Protein AF-A0A3N4LZ22-F1 (afdb_monomer)

Nearest PDB structures (foldseek):
  7nsc-assembly1_E  TM=7.640E-01  e=2.384E-20  Homo sapiens
  8u36-assembly1_A  TM=6.890E-01  e=1.986E-08  Mus musculus
  7rht-assembly1_A  TM=7.296E-01  e=2.235E-07  Homo sapiens
  4zdu-assembly1_A  TM=6.813E-01  e=1.701E-07  Mus musculus
  8g4j-assembly2_B  TM=6.110E-01  e=8.100E-08  Cavia porcellus

Secondary structure (DSSP, 8-state):
--HHHHHHHHHHHHHHHHHHTTT-HHHHHHHHHHHHHHHSS-HHHHHHHHHTTHHHHHHHHHH-TTS-HHHHHHHHHHHHHHHTT-HHHHHHHHHTTTHHHHHHTT-TTTS-HHHHHHHHHHHHHHHHT--TTSS-GGGSHHHHHHHHHHH-HHHHHHHHHHHH-----HHHHHHHHHHHHHHHHHHH-S-SSHHHHHHHHHHHHHHHHTTHHHHHHHHHHHHHHHHHHHTTPPP-----TTS-HHHHTTSSPPPPPTT--HHHHHHHHHHHH---TTT-SS--HHHHHHHT-HHHHTTSPPPS----------------PPPPGGGSSGGGS--TT-----S--------------------------------------------PPPGGG-HHHHHHHHHHHHS-HHHHHHHHHHHHHHHTT--SHHHHHHHHHTHHHHHHTTSSHHHHTHHHH-TTS-PPTTS--HHHHHHHHHHHHHHHHHHHHHTT-HHHHHHHHHTTHHHHHHHHHHHTTSPPPS-----------------PPPTTHHHHHHHHHHHHHT-HHHHHHHHHHHHHHHHHHHHTSS-HHHHHHHHHTT-HHHHHHTT-B-EEE-----PPS---------------PPPPP--EEESB-HHHHHHHHHHHHHHTT-HHHHTTHHHHTTTHHHHHHHTT-S-HHHHHHHHHHHHHHTSTT-TTHHHHHHTTHHHHHHHHHT-S-HHHHHHHHHHHHHHTTT--HHHHHHHHHHH-HHHHHHHHH--GGGTTTSS-SS--TTSTTS--S----PPP-----------------------------------------S--HHHHHHHHHHHHHHHHHHHHHHHHHHHHHHHHHHHT-STTHHHHHHHHHHHH-HHHHHHHHHHHTSPEEPP---------------------------EEPPPHHHHHHHHHHHHHHHHS-HHHHHHHHT-HHHHHHHSGGGG-SSHHHHHHHHHHHHHHT---SSTTHHHHHHHHHHHHHHTHHHHHHHHTT-SSHHHHHHHHHHHHHHHHHHT---

InterPro domains:
  IPR000225 Armadillo [SM00185] (42-84)
  IPR000225 Armadillo [SM00185] (583-661)
  IPR000225 Armadillo [SM00185] (662-703)
  IPR000225 Armadillo [SM00185] (705-745)
  IPR000225 Armadillo [SM00185] (964-1006)
  IPR011989 Armadillo-like helical [G3DSA:1.25.10.10] (14-228)
  IPR011989 Armadillo-like helical [G3DSA:1.25.10.10] (390-750)
  IPR011989 Armadillo-like helical [G3DSA:1.25.10.10] (831-1055)
  IPR016024 Armadillo-type fold [SSF48371] (25-771)
  IPR016024 Armadillo-type fold [SSF48371] (867-1055)
  IPR038739 Armadillo-type fold containing protein ARMC8/Vid28 [PTHR15651] (19-1054)

pLDDT: mean 71.5, std 26.86, range [22.42, 98.19]

Mean predicted aligned error: 16.73 Å

Organism: NCBI:txid1051890

Foldseek 3Di:
DPPVVLLVVLLVLVVQLVVCQPPPLVSNLVSLVVLLVQLFPDLVSLVSNVVVVVLLSLQVQLVPQPRDLSSVLSSLSSLLSQLLSADVSLVSNVVSVNLVSLLVLLAPVRHDLSSNLSSLSSLLSSLLSWDCFDDALCPTSLNSNLCVCLVDLVSLLSLLVLLQDPDLDLSSLSSNLSSLLSLLSSLQRADDFDVRVVVSLVSLVSCVVSCVLVSLLLQLLLCLLQLVVLPPDDRPPDFDPDDDPVVRVVQERHHHHPSHDNLSSLSSNLSSLFDDCQQDVDRDPSLVCSLPPSSNPSSDDDPPDPPDDDPDDDDDDPDDDDDDPPCPDPVVADALLFAPDSPDDDDDDDDDDDDDDDDDDDDDDDDDDDDDDDDDDDDDDDDDDPPDPDVVPRPLLVVLLVQLRRHHLSSVLSSLSSNLSSCPPDDDPSLVSCLVRNLLSLLVLLDPVSLVSLVVPPPPDDDDRHPDDPSVVSSLCSLLRSLQSLLSNLAPPPSSLVSCVVSVSLLSLLVLLVVLPDDDPPDDDDDDDDDDDDDDDDDDDDPCVVVVVLVVLLCVLSDSVNSSSQSSLLSSLSSLLSSLAPDLVSLVVNVVSVCLLSLLQLLWAWDFPPPDDPDDDDDDDDDDDDDDDDDDDDDDPSGNGDHHGLSSNLSSLSSLLSSLVDLVCLAPVCVVSVNLVSLLVQLPDPDPSSVLSSLSSLLSCLAPSGPNNVVSVVVVCLLSLLVQLPDQFLSSVLSSLSSLLSNLFVDDLVSLLVSCVSNDLVVLLVLLQDDPVVPPPPFPPDDDPPPPPPPPDDDPDDDAGADDDDDDDDDDDDDDDDDDDDDDDDDDDDDDDDDDDPDDDPPPPPVVVVVVSVSSNVVRHVVSSLSSSLSSLSSLLSQLDDPCNVVSVVSSCVRCNPVSVLVSLLVQLAWAFDDDPPPPPDDDDDDDDDDDDDDDDDDDGDTHGHDPSNLLSSLSSLLSQLQDDLVSLVSSLVSLSSVLSLLVQCPPPDPSSVLSNLSSLLSSLDDPDPVCLVVSLVSLVSCVVSPVLVSLVVQCPPPDPSSNVSSVSSNVSSCVSPVNDD

Structure (mmCIF, N/CA/C/O backbone):
data_AF-A0A3N4LZ22-F1
#
_entry.id   AF-A0A3N4LZ22-F1
#
loop_
_atom_site.group_PDB
_atom_site.id
_atom_site.type_symbol
_atom_site.label_atom_id
_atom_site.label_alt_id
_atom_site.label_comp_id
_atom_site.label_asym_id
_atom_site.label_entity_id
_atom_site.label_seq_id
_atom_site.pdbx_PDB_ins_code
_atom_site.Cartn_x
_atom_site.Cartn_y
_atom_site.Cartn_z
_atom_site.occupancy
_atom_site.B_iso_or_equiv
_atom_site.auth_seq_id
_atom_site.auth_comp_id
_atom_site.auth_asym_id
_atom_site.auth_atom_id
_atom_site.pdbx_PDB_model_num
ATOM 1 N N . MET A 1 1 ? -37.099 -26.601 33.628 1.00 50.62 1 MET A N 1
ATOM 2 C CA . MET A 1 1 ? -38.178 -26.463 32.636 1.00 50.62 1 MET A CA 1
ATOM 3 C C . MET A 1 1 ? -37.787 -27.296 31.433 1.00 50.62 1 MET A C 1
ATOM 5 O O . MET A 1 1 ? -36.596 -27.453 31.185 1.00 50.62 1 MET A O 1
ATOM 9 N N . THR A 1 2 ? -38.745 -27.914 30.753 1.00 59.19 2 THR A N 1
ATOM 10 C CA . THR A 1 2 ? -38.475 -28.545 29.450 1.00 59.19 2 THR A CA 1
ATOM 11 C C . THR A 1 2 ? -38.237 -27.451 28.395 1.00 59.19 2 THR A C 1
ATOM 13 O O . THR A 1 2 ? -38.727 -26.337 28.559 1.00 59.19 2 THR A O 1
ATOM 16 N N . HIS A 1 3 ? -37.506 -27.734 27.309 1.00 58.03 3 HIS A N 1
ATOM 17 C CA . HIS A 1 3 ? -37.230 -26.747 26.240 1.00 58.03 3 HIS A CA 1
ATOM 18 C C . HIS A 1 3 ? -38.525 -26.116 25.675 1.00 58.03 3 HIS A C 1
ATOM 20 O O . HIS A 1 3 ? -38.568 -24.933 25.352 1.00 58.03 3 HIS A O 1
ATOM 26 N N . SER A 1 4 ? -39.617 -26.890 25.656 1.00 65.31 4 SER A N 1
ATOM 27 C CA . SER A 1 4 ? -40.956 -26.442 25.251 1.00 65.31 4 SER A CA 1
ATOM 28 C C . SER A 1 4 ? -41.600 -25.449 26.235 1.00 65.31 4 SER A C 1
ATOM 30 O O . SER A 1 4 ? -42.291 -24.522 25.814 1.00 65.31 4 SER A O 1
ATOM 32 N N . GLU A 1 5 ? -41.359 -25.594 27.541 1.00 68.25 5 GLU A N 1
ATOM 33 C CA . GLU A 1 5 ? -41.853 -24.653 28.557 1.00 68.25 5 GLU A CA 1
ATOM 34 C C . GLU A 1 5 ? -41.108 -23.312 28.501 1.00 68.25 5 GLU A C 1
ATOM 36 O O . GLU A 1 5 ? -41.714 -22.261 28.715 1.00 68.25 5 GLU A O 1
ATOM 41 N N . GLU A 1 6 ? -39.805 -23.331 28.198 1.00 70.62 6 GLU A N 1
ATOM 42 C CA . GLU A 1 6 ? -38.998 -22.113 28.032 1.00 70.62 6 GLU A CA 1
ATOM 43 C C . GLU A 1 6 ? -39.381 -21.340 26.763 1.00 70.62 6 GLU A C 1
ATOM 45 O O . GLU A 1 6 ? -39.519 -20.116 26.809 1.00 70.62 6 GLU A O 1
ATOM 50 N N . GLU A 1 7 ? -39.651 -22.043 25.659 1.00 74.19 7 GLU A N 1
ATOM 51 C CA . GLU A 1 7 ? -40.209 -21.465 24.431 1.00 74.19 7 GLU A CA 1
ATOM 52 C C . GLU A 1 7 ? -41.573 -20.804 24.664 1.00 74.19 7 GLU A C 1
ATOM 54 O O . GLU A 1 7 ? -41.779 -19.647 24.285 1.00 74.19 7 GLU A O 1
ATOM 59 N N . ALA A 1 8 ? -42.497 -21.500 25.337 1.00 75.88 8 ALA A N 1
ATOM 60 C CA . ALA A 1 8 ? -43.824 -20.967 25.639 1.00 75.88 8 ALA A CA 1
ATOM 61 C C . ALA A 1 8 ? -43.758 -19.726 26.548 1.00 75.88 8 ALA A C 1
ATOM 63 O O . ALA A 1 8 ? -44.481 -18.750 26.326 1.00 75.88 8 ALA A O 1
ATOM 64 N N . ALA A 1 9 ? -42.859 -19.728 27.539 1.00 79.56 9 ALA A N 1
ATOM 65 C CA . ALA A 1 9 ? -42.634 -18.585 28.420 1.00 79.56 9 ALA A CA 1
ATOM 66 C C . ALA A 1 9 ? -42.033 -17.382 27.670 1.00 79.56 9 ALA A C 1
ATOM 68 O O . ALA A 1 9 ? -42.521 -16.258 27.818 1.00 79.56 9 ALA A O 1
ATOM 69 N N . ALA A 1 10 ? -41.022 -17.606 26.822 1.00 78.00 10 ALA A N 1
ATOM 70 C CA . ALA A 1 10 ? -40.406 -16.562 26.001 1.00 78.00 10 ALA A CA 1
ATOM 71 C C . ALA A 1 10 ? -41.416 -15.929 25.025 1.00 78.00 10 ALA A C 1
ATOM 73 O O . ALA A 1 10 ? -41.481 -14.702 24.897 1.00 78.00 10 ALA A O 1
ATOM 74 N N . PHE A 1 11 ? -42.248 -16.754 24.383 1.00 81.56 11 PHE A N 1
ATOM 75 C CA . PHE A 1 11 ? -43.312 -16.296 23.490 1.00 81.56 11 PHE A CA 1
ATOM 76 C C . PHE A 1 11 ? -44.392 -15.499 24.236 1.00 81.56 11 PHE A C 1
ATOM 78 O O . PHE A 1 11 ? -44.825 -14.444 23.760 1.00 81.56 11 PHE A O 1
ATOM 85 N N . GLY A 1 12 ? -44.780 -15.953 25.434 1.00 83.44 12 GLY A N 1
ATOM 86 C CA . GLY A 1 12 ? -45.703 -15.241 26.320 1.00 83.44 12 GLY A CA 1
ATOM 87 C C . GLY A 1 12 ? -45.208 -13.835 26.663 1.00 83.44 12 GLY A C 1
ATOM 88 O O . GLY A 1 12 ? -45.930 -12.862 26.450 1.00 83.44 12 GLY A O 1
ATOM 89 N N . LEU A 1 13 ? -43.946 -13.708 27.093 1.00 85.38 13 LEU A N 1
ATOM 90 C CA . LEU A 1 13 ? -43.331 -12.413 27.413 1.00 85.38 13 LEU A CA 1
ATOM 91 C C . LEU A 1 13 ? -43.291 -11.465 26.205 1.00 85.38 13 LEU A C 1
ATOM 93 O O . LEU A 1 13 ? -43.593 -10.278 26.337 1.00 85.38 13 LEU A O 1
ATOM 97 N N . LEU A 1 14 ? -42.950 -11.973 25.016 1.00 84.44 14 LEU A N 1
ATOM 98 C CA . LEU A 1 14 ? -42.905 -11.165 23.792 1.00 84.44 14 LEU A CA 1
ATOM 99 C C . LEU A 1 14 ? -44.289 -10.669 23.361 1.00 84.44 14 LEU A C 1
ATOM 101 O O . LEU A 1 14 ? -44.415 -9.520 22.931 1.00 84.44 14 LEU A O 1
ATOM 105 N N . ASN A 1 15 ? -45.327 -11.497 23.485 1.00 83.94 15 ASN A N 1
ATOM 106 C CA . ASN A 1 15 ? -46.692 -11.086 23.158 1.00 83.94 15 ASN A CA 1
ATOM 107 C C . ASN A 1 15 ? -47.239 -10.053 24.142 1.00 83.94 15 ASN A C 1
ATOM 109 O O . ASN A 1 15 ? -47.867 -9.089 23.702 1.00 83.94 15 ASN A O 1
ATOM 113 N N . THR A 1 16 ? -46.939 -10.186 25.436 1.00 85.31 16 THR A N 1
ATOM 114 C CA . THR A 1 16 ? -47.283 -9.155 26.425 1.00 85.31 16 THR A CA 1
ATOM 115 C C . THR A 1 16 ? -46.623 -7.824 26.075 1.00 85.31 16 THR A C 1
ATOM 117 O O . THR A 1 16 ? -47.298 -6.801 26.042 1.00 85.31 16 THR A O 1
ATOM 120 N N . ILE A 1 17 ? -45.340 -7.816 25.688 1.00 85.62 17 ILE A N 1
ATOM 121 C CA . ILE A 1 17 ? -44.680 -6.581 25.227 1.00 85.62 17 ILE A CA 1
ATOM 122 C C . ILE A 1 17 ? -45.389 -6.011 23.991 1.00 85.62 17 ILE A C 1
ATOM 124 O O . ILE A 1 17 ? -45.702 -4.823 23.972 1.00 85.62 17 ILE A O 1
ATOM 128 N N . ARG A 1 18 ? -45.682 -6.831 22.970 1.00 84.25 18 ARG A N 1
ATOM 129 C CA . ARG A 1 18 ? -46.351 -6.365 21.737 1.00 84.25 18 ARG A CA 1
ATOM 130 C C . ARG A 1 18 ? -47.709 -5.714 22.008 1.00 84.25 18 ARG A C 1
ATOM 132 O O . ARG A 1 18 ? -48.003 -4.685 21.404 1.00 84.25 18 ARG A O 1
ATOM 139 N N . ASN A 1 19 ? -48.495 -6.289 22.915 1.00 83.56 19 ASN A N 1
ATOM 140 C CA . ASN A 1 19 ? -49.848 -5.827 23.227 1.00 83.56 19 ASN A CA 1
ATOM 141 C C . ASN A 1 19 ? -49.863 -4.630 24.192 1.00 83.56 19 ASN A C 1
ATOM 143 O O . ASN A 1 19 ? -50.720 -3.756 24.061 1.00 83.56 19 ASN A O 1
ATOM 147 N N . SER A 1 20 ? -48.902 -4.556 25.118 1.00 83.06 20 SER A N 1
ATOM 148 C CA . SER A 1 20 ? -48.861 -3.537 26.178 1.00 83.06 20 SER A CA 1
ATOM 149 C C . SER A 1 20 ? -48.022 -2.295 25.826 1.00 83.06 20 SER A C 1
ATOM 151 O O . SER A 1 20 ? -48.006 -1.329 26.585 1.00 83.06 20 SER A O 1
ATOM 153 N N . LEU A 1 21 ? -47.360 -2.260 24.659 1.00 78.69 21 LEU A N 1
ATOM 154 C CA . LEU A 1 21 ? -46.474 -1.163 24.216 1.00 78.69 21 LEU A CA 1
ATOM 155 C C . LEU A 1 21 ? -47.104 0.239 24.226 1.00 78.69 21 LEU A C 1
ATOM 157 O O . LEU A 1 21 ? -46.400 1.215 24.478 1.00 78.69 21 LEU A O 1
ATOM 161 N N . GLN A 1 22 ? -48.401 0.345 23.927 1.00 72.88 22 GLN A N 1
ATOM 162 C CA . GLN A 1 22 ? -49.133 1.621 23.890 1.00 72.88 22 GLN A CA 1
ATOM 163 C C . GLN A 1 22 ? -50.132 1.770 25.045 1.00 72.88 22 GLN A C 1
ATOM 165 O O . GLN A 1 22 ? -50.420 2.890 25.456 1.00 72.88 22 GLN A O 1
ATOM 170 N N . SER A 1 23 ? -50.658 0.659 25.565 1.00 78.94 23 SER A N 1
ATOM 171 C CA . SER A 1 23 ? -51.735 0.626 26.561 1.00 78.94 23 SER A CA 1
ATOM 172 C C . SER A 1 23 ? -51.239 0.529 28.009 1.00 78.94 23 SER A C 1
ATOM 174 O O . SER A 1 23 ? -51.869 1.102 28.894 1.00 78.94 23 SER A O 1
ATOM 176 N N . ALA A 1 24 ? -50.118 -0.161 28.264 1.00 81.88 24 ALA A N 1
ATOM 177 C CA . ALA A 1 24 ? -49.578 -0.418 29.603 1.00 81.88 24 ALA A CA 1
ATOM 178 C C . ALA A 1 24 ? -48.030 -0.514 29.585 1.00 81.88 24 ALA A C 1
ATOM 180 O O . ALA A 1 24 ? -47.449 -1.597 29.712 1.00 81.88 24 ALA A O 1
ATOM 181 N N . PRO A 1 25 ? -47.316 0.618 29.441 1.00 80.19 25 PRO A N 1
ATOM 182 C CA . PRO A 1 25 ? -45.867 0.614 29.230 1.00 80.19 25 PRO A CA 1
ATOM 183 C C . PRO A 1 25 ? -45.051 0.099 30.431 1.00 80.19 25 PRO A C 1
ATOM 185 O O . PRO A 1 25 ? -43.925 -0.365 30.248 1.00 80.19 25 PRO A O 1
ATOM 188 N N . GLU A 1 26 ? -45.597 0.147 31.650 1.00 84.50 26 GLU A N 1
ATOM 189 C CA . GLU A 1 26 ? -44.952 -0.416 32.847 1.00 84.50 26 GLU A CA 1
ATOM 190 C C . GLU A 1 26 ? -44.906 -1.951 32.820 1.00 84.50 26 GLU A C 1
ATOM 192 O O . GLU A 1 26 ? -43.908 -2.555 33.217 1.00 84.50 26 GLU A O 1
ATOM 197 N N . GLU A 1 27 ? -45.947 -2.588 32.280 1.00 86.50 27 GLU A N 1
ATOM 198 C CA . GLU A 1 27 ? -46.013 -4.040 32.106 1.00 86.50 27 GLU A CA 1
ATOM 199 C C . GLU A 1 27 ? -45.028 -4.506 31.024 1.00 86.50 27 GLU A C 1
ATOM 201 O O . GLU A 1 27 ? -44.270 -5.462 31.222 1.00 86.50 27 GLU A O 1
ATOM 206 N N . ALA A 1 28 ? -44.949 -3.758 29.916 1.00 86.06 28 ALA A N 1
ATOM 207 C CA . ALA A 1 28 ? -43.946 -3.978 28.876 1.00 86.06 28 ALA A CA 1
ATOM 208 C C . ALA A 1 28 ? -42.512 -3.820 29.422 1.00 86.06 28 ALA A C 1
ATOM 210 O O . ALA A 1 28 ? -41.630 -4.616 29.093 1.00 86.06 28 ALA A O 1
ATOM 211 N N . LEU A 1 29 ? -42.275 -2.837 30.301 1.00 88.19 29 LEU A N 1
ATOM 212 C CA . LEU A 1 29 ? -40.983 -2.634 30.961 1.00 88.19 29 LEU A CA 1
ATOM 213 C C . LEU A 1 29 ? -40.615 -3.798 31.891 1.00 88.19 29 LEU A C 1
ATOM 215 O O . LEU A 1 29 ? -39.458 -4.226 31.903 1.00 88.19 29 LEU A O 1
ATOM 219 N N . ALA A 1 30 ? -41.573 -4.316 32.666 1.00 88.50 30 ALA A N 1
ATOM 220 C CA . ALA A 1 30 ? -41.353 -5.459 33.549 1.00 88.50 30 ALA A CA 1
ATOM 221 C C . ALA A 1 30 ? -40.965 -6.717 32.755 1.00 88.50 30 ALA A C 1
ATOM 223 O O . ALA A 1 30 ? -39.966 -7.364 33.081 1.00 88.50 30 ALA A O 1
ATOM 224 N N . CYS A 1 31 ? -41.686 -7.005 31.667 1.00 88.81 31 CYS A N 1
ATOM 225 C CA . CYS A 1 31 ? -41.380 -8.123 30.774 1.00 88.81 31 CYS A CA 1
ATOM 226 C C . CYS A 1 31 ? -40.000 -7.962 30.120 1.00 88.81 31 CYS A C 1
ATOM 228 O O . CYS A 1 31 ? -39.197 -8.894 30.115 1.00 88.81 31 CYS A O 1
ATOM 230 N N . LEU A 1 32 ? -39.668 -6.762 29.633 1.00 89.12 32 LEU A N 1
ATOM 231 C CA . LEU A 1 32 ? -38.381 -6.506 28.985 1.00 89.12 32 LEU A CA 1
ATOM 232 C C . LEU A 1 32 ? -37.192 -6.659 29.948 1.00 89.12 32 LEU A C 1
ATOM 234 O O . LEU A 1 32 ? -36.137 -7.158 29.556 1.00 89.12 32 LEU A O 1
ATOM 238 N N . LYS A 1 33 ? -37.360 -6.294 31.226 1.00 89.25 33 LYS A N 1
ATOM 239 C CA . LYS A 1 33 ? -36.348 -6.541 32.267 1.00 89.25 33 LYS A CA 1
ATOM 240 C C . LYS A 1 33 ? -36.117 -8.033 32.512 1.00 89.25 33 LYS A C 1
ATOM 242 O O . LYS A 1 33 ? -34.967 -8.423 32.704 1.00 89.25 33 LYS A O 1
ATOM 247 N N . GLN A 1 34 ? -37.170 -8.853 32.481 1.00 88.06 34 GLN A N 1
ATOM 248 C CA . GLN A 1 34 ? -37.036 -10.310 32.596 1.00 88.06 34 GLN A CA 1
ATOM 249 C C . GLN A 1 34 ? -36.265 -10.882 31.404 1.00 88.06 34 GLN A C 1
ATOM 251 O O . GLN A 1 34 ? -35.267 -11.572 31.602 1.00 88.06 34 GLN A O 1
ATOM 256 N N . ILE A 1 35 ? -36.645 -10.495 30.183 1.00 87.50 35 ILE A N 1
ATOM 257 C CA . ILE A 1 35 ? -35.949 -10.914 28.961 1.00 87.50 35 ILE A CA 1
ATOM 258 C C . ILE A 1 35 ? -34.472 -10.504 29.000 1.00 87.50 35 ILE A C 1
ATOM 260 O O . ILE A 1 35 ? -33.598 -11.313 28.698 1.00 87.50 35 ILE A O 1
ATOM 264 N N . LYS A 1 36 ? -34.157 -9.273 29.424 1.00 87.12 36 LYS A N 1
ATOM 265 C CA . LYS A 1 36 ? -32.769 -8.815 29.570 1.00 87.12 36 LYS A CA 1
ATOM 266 C C . LYS A 1 36 ? -31.947 -9.750 30.459 1.00 87.12 36 LYS A C 1
ATOM 268 O O . LYS A 1 36 ? -30.821 -10.077 30.096 1.00 87.12 36 LYS A O 1
ATOM 273 N N . HIS A 1 37 ? -32.476 -10.153 31.615 1.00 86.38 37 HIS A N 1
ATOM 274 C CA . HIS A 1 37 ? -31.762 -11.059 32.518 1.00 86.38 37 HIS A CA 1
ATOM 275 C C . HIS A 1 37 ? -31.511 -12.426 31.874 1.00 86.38 37 HIS A C 1
ATOM 277 O O . HIS A 1 37 ? -30.437 -12.982 32.071 1.00 86.38 37 HIS A O 1
ATOM 283 N N . SER A 1 38 ? -32.437 -12.914 31.045 1.00 83.88 38 SER A N 1
ATOM 284 C CA . SER A 1 38 ? -32.241 -14.138 30.261 1.00 83.88 38 SER A CA 1
ATOM 285 C C . SER A 1 38 ? -31.222 -13.974 29.124 1.00 83.88 38 SER A C 1
ATOM 287 O O . SER A 1 38 ? -30.509 -14.917 28.809 1.00 83.88 38 SER A O 1
ATOM 289 N N . LEU A 1 39 ? -31.123 -12.793 28.501 1.00 80.69 39 LEU A N 1
ATOM 290 C CA . LEU A 1 39 ? -30.207 -12.541 27.377 1.00 80.69 39 LEU A CA 1
ATOM 291 C C . LEU A 1 39 ? -28.745 -12.337 27.803 1.00 80.69 39 LEU A C 1
ATOM 293 O O . LEU A 1 39 ? -27.835 -12.513 26.989 1.00 80.69 39 LEU A O 1
ATOM 297 N N . ILE A 1 40 ? -28.489 -11.877 29.029 1.00 76.62 40 ILE A N 1
ATOM 298 C CA . ILE A 1 40 ? -27.128 -11.578 29.489 1.00 76.62 40 ILE A CA 1
ATOM 299 C C . ILE A 1 40 ? -26.423 -12.888 29.858 1.00 76.62 40 ILE A C 1
ATOM 301 O O . ILE A 1 40 ? -26.771 -13.535 30.834 1.00 76.62 40 ILE A O 1
ATOM 305 N N . GLY A 1 41 ? -25.395 -13.251 29.089 1.00 66.50 41 GLY A N 1
ATOM 306 C CA . GLY A 1 41 ? -24.518 -14.391 29.389 1.00 66.50 41 GLY A CA 1
ATOM 307 C C . GLY A 1 41 ? -24.996 -15.762 28.893 1.00 66.50 41 GLY A C 1
ATOM 308 O O . GLY A 1 41 ? -24.231 -16.713 29.001 1.00 66.50 41 GLY A O 1
ATOM 309 N N . HIS A 1 42 ? -26.193 -15.871 28.303 1.00 76.12 42 HIS A N 1
ATOM 310 C CA . HIS A 1 42 ? -26.752 -17.142 27.821 1.00 76.12 42 HIS A CA 1
ATOM 311 C C . HIS A 1 42 ? -26.991 -17.133 26.305 1.00 76.12 42 HIS A C 1
ATOM 313 O O . HIS A 1 42 ? -27.920 -16.500 25.810 1.00 76.12 42 HIS A O 1
ATOM 319 N N . GLU A 1 43 ? -26.160 -17.848 25.549 1.00 74.19 43 GLU A N 1
ATOM 320 C CA . GLU A 1 43 ? -26.188 -17.836 24.078 1.00 74.19 43 GLU A CA 1
ATOM 321 C C . GLU A 1 43 ? -27.392 -18.586 23.485 1.00 74.19 43 GLU A C 1
ATOM 323 O O . GLU A 1 43 ? -28.036 -18.083 22.565 1.00 74.19 43 GLU A O 1
ATOM 328 N N . GLN A 1 44 ? -27.785 -19.712 24.089 1.00 77.44 44 GLN A N 1
ATOM 329 C CA . GLN A 1 44 ? -29.005 -20.450 23.726 1.00 77.44 44 GLN A CA 1
ATOM 330 C C . GLN A 1 44 ? -30.267 -19.592 23.910 1.00 77.44 44 GLN A C 1
ATOM 332 O O . GLN A 1 44 ? -31.124 -19.548 23.031 1.00 77.44 44 GLN A O 1
ATOM 337 N N . ALA A 1 45 ? -30.341 -18.825 25.004 1.00 79.94 45 ALA A N 1
ATOM 338 C CA . ALA A 1 45 ? -31.447 -17.901 25.240 1.00 79.94 45 ALA A CA 1
ATOM 339 C C . ALA A 1 45 ? -31.477 -16.768 24.199 1.00 79.94 45 ALA A C 1
ATOM 341 O O . ALA A 1 45 ? -32.546 -16.419 23.700 1.00 79.94 45 ALA A O 1
ATOM 342 N N . LYS A 1 46 ? -30.317 -16.207 23.819 1.00 84.94 46 LYS A N 1
ATOM 343 C CA . LYS A 1 46 ? -30.246 -15.213 22.731 1.00 84.94 46 LYS A CA 1
ATOM 344 C C . LYS A 1 46 ? -30.797 -15.776 21.427 1.00 84.94 46 LYS A C 1
ATOM 346 O O . LYS A 1 46 ? -31.586 -15.094 20.778 1.00 84.94 46 LYS A O 1
ATOM 351 N N . GLN A 1 47 ? -30.406 -16.997 21.068 1.00 83.81 47 GLN A N 1
ATOM 352 C CA . GLN A 1 47 ? -30.873 -17.657 19.852 1.00 83.81 47 GLN A CA 1
ATOM 353 C C . GLN A 1 47 ? -32.397 -17.856 19.881 1.00 83.81 47 GLN A C 1
ATOM 355 O O . GLN A 1 47 ? -33.082 -17.390 18.972 1.00 83.81 47 GLN A O 1
ATOM 360 N N . LEU A 1 48 ? -32.930 -18.386 20.987 1.00 84.31 48 LEU A N 1
ATOM 361 C CA . LEU A 1 48 ? -34.366 -18.573 21.207 1.00 84.31 48 LEU A CA 1
ATOM 362 C C . LEU A 1 48 ? -35.180 -17.279 21.013 1.00 84.31 48 LEU A C 1
ATOM 364 O O . LEU A 1 48 ? -36.167 -17.255 20.276 1.00 84.31 48 LEU A O 1
ATOM 368 N N . TYR A 1 49 ? -34.783 -16.178 21.658 1.00 87.19 49 TYR A N 1
ATOM 369 C CA . TYR A 1 49 ? -35.511 -14.909 21.538 1.00 87.19 49 TYR A CA 1
ATOM 370 C C . TYR A 1 49 ? -35.393 -14.292 20.137 1.00 87.19 49 TYR A C 1
ATOM 372 O O . TYR A 1 49 ? -36.342 -13.666 19.654 1.00 87.19 49 TYR A O 1
ATOM 380 N N . VAL A 1 50 ? -34.246 -14.460 19.474 1.00 85.56 50 VAL A N 1
ATOM 381 C CA . VAL A 1 50 ? -34.035 -13.998 18.095 1.00 85.56 50 VAL A CA 1
ATOM 382 C C . VAL A 1 50 ? -34.939 -14.739 17.120 1.00 85.56 50 VAL A C 1
ATOM 384 O O . VAL A 1 50 ? -35.577 -14.082 16.298 1.00 85.56 50 VAL A O 1
ATOM 387 N N . ASP A 1 51 ? -35.074 -16.055 17.264 1.00 84.06 51 ASP A N 1
ATOM 388 C CA . ASP A 1 51 ? -35.959 -16.867 16.422 1.00 84.06 51 ASP A CA 1
ATOM 389 C C . ASP A 1 51 ? -37.441 -16.509 16.642 1.00 84.06 51 ASP A C 1
ATOM 391 O O . ASP A 1 51 ? -38.250 -16.553 15.718 1.00 84.06 51 ASP A O 1
ATOM 395 N N . ASN A 1 52 ? -37.778 -15.995 17.830 1.00 84.44 52 ASN A N 1
ATOM 396 C CA . ASN A 1 52 ? -39.097 -15.445 18.156 1.00 84.44 52 ASN A CA 1
ATOM 397 C C . ASN A 1 52 ? -39.285 -13.952 17.784 1.00 84.44 52 ASN A C 1
ATOM 399 O O . ASN A 1 52 ? -40.225 -13.289 18.245 1.00 84.44 52 ASN A O 1
ATOM 403 N N . ASN A 1 53 ? -38.430 -13.402 16.913 1.00 86.94 53 ASN A N 1
ATOM 404 C CA . ASN A 1 53 ? -38.503 -12.029 16.394 1.00 86.94 53 ASN A CA 1
ATOM 405 C C . ASN A 1 53 ? -38.407 -10.926 17.465 1.00 86.94 53 ASN A C 1
ATOM 407 O O . ASN A 1 53 ? -39.033 -9.867 17.336 1.00 86.94 53 ASN A O 1
ATOM 411 N N . ILE A 1 54 ? -37.607 -11.128 18.518 1.00 90.44 54 ILE A N 1
ATOM 412 C CA . ILE A 1 54 ? -37.363 -10.081 19.522 1.00 90.44 54 ILE A CA 1
ATOM 413 C C . ILE A 1 54 ? -36.758 -8.811 18.909 1.00 90.44 54 ILE A C 1
ATOM 415 O O . ILE A 1 54 ? -37.100 -7.709 19.328 1.00 90.44 54 ILE A O 1
ATOM 419 N N . ILE A 1 55 ? -35.882 -8.946 17.905 1.00 90.62 55 ILE A N 1
ATOM 420 C CA . ILE A 1 55 ? -35.120 -7.821 17.347 1.00 90.62 55 ILE A CA 1
ATOM 421 C C . ILE A 1 55 ? -36.068 -6.740 16.818 1.00 90.62 55 ILE A C 1
ATOM 423 O O . ILE A 1 55 ? -35.916 -5.576 17.176 1.00 90.62 55 ILE A O 1
ATOM 427 N N . GLN A 1 56 ? -37.092 -7.129 16.054 1.00 90.75 56 GLN A N 1
ATOM 428 C CA . GLN A 1 56 ? -38.090 -6.200 15.514 1.00 90.75 56 GLN A CA 1
ATOM 429 C C . GLN A 1 56 ? -38.876 -5.477 16.617 1.00 90.75 56 GLN A C 1
ATOM 431 O O . GLN A 1 56 ? -39.193 -4.295 16.499 1.00 90.75 56 GLN A O 1
ATOM 436 N N . VAL A 1 57 ? -39.158 -6.163 17.730 1.00 90.38 57 VAL A N 1
ATOM 437 C CA . VAL A 1 57 ? -39.824 -5.552 18.891 1.00 90.38 57 VAL A CA 1
ATOM 438 C C . VAL A 1 57 ? -38.919 -4.502 19.543 1.00 90.38 57 VAL A C 1
ATOM 440 O O . VAL A 1 57 ? -39.381 -3.408 19.862 1.00 90.38 57 VAL A O 1
ATOM 443 N N . LEU A 1 58 ? -37.625 -4.801 19.704 1.00 92.88 58 LEU A N 1
ATOM 444 C CA . LEU A 1 58 ? -36.645 -3.877 20.286 1.00 92.88 58 LEU A CA 1
ATOM 445 C C . LEU A 1 58 ? -36.411 -2.646 19.398 1.00 92.88 58 LEU A C 1
ATOM 447 O O . LEU A 1 58 ? -36.364 -1.530 19.914 1.00 92.88 58 LEU A O 1
ATOM 451 N N . VAL A 1 59 ? -36.306 -2.841 18.079 1.00 92.44 59 VAL A N 1
ATOM 452 C CA . VAL A 1 59 ? -36.192 -1.763 17.081 1.00 92.44 59 VAL A CA 1
ATOM 453 C C . VAL A 1 59 ? -37.399 -0.829 17.177 1.00 92.44 59 VAL A C 1
ATOM 455 O O . VAL A 1 59 ? -37.229 0.369 17.403 1.00 92.44 59 VAL A O 1
ATOM 458 N N . ARG A 1 60 ? -38.615 -1.389 17.167 1.00 90.50 60 ARG A N 1
ATOM 459 C CA . ARG A 1 60 ? -39.858 -0.619 17.307 1.00 90.50 60 ARG A CA 1
ATOM 460 C C . ARG A 1 60 ? -39.917 0.180 18.612 1.00 90.50 60 ARG A C 1
ATOM 462 O O . ARG A 1 60 ? -40.371 1.320 18.608 1.00 90.50 60 ARG A O 1
ATOM 469 N N . ILE A 1 61 ? -39.446 -0.378 19.733 1.00 90.75 61 ILE A N 1
ATOM 470 C CA . ILE A 1 61 ? -39.375 0.350 21.016 1.00 90.75 61 ILE A CA 1
ATOM 471 C C . ILE A 1 61 ? -38.488 1.598 20.909 1.00 90.75 61 ILE A C 1
ATOM 473 O O . ILE A 1 61 ? -38.834 2.645 21.462 1.00 90.75 61 ILE A O 1
ATOM 477 N N . LEU A 1 62 ? -37.345 1.501 20.224 1.00 90.38 62 LEU A N 1
ATOM 478 C CA . LEU A 1 62 ? -36.437 2.637 20.058 1.00 90.38 62 LEU A CA 1
ATOM 479 C C . LEU A 1 62 ? -37.046 3.738 19.174 1.00 90.38 62 LEU A C 1
ATOM 481 O O . LEU A 1 62 ? -36.885 4.922 19.492 1.00 90.38 62 LEU A O 1
ATOM 485 N N . GLU A 1 63 ? -37.788 3.352 18.133 1.00 90.62 63 GLU A N 1
ATOM 486 C CA . GLU A 1 63 ? -38.451 4.257 17.181 1.00 90.62 63 GLU A CA 1
ATOM 487 C C . GLU A 1 63 ? -39.626 5.038 17.781 1.00 90.62 63 GLU A C 1
ATOM 489 O O . GLU A 1 63 ? -39.854 6.185 17.406 1.00 90.62 63 GLU A O 1
ATOM 494 N N . LEU A 1 64 ? -40.356 4.463 18.742 1.00 87.56 64 LEU A N 1
ATOM 495 C CA . LEU A 1 64 ? -41.521 5.112 19.351 1.00 87.56 64 LEU A CA 1
ATOM 496 C C . LEU A 1 64 ? -41.139 6.418 20.064 1.00 87.56 64 LEU A C 1
ATOM 498 O O . LEU A 1 64 ? -40.556 6.389 21.147 1.00 87.56 64 LEU A O 1
ATOM 502 N N . GLU A 1 65 ? -41.497 7.578 19.511 1.00 79.00 65 GLU A N 1
ATOM 503 C CA . GLU A 1 65 ? -41.128 8.893 20.067 1.00 79.00 65 GLU A CA 1
ATOM 504 C C . GLU A 1 65 ? -41.564 9.079 21.529 1.00 79.00 65 GLU A C 1
ATOM 506 O O . GLU A 1 65 ? -40.776 9.549 22.351 1.00 79.00 65 GLU A O 1
ATOM 511 N N . HIS A 1 66 ? -42.777 8.638 21.873 1.00 80.25 66 HIS A N 1
ATOM 512 C CA . HIS A 1 66 ? -43.376 8.803 23.204 1.00 80.25 66 HIS A CA 1
ATOM 513 C C . HIS A 1 66 ? -43.116 7.640 24.174 1.00 80.25 66 HIS A C 1
ATOM 515 O O . HIS A 1 66 ? -43.650 7.644 25.284 1.00 80.25 66 HIS A O 1
ATOM 521 N N . ALA A 1 67 ? -42.319 6.634 23.793 1.00 82.50 67 ALA A N 1
ATOM 522 C CA . ALA A 1 67 ? -42.020 5.528 24.699 1.00 82.50 67 ALA A CA 1
ATOM 523 C C . ALA A 1 67 ? -41.226 6.016 25.931 1.00 82.50 67 ALA A C 1
ATOM 525 O O . ALA A 1 67 ? -40.340 6.871 25.792 1.00 82.50 67 ALA A O 1
ATOM 526 N N . PRO A 1 68 ? -41.478 5.459 27.135 1.00 86.38 68 PRO A N 1
ATOM 527 C CA . PRO A 1 68 ? -40.740 5.838 28.332 1.00 86.38 68 PRO A CA 1
ATOM 528 C C . PRO A 1 68 ? -39.231 5.686 28.148 1.00 86.38 68 PRO A C 1
ATOM 530 O O . PRO A 1 68 ? -38.740 4.690 27.611 1.00 86.38 68 PRO A O 1
ATOM 533 N N . LYS A 1 69 ? -38.472 6.661 28.656 1.00 87.06 69 LYS A N 1
ATOM 534 C CA . LYS A 1 69 ? -37.003 6.697 28.549 1.00 87.06 69 LYS A CA 1
ATOM 535 C C . LYS A 1 69 ? -36.336 5.431 29.101 1.00 87.06 69 LYS A C 1
ATOM 537 O O . LYS A 1 69 ? -35.330 4.977 28.563 1.00 87.06 69 LYS A O 1
ATOM 542 N N . GLU A 1 70 ? -36.907 4.858 30.155 1.00 88.06 70 GLU A N 1
ATOM 543 C CA . GLU A 1 70 ? -36.448 3.611 30.776 1.00 88.06 70 GLU A CA 1
ATOM 544 C C . GLU A 1 70 ? -36.724 2.386 29.901 1.00 88.06 70 GLU A C 1
ATOM 546 O O . GLU A 1 70 ? -35.862 1.519 29.791 1.00 88.06 70 GLU A O 1
ATOM 551 N N . LEU A 1 71 ? -37.865 2.349 29.206 1.00 89.75 71 LEU A N 1
ATOM 552 C CA . LEU A 1 71 ? -38.190 1.283 28.257 1.00 89.75 71 LEU A CA 1
ATOM 553 C C . LEU A 1 71 ? -37.211 1.283 27.075 1.00 89.75 71 LEU A C 1
ATOM 555 O O . LEU A 1 71 ? -36.669 0.236 26.722 1.00 89.75 71 LEU A O 1
ATOM 559 N N . LYS A 1 72 ? -36.895 2.467 26.531 1.00 90.56 72 LYS A N 1
ATOM 560 C CA . LYS A 1 72 ? -35.864 2.616 25.489 1.00 90.56 72 LYS A CA 1
ATOM 561 C C . LYS A 1 72 ? -34.477 2.189 25.970 1.00 90.56 72 LYS A C 1
ATOM 563 O O . LYS A 1 72 ? -33.742 1.546 25.225 1.00 90.56 72 LYS A O 1
ATOM 568 N N . LEU A 1 73 ? -34.116 2.524 27.211 1.00 90.62 73 LEU A N 1
ATOM 569 C CA . LEU A 1 73 ? -32.840 2.124 27.810 1.00 90.62 73 LEU A CA 1
ATOM 570 C C . LEU A 1 73 ? -32.706 0.602 27.913 1.00 90.62 73 LEU A C 1
ATOM 572 O O . LEU A 1 73 ? -31.660 0.054 27.553 1.00 90.62 73 LEU A O 1
ATOM 576 N N . GLU A 1 74 ? -33.747 -0.080 28.387 1.00 91.12 74 GLU A N 1
ATOM 577 C CA . GLU A 1 74 ? -33.735 -1.539 28.497 1.00 91.12 74 GLU A CA 1
ATOM 578 C C . GLU A 1 74 ? -33.706 -2.207 27.116 1.00 91.12 74 GLU A C 1
ATOM 580 O O . GLU A 1 74 ? -32.946 -3.157 26.916 1.00 91.12 74 GLU A O 1
ATOM 585 N N . ALA A 1 75 ? -34.419 -1.654 26.127 1.00 91.75 75 ALA A N 1
ATOM 586 C CA . ALA A 1 75 ? -34.371 -2.151 24.753 1.00 91.75 75 ALA A CA 1
ATOM 587 C C . ALA A 1 75 ? -32.974 -2.004 24.133 1.00 91.75 75 ALA A C 1
ATOM 589 O O . ALA A 1 75 ? -32.423 -2.973 23.609 1.00 91.75 75 ALA A O 1
ATOM 590 N N . GLY A 1 76 ? -32.353 -0.827 24.274 1.00 90.12 76 GLY A N 1
ATOM 591 C CA . GLY A 1 76 ? -30.980 -0.591 23.824 1.00 90.12 76 GLY A CA 1
ATOM 592 C C . GLY A 1 76 ? -29.966 -1.507 24.519 1.00 90.12 76 GLY A C 1
ATOM 593 O O . GLY A 1 76 ? -29.024 -1.976 23.889 1.00 90.12 76 GLY A O 1
ATOM 594 N N . THR A 1 77 ? -30.180 -1.829 25.798 1.00 89.56 77 THR A N 1
ATOM 595 C CA . THR A 1 77 ? -29.326 -2.774 26.541 1.00 89.56 77 THR A CA 1
ATOM 596 C C . THR A 1 77 ? -29.475 -4.209 26.025 1.00 89.56 77 THR A C 1
ATOM 598 O O . THR A 1 77 ? -28.476 -4.916 25.898 1.00 89.56 77 THR A O 1
ATOM 601 N N . CYS A 1 78 ? -30.694 -4.636 25.677 1.00 90.31 78 CYS A N 1
ATOM 602 C CA . CYS A 1 78 ? -30.932 -5.943 25.058 1.00 90.31 78 CYS A CA 1
ATOM 603 C C . CYS A 1 78 ? -30.260 -6.042 23.682 1.00 90.31 78 CYS A C 1
ATOM 605 O O . CYS A 1 78 ? -29.555 -7.016 23.426 1.00 90.31 78 CYS A O 1
ATOM 607 N N . ILE A 1 79 ? -30.394 -5.012 22.836 1.00 91.12 79 ILE A N 1
ATOM 608 C CA . ILE A 1 79 ? -29.694 -4.930 21.540 1.00 91.12 79 ILE A CA 1
ATOM 609 C C . ILE A 1 79 ? -28.177 -4.996 21.747 1.00 91.12 79 ILE A C 1
ATOM 611 O O . ILE A 1 79 ? -27.494 -5.759 21.066 1.00 91.12 79 ILE A O 1
ATOM 615 N N . GLY A 1 80 ? -27.651 -4.252 22.723 1.00 86.56 80 GLY A N 1
ATOM 616 C CA . GLY A 1 80 ? -26.239 -4.305 23.092 1.00 86.56 80 GLY A CA 1
ATOM 617 C C . GLY A 1 80 ? -25.781 -5.696 23.539 1.00 86.56 80 GLY A C 1
ATOM 618 O O . GLY A 1 80 ? -24.673 -6.095 23.217 1.00 86.56 80 GLY A O 1
ATOM 619 N N . SER A 1 81 ? -26.618 -6.470 24.237 1.00 86.94 81 SER A N 1
ATOM 620 C CA . SER A 1 81 ? -26.301 -7.864 24.596 1.00 86.94 81 SER A CA 1
ATOM 621 C C . SER A 1 81 ? -26.290 -8.790 23.374 1.00 86.94 81 SER A C 1
ATOM 623 O O . SER A 1 81 ? -25.420 -9.660 23.255 1.00 86.94 81 SER A O 1
ATOM 625 N N . LEU A 1 82 ? -27.234 -8.595 22.449 1.00 86.31 82 LEU A N 1
ATOM 626 C CA . LEU A 1 82 ? -27.318 -9.355 21.200 1.00 86.31 82 LEU A CA 1
ATOM 627 C C . LEU A 1 82 ? -26.124 -9.073 20.281 1.00 86.31 82 LEU A C 1
ATOM 629 O O . LEU A 1 82 ? -25.623 -10.003 19.655 1.00 86.31 82 LEU A O 1
A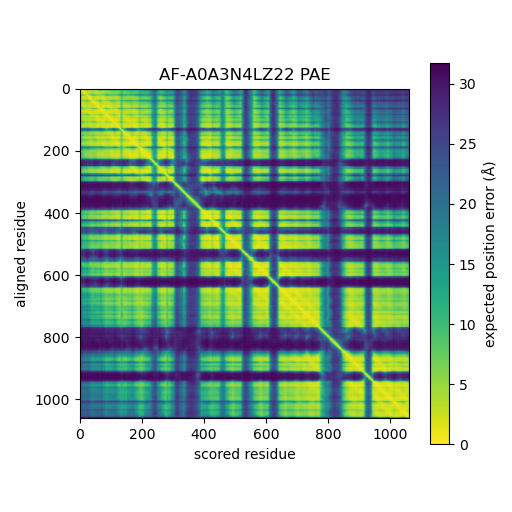TOM 633 N N . SER A 1 83 ? -25.603 -7.840 20.251 1.00 83.50 83 SER A N 1
ATOM 634 C CA . SER A 1 83 ? -24.440 -7.502 19.418 1.00 83.50 83 SER A CA 1
ATOM 635 C C . SER A 1 83 ? -23.153 -8.219 19.839 1.00 83.50 83 SER A C 1
ATOM 637 O O . SER A 1 83 ? -22.273 -8.402 19.005 1.00 83.50 83 SER A O 1
ATOM 639 N N . TYR A 1 84 ? -23.058 -8.700 21.086 1.00 76.69 84 TYR A N 1
ATOM 640 C CA . TYR A 1 84 ? -21.966 -9.572 21.545 1.00 76.69 84 TYR A CA 1
ATOM 641 C C . TYR A 1 84 ? -22.103 -11.041 21.116 1.00 76.69 84 TYR A C 1
ATOM 643 O O . TYR A 1 84 ? -21.192 -11.816 21.381 1.00 76.69 84 TYR A O 1
ATOM 651 N N . GLY A 1 85 ? -23.211 -11.450 20.488 1.00 70.75 85 GLY A N 1
ATOM 652 C CA . GLY A 1 85 ? -23.409 -12.829 20.018 1.00 70.75 85 GLY A CA 1
ATOM 653 C C . GLY A 1 85 ? -22.550 -13.225 18.807 1.00 70.75 85 GLY A C 1
ATOM 654 O O . GLY A 1 85 ? -22.628 -14.357 18.353 1.00 70.75 85 GLY A O 1
ATOM 655 N N . GLY A 1 86 ? -21.742 -12.312 18.262 1.00 71.25 86 GLY A N 1
ATOM 656 C CA . GLY A 1 86 ? -20.926 -12.552 17.068 1.00 71.25 86 GLY A CA 1
ATOM 657 C C . GLY A 1 86 ? -21.605 -12.113 15.767 1.00 71.25 86 GLY A C 1
ATOM 658 O O . GLY A 1 86 ? -22.637 -11.436 15.775 1.00 71.25 86 GLY A O 1
ATOM 659 N N . GLU A 1 87 ? -20.994 -12.469 14.635 1.00 74.62 87 GLU A N 1
ATOM 660 C CA . GLU A 1 87 ? -21.365 -11.972 13.301 1.00 74.62 87 GLU A CA 1
ATOM 661 C C . GLU A 1 87 ? -22.795 -12.356 12.885 1.00 74.62 87 GLU A C 1
ATOM 663 O O . GLU A 1 87 ? -23.505 -11.543 12.294 1.00 74.62 87 GLU A O 1
ATOM 668 N N . SER A 1 88 ? -23.259 -13.558 13.242 1.00 76.81 88 SER A N 1
ATOM 669 C CA . SER A 1 88 ? -24.610 -14.041 12.917 1.00 76.81 88 SER A CA 1
ATOM 670 C C . SER A 1 88 ? -25.702 -13.154 13.529 1.00 76.81 88 SER A C 1
ATOM 672 O O . SER A 1 88 ? -26.637 -12.740 12.840 1.00 76.81 88 SER A O 1
ATOM 674 N N . PHE A 1 89 ? -25.560 -12.800 14.808 1.00 82.12 89 PHE A N 1
ATOM 675 C CA . PHE A 1 89 ? -26.472 -11.894 15.501 1.00 82.12 89 PHE A CA 1
ATOM 676 C C . PHE A 1 89 ? -26.323 -10.454 15.010 1.00 82.12 89 PHE A C 1
ATOM 678 O O . PHE A 1 89 ? -27.330 -9.782 14.797 1.00 82.12 89 PHE A O 1
ATOM 685 N N . ALA A 1 90 ? -25.091 -9.986 14.784 1.00 83.06 90 ALA A N 1
ATOM 686 C CA . ALA A 1 90 ? -24.837 -8.652 14.243 1.00 83.06 90 ALA A CA 1
ATOM 687 C C . ALA A 1 90 ? -25.490 -8.461 12.861 1.00 83.06 90 ALA A C 1
ATOM 689 O O . ALA A 1 90 ? -26.135 -7.441 12.624 1.00 83.06 90 ALA A O 1
ATOM 690 N N . SER A 1 91 ? -25.411 -9.466 11.984 1.00 82.38 91 SER A N 1
ATOM 691 C CA . SER A 1 91 ? -26.056 -9.455 10.667 1.00 82.38 91 SER A CA 1
ATOM 692 C C . SER A 1 91 ? -27.584 -9.391 10.779 1.00 82.38 91 SER A C 1
ATOM 694 O O . SER A 1 91 ? -28.205 -8.516 10.175 1.00 82.38 91 SER A O 1
ATOM 696 N N . LYS A 1 92 ? -28.202 -10.223 11.635 1.00 85.69 92 LYS A N 1
ATOM 697 C CA . LYS A 1 92 ? -29.656 -10.175 11.896 1.00 85.69 92 LYS A CA 1
ATOM 698 C C . LYS A 1 92 ? -30.107 -8.820 12.467 1.00 85.69 92 LYS A C 1
ATOM 700 O O . LYS A 1 92 ? -31.159 -8.312 12.087 1.00 85.69 92 LYS A O 1
ATOM 705 N N . LEU A 1 93 ? -29.311 -8.213 13.353 1.00 89.12 93 LEU A N 1
ATOM 706 C CA . LEU A 1 93 ? -29.574 -6.877 13.900 1.00 89.12 93 LEU A CA 1
ATOM 707 C C . LEU A 1 93 ? -29.573 -5.799 12.804 1.00 89.12 93 LEU A C 1
ATOM 709 O O . LEU A 1 93 ? -30.458 -4.943 12.786 1.00 89.12 93 LEU A O 1
ATOM 713 N N . LEU A 1 94 ? -28.608 -5.844 11.882 1.00 87.06 94 LEU A N 1
ATOM 714 C CA . LEU A 1 94 ? -28.549 -4.905 10.761 1.00 87.06 94 LEU A CA 1
ATOM 715 C C . LEU A 1 94 ? -29.692 -5.095 9.766 1.00 87.06 94 LEU A C 1
ATOM 717 O O . LEU A 1 94 ? -30.287 -4.107 9.345 1.00 87.06 94 LEU A O 1
ATOM 721 N N . GLN A 1 95 ? -30.020 -6.343 9.416 1.00 85.69 95 GLN A N 1
ATOM 722 C CA . GLN A 1 95 ? -31.138 -6.659 8.518 1.00 85.69 95 GLN A CA 1
ATOM 723 C C . GLN A 1 95 ? -32.475 -6.148 9.066 1.00 85.69 95 GLN A C 1
ATOM 725 O O . GLN A 1 95 ? -33.341 -5.737 8.301 1.00 85.69 95 GLN A O 1
ATOM 730 N N . ALA A 1 96 ? -32.626 -6.120 10.391 1.00 89.06 96 ALA A N 1
ATOM 731 C CA . ALA A 1 96 ? -33.791 -5.550 11.058 1.00 89.06 96 ALA A CA 1
ATOM 732 C C . ALA A 1 96 ? -33.779 -4.009 11.151 1.00 89.06 96 ALA A C 1
ATOM 734 O O . ALA A 1 96 ? -34.670 -3.441 11.774 1.00 89.06 96 ALA A O 1
ATOM 735 N N . GLY A 1 97 ? -32.788 -3.318 10.575 1.00 89.06 97 GLY A N 1
ATOM 736 C CA . GLY A 1 97 ? -32.762 -1.854 10.504 1.00 89.06 97 GLY A CA 1
ATOM 737 C C . GLY A 1 97 ? -32.347 -1.143 11.796 1.00 89.06 97 GLY A C 1
ATOM 738 O O . GLY A 1 97 ? -32.685 0.019 11.991 1.00 89.06 97 GLY A O 1
ATOM 739 N N . VAL A 1 98 ? -31.592 -1.795 12.690 1.00 92.69 98 VAL A N 1
ATOM 740 C CA . VAL A 1 98 ? -31.282 -1.247 14.028 1.00 92.69 98 VAL A CA 1
ATOM 741 C C . VAL A 1 98 ? -30.448 0.049 14.029 1.00 92.69 98 VAL A C 1
ATOM 743 O O . VAL A 1 98 ? -30.448 0.779 15.022 1.00 92.69 98 VAL A O 1
ATOM 746 N N . LEU A 1 99 ? -29.718 0.352 12.947 1.00 91.12 99 LEU A N 1
ATOM 747 C CA . LEU A 1 99 ? -28.765 1.470 12.911 1.00 91.12 99 LEU A CA 1
ATOM 748 C C . LEU A 1 99 ? -29.437 2.840 13.007 1.00 91.12 99 LEU A C 1
ATOM 750 O O . LEU A 1 99 ? -29.008 3.655 13.822 1.00 91.12 99 LEU A O 1
ATOM 754 N N . GLY A 1 100 ? -30.496 3.081 12.230 1.00 91.44 100 GLY A N 1
ATOM 755 C CA . GLY A 1 100 ? -31.227 4.352 12.250 1.00 91.44 100 GLY A CA 1
ATOM 756 C C . GLY A 1 100 ? -31.737 4.706 13.655 1.00 91.44 100 GLY A C 1
ATOM 757 O O . GLY A 1 100 ? -31.405 5.779 14.170 1.00 91.44 100 GLY A O 1
ATOM 758 N N . PRO A 1 101 ? -32.454 3.793 14.339 1.00 92.81 101 PRO A N 1
ATOM 759 C CA . PRO A 1 101 ? -32.895 3.993 15.718 1.00 92.81 101 PRO A CA 1
ATOM 760 C C . PRO A 1 101 ? -31.744 4.160 16.719 1.00 92.81 101 PRO A C 1
ATOM 762 O O . PRO A 1 101 ? -31.821 5.007 17.606 1.00 92.81 101 PRO A O 1
ATOM 765 N N . LEU A 1 102 ? -30.641 3.412 16.589 1.00 93.31 102 LEU A N 1
ATOM 766 C CA . LEU A 1 102 ? -29.473 3.611 17.460 1.00 93.31 102 LEU A CA 1
ATOM 767 C C . LEU A 1 102 ? -28.844 4.997 17.266 1.00 93.31 102 LEU A C 1
ATOM 769 O O . LEU A 1 102 ? -28.505 5.651 18.253 1.00 93.31 102 LEU A O 1
ATOM 773 N N . ILE A 1 103 ? -28.726 5.470 16.025 1.00 93.44 103 ILE A N 1
ATOM 774 C CA . ILE A 1 103 ? -28.192 6.799 15.704 1.00 93.44 103 ILE A CA 1
ATOM 775 C C . ILE A 1 103 ? -29.121 7.902 16.222 1.00 93.44 103 ILE A C 1
ATOM 777 O O . ILE A 1 103 ? -28.638 8.876 16.801 1.00 93.44 103 ILE A O 1
ATOM 781 N N . SER A 1 104 ? -30.443 7.752 16.095 1.00 92.31 104 SER A N 1
ATOM 782 C CA . SER A 1 104 ? -31.401 8.747 16.600 1.00 92.31 104 SER A CA 1
ATOM 783 C C . SER A 1 104 ? -31.332 8.896 18.126 1.00 92.31 104 SER A C 1
ATOM 785 O O . SER A 1 104 ? -31.456 10.006 18.653 1.00 92.31 104 SER A O 1
ATOM 787 N N . THR A 1 105 ? -31.021 7.811 18.848 1.00 93.62 105 THR A N 1
ATOM 788 C CA . THR A 1 105 ? -30.820 7.852 20.307 1.00 93.62 105 THR A CA 1
ATOM 789 C C . THR A 1 105 ? -29.537 8.567 20.754 1.00 93.62 105 THR A C 1
ATOM 791 O O . THR A 1 105 ? -29.361 8.811 21.948 1.00 93.62 105 THR A O 1
ATOM 794 N N . LEU A 1 106 ? -28.639 8.942 19.831 1.00 94.50 106 LEU A N 1
ATOM 795 C CA . LEU A 1 106 ? -27.464 9.771 20.140 1.00 94.50 106 LEU A CA 1
ATOM 796 C C . LEU A 1 106 ? -27.829 11.243 20.377 1.00 94.50 106 LEU A C 1
ATOM 798 O O . LEU A 1 106 ? -27.003 12.020 20.856 1.00 94.50 106 LEU A O 1
ATOM 802 N N . ASN A 1 107 ? -29.066 11.639 20.074 1.00 93.00 107 ASN A N 1
ATOM 803 C CA . ASN A 1 107 ? -29.537 12.990 20.313 1.00 93.00 107 ASN A CA 1
ATOM 804 C C . ASN A 1 107 ? -29.648 13.297 21.819 1.00 93.00 107 ASN A C 1
ATOM 806 O O . ASN A 1 107 ? -30.547 12.811 22.509 1.00 93.00 107 ASN A O 1
ATOM 810 N N . LEU A 1 108 ? -28.764 14.167 22.314 1.00 91.44 108 LEU A N 1
ATOM 811 C CA . LEU A 1 108 ? -28.717 14.569 23.722 1.00 91.44 108 LEU A CA 1
ATOM 812 C C . LEU A 1 108 ? -29.952 15.348 24.199 1.00 91.44 108 LEU A C 1
ATOM 814 O O . LEU A 1 108 ? -30.165 15.438 25.408 1.00 91.44 108 LEU A O 1
ATOM 818 N N . THR A 1 109 ? -30.752 15.931 23.297 1.00 87.81 109 THR A N 1
ATOM 819 C CA . THR A 1 109 ? -31.951 16.690 23.697 1.00 87.81 109 THR A CA 1
ATOM 820 C C . THR A 1 109 ? -33.125 15.776 24.031 1.00 87.81 109 THR A C 1
ATOM 822 O O . THR A 1 109 ? -33.926 16.095 24.908 1.00 87.81 109 THR A O 1
ATOM 825 N N . THR A 1 110 ? -33.215 14.620 23.374 1.00 86.12 110 THR A N 1
ATOM 826 C CA . THR A 1 110 ? -34.340 13.686 23.518 1.00 86.12 110 THR A CA 1
ATOM 827 C C . THR A 1 110 ? -33.985 12.463 24.363 1.00 86.12 110 THR A C 1
ATOM 829 O O . THR A 1 110 ? -34.842 11.936 25.078 1.00 86.12 110 THR A O 1
ATOM 832 N N . SER A 1 111 ? -32.722 12.030 24.341 1.00 90.25 111 SER A N 1
ATOM 833 C CA . SER A 1 111 ? -32.292 10.759 24.930 1.00 90.25 111 SER A CA 1
ATOM 834 C C . SER A 1 111 ? -31.566 10.934 26.269 1.00 90.25 111 SER A C 1
ATOM 836 O O . SER A 1 111 ? -30.733 11.829 26.419 1.00 90.25 111 SER A O 1
ATOM 838 N N . PRO A 1 112 ? -31.828 10.075 27.275 1.00 90.25 112 PRO A N 1
ATOM 839 C CA . PRO A 1 112 ? -31.113 10.135 28.546 1.00 90.25 112 PRO A CA 1
ATOM 840 C C . PRO A 1 112 ? -29.637 9.708 28.384 1.00 90.25 112 PRO A C 1
ATOM 842 O O . PRO A 1 112 ? -29.343 8.821 27.578 1.00 90.25 112 PRO A O 1
ATOM 845 N N . PRO A 1 113 ? -28.700 10.218 29.212 1.00 89.50 113 PRO A N 1
ATOM 846 C CA . PRO A 1 113 ? -27.269 9.918 29.080 1.00 89.50 113 PRO A CA 1
ATOM 847 C C . PRO A 1 113 ? -26.918 8.421 29.087 1.00 89.50 113 PRO A C 1
ATOM 849 O O . PRO A 1 113 ? -26.033 7.979 28.354 1.00 89.50 113 PRO A O 1
ATOM 852 N N . LYS A 1 114 ? -27.632 7.615 29.885 1.00 89.75 114 LYS A N 1
ATOM 853 C CA . LYS A 1 114 ? -27.427 6.159 29.939 1.00 89.75 114 LYS A CA 1
ATOM 854 C C . LYS A 1 114 ? -27.797 5.464 28.623 1.00 89.75 114 LYS A C 1
ATOM 856 O O . LYS A 1 114 ? -27.120 4.511 28.251 1.00 89.75 114 LYS A O 1
ATOM 861 N N . LEU A 1 115 ? -28.826 5.947 27.920 1.00 91.69 115 LEU A N 1
ATOM 862 C CA . LEU A 1 115 ? -29.237 5.401 26.623 1.00 91.69 115 LEU A CA 1
ATOM 863 C C . LEU A 1 115 ? -28.202 5.749 25.555 1.00 91.69 115 LEU A C 1
ATOM 865 O O . LEU A 1 115 ? -27.705 4.843 24.902 1.00 91.69 115 LEU A O 1
ATOM 869 N N . VAL A 1 116 ? -27.783 7.018 25.477 1.00 94.25 116 VAL A N 1
ATOM 870 C CA . VAL A 1 116 ? -26.709 7.471 24.568 1.00 94.25 116 VAL A CA 1
ATOM 871 C C . VAL A 1 116 ? -25.445 6.628 24.761 1.00 94.25 116 VAL A C 1
ATOM 873 O O . VAL A 1 116 ? -24.839 6.158 23.802 1.00 94.25 116 VAL A O 1
ATOM 876 N N . LEU A 1 117 ? -25.064 6.387 26.020 1.00 91.75 117 LEU A N 1
ATOM 877 C CA . LEU A 1 117 ? -23.911 5.557 26.358 1.00 91.75 117 LEU A CA 1
ATOM 878 C C . LEU A 1 117 ? -24.086 4.098 25.902 1.00 91.75 117 LEU A C 1
ATOM 880 O O . LEU A 1 117 ? -23.144 3.513 25.369 1.00 91.75 117 LEU A O 1
ATOM 884 N N . SER A 1 118 ? -25.272 3.516 26.100 1.00 91.12 118 SER A N 1
ATOM 885 C CA . SER A 1 118 ? -25.604 2.163 25.635 1.00 91.12 118 SER A CA 1
ATOM 886 C C . SER A 1 118 ? -25.520 2.057 24.109 1.00 91.12 118 SER A C 1
ATOM 888 O O . SER A 1 118 ? -24.899 1.131 23.584 1.00 91.12 118 SER A O 1
ATOM 890 N N . SER A 1 119 ? -26.049 3.048 23.389 1.00 93.94 119 SER A N 1
ATOM 891 C CA . SER A 1 119 ? -26.040 3.091 21.925 1.00 93.94 119 SER A CA 1
ATOM 892 C C . SER A 1 119 ? -24.631 3.247 21.358 1.00 93.94 119 SER A C 1
ATOM 894 O O . SER A 1 119 ? -24.247 2.491 20.471 1.00 93.94 119 SER A O 1
ATOM 896 N N . LEU A 1 120 ? -23.805 4.136 21.925 1.00 93.62 120 LEU A N 1
ATOM 897 C CA . LEU A 1 120 ? -22.397 4.281 21.529 1.00 93.62 120 LEU A CA 1
ATOM 898 C C . LEU A 1 120 ? -21.585 3.000 21.757 1.00 93.62 120 LEU A C 1
ATOM 900 O O . LEU A 1 120 ? -20.755 2.643 20.919 1.00 93.62 120 LEU A O 1
ATOM 904 N N . ARG A 1 121 ? -21.813 2.299 22.878 1.00 90.12 121 ARG A N 1
ATOM 905 C CA . ARG A 1 121 ? -21.188 0.991 23.139 1.00 90.12 121 ARG A CA 1
ATOM 906 C C . ARG A 1 121 ? -21.641 -0.037 22.113 1.00 90.12 121 ARG A C 1
ATOM 908 O O . ARG A 1 121 ? -20.800 -0.708 21.538 1.00 90.12 121 ARG A O 1
ATOM 915 N N . THR A 1 122 ? -22.943 -0.107 21.850 1.00 90.75 122 THR A N 1
ATOM 916 C CA . THR A 1 122 ? -23.531 -1.045 20.889 1.00 90.75 122 THR A CA 1
ATOM 917 C C . THR A 1 122 ? -22.974 -0.831 19.485 1.00 90.75 122 THR A C 1
ATOM 919 O O . THR A 1 122 ? -22.533 -1.795 18.874 1.00 90.75 122 THR A O 1
ATOM 922 N N . LEU A 1 123 ? -22.907 0.415 19.004 1.00 90.94 123 LEU A N 1
ATOM 923 C CA . LEU A 1 123 ? -22.324 0.750 17.699 1.00 90.94 123 LEU A CA 1
ATOM 924 C C . LEU A 1 123 ? -20.841 0.358 17.615 1.00 90.94 123 LEU A C 1
ATOM 926 O O . LEU A 1 123 ? -20.416 -0.237 16.631 1.00 90.94 123 LEU A O 1
ATOM 930 N N . ASN A 1 124 ? -20.059 0.635 18.664 1.00 88.38 124 ASN A N 1
ATOM 931 C CA . ASN A 1 124 ? -18.653 0.227 18.724 1.00 88.38 124 ASN A CA 1
ATOM 932 C C . ASN A 1 124 ? -18.481 -1.298 18.756 1.00 88.38 124 ASN A C 1
ATOM 934 O O . ASN A 1 124 ? -17.569 -1.806 18.110 1.00 88.38 124 ASN A O 1
ATOM 938 N N . THR A 1 125 ? -19.337 -2.009 19.494 1.00 84.94 125 THR A N 1
ATOM 939 C CA . THR A 1 125 ? -19.332 -3.474 19.563 1.00 84.94 125 THR A CA 1
ATOM 940 C C . THR A 1 125 ? -19.710 -4.084 18.225 1.00 84.94 125 THR A C 1
ATOM 942 O O . THR A 1 125 ? -19.017 -4.991 17.788 1.00 84.94 125 THR A O 1
ATOM 945 N N . LEU A 1 126 ? -20.740 -3.560 17.552 1.00 84.25 126 LEU A N 1
ATOM 946 C CA . LEU A 1 126 ? -21.102 -3.986 16.201 1.00 84.25 126 LEU A CA 1
ATOM 947 C C . LEU A 1 126 ? -19.924 -3.806 15.244 1.00 84.25 126 LEU A C 1
ATOM 949 O O . LEU A 1 126 ? -19.645 -4.705 14.470 1.00 84.25 126 LEU A O 1
ATOM 953 N N . PHE A 1 127 ? -19.179 -2.703 15.352 1.00 81.81 127 PHE A N 1
ATOM 954 C CA . PHE A 1 127 ? -17.956 -2.492 14.574 1.00 81.81 127 PHE A CA 1
ATOM 955 C C . PHE A 1 127 ? -16.851 -3.520 14.889 1.00 81.81 127 PHE A C 1
ATOM 957 O O . PHE A 1 127 ? -16.099 -3.910 13.999 1.00 81.81 127 PHE A O 1
ATOM 964 N N . ASP A 1 128 ? -16.739 -3.952 16.151 1.00 76.81 128 ASP A N 1
ATOM 965 C CA . ASP A 1 128 ? -15.726 -4.912 16.616 1.00 76.81 128 ASP A CA 1
ATOM 966 C C . ASP A 1 128 ? -16.069 -6.369 16.273 1.00 76.81 128 ASP A C 1
ATOM 968 O O . ASP A 1 128 ? -15.160 -7.178 16.096 1.00 76.81 128 ASP A O 1
ATOM 972 N N . THR A 1 129 ? -17.354 -6.719 16.164 1.00 69.19 129 THR A N 1
ATOM 973 C CA . THR A 1 129 ? -17.817 -8.069 15.794 1.00 69.19 129 THR A CA 1
ATOM 974 C C . THR A 1 129 ? -17.786 -8.335 14.286 1.00 69.19 129 THR A C 1
ATOM 976 O O . THR A 1 129 ? -18.252 -9.379 13.837 1.00 69.19 129 THR A O 1
ATOM 979 N N . CYS A 1 130 ? -17.191 -7.422 13.512 1.00 60.91 130 CYS A N 1
ATOM 980 C CA . CYS A 1 130 ? -17.020 -7.517 12.065 1.00 60.91 130 CYS A CA 1
ATOM 981 C C . CYS A 1 130 ? -15.633 -8.054 11.680 1.00 60.91 130 CYS A C 1
ATOM 983 O O . CYS A 1 130 ? -14.650 -7.304 11.763 1.00 60.91 130 CYS A O 1
ATOM 985 N N . PRO A 1 131 ? -15.507 -9.271 11.136 1.00 54.25 131 PRO A N 1
ATOM 986 C CA . PRO A 1 131 ? -14.347 -9.591 10.317 1.00 54.25 131 PRO A CA 1
ATOM 987 C C . PRO A 1 131 ? -14.428 -8.778 9.011 1.00 54.25 131 PRO A C 1
ATOM 989 O O . PRO A 1 131 ? -15.313 -8.984 8.188 1.00 54.25 131 PRO A O 1
ATOM 992 N N . SER A 1 132 ? -13.499 -7.839 8.788 1.00 48.97 132 SER A N 1
ATOM 993 C CA . SER A 1 132 ? -13.386 -7.052 7.534 1.00 48.97 132 SER A CA 1
ATOM 994 C C . SER A 1 132 ? -12.929 -7.887 6.321 1.00 48.97 132 SER A C 1
ATOM 996 O O . SER A 1 132 ? -12.359 -7.345 5.379 1.00 48.97 132 SER A O 1
ATOM 998 N N . GLU A 1 133 ? -13.075 -9.209 6.371 1.00 50.91 133 GLU A N 1
ATOM 999 C CA . GLU A 1 133 ? -12.089 -10.122 5.787 1.00 50.91 133 GLU A CA 1
ATOM 1000 C C . GLU A 1 133 ? -12.645 -11.094 4.736 1.00 50.91 133 GLU A C 1
ATOM 1002 O O . GLU A 1 133 ? -11.856 -11.674 3.994 1.00 50.91 133 GLU A O 1
ATOM 1007 N N . THR A 1 134 ? -13.969 -11.257 4.629 1.00 45.22 134 THR A N 1
ATOM 1008 C CA . THR A 1 134 ? -14.607 -12.258 3.745 1.00 45.22 134 THR A CA 1
ATOM 1009 C C . THR A 1 134 ? -15.575 -11.675 2.711 1.00 45.22 134 THR A C 1
ATOM 1011 O O . THR A 1 134 ? -15.961 -12.381 1.784 1.00 45.22 134 THR A O 1
ATOM 1014 N N . SER A 1 135 ? -15.954 -10.400 2.829 1.00 46.53 135 SER A N 1
ATOM 1015 C CA . SER A 1 135 ? -16.909 -9.726 1.939 1.00 46.53 135 SER A CA 1
ATOM 1016 C C . SER A 1 135 ? -16.298 -8.470 1.324 1.00 46.53 135 SER A C 1
ATOM 1018 O O . SER A 1 135 ? -15.513 -7.784 1.980 1.00 46.53 135 SER A O 1
ATOM 1020 N N . THR A 1 136 ? -16.727 -8.100 0.115 1.00 51.53 136 THR A N 1
ATOM 1021 C CA . THR A 1 136 ? -16.436 -6.781 -0.469 1.00 51.53 136 THR A CA 1
ATOM 1022 C C . THR A 1 136 ? -16.696 -5.669 0.563 1.00 51.53 136 THR A C 1
ATOM 1024 O O . THR A 1 136 ? -17.744 -5.721 1.216 1.00 51.53 136 THR A O 1
ATOM 1027 N N . PRO A 1 137 ? -15.812 -4.659 0.717 1.00 52.69 137 PRO A N 1
ATOM 1028 C CA . PRO A 1 137 ? -15.874 -3.685 1.815 1.00 52.69 137 PRO A CA 1
ATOM 1029 C C . PRO A 1 137 ? -17.250 -3.031 2.002 1.00 52.69 137 PRO A C 1
ATOM 1031 O O . PRO A 1 137 ? -17.690 -2.837 3.133 1.00 52.69 137 PRO A O 1
ATOM 1034 N N . SER A 1 138 ? -17.956 -2.770 0.897 1.00 52.75 138 SER A N 1
ATOM 1035 C CA . SER A 1 138 ? -19.288 -2.154 0.857 1.00 52.75 138 SER A CA 1
ATOM 1036 C C . SER A 1 138 ? -20.412 -3.005 1.456 1.00 52.75 138 SER A C 1
ATOM 1038 O O . SER A 1 138 ? -21.380 -2.444 1.952 1.00 52.75 138 SER A O 1
ATOM 1040 N N . ASN A 1 139 ? -20.284 -4.336 1.441 1.00 59.75 139 ASN A N 1
ATOM 1041 C CA . ASN A 1 139 ? -21.312 -5.262 1.938 1.00 59.75 139 ASN A CA 1
ATOM 1042 C C . ASN A 1 139 ? -20.979 -5.808 3.334 1.00 59.75 139 ASN A C 1
ATOM 1044 O O . ASN A 1 139 ? -21.735 -6.608 3.883 1.00 59.75 139 ASN A O 1
ATOM 1048 N N . SER A 1 140 ? -19.849 -5.389 3.911 1.00 73.06 140 SER A N 1
ATOM 1049 C CA . SER A 1 140 ? -19.485 -5.747 5.279 1.00 73.06 140 SER A CA 1
ATOM 1050 C C . SER A 1 140 ? -20.343 -4.980 6.292 1.00 73.06 140 SER A C 1
ATOM 1052 O O . SER A 1 140 ? -20.736 -3.840 6.045 1.00 73.06 140 SER A O 1
ATOM 1054 N N . ILE A 1 141 ? -20.585 -5.566 7.468 1.00 74.25 141 ILE A N 1
ATOM 1055 C CA . ILE A 1 141 ? -21.311 -4.923 8.582 1.00 74.25 141 ILE A CA 1
ATOM 1056 C C . ILE A 1 141 ? -20.694 -3.554 8.925 1.00 74.25 141 ILE A C 1
ATOM 1058 O O . ILE A 1 141 ? -21.409 -2.560 9.045 1.00 74.25 141 ILE A O 1
ATOM 1062 N N . ALA A 1 142 ? -19.363 -3.473 9.014 1.00 78.00 142 ALA A N 1
ATOM 1063 C CA . ALA A 1 142 ? -18.649 -2.219 9.253 1.00 78.00 142 ALA A CA 1
ATOM 1064 C C . ALA A 1 142 ? -18.832 -1.206 8.104 1.00 78.00 142 ALA A C 1
ATOM 1066 O O . ALA A 1 142 ? -18.976 -0.013 8.366 1.00 78.00 142 ALA A O 1
ATOM 1067 N N . GLY A 1 143 ? -18.912 -1.677 6.855 1.00 79.38 143 GLY A N 1
ATOM 1068 C CA . GLY A 1 143 ? -19.192 -0.852 5.677 1.00 79.38 143 GLY A CA 1
ATOM 1069 C C . GLY A 1 143 ? -20.591 -0.253 5.699 1.00 79.38 143 GLY A C 1
ATOM 1070 O O . GLY A 1 143 ? -20.748 0.937 5.430 1.00 79.38 143 GLY A O 1
ATOM 1071 N N . ILE A 1 144 ? -21.588 -1.037 6.117 1.00 83.31 144 ILE A N 1
ATOM 1072 C CA . ILE A 1 144 ? -22.969 -0.578 6.310 1.00 83.31 144 ILE A CA 1
ATOM 1073 C C . ILE A 1 144 ? -23.020 0.494 7.409 1.00 83.31 144 ILE A C 1
ATOM 1075 O O . ILE A 1 144 ? -23.608 1.553 7.202 1.00 83.31 144 ILE A O 1
ATOM 1079 N N . ILE A 1 145 ? -22.351 0.267 8.549 1.00 86.12 145 ILE A N 1
ATOM 1080 C CA . ILE A 1 145 ? -22.291 1.246 9.650 1.00 86.12 145 ILE A CA 1
ATOM 1081 C C . ILE A 1 145 ? -21.621 2.547 9.195 1.00 86.12 145 ILE A C 1
ATOM 1083 O O . ILE A 1 145 ? -22.136 3.630 9.467 1.00 86.12 145 ILE A O 1
ATOM 1087 N N . THR A 1 146 ? -20.483 2.454 8.503 1.00 88.44 146 THR A N 1
ATOM 1088 C CA . THR A 1 146 ? -19.782 3.618 7.950 1.00 88.44 146 THR A CA 1
ATOM 1089 C C . THR A 1 146 ? -20.672 4.361 6.952 1.00 88.44 146 THR A C 1
ATOM 1091 O O . THR A 1 146 ? -20.840 5.571 7.079 1.00 88.44 146 THR A O 1
ATOM 1094 N N . SER A 1 147 ? -21.299 3.657 6.006 1.00 86.62 147 SER A N 1
ATOM 1095 C CA . SER A 1 147 ? -22.194 4.267 5.016 1.00 86.62 147 SER A CA 1
ATOM 1096 C C . SER A 1 147 ? -23.343 5.024 5.678 1.00 86.62 147 SER A C 1
ATOM 1098 O O . SER A 1 147 ? -23.599 6.172 5.322 1.00 86.62 147 SER A O 1
ATOM 1100 N N . GLU A 1 148 ? -23.997 4.422 6.671 1.00 88.12 148 GLU A N 1
ATOM 1101 C CA . GLU A 1 148 ? -25.094 5.059 7.404 1.00 88.12 148 GLU A CA 1
ATOM 1102 C C . GLU A 1 148 ? -24.615 6.307 8.164 1.00 88.12 148 GLU A C 1
ATOM 1104 O O . GLU A 1 148 ? -25.250 7.362 8.110 1.00 88.12 148 GLU A O 1
ATOM 1109 N N . LEU A 1 149 ? -23.452 6.223 8.822 1.00 90.06 149 LEU A N 1
ATOM 1110 C CA . LEU A 1 149 ? -22.903 7.321 9.613 1.00 90.06 149 LEU A CA 1
ATOM 1111 C C . LEU A 1 149 ? -22.559 8.557 8.766 1.00 90.06 149 LEU A C 1
ATOM 1113 O O . LEU A 1 149 ? -22.800 9.679 9.210 1.00 90.06 149 LEU A O 1
ATOM 1117 N N . TYR A 1 150 ? -21.996 8.359 7.570 1.00 90.44 150 TYR A N 1
ATOM 1118 C CA . TYR A 1 150 ? -21.558 9.452 6.692 1.00 90.44 150 TYR A CA 1
ATOM 1119 C C . TYR A 1 150 ? -22.621 9.904 5.680 1.00 90.44 150 TYR A C 1
ATOM 1121 O O . TYR A 1 150 ? -22.545 11.030 5.190 1.00 90.44 150 TYR A O 1
ATOM 1129 N N . SER A 1 151 ? -23.631 9.079 5.386 1.00 88.44 151 SER A N 1
ATOM 1130 C CA . SER A 1 151 ? -24.774 9.486 4.548 1.00 88.44 151 SER A CA 1
ATOM 1131 C C . SER A 1 151 ? -25.779 10.336 5.329 1.00 88.44 151 SER A C 1
ATOM 1133 O O . SER A 1 151 ? -26.425 11.223 4.772 1.00 88.44 151 SER A O 1
ATOM 1135 N N . ASN A 1 152 ? -25.890 10.108 6.639 1.00 85.81 152 ASN A N 1
ATOM 1136 C CA . ASN A 1 152 ? -26.788 10.843 7.514 1.00 85.81 152 ASN A CA 1
ATOM 1137 C C . ASN A 1 152 ? -26.074 12.031 8.186 1.00 85.81 152 ASN A C 1
ATOM 1139 O O . ASN A 1 152 ? -25.481 11.896 9.257 1.00 85.81 152 ASN A O 1
ATOM 1143 N N . ARG A 1 153 ? -26.197 13.241 7.615 1.00 85.12 153 ARG A N 1
ATOM 1144 C CA . ARG A 1 153 ? -25.628 14.477 8.207 1.00 85.12 153 ARG A CA 1
ATOM 1145 C C . ARG A 1 153 ? -26.026 14.706 9.668 1.00 85.12 153 ARG A C 1
ATOM 1147 O O . ARG A 1 153 ? -25.271 15.300 10.439 1.00 85.12 153 ARG A O 1
ATOM 1154 N N . GLN A 1 154 ? -27.212 14.254 10.069 1.00 89.88 154 GLN A N 1
ATOM 1155 C CA . GLN A 1 154 ? -27.685 14.430 11.435 1.00 89.88 154 GLN A CA 1
ATOM 1156 C C . GLN A 1 154 ? -26.912 13.543 12.426 1.00 89.88 154 GLN A C 1
ATOM 1158 O O . GLN A 1 154 ? -26.708 13.953 13.572 1.00 89.88 154 GLN A O 1
ATOM 1163 N N . ALA A 1 155 ? -26.411 12.386 11.981 1.00 91.94 155 ALA A N 1
ATOM 1164 C CA . ALA A 1 155 ? -25.565 11.504 12.779 1.00 91.94 155 ALA A CA 1
ATOM 1165 C C . ALA A 1 155 ? -24.241 12.187 13.162 1.00 91.94 155 ALA A C 1
ATOM 1167 O O . ALA A 1 155 ? -23.890 12.237 14.344 1.00 91.94 155 ALA A O 1
ATOM 1168 N N . LEU A 1 156 ? -23.554 12.800 12.189 1.00 94.12 156 LEU A N 1
ATOM 1169 C CA . LEU A 1 156 ? -22.323 13.563 12.435 1.00 94.12 156 LEU A CA 1
ATOM 1170 C C . LEU A 1 156 ? -22.577 14.759 13.356 1.00 94.12 156 LEU A C 1
ATOM 1172 O O . LEU A 1 156 ? -21.807 14.992 14.287 1.00 94.12 156 LEU A O 1
ATOM 1176 N N . LYS A 1 157 ? -23.709 15.453 13.192 1.00 94.62 157 LYS A N 1
ATOM 1177 C CA . LYS A 1 157 ? -24.112 16.539 14.095 1.00 94.62 157 LYS A CA 1
ATOM 1178 C C . LYS A 1 157 ? -24.327 16.061 15.536 1.00 94.62 157 LYS A C 1
ATOM 1180 O O . LYS A 1 157 ? -23.892 16.738 16.465 1.00 94.62 157 LYS A O 1
ATOM 1185 N N . TYR A 1 158 ? -24.950 14.900 15.758 1.00 96.00 158 TYR A N 1
ATOM 1186 C CA . TYR A 1 158 ? -25.077 14.337 17.111 1.00 96.00 158 TYR A CA 1
ATOM 1187 C C . TYR A 1 158 ? -23.714 14.020 17.728 1.00 96.00 158 TYR A C 1
ATOM 1189 O O . TYR A 1 158 ? -23.475 14.364 18.886 1.00 96.00 158 TYR A O 1
ATOM 1197 N N . ILE A 1 159 ? -22.800 13.428 16.955 1.00 96.44 159 ILE A N 1
ATOM 1198 C CA . ILE A 1 159 ? -21.434 13.149 17.417 1.00 96.44 159 ILE A CA 1
ATOM 1199 C C . ILE A 1 159 ? -20.693 14.448 17.750 1.00 96.44 159 ILE A C 1
ATOM 1201 O O . ILE A 1 159 ? -20.066 14.532 18.806 1.00 96.44 159 ILE A O 1
ATOM 1205 N N . GLN A 1 160 ? -20.796 15.475 16.906 1.00 96.56 160 GLN A N 1
ATOM 1206 C CA . GLN A 1 160 ? -20.185 16.785 17.142 1.00 96.56 160 GLN A CA 1
ATOM 1207 C C . GLN A 1 160 ? -20.671 17.412 18.456 1.00 96.56 160 GLN A C 1
ATOM 1209 O O . GLN A 1 160 ? -19.860 17.900 19.251 1.00 96.56 160 GLN A O 1
ATOM 1214 N N . ILE A 1 161 ? -21.975 17.323 18.734 1.00 96.06 161 ILE A N 1
ATOM 1215 C CA . ILE A 1 161 ? -22.579 17.808 19.980 1.00 96.06 161 ILE A CA 1
ATOM 1216 C C . ILE A 1 161 ? -22.078 16.997 21.186 1.00 96.06 161 ILE A C 1
ATOM 1218 O O . ILE A 1 161 ? -21.714 17.589 22.203 1.00 96.06 161 ILE A O 1
ATOM 1222 N N . ILE A 1 162 ? -22.002 15.663 21.077 1.00 96.69 162 ILE A N 1
ATOM 1223 C CA . ILE A 1 162 ? -21.458 14.784 22.128 1.00 96.69 162 ILE A CA 1
ATOM 1224 C C . ILE A 1 162 ? -20.009 15.168 22.455 1.00 96.69 162 ILE A C 1
ATOM 1226 O O . ILE A 1 162 ? -19.671 15.405 23.614 1.00 96.69 162 ILE A O 1
ATOM 1230 N N . LEU A 1 163 ? -19.156 15.317 21.438 1.00 96.25 163 LEU A N 1
ATOM 1231 C CA . LEU A 1 163 ? -17.757 15.725 21.609 1.00 96.25 163 LEU A CA 1
ATOM 1232 C C . LEU A 1 163 ? -17.629 17.122 22.246 1.00 96.25 163 LEU A C 1
ATOM 1234 O O . LEU A 1 163 ? -16.664 17.399 22.965 1.00 96.25 163 LEU A O 1
ATOM 1238 N N . SER A 1 164 ? -18.628 17.984 22.057 1.00 94.69 164 SER A N 1
ATOM 1239 C CA . SER A 1 164 ? -18.672 19.354 22.583 1.00 94.69 164 SER A CA 1
ATOM 1240 C C . SER A 1 164 ? -19.212 19.469 24.022 1.00 94.69 164 SER A C 1
ATOM 1242 O O . SER A 1 164 ? -19.092 20.531 24.631 1.00 94.69 164 SER A O 1
ATOM 1244 N N . GLN A 1 165 ? -19.686 18.386 24.655 1.00 92.75 165 GLN A N 1
ATOM 1245 C CA . GLN A 1 165 ? -20.202 18.409 26.040 1.00 92.75 165 GLN A CA 1
ATOM 1246 C C . GLN A 1 165 ? -19.165 18.828 27.103 1.00 92.75 165 GLN A C 1
ATOM 1248 O O . GLN A 1 165 ? -18.152 18.168 27.306 1.00 92.75 165 GLN A O 1
ATOM 1253 N N . THR A 1 166 ? -19.418 19.882 27.876 1.00 88.38 166 THR A N 1
ATOM 1254 C CA . THR A 1 166 ? -18.462 20.419 28.873 1.00 88.38 166 THR A CA 1
ATOM 1255 C C . THR A 1 166 ? -18.486 19.727 30.243 1.00 88.38 166 THR A C 1
ATOM 1257 O O . THR A 1 166 ? -17.630 19.999 31.081 1.00 88.38 166 THR A O 1
ATOM 1260 N N . SER A 1 167 ? -19.431 18.814 30.489 1.00 88.88 167 SER A N 1
ATOM 1261 C CA . SER A 1 167 ? -19.603 18.166 31.798 1.00 88.88 167 SER A CA 1
ATOM 1262 C C . SER A 1 167 ? -18.435 17.246 32.174 1.00 88.88 167 SER A C 1
ATOM 1264 O O . SER A 1 167 ? -18.047 16.365 31.409 1.00 88.88 167 SER A O 1
ATOM 1266 N N . ALA A 1 168 ? -17.938 17.378 33.407 1.00 88.38 168 ALA A N 1
ATOM 1267 C CA . ALA A 1 168 ? -16.891 16.523 33.977 1.00 88.38 168 ALA A CA 1
ATOM 1268 C C . ALA A 1 168 ? -17.389 15.137 34.444 1.00 88.38 168 ALA A C 1
ATOM 1270 O O . ALA A 1 168 ? -16.602 14.343 34.969 1.00 88.38 168 ALA A O 1
ATOM 1271 N N . SER A 1 169 ? -18.685 14.833 34.286 1.00 91.00 169 SER A N 1
ATOM 1272 C CA . SER A 1 169 ? -19.251 13.574 34.777 1.00 91.00 169 SER A CA 1
ATOM 1273 C C . SER A 1 169 ? -18.579 12.356 34.113 1.00 91.00 169 SER A C 1
ATOM 1275 O O . SER A 1 169 ? -18.352 12.380 32.898 1.00 91.00 169 SER A O 1
ATOM 1277 N N . PRO A 1 170 ? -18.296 11.261 34.851 1.00 89.19 170 PRO A N 1
ATOM 1278 C CA . PRO A 1 170 ? -17.677 10.065 34.271 1.00 89.19 170 PRO A CA 1
ATOM 1279 C C . PRO A 1 170 ? -18.472 9.492 33.090 1.00 89.19 170 PRO A C 1
ATOM 1281 O O . PRO A 1 170 ? -17.892 9.068 32.094 1.00 89.19 170 PRO A O 1
ATOM 1284 N N . SER A 1 171 ? -19.807 9.535 33.171 1.00 88.88 171 SER A N 1
ATOM 1285 C CA . SER A 1 171 ? -20.689 9.081 32.091 1.00 88.88 171 SER A CA 1
ATOM 1286 C C . SER A 1 171 ? -20.522 9.922 30.824 1.00 88.88 171 SER A C 1
ATOM 1288 O O . SER A 1 171 ? -20.463 9.360 29.735 1.00 88.88 171 SER A O 1
ATOM 1290 N N . THR A 1 172 ? -20.443 11.250 30.948 1.00 92.06 172 THR A N 1
ATOM 1291 C CA . THR A 1 172 ? -20.231 12.148 29.802 1.00 92.06 172 THR A CA 1
ATOM 1292 C C . THR A 1 172 ? -18.843 11.961 29.201 1.00 92.06 172 THR A C 1
ATOM 1294 O O . THR A 1 172 ? -18.712 11.840 27.988 1.00 92.06 172 THR A O 1
ATOM 1297 N N . GLN A 1 173 ? -17.804 11.856 30.032 1.00 92.94 173 GLN A N 1
ATOM 1298 C CA . GLN A 1 173 ? -16.449 11.608 29.534 1.00 92.94 173 GLN A CA 1
ATOM 1299 C C . GLN A 1 173 ? -16.341 10.262 28.805 1.00 92.94 173 GLN A C 1
ATOM 1301 O O . GLN A 1 173 ? -15.643 10.159 27.798 1.00 92.94 173 GLN A O 1
ATOM 1306 N N . GLN A 1 174 ? -17.102 9.250 29.235 1.00 92.19 174 GLN A N 1
ATOM 1307 C CA . GLN A 1 174 ? -17.187 7.981 28.517 1.00 92.19 174 GLN A CA 1
ATOM 1308 C C . GLN A 1 174 ? -17.944 8.091 27.181 1.00 92.19 174 GLN A C 1
ATOM 1310 O O . GLN A 1 174 ? -17.538 7.450 26.214 1.00 92.19 174 GLN A O 1
ATOM 1315 N N . GLN A 1 175 ? -19.008 8.902 27.098 1.00 94.75 175 GLN A N 1
ATOM 1316 C CA . GLN A 1 175 ? -19.691 9.191 25.826 1.00 94.75 175 GLN A CA 1
ATOM 1317 C C . GLN A 1 175 ? -18.729 9.845 24.827 1.00 94.75 175 GLN A C 1
ATOM 1319 O O . GLN A 1 175 ? -18.625 9.382 23.695 1.00 94.75 175 GLN A O 1
ATOM 1324 N N . ILE A 1 176 ? -17.973 10.857 25.266 1.00 95.44 176 ILE A N 1
ATOM 1325 C CA . ILE A 1 176 ? -16.966 11.548 24.445 1.00 95.44 176 ILE A CA 1
ATOM 1326 C C . ILE A 1 176 ? -15.906 10.561 23.941 1.00 95.44 176 ILE A C 1
ATOM 1328 O O . ILE A 1 176 ? -15.611 10.532 22.747 1.00 95.44 176 ILE A O 1
ATOM 1332 N N . ALA A 1 177 ? -15.363 9.721 24.829 1.00 93.94 177 ALA A N 1
ATOM 1333 C CA . ALA A 1 177 ? -14.356 8.726 24.464 1.00 93.94 177 ALA A CA 1
ATOM 1334 C C . ALA A 1 177 ? -14.879 7.732 23.412 1.00 93.94 177 ALA A C 1
ATOM 1336 O O . ALA A 1 177 ? -14.219 7.509 22.400 1.00 93.94 177 ALA A O 1
ATOM 1337 N N . LEU A 1 178 ? -16.083 7.181 23.607 1.00 94.44 178 LEU A N 1
ATOM 1338 C CA . LEU A 1 178 ? -16.687 6.225 22.672 1.00 94.44 178 LEU A CA 1
ATOM 1339 C C . LEU A 1 178 ? -17.086 6.860 21.337 1.00 94.44 178 LEU A C 1
ATOM 1341 O O . LEU A 1 178 ? -17.005 6.191 20.307 1.00 94.44 178 LEU A O 1
ATOM 1345 N N . ALA A 1 179 ? -17.503 8.127 21.345 1.00 97.06 179 ALA A N 1
ATOM 1346 C CA . ALA A 1 179 ? -17.770 8.893 20.134 1.00 97.06 179 ALA A CA 1
ATOM 1347 C C . ALA A 1 179 ? -16.482 9.101 19.322 1.00 97.06 179 ALA A C 1
ATOM 1349 O O . ALA A 1 179 ? -16.469 8.844 18.120 1.00 97.06 179 ALA A O 1
ATOM 1350 N N . ALA A 1 180 ? -15.374 9.464 19.978 1.00 96.31 180 ALA A N 1
ATOM 1351 C CA . ALA A 1 180 ? -14.068 9.566 19.329 1.00 96.31 180 ALA A CA 1
ATOM 1352 C C . ALA A 1 180 ? -13.593 8.210 18.769 1.00 96.31 180 ALA A C 1
ATOM 1354 O O . ALA A 1 180 ? -13.147 8.144 17.625 1.00 96.31 180 ALA A O 1
ATOM 1355 N N . THR A 1 181 ? -13.764 7.113 19.518 1.00 93.50 181 THR A N 1
ATOM 1356 C CA . THR A 1 181 ? -13.466 5.753 19.029 1.00 93.50 181 THR A CA 1
ATOM 1357 C C . THR A 1 181 ? -14.333 5.358 17.831 1.00 93.50 181 THR A C 1
ATOM 1359 O O . THR A 1 181 ? -13.830 4.750 16.890 1.00 93.50 181 THR A O 1
ATOM 1362 N N . LEU A 1 182 ? -15.620 5.719 17.822 1.00 93.12 182 LEU A N 1
ATOM 1363 C CA . LEU A 1 182 ? -16.504 5.438 16.689 1.00 93.12 182 LEU A CA 1
ATOM 1364 C C . LEU A 1 182 ? -16.028 6.168 15.425 1.00 93.12 182 LEU A C 1
ATOM 1366 O O . LEU A 1 182 ? -15.980 5.560 14.357 1.00 93.12 182 LEU A O 1
ATOM 1370 N N . ILE A 1 183 ? -15.615 7.435 15.547 1.00 95.00 183 ILE A N 1
ATOM 1371 C CA . ILE A 1 183 ? -15.019 8.198 14.440 1.00 95.00 183 ILE A CA 1
ATOM 1372 C C . ILE A 1 183 ? -13.709 7.563 13.968 1.00 95.00 183 ILE A C 1
ATOM 1374 O O . ILE A 1 183 ? -13.515 7.391 12.766 1.00 95.00 183 ILE A O 1
ATOM 1378 N N . SER A 1 184 ? -12.818 7.171 14.885 1.00 92.12 184 SER A N 1
ATOM 1379 C CA . SER A 1 184 ? -11.540 6.576 14.489 1.00 92.12 184 SER A CA 1
ATOM 1380 C C . SER A 1 184 ? -11.724 5.236 13.767 1.00 92.12 184 SER A C 1
ATOM 1382 O O . SER A 1 184 ? -11.054 4.996 12.764 1.00 92.12 184 SER A O 1
ATOM 1384 N N . LYS A 1 185 ? -12.668 4.392 14.207 1.00 88.00 185 LYS A N 1
ATOM 1385 C CA . LYS A 1 185 ? -13.010 3.117 13.553 1.00 88.00 185 LYS A CA 1
ATOM 1386 C C . LYS A 1 185 ? -13.690 3.309 12.196 1.00 88.00 185 LYS A C 1
ATOM 1388 O O . LYS A 1 185 ? -13.250 2.715 11.217 1.00 88.00 185 LYS A O 1
ATOM 1393 N N . SER A 1 186 ? -14.722 4.149 12.132 1.00 89.69 186 SER A N 1
ATOM 1394 C CA . SER A 1 186 ? -15.515 4.367 10.911 1.00 89.69 186 SER A CA 1
ATOM 1395 C C . SER A 1 186 ? -14.732 5.064 9.800 1.00 89.69 186 SER A C 1
ATOM 1397 O O . SER A 1 186 ? -14.889 4.701 8.637 1.00 89.69 186 SER A O 1
ATOM 1399 N N . CYS A 1 187 ? -13.833 5.991 10.145 1.00 88.94 187 CYS A N 1
ATOM 1400 C CA . CYS A 1 187 ? -12.994 6.687 9.170 1.00 88.94 187 CYS A CA 1
ATOM 1401 C C . CYS A 1 187 ? -11.809 5.829 8.686 1.00 88.94 187 CYS A C 1
ATOM 1403 O O . CYS A 1 187 ? -11.428 5.912 7.523 1.00 88.94 187 CYS A O 1
ATOM 1405 N N . ARG A 1 188 ? -11.255 4.944 9.536 1.00 82.38 188 ARG A N 1
ATOM 1406 C CA . ARG A 1 188 ? -10.261 3.931 9.112 1.00 82.38 188 ARG A CA 1
ATOM 1407 C C . ARG A 1 188 ? -10.879 2.799 8.286 1.00 82.38 188 ARG A C 1
ATOM 1409 O O . ARG A 1 188 ? -10.135 2.022 7.689 1.00 82.38 188 ARG A O 1
ATOM 1416 N N . HIS A 1 189 ? -12.202 2.647 8.312 1.00 74.00 189 HIS A N 1
ATOM 1417 C CA . HIS A 1 189 ? -12.877 1.561 7.622 1.00 74.00 189 HIS A CA 1
ATOM 1418 C C . HIS A 1 189 ? -12.884 1.780 6.105 1.00 74.00 189 HIS A C 1
ATOM 1420 O O . HIS A 1 189 ? -13.321 2.808 5.596 1.00 74.00 189 HIS A O 1
ATOM 1426 N N . GLY A 1 190 ? -12.408 0.766 5.393 1.00 60.47 190 GLY A N 1
ATOM 1427 C CA . GLY A 1 190 ? -12.210 0.742 3.948 1.00 60.47 190 GLY A CA 1
ATOM 1428 C C . GLY A 1 190 ? -11.102 -0.260 3.650 1.00 60.47 190 GLY A C 1
ATOM 1429 O O . GLY A 1 190 ? -10.222 -0.424 4.487 1.00 60.47 190 GLY A O 1
ATOM 1430 N N . GLY A 1 191 ? -11.170 -0.993 2.536 1.00 60.28 191 GLY A N 1
ATOM 1431 C CA . GLY A 1 191 ? -10.165 -1.998 2.151 1.00 60.28 191 GLY A CA 1
ATOM 1432 C C . GLY A 1 191 ? -8.742 -1.441 1.981 1.00 60.28 191 GLY A C 1
ATOM 1433 O O . GLY A 1 191 ? -8.447 -0.292 2.296 1.00 60.28 191 GLY A O 1
ATOM 1434 N N . SER A 1 192 ? -7.828 -2.266 1.490 1.00 57.84 192 SER A N 1
ATOM 1435 C CA . SER A 1 192 ? -6.593 -1.771 0.872 1.00 57.84 192 SER A CA 1
ATOM 1436 C C . SER A 1 192 ? -6.899 -1.167 -0.503 1.00 57.84 192 SER A C 1
ATOM 1438 O O . SER A 1 192 ? -7.944 -1.454 -1.088 1.00 57.84 192 SER A O 1
ATOM 1440 N N . GLY A 1 193 ? -6.001 -0.319 -1.002 1.00 62.44 193 GLY A N 1
ATOM 1441 C CA . GLY A 1 193 ? -6.101 0.248 -2.344 1.00 62.44 193 GLY A CA 1
ATOM 1442 C C . GLY A 1 193 ? -6.732 1.633 -2.410 1.00 62.44 193 GLY A C 1
ATOM 1443 O O . GLY A 1 193 ? -7.146 2.238 -1.416 1.00 62.44 193 GLY A O 1
ATOM 1444 N N . GLU A 1 194 ? -6.792 2.167 -3.620 1.00 62.34 194 GLU A N 1
ATOM 1445 C CA . GLU A 1 194 ? -7.099 3.577 -3.824 1.00 62.34 194 GLU A CA 1
ATOM 1446 C C . GLU A 1 194 ? -8.583 3.924 -3.672 1.00 62.34 194 GLU A C 1
ATOM 1448 O O . GLU A 1 194 ? -8.903 4.976 -3.130 1.00 62.34 194 GLU A O 1
ATOM 1453 N N . LYS A 1 195 ? -9.517 3.047 -4.059 1.00 67.38 195 LYS A N 1
ATOM 1454 C CA . LYS A 1 195 ? -10.950 3.303 -3.801 1.00 67.38 195 LYS A CA 1
ATOM 1455 C C . LYS A 1 195 ? -11.222 3.478 -2.306 1.00 67.38 195 LYS A C 1
ATOM 1457 O O . LYS A 1 195 ? -11.992 4.347 -1.903 1.00 67.38 195 LYS A O 1
ATOM 1462 N N . ALA A 1 196 ? -10.563 2.673 -1.475 1.00 71.12 196 ALA A N 1
ATOM 1463 C CA . ALA A 1 196 ? -10.643 2.806 -0.028 1.00 71.12 196 ALA A CA 1
ATOM 1464 C C . ALA A 1 196 ? -9.957 4.089 0.466 1.00 71.12 196 ALA A C 1
ATOM 1466 O O . ALA A 1 196 ? -10.518 4.785 1.310 1.00 71.12 196 ALA A O 1
ATOM 1467 N N . ALA A 1 197 ? -8.798 4.438 -0.101 1.00 72.75 197 ALA A N 1
ATOM 1468 C CA . ALA A 1 197 ? -8.108 5.700 0.158 1.00 72.75 197 ALA A CA 1
ATOM 1469 C C . ALA A 1 197 ? -8.974 6.933 -0.167 1.00 72.75 197 ALA A C 1
ATOM 1471 O O . ALA A 1 197 ? -9.055 7.851 0.645 1.00 72.75 197 ALA A O 1
ATOM 1472 N N . ALA A 1 198 ? -9.659 6.929 -1.312 1.00 74.44 198 ALA A N 1
ATOM 1473 C CA . ALA A 1 198 ? -10.552 7.994 -1.757 1.00 74.44 198 ALA A CA 1
ATOM 1474 C C . ALA A 1 198 ? -11.812 8.097 -0.883 1.00 74.44 198 ALA A C 1
ATOM 1476 O O . ALA A 1 198 ? -12.218 9.196 -0.507 1.00 74.44 198 ALA A O 1
ATOM 1477 N N . ASN A 1 199 ? -12.406 6.963 -0.495 1.00 79.00 199 ASN A N 1
ATOM 1478 C CA . ASN A 1 199 ? -13.525 6.949 0.452 1.00 79.00 199 ASN A CA 1
ATOM 1479 C C . ASN A 1 199 ? -13.112 7.495 1.824 1.00 79.00 199 ASN A C 1
ATOM 1481 O O . ASN A 1 199 ? -13.834 8.298 2.411 1.00 79.00 199 ASN A O 1
ATOM 1485 N N . MET A 1 200 ? -11.936 7.099 2.317 1.00 84.44 200 MET A N 1
ATOM 1486 C CA . MET A 1 200 ? -11.376 7.637 3.554 1.00 84.44 200 MET A CA 1
ATOM 1487 C C . MET A 1 200 ? -11.158 9.151 3.452 1.00 84.44 200 MET A C 1
ATOM 1489 O O . MET A 1 200 ? -11.585 9.872 4.348 1.00 84.44 200 MET A O 1
ATOM 1493 N N . GLU A 1 201 ? -10.579 9.649 2.355 1.00 83.31 201 GLU A N 1
ATOM 1494 C CA . GLU A 1 201 ? -10.405 11.090 2.112 1.00 83.31 201 GLU A CA 1
ATOM 1495 C C . GLU A 1 201 ? -11.753 11.832 2.142 1.00 83.31 201 GLU A C 1
ATOM 1497 O O . GLU A 1 201 ? -11.900 12.842 2.832 1.00 83.31 201 GLU A O 1
ATOM 1502 N N . LYS A 1 202 ? -12.780 11.291 1.472 1.00 84.06 202 LYS A N 1
ATOM 1503 C CA . LYS A 1 202 ? -14.144 11.841 1.494 1.00 84.06 202 LYS A CA 1
ATOM 1504 C C . LYS A 1 202 ? -14.695 11.924 2.920 1.00 84.06 202 LYS A C 1
ATOM 1506 O O . LYS A 1 202 ? -15.227 12.964 3.311 1.00 84.06 202 LYS A O 1
ATOM 1511 N N . HIS A 1 203 ? -14.544 10.861 3.711 1.00 88.38 203 HIS A N 1
ATOM 1512 C CA . HIS A 1 203 ? -14.957 10.855 5.115 1.00 88.38 203 HIS A CA 1
ATOM 1513 C C . HIS A 1 203 ? -14.170 11.879 5.947 1.00 88.38 203 HIS A C 1
ATOM 1515 O O . HIS A 1 203 ? -14.771 12.613 6.728 1.00 88.38 203 HIS A O 1
ATOM 1521 N N . GLN A 1 204 ? -12.849 11.991 5.766 1.00 90.00 204 GLN A N 1
ATOM 1522 C CA . GLN A 1 204 ? -12.020 12.988 6.456 1.00 90.00 204 GLN A CA 1
ATOM 1523 C C . GLN A 1 204 ? -12.493 14.419 6.165 1.00 90.00 204 GLN A C 1
ATOM 1525 O O . GLN A 1 204 ? -12.628 15.212 7.096 1.00 90.00 204 GLN A O 1
ATOM 1530 N N . ILE A 1 205 ? -12.801 14.739 4.904 1.00 85.38 205 ILE A N 1
ATOM 1531 C CA . ILE A 1 205 ? -13.321 16.055 4.499 1.00 85.38 205 ILE A CA 1
ATOM 1532 C C . ILE A 1 205 ? -14.666 16.346 5.178 1.00 85.38 205 ILE A C 1
ATOM 1534 O O . ILE A 1 205 ? -14.858 17.437 5.713 1.00 85.38 205 ILE A O 1
ATOM 1538 N N . MET A 1 206 ? -15.584 15.373 5.214 1.00 88.62 206 MET A N 1
ATOM 1539 C CA . MET A 1 206 ? -16.870 15.523 5.910 1.00 88.62 206 MET A CA 1
ATOM 1540 C C . MET A 1 206 ? -16.682 15.811 7.404 1.00 88.62 206 MET A C 1
ATOM 1542 O O . MET A 1 206 ? -17.305 16.726 7.934 1.00 88.62 206 MET A O 1
ATOM 1546 N N . LEU A 1 207 ? -15.774 15.092 8.073 1.00 92.00 207 LEU A N 1
ATOM 1547 C CA . LEU A 1 207 ? -15.483 15.300 9.497 1.00 92.00 207 LEU A CA 1
ATOM 1548 C C . LEU A 1 207 ? -14.920 16.698 9.786 1.00 92.00 207 LEU A C 1
ATOM 1550 O O . LEU A 1 207 ? -15.222 17.276 10.831 1.00 92.00 207 LEU A O 1
ATOM 1554 N N . VAL A 1 208 ? -14.107 17.252 8.885 1.00 89.88 208 VAL A N 1
ATOM 1555 C CA . VAL A 1 208 ? -13.612 18.630 9.017 1.00 89.88 208 VAL A CA 1
ATOM 1556 C C . VAL A 1 208 ? -14.751 19.629 8.805 1.00 89.88 208 VAL A C 1
ATOM 1558 O O . VAL A 1 208 ? -14.987 20.465 9.674 1.00 89.88 208 VAL A O 1
ATOM 1561 N N . ASN A 1 209 ? -15.510 19.493 7.714 1.00 87.56 209 ASN A N 1
ATOM 1562 C CA . ASN A 1 209 ? -16.598 20.411 7.360 1.00 87.56 209 ASN A CA 1
ATOM 1563 C C . ASN A 1 209 ? -17.736 20.444 8.392 1.00 87.56 209 ASN A C 1
ATOM 1565 O O . ASN A 1 209 ? -18.326 21.499 8.616 1.00 87.56 209 ASN A O 1
ATOM 1569 N N . ASP A 1 210 ? -18.038 19.313 9.033 1.00 90.06 210 ASP A N 1
ATOM 1570 C CA . ASP A 1 210 ? -19.054 19.226 10.087 1.00 90.06 210 ASP A CA 1
ATOM 1571 C C . ASP A 1 210 ? -18.498 19.575 11.489 1.00 90.06 210 ASP A C 1
ATOM 1573 O O . ASP A 1 210 ? -19.182 19.389 12.495 1.00 90.06 210 ASP A O 1
ATOM 1577 N N . GLY A 1 211 ? -17.264 20.093 11.587 1.00 90.75 211 GLY A N 1
ATOM 1578 C CA . GLY A 1 211 ? -16.683 20.625 12.828 1.00 90.75 211 GLY A CA 1
ATOM 1579 C C . GLY A 1 211 ? -16.218 19.567 13.839 1.00 90.75 211 GLY A C 1
ATOM 1580 O O . GLY A 1 211 ? -15.974 19.887 15.006 1.00 90.75 211 GLY A O 1
ATOM 1581 N N . ILE A 1 212 ? -16.074 18.301 13.430 1.00 95.00 212 ILE A N 1
ATOM 1582 C CA . ILE A 1 212 ? -15.614 17.212 14.311 1.00 95.00 212 ILE A CA 1
ATOM 1583 C C . ILE A 1 212 ? -14.143 17.405 14.691 1.00 95.00 212 ILE A C 1
ATOM 1585 O O . ILE A 1 212 ? -13.794 17.259 15.865 1.00 95.00 212 ILE A O 1
ATOM 1589 N N . LEU A 1 213 ? -13.285 17.769 13.727 1.00 93.75 213 LEU A N 1
ATOM 1590 C CA . LEU A 1 213 ? -11.864 18.038 13.993 1.00 93.75 213 LEU A CA 1
ATOM 1591 C C . LEU A 1 213 ? -11.693 19.183 15.000 1.00 93.75 213 LEU A C 1
ATOM 1593 O O . LEU A 1 213 ? -10.881 19.091 15.917 1.00 93.75 213 LEU A O 1
ATOM 1597 N N . GLU A 1 214 ? -12.507 20.227 14.866 1.00 91.75 214 GLU A N 1
ATOM 1598 C CA . GLU A 1 214 ? -12.519 21.388 15.752 1.00 91.75 214 GLU A CA 1
ATOM 1599 C C . GLU A 1 214 ? -12.945 21.011 17.184 1.00 91.75 214 GLU A C 1
ATOM 1601 O O . GLU A 1 214 ? -12.304 21.412 18.160 1.00 91.75 214 GLU A O 1
ATOM 1606 N N . ALA A 1 215 ? -13.994 20.192 17.331 1.00 94.06 215 ALA A N 1
ATOM 1607 C CA . ALA A 1 215 ? -14.475 19.712 18.628 1.00 94.06 215 ALA A CA 1
ATOM 1608 C C . ALA A 1 215 ? -13.445 18.814 19.340 1.00 94.06 215 ALA A C 1
ATOM 1610 O O . ALA A 1 215 ? -13.159 19.008 20.527 1.00 94.06 215 ALA A O 1
ATOM 1611 N N . LEU A 1 216 ? -12.846 17.860 18.616 1.00 95.50 216 LEU A N 1
ATOM 1612 C CA . LEU A 1 216 ? -11.758 17.013 19.125 1.00 95.50 216 LEU A CA 1
ATOM 1613 C C . LEU A 1 216 ? -10.531 17.846 19.500 1.00 95.50 216 LEU A C 1
ATOM 1615 O O . LEU A 1 216 ? -9.901 17.633 20.537 1.00 95.50 216 LEU A O 1
ATOM 1619 N N . GLY A 1 217 ? -10.226 18.825 18.663 1.00 93.31 217 GLY A N 1
ATOM 1620 C CA . GLY A 1 217 ? -9.137 19.751 18.839 1.00 93.31 217 GLY A CA 1
ATOM 1621 C C . GLY A 1 217 ? -9.218 20.569 20.125 1.00 93.31 217 GLY A C 1
ATOM 1622 O O . GLY A 1 217 ? -8.283 20.570 20.929 1.00 93.31 217 GLY A O 1
ATOM 1623 N N . ARG A 1 218 ? -10.368 21.205 20.379 1.00 92.19 218 ARG A N 1
ATOM 1624 C CA . ARG A 1 218 ? -10.612 21.937 21.635 1.00 92.19 218 ARG A CA 1
ATOM 1625 C C . ARG A 1 218 ? -10.456 21.048 22.865 1.00 92.19 218 ARG A C 1
ATOM 1627 O O . ARG A 1 218 ? -9.947 21.502 23.888 1.00 92.19 218 ARG A O 1
ATOM 1634 N N . ARG A 1 219 ? -10.863 19.778 22.774 1.00 93.31 219 ARG A N 1
ATOM 1635 C CA . ARG A 1 219 ? -10.673 18.802 23.858 1.00 93.31 219 ARG A CA 1
ATOM 1636 C C . ARG A 1 219 ? -9.204 18.513 24.103 1.00 93.31 219 ARG A C 1
ATOM 1638 O O . ARG A 1 219 ? -8.785 18.571 25.255 1.00 93.31 219 ARG A O 1
ATOM 1645 N N . LEU A 1 220 ? -8.440 18.238 23.044 1.00 94.69 220 LEU A N 1
ATOM 1646 C CA . LEU A 1 220 ? -6.995 18.027 23.137 1.00 94.69 220 LEU A CA 1
ATOM 1647 C C . LEU A 1 220 ? -6.319 19.230 23.803 1.00 94.69 220 LEU A C 1
ATOM 1649 O O . LEU A 1 220 ? -5.538 19.071 24.737 1.00 94.69 220 LEU A O 1
ATOM 1653 N N . ALA A 1 221 ? -6.690 20.435 23.379 1.00 91.81 221 ALA A N 1
ATOM 1654 C CA . ALA A 1 221 ? -6.167 21.670 23.934 1.00 91.81 221 ALA A CA 1
ATOM 1655 C C . ALA A 1 221 ? -6.495 21.843 25.431 1.00 91.81 221 ALA A C 1
ATOM 1657 O O . ALA A 1 221 ? -5.665 22.329 26.197 1.00 91.81 221 ALA A O 1
ATOM 1658 N N . GLY A 1 222 ? -7.645 21.343 25.894 1.00 91.19 222 GLY A N 1
ATOM 1659 C CA . GLY A 1 222 ? -7.972 21.268 27.319 1.00 91.19 222 GLY A CA 1
ATOM 1660 C C . GLY A 1 222 ? -7.000 20.410 28.145 1.00 91.19 222 GLY A C 1
ATOM 1661 O O . GLY A 1 222 ? -6.736 20.739 29.303 1.00 91.19 222 GLY A O 1
ATOM 1662 N N . PHE A 1 223 ? -6.424 19.342 27.578 1.00 92.12 223 PHE A N 1
ATOM 1663 C CA . PHE A 1 223 ? -5.369 18.566 28.252 1.00 92.12 223 PHE A CA 1
ATOM 1664 C C . PHE A 1 223 ? -4.076 19.372 28.372 1.00 92.12 223 PHE A C 1
ATOM 1666 O O . PHE A 1 223 ? -3.486 19.404 29.446 1.00 92.12 223 PHE A O 1
ATOM 1673 N N . ILE A 1 224 ? -3.702 20.107 27.324 1.00 90.69 224 ILE A N 1
ATOM 1674 C CA . ILE A 1 224 ? -2.528 20.993 27.331 1.00 90.69 224 ILE A CA 1
ATOM 1675 C C . ILE A 1 224 ? -2.653 22.041 28.450 1.00 90.69 224 ILE A C 1
ATOM 1677 O O . ILE A 1 224 ? -1.722 22.248 29.230 1.00 90.69 224 ILE A O 1
ATOM 1681 N N . VAL A 1 225 ? -3.831 22.664 28.582 1.00 87.75 225 VAL A N 1
ATOM 1682 C CA . VAL A 1 225 ? -4.111 23.635 29.654 1.00 87.75 225 VAL A CA 1
ATOM 1683 C C . VAL A 1 225 ? -4.054 22.975 31.038 1.00 87.75 225 VAL A C 1
ATOM 1685 O O . VAL A 1 225 ? -3.500 23.552 31.976 1.00 87.75 225 VAL A O 1
ATOM 1688 N N . ARG A 1 226 ? -4.607 21.763 31.183 1.00 86.50 226 ARG A N 1
ATOM 1689 C CA . ARG A 1 226 ? -4.576 21.004 32.444 1.00 86.50 226 ARG A CA 1
ATOM 1690 C C . ARG A 1 226 ? -3.149 20.693 32.886 1.00 86.50 226 ARG A C 1
ATOM 1692 O O . ARG A 1 226 ? -2.818 20.932 34.044 1.00 86.50 226 ARG A O 1
ATOM 1699 N N . ASP A 1 227 ? -2.326 20.190 31.975 1.00 83.44 227 ASP A N 1
ATOM 1700 C CA . ASP A 1 227 ? -0.950 19.778 32.258 1.00 83.44 227 ASP A CA 1
ATOM 1701 C C . ASP A 1 227 ? -0.110 20.975 32.716 1.00 83.44 227 ASP A C 1
ATOM 1703 O O . ASP A 1 227 ? 0.587 20.904 33.726 1.00 83.44 227 ASP A O 1
ATOM 1707 N N . ARG A 1 228 ? -0.290 22.128 32.061 1.00 75.00 228 ARG A N 1
ATOM 1708 C CA . ARG A 1 228 ? 0.347 23.393 32.449 1.00 75.00 228 ARG A CA 1
ATOM 1709 C C . ARG A 1 228 ? -0.036 23.852 33.858 1.00 75.00 228 ARG A C 1
ATOM 1711 O O . ARG A 1 228 ? 0.819 24.326 34.605 1.00 75.00 228 ARG A O 1
ATOM 1718 N N . ASN A 1 229 ? -1.316 23.756 34.216 1.00 66.19 229 ASN A N 1
ATOM 1719 C CA . ASN A 1 229 ? -1.799 24.183 35.532 1.00 66.19 229 ASN A CA 1
ATOM 1720 C C . ASN A 1 229 ? -1.262 23.293 36.672 1.00 66.19 229 ASN A C 1
ATOM 1722 O O . ASN A 1 229 ? -1.236 23.734 37.819 1.00 66.19 229 ASN A O 1
ATOM 1726 N N . GLY A 1 230 ? -0.811 22.070 36.367 1.00 58.00 230 GLY A N 1
ATOM 1727 C CA . GLY A 1 230 ? -0.156 21.171 37.320 1.00 58.00 230 GLY A CA 1
ATOM 1728 C C . GLY A 1 230 ? 1.300 21.535 37.645 1.00 58.00 230 GLY A C 1
ATOM 1729 O O . GLY A 1 230 ? 1.764 21.236 38.738 1.00 58.00 230 GLY A O 1
ATOM 1730 N N . GLU A 1 231 ? 2.016 22.234 36.756 1.00 51.03 231 GLU A N 1
ATOM 1731 C CA . GLU A 1 231 ? 3.454 22.544 36.901 1.00 51.03 231 GLU A CA 1
ATOM 1732 C C . GLU A 1 231 ? 3.762 23.799 37.754 1.00 51.03 231 GLU A C 1
ATOM 1734 O O . GLU A 1 231 ? 4.839 24.385 37.661 1.00 51.03 231 GLU A O 1
ATOM 1739 N N . GLY A 1 232 ? 2.827 24.263 38.591 1.00 44.28 232 GLY A N 1
ATOM 1740 C CA . GLY A 1 232 ? 3.037 25.437 39.457 1.00 44.28 232 GLY A CA 1
ATOM 1741 C C . GLY A 1 232 ? 3.136 26.779 38.712 1.00 44.28 232 GLY A C 1
ATOM 1742 O O . GLY A 1 232 ? 3.461 27.806 39.313 1.00 44.28 232 GLY A O 1
ATOM 1743 N N . SER A 1 233 ? 2.835 26.805 37.411 1.00 43.19 233 SER A N 1
ATOM 1744 C CA . SER A 1 233 ? 2.739 28.043 36.635 1.00 43.19 233 SER A CA 1
ATOM 1745 C C . SER A 1 233 ? 1.478 28.827 37.005 1.00 43.19 233 SER A C 1
ATOM 1747 O O . SER A 1 233 ? 0.386 28.270 37.083 1.00 43.19 233 SER A O 1
ATOM 1749 N N . ARG A 1 234 ? 1.624 30.148 37.205 1.00 40.91 234 ARG A N 1
ATOM 1750 C CA . ARG A 1 234 ? 0.507 31.070 37.489 1.00 40.91 234 ARG A CA 1
ATOM 1751 C C . ARG A 1 234 ? -0.643 30.857 36.484 1.00 40.91 234 ARG A C 1
ATOM 1753 O O . ARG A 1 234 ? -0.366 30.848 35.280 1.00 40.91 234 ARG A O 1
ATOM 1760 N N . PRO A 1 235 ? -1.910 30.770 36.942 1.00 40.75 235 PRO A N 1
ATOM 1761 C CA . PRO A 1 235 ? -3.059 30.716 36.044 1.00 40.75 235 PRO A CA 1
ATOM 1762 C C . PRO A 1 235 ? -3.041 31.938 35.123 1.00 40.75 235 PRO A C 1
ATOM 1764 O O . PRO A 1 235 ? -2.680 33.042 35.544 1.00 40.75 235 PRO A O 1
ATOM 1767 N N . ALA A 1 236 ? -3.383 31.739 33.851 1.00 42.72 236 ALA A N 1
ATOM 1768 C CA . ALA A 1 236 ? -3.404 32.795 32.848 1.00 42.72 236 ALA A CA 1
ATOM 1769 C C . ALA A 1 236 ? -4.520 33.811 33.157 1.00 42.72 236 ALA A C 1
ATOM 1771 O O . ALA A 1 236 ? -5.609 33.744 32.607 1.00 42.72 236 ALA A O 1
ATOM 1772 N N . THR A 1 237 ? -4.253 34.768 34.047 1.00 35.78 237 THR A N 1
ATOM 1773 C CA . THR A 1 237 ? -5.160 35.885 34.365 1.00 35.78 237 THR A CA 1
ATOM 1774 C C . THR A 1 237 ? -4.851 37.151 33.564 1.00 35.78 237 THR A C 1
ATOM 1776 O O . THR A 1 237 ? -5.401 38.212 33.848 1.00 35.78 237 THR A O 1
ATOM 1779 N N . ARG A 1 238 ? -3.978 37.085 32.548 1.00 37.12 238 ARG A N 1
ATOM 1780 C CA . ARG A 1 238 ? -3.741 38.217 31.641 1.00 37.12 238 ARG A CA 1
ATOM 1781 C C . ARG A 1 238 ? -4.416 37.981 30.299 1.00 37.12 238 ARG A C 1
ATOM 1783 O O . ARG A 1 238 ? -3.856 37.348 29.411 1.00 37.12 238 ARG A O 1
ATOM 1790 N N . SER A 1 239 ? -5.615 38.538 30.193 1.00 34.75 239 SER A N 1
ATOM 1791 C CA . SER A 1 239 ? -6.366 38.717 28.959 1.00 34.75 239 SER A CA 1
ATOM 1792 C C . SER A 1 239 ? -5.559 39.535 27.932 1.00 34.75 239 SER A C 1
ATOM 1794 O O . SER A 1 239 ? -4.886 40.505 28.309 1.00 34.75 239 SER A O 1
ATOM 1796 N N . PRO A 1 240 ? -5.611 39.183 26.633 1.00 36.84 240 PRO A N 1
ATOM 1797 C CA . PRO A 1 240 ? -5.107 40.041 25.567 1.00 36.84 240 PRO A CA 1
ATOM 1798 C C . PRO A 1 240 ? -5.845 41.384 25.626 1.00 36.84 240 PRO A C 1
ATOM 1800 O O . PRO A 1 240 ? -7.075 41.430 25.590 1.00 36.84 240 PRO A O 1
ATOM 1803 N N . LYS A 1 241 ? -5.119 42.497 25.753 1.00 32.12 241 LYS A N 1
ATOM 1804 C CA . LYS A 1 241 ? -5.734 43.828 25.661 1.00 32.12 241 LYS A CA 1
ATOM 1805 C C . LYS A 1 241 ? -6.130 44.084 24.203 1.00 32.12 241 LYS A C 1
ATOM 1807 O O . LYS A 1 241 ? -5.237 44.211 23.371 1.00 32.12 241 LYS A O 1
ATOM 1812 N N . GLY A 1 242 ? -7.433 44.202 23.925 1.00 41.88 242 GLY A N 1
ATOM 1813 C CA . GLY A 1 242 ? -7.945 44.743 22.656 1.00 41.88 242 GLY A CA 1
ATOM 1814 C C . GLY A 1 242 ? -9.018 43.942 21.907 1.00 41.88 242 GLY A C 1
ATOM 1815 O O . GLY A 1 242 ? -9.244 44.258 20.747 1.00 41.88 242 GLY A O 1
ATOM 1816 N N . LEU A 1 243 ? -9.660 42.939 22.514 1.00 39.12 243 LEU A N 1
ATOM 1817 C CA . LEU A 1 243 ? -10.799 42.216 21.918 1.00 39.12 243 LEU A CA 1
ATOM 1818 C C . LEU A 1 243 ? -12.074 42.450 22.742 1.00 39.12 243 LEU A C 1
ATOM 1820 O O . LEU A 1 243 ? -11.970 42.707 23.946 1.00 39.12 243 LEU A O 1
ATOM 1824 N N . ASP A 1 244 ? -13.238 42.401 22.094 1.00 34.62 244 ASP A N 1
ATOM 1825 C CA . ASP A 1 244 ? -14.560 42.592 22.707 1.00 34.62 244 ASP A CA 1
ATOM 1826 C C . ASP A 1 244 ? -14.888 41.464 23.708 1.00 34.62 244 ASP A C 1
ATOM 1828 O O . ASP A 1 244 ? -14.305 40.381 23.659 1.00 34.62 244 ASP A O 1
ATOM 1832 N N . ASP A 1 245 ? -15.776 41.721 24.674 1.00 38.53 245 ASP A N 1
ATOM 1833 C CA . ASP A 1 245 ? -16.025 40.816 25.810 1.00 38.53 245 ASP A CA 1
ATOM 1834 C C . ASP A 1 245 ? -16.631 39.448 25.423 1.00 38.53 245 ASP A C 1
ATOM 1836 O O . ASP A 1 245 ? -16.392 38.474 26.134 1.00 38.53 245 ASP A O 1
ATOM 1840 N N . GLU A 1 246 ? -17.301 39.321 24.270 1.00 41.66 246 GLU A N 1
ATOM 1841 C CA . GLU A 1 246 ? -17.823 38.033 23.766 1.00 41.66 246 GLU A CA 1
ATOM 1842 C C . GLU A 1 246 ? -16.735 37.123 23.151 1.00 41.66 246 GLU A C 1
ATOM 1844 O O . GLU A 1 246 ? -16.850 35.897 23.191 1.00 41.66 246 GLU A O 1
ATOM 1849 N N . ASP A 1 247 ? -15.622 37.688 22.664 1.00 43.78 247 ASP A N 1
ATOM 1850 C CA . ASP A 1 247 ? -14.481 36.927 22.121 1.00 43.78 247 ASP A CA 1
ATOM 1851 C C . ASP A 1 247 ? -13.500 36.459 23.218 1.00 43.78 247 ASP A C 1
ATOM 1853 O O . ASP A 1 247 ? -12.608 35.637 22.974 1.00 43.78 247 ASP A O 1
ATOM 1857 N N . LYS A 1 248 ? -13.652 36.956 24.456 1.00 39.53 248 LYS A N 1
ATOM 1858 C CA . LYS A 1 248 ? -12.767 36.637 25.592 1.00 39.53 248 LYS A CA 1
ATOM 1859 C C . LYS A 1 248 ? -13.069 35.289 26.240 1.00 39.53 248 LYS A C 1
ATOM 1861 O O . LYS A 1 248 ? -12.128 34.612 26.654 1.00 39.53 248 LYS A O 1
ATOM 1866 N N . GLU A 1 249 ? -14.335 34.878 26.306 1.00 40.72 249 GLU A N 1
ATOM 1867 C CA . GLU A 1 249 ? -14.730 33.575 26.873 1.00 40.72 249 GLU A CA 1
ATOM 1868 C C . GLU A 1 249 ? -14.421 32.394 25.938 1.00 40.72 249 GLU A C 1
ATOM 1870 O O . GLU A 1 249 ? -14.222 31.276 26.408 1.00 40.72 249 GLU A O 1
ATOM 1875 N N . ASN A 1 250 ? -14.278 32.641 24.632 1.00 46.19 250 ASN A N 1
ATOM 1876 C CA . ASN A 1 250 ? -13.983 31.617 23.621 1.00 46.19 250 ASN A CA 1
ATOM 1877 C C . ASN A 1 250 ? -12.486 31.433 23.305 1.00 46.19 250 ASN A C 1
ATOM 1879 O O . ASN A 1 250 ? -12.131 30.593 22.475 1.00 46.19 250 ASN A O 1
ATOM 1883 N N . SER A 1 251 ? -11.593 32.202 23.937 1.00 57.94 251 SER A N 1
ATOM 1884 C CA . SER A 1 251 ? -10.176 32.228 23.557 1.00 57.94 251 SER A CA 1
ATOM 1885 C C . SER A 1 251 ? -9.359 31.069 24.137 1.00 57.94 251 SER A C 1
ATOM 1887 O O . SER A 1 251 ? -8.548 30.495 23.411 1.00 57.94 251 SER A O 1
ATOM 1889 N N . VAL A 1 252 ? -9.553 30.695 25.408 1.00 67.81 252 VAL A N 1
ATOM 1890 C CA . VAL A 1 252 ? -8.742 29.661 26.082 1.00 67.81 252 VAL A CA 1
ATOM 1891 C C . VAL A 1 252 ? -9.586 28.407 26.339 1.00 67.81 252 VAL A C 1
ATOM 1893 O O . VAL A 1 252 ? -10.612 28.498 27.011 1.00 67.81 252 VAL A O 1
ATOM 1896 N N . PRO A 1 253 ? -9.168 27.226 25.848 1.00 80.69 253 PRO A N 1
ATOM 1897 C CA . PRO A 1 253 ? -9.883 25.973 26.069 1.00 80.69 253 PRO A CA 1
ATOM 1898 C C . PRO A 1 253 ? -10.061 25.635 27.555 1.00 80.69 253 PRO A C 1
ATOM 1900 O O . PRO A 1 253 ? -9.154 25.823 28.369 1.00 80.69 253 PRO A O 1
ATOM 1903 N N . ILE A 1 254 ? -11.224 25.076 27.902 1.00 83.19 254 ILE A N 1
ATOM 1904 C CA . ILE A 1 254 ? -11.526 24.617 29.264 1.00 83.19 254 ILE A CA 1
ATOM 1905 C C . ILE A 1 254 ? -10.558 23.475 29.636 1.00 83.19 254 ILE A C 1
ATOM 1907 O O . ILE A 1 254 ? -10.434 22.526 28.853 1.00 83.19 254 ILE A O 1
ATOM 1911 N N . PRO A 1 255 ? -9.905 23.512 30.818 1.00 87.31 255 PRO A N 1
ATOM 1912 C CA . PRO A 1 255 ? -9.036 22.429 31.267 1.00 87.31 255 PRO A CA 1
ATOM 1913 C C . PRO A 1 255 ? -9.767 21.081 31.275 1.00 87.31 255 PRO A C 1
ATOM 1915 O O . PRO A 1 255 ? -10.895 20.975 31.761 1.00 87.31 255 PRO A O 1
ATOM 1918 N N . ALA A 1 256 ? -9.119 20.034 30.762 1.00 89.19 256 ALA A N 1
ATOM 1919 C CA . ALA A 1 256 ? -9.708 18.701 30.726 1.00 89.19 256 ALA A CA 1
ATOM 1920 C C . ALA A 1 256 ? -9.989 18.184 32.156 1.00 89.19 256 ALA A C 1
ATOM 1922 O O . ALA A 1 256 ? -9.168 18.369 33.057 1.00 89.19 256 ALA A O 1
ATOM 1923 N N . PRO A 1 257 ? -11.119 17.502 32.411 1.00 89.00 257 PRO A N 1
ATOM 1924 C CA . PRO A 1 257 ? -11.356 16.883 33.709 1.00 89.00 257 PRO A CA 1
ATOM 1925 C C . PRO A 1 257 ? -10.431 15.673 33.914 1.00 89.00 257 PRO A C 1
ATOM 1927 O O . PRO A 1 257 ? -9.907 15.094 32.963 1.00 89.00 257 PRO A O 1
ATOM 1930 N N . VAL A 1 258 ? -10.228 15.257 35.167 1.00 84.25 258 VAL A N 1
ATOM 1931 C CA . VAL A 1 258 ? -9.369 14.100 35.510 1.00 84.25 258 VAL A CA 1
ATOM 1932 C C . VAL A 1 258 ? -9.914 12.791 34.920 1.00 84.25 258 VAL A C 1
ATOM 1934 O O . VAL A 1 258 ? -9.153 11.896 34.579 1.00 84.25 258 VAL A O 1
ATOM 1937 N N . THR A 1 259 ? -11.233 12.707 34.742 1.00 84.00 259 THR A N 1
ATOM 1938 C CA . THR A 1 259 ? -11.953 11.564 34.161 1.00 84.00 259 THR A CA 1
ATOM 1939 C C . THR A 1 259 ? -11.887 11.495 32.629 1.00 84.00 259 THR A C 1
ATOM 1941 O O . THR A 1 259 ? -12.370 10.519 32.053 1.00 84.00 259 THR A O 1
ATOM 1944 N N . ALA A 1 260 ? -11.326 12.507 31.954 1.00 88.38 260 ALA A N 1
ATOM 1945 C CA . ALA A 1 260 ? -11.205 12.534 30.498 1.00 88.38 260 ALA A CA 1
ATOM 1946 C C . ALA A 1 260 ? -10.096 11.597 29.995 1.00 88.38 260 ALA A C 1
ATOM 1948 O O . ALA A 1 260 ? -9.013 11.527 30.576 1.00 88.38 260 ALA A O 1
ATOM 1949 N N . GLN A 1 261 ? -10.344 10.936 28.862 1.00 89.69 261 GLN A N 1
ATOM 1950 C CA . GLN A 1 261 ? -9.398 10.013 28.230 1.00 89.69 261 GLN A CA 1
ATOM 1951 C C . GLN A 1 261 ? -8.733 10.663 27.015 1.00 89.69 261 GLN A C 1
ATOM 1953 O O . GLN A 1 261 ? -9.413 11.069 26.074 1.00 89.69 261 GLN A O 1
ATOM 1958 N N . LEU A 1 262 ? -7.402 10.737 27.028 1.00 93.12 262 LEU A N 1
ATOM 1959 C CA . LEU A 1 262 ? -6.627 11.400 25.978 1.00 93.12 262 LEU A CA 1
ATOM 1960 C C . LEU A 1 262 ? -6.461 10.525 24.722 1.00 93.12 262 LEU A C 1
ATOM 1962 O O . LEU A 1 262 ? -6.580 11.019 23.600 1.00 93.12 262 LEU A O 1
ATOM 1966 N N . ALA A 1 263 ? -6.224 9.220 24.892 1.00 92.19 263 ALA A N 1
ATOM 1967 C CA . ALA A 1 263 ? -5.898 8.322 23.783 1.00 92.19 263 ALA A CA 1
ATOM 1968 C C . ALA A 1 263 ? -6.975 8.241 22.675 1.00 92.19 263 ALA A C 1
ATOM 1970 O O . ALA A 1 263 ? -6.604 8.398 21.510 1.00 92.19 263 ALA A O 1
ATOM 1971 N N . PRO A 1 264 ? -8.286 8.081 22.969 1.00 93.44 264 PRO A N 1
ATOM 1972 C CA . PRO A 1 264 ? -9.316 8.034 21.923 1.00 93.44 264 PRO A CA 1
ATOM 1973 C C . PRO A 1 264 ? -9.408 9.323 21.096 1.00 93.44 264 PRO A C 1
ATOM 1975 O O . PRO A 1 264 ? -9.672 9.268 19.897 1.00 93.44 264 PRO A O 1
ATOM 1978 N N . LEU A 1 265 ? -9.154 10.480 21.721 1.00 96.31 265 LEU A N 1
ATOM 1979 C CA . LEU A 1 265 ? -9.158 11.778 21.044 1.00 96.31 265 LEU A CA 1
ATOM 1980 C C . LEU A 1 265 ? -7.991 11.887 20.062 1.00 96.31 265 LEU A C 1
ATOM 1982 O O . LEU A 1 265 ? -8.197 12.228 18.901 1.00 96.31 265 LEU A O 1
ATOM 1986 N N . MET A 1 266 ? -6.776 11.556 20.514 1.00 96.50 266 MET A N 1
ATOM 1987 C CA . MET A 1 266 ? -5.587 11.574 19.656 1.00 96.50 266 MET A CA 1
ATOM 1988 C C . MET A 1 266 ? -5.709 10.582 18.503 1.00 96.50 266 MET A C 1
ATOM 1990 O O . MET A 1 266 ? -5.284 10.893 17.395 1.00 96.50 266 MET A O 1
ATOM 1994 N N . ASP A 1 267 ? -6.323 9.419 18.735 1.00 94.12 267 ASP A N 1
ATOM 1995 C CA . ASP A 1 267 ? -6.581 8.459 17.670 1.00 94.12 267 ASP A CA 1
ATOM 1996 C C . ASP A 1 267 ? -7.521 9.021 16.600 1.00 94.12 267 ASP A C 1
ATOM 1998 O O . ASP A 1 267 ? -7.198 8.977 15.416 1.00 94.12 267 ASP A O 1
ATOM 2002 N N . ALA A 1 268 ? -8.661 9.587 17.007 1.00 96.19 268 ALA A N 1
ATOM 2003 C CA . ALA A 1 268 ? -9.622 10.181 16.082 1.00 96.19 268 ALA A CA 1
ATOM 2004 C C . ALA A 1 268 ? -8.999 11.327 15.272 1.00 96.19 268 ALA A C 1
ATOM 2006 O O . ALA A 1 268 ? -9.117 11.349 14.048 1.00 96.19 268 ALA A O 1
ATOM 2007 N N . ILE A 1 269 ? -8.268 12.230 15.935 1.00 96.12 269 ILE A N 1
ATOM 2008 C CA . ILE A 1 269 ? -7.544 13.324 15.273 1.00 96.12 269 ILE A CA 1
ATOM 2009 C C . ILE A 1 269 ? -6.517 12.760 14.291 1.00 96.12 269 ILE A C 1
ATOM 2011 O O . ILE A 1 269 ? -6.495 13.171 13.135 1.00 96.12 269 ILE A O 1
ATOM 2015 N N . SER A 1 270 ? -5.704 11.795 14.732 1.00 94.06 270 SER A N 1
ATOM 2016 C CA . SER A 1 270 ? -4.670 11.157 13.915 1.00 94.06 270 SER A CA 1
ATOM 2017 C C . SER A 1 270 ? -5.254 10.578 12.627 1.00 94.06 270 SER A C 1
ATOM 2019 O O . SER A 1 270 ? -4.666 10.756 11.567 1.00 94.06 270 SER A O 1
ATOM 2021 N N . VAL A 1 271 ? -6.435 9.951 12.685 1.00 91.94 271 VAL A N 1
ATOM 2022 C CA . VAL A 1 271 ? -7.131 9.444 11.492 1.00 91.94 271 VAL A CA 1
ATOM 2023 C C . VAL A 1 271 ? -7.613 10.566 10.584 1.00 91.94 271 VAL A C 1
ATOM 2025 O O . VAL A 1 271 ? -7.466 10.437 9.376 1.00 91.94 271 VAL A O 1
ATOM 2028 N N . ILE A 1 272 ? -8.172 11.648 11.130 1.00 92.06 272 ILE A N 1
ATOM 2029 C CA . ILE A 1 272 ? -8.720 12.760 10.335 1.00 92.06 272 ILE A CA 1
ATOM 2030 C C . ILE A 1 272 ? -7.614 13.495 9.566 1.00 92.06 272 ILE A C 1
ATOM 2032 O O . ILE A 1 272 ? -7.797 13.854 8.403 1.00 92.06 272 ILE A O 1
ATOM 2036 N N . ILE A 1 273 ? -6.458 13.697 10.202 1.00 89.81 273 ILE A N 1
ATOM 2037 C CA . ILE A 1 273 ? -5.337 14.439 9.611 1.00 89.81 273 ILE A CA 1
ATOM 2038 C C . ILE A 1 273 ? -4.331 13.544 8.876 1.00 89.81 273 ILE A C 1
ATOM 2040 O O . ILE A 1 273 ? -3.351 14.056 8.331 1.00 89.81 273 ILE A O 1
ATOM 2044 N N . LYS A 1 274 ? -4.505 12.214 8.905 1.00 87.00 274 LYS A N 1
ATOM 2045 C CA . LYS A 1 274 ? -3.593 11.287 8.228 1.00 87.00 274 LYS A CA 1
ATOM 2046 C C . LYS A 1 274 ? -3.581 11.613 6.739 1.00 87.00 274 LYS A C 1
ATOM 2048 O O . LYS A 1 274 ? -4.627 11.557 6.093 1.00 87.00 274 LYS A O 1
ATOM 2053 N N . ASN A 1 275 ? -2.397 11.941 6.224 1.00 77.81 275 ASN A N 1
ATOM 2054 C CA . ASN A 1 275 ? -2.211 12.184 4.804 1.00 77.81 275 ASN A CA 1
ATOM 2055 C C . ASN A 1 275 ? -2.326 10.860 4.046 1.00 77.81 275 ASN A C 1
ATOM 2057 O O . ASN A 1 275 ? -1.846 9.824 4.522 1.00 77.81 275 ASN A O 1
ATOM 2061 N N . ASN A 1 276 ? -2.948 10.895 2.873 1.00 69.00 276 ASN A N 1
ATOM 2062 C CA . ASN A 1 276 ? -3.029 9.738 2.009 1.00 69.00 276 ASN A CA 1
ATOM 2063 C C . ASN A 1 276 ? -2.127 9.969 0.794 1.00 69.00 276 ASN A C 1
ATOM 2065 O O . ASN A 1 276 ? -2.545 10.673 -0.118 1.00 69.00 276 ASN A O 1
ATOM 2069 N N . PRO A 1 277 ? -0.910 9.396 0.740 1.00 58.94 277 PRO A N 1
ATOM 2070 C CA . PRO A 1 277 ? 0.043 9.673 -0.342 1.00 58.94 277 PRO A CA 1
ATOM 2071 C C . PRO A 1 277 ? -0.494 9.252 -1.717 1.00 58.94 277 PRO A C 1
ATOM 2073 O O . PRO A 1 277 ? -0.060 9.759 -2.748 1.00 58.94 277 PRO A O 1
ATOM 2076 N N . VAL A 1 278 ? -1.474 8.344 -1.722 1.00 54.34 278 VAL A N 1
ATOM 2077 C CA . VAL A 1 278 ? -2.216 7.912 -2.902 1.00 54.34 278 VAL A CA 1
ATOM 2078 C C . VAL A 1 278 ? -3.114 9.047 -3.422 1.00 54.34 278 VAL A C 1
ATOM 2080 O O . VAL A 1 278 ? -3.275 9.181 -4.620 1.00 54.34 278 VAL A O 1
ATOM 2083 N N . VAL A 1 279 ? -3.673 9.910 -2.576 1.00 53.91 279 VAL A N 1
ATOM 2084 C CA . VAL A 1 279 ? -4.630 10.954 -3.002 1.00 53.91 279 VAL A CA 1
ATOM 2085 C C . VAL A 1 279 ? -3.999 12.353 -3.003 1.00 53.91 279 VAL A C 1
ATOM 2087 O O . VAL A 1 279 ? -4.304 13.183 -3.859 1.00 53.91 279 VAL A O 1
ATOM 2090 N N . THR A 1 280 ? -3.079 12.620 -2.079 1.00 51.47 280 THR A N 1
ATOM 2091 C CA . THR A 1 280 ? -2.502 13.940 -1.814 1.00 51.47 280 THR A CA 1
ATOM 2092 C C . THR A 1 280 ? -0.983 13.842 -1.660 1.00 51.47 280 THR A C 1
ATOM 2094 O O . THR A 1 280 ? -0.470 13.240 -0.720 1.00 51.47 280 THR A O 1
ATOM 2097 N N . ARG A 1 281 ? -0.248 14.446 -2.607 1.00 44.84 281 ARG A N 1
ATOM 2098 C CA . ARG A 1 281 ? 1.229 14.461 -2.618 1.00 44.84 281 ARG A CA 1
ATOM 2099 C C . ARG A 1 281 ? 1.829 15.513 -1.668 1.00 44.84 281 ARG A C 1
ATOM 2101 O O . ARG A 1 281 ? 2.920 15.287 -1.157 1.00 44.84 281 ARG A O 1
ATOM 2108 N N . ASN A 1 282 ? 1.094 16.593 -1.380 1.00 46.41 282 ASN A N 1
ATOM 2109 C CA . ASN A 1 282 ? 1.528 17.688 -0.500 1.00 46.41 282 ASN A CA 1
ATOM 2110 C C . ASN A 1 282 ? 0.968 17.523 0.919 1.00 46.41 282 ASN A C 1
ATOM 2112 O O . ASN A 1 282 ? -0.066 16.873 1.105 1.00 46.41 282 ASN A O 1
ATOM 2116 N N . ASP A 1 283 ? 1.654 18.113 1.907 1.00 52.25 283 ASP A N 1
ATOM 2117 C CA . ASP A 1 283 ? 1.210 18.174 3.304 1.00 52.25 283 ASP A CA 1
ATOM 2118 C C . ASP A 1 283 ? -0.269 18.559 3.362 1.00 52.25 283 ASP A C 1
ATOM 2120 O O . ASP A 1 283 ? -0.687 19.591 2.832 1.00 52.25 283 ASP A O 1
ATOM 2124 N N . SER A 1 284 ? -1.078 17.683 3.961 1.00 61.16 284 SER A N 1
ATOM 2125 C CA . SER A 1 284 ? -2.526 17.851 3.961 1.00 61.16 284 SER A CA 1
ATOM 2126 C C . SER A 1 284 ? -2.869 19.192 4.606 1.00 61.16 284 SER A C 1
ATOM 2128 O O . SER A 1 284 ? -2.464 19.457 5.741 1.00 61.16 284 SER A O 1
ATOM 2130 N N . TYR A 1 285 ? -3.661 20.018 3.913 1.00 70.44 285 TYR A N 1
ATOM 2131 C CA . TYR A 1 285 ? -4.236 21.253 4.456 1.00 70.44 285 TYR A CA 1
ATOM 2132 C C . TYR A 1 285 ? -4.783 21.041 5.878 1.00 70.44 285 TYR A C 1
ATOM 2134 O O . TYR A 1 285 ? -4.580 21.889 6.738 1.00 70.44 285 TYR A O 1
ATOM 2142 N N . ARG A 1 286 ? -5.348 19.856 6.162 1.00 82.94 286 ARG A N 1
ATOM 2143 C CA . ARG A 1 286 ? -5.863 19.455 7.482 1.00 82.94 286 ARG A CA 1
ATOM 2144 C C . ARG A 1 286 ? -4.797 19.433 8.579 1.00 82.94 286 ARG A C 1
ATOM 2146 O O . ARG A 1 286 ? -5.080 19.810 9.711 1.00 82.94 286 ARG A O 1
ATOM 2153 N N . GLN A 1 287 ? -3.578 18.986 8.278 1.00 83.62 287 GLN A N 1
ATOM 2154 C CA . GLN A 1 287 ? -2.470 18.964 9.242 1.00 83.62 287 GLN A CA 1
ATOM 2155 C C . GLN A 1 287 ? -2.043 20.384 9.598 1.00 83.62 287 GLN A C 1
ATOM 2157 O O . GLN A 1 287 ? -1.877 20.702 10.775 1.00 83.62 287 GLN A O 1
ATOM 2162 N N . HIS A 1 288 ? -1.909 21.243 8.585 1.00 77.31 288 HIS A N 1
ATOM 2163 C CA . HIS A 1 288 ? -1.581 22.652 8.774 1.00 77.31 288 HIS A CA 1
ATOM 2164 C C . HIS A 1 288 ? -2.706 23.386 9.522 1.00 77.31 288 HIS A C 1
ATOM 2166 O O . HIS A 1 288 ? -2.454 24.057 10.520 1.00 77.31 288 HIS A O 1
ATOM 2172 N N . GLU A 1 289 ? -3.956 23.213 9.092 1.00 79.38 289 GLU A N 1
ATOM 2173 C CA . GLU A 1 289 ? -5.146 23.759 9.748 1.00 79.38 289 GLU A CA 1
ATOM 2174 C C . GLU A 1 289 ? -5.202 23.355 11.224 1.00 79.38 289 GLU A C 1
ATOM 2176 O O . GLU A 1 289 ? -5.413 24.206 12.082 1.00 79.38 289 GLU A O 1
ATOM 2181 N N . PHE A 1 290 ? -4.923 22.086 11.535 1.00 87.94 290 PHE A N 1
ATOM 2182 C CA . PHE A 1 290 ? -4.877 21.584 12.904 1.00 87.94 290 PHE A CA 1
ATOM 2183 C C . PHE A 1 290 ? -3.729 22.192 13.727 1.00 87.94 290 PHE A C 1
ATOM 2185 O O . PHE A 1 290 ? -3.949 22.644 14.850 1.00 87.94 290 PHE A O 1
ATOM 2192 N N . LEU A 1 291 ? -2.507 22.228 13.183 1.00 83.75 291 LEU A N 1
ATOM 2193 C CA . LEU A 1 291 ? -1.314 22.743 13.872 1.00 83.75 291 LEU A CA 1
ATOM 2194 C C . LEU A 1 291 ? -1.435 24.218 14.253 1.00 83.75 291 LEU A C 1
ATOM 2196 O O . LEU A 1 291 ? -0.999 24.613 15.335 1.00 83.75 291 LEU A O 1
ATOM 2200 N N . TYR A 1 292 ? -2.011 25.019 13.358 1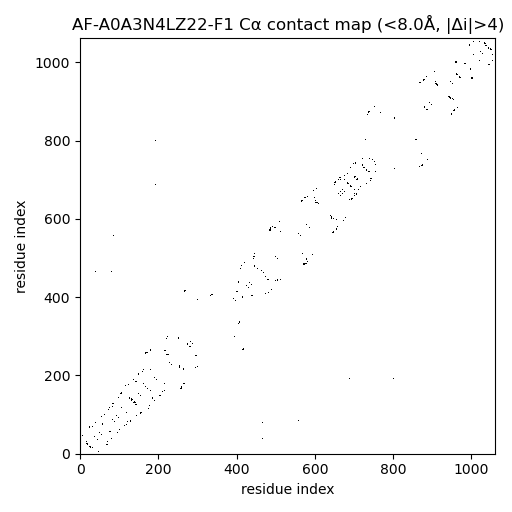.00 80.44 292 TYR A N 1
ATOM 2201 C CA . TYR A 1 292 ? -2.139 26.466 13.521 1.00 80.44 292 TYR A CA 1
ATOM 2202 C C . TYR A 1 292 ? -3.552 26.893 13.925 1.00 80.44 292 TYR A C 1
ATOM 2204 O O . TYR A 1 292 ? -3.870 28.084 13.897 1.00 80.44 292 TYR A O 1
ATOM 2212 N N . ALA A 1 293 ? -4.400 25.945 14.329 1.00 83.44 293 ALA A N 1
ATOM 2213 C CA . ALA A 1 293 ? -5.747 26.254 14.764 1.00 83.44 293 ALA A CA 1
ATOM 2214 C C . ALA A 1 293 ? -5.722 27.207 15.976 1.00 83.44 293 ALA A C 1
ATOM 2216 O O . ALA A 1 293 ? -4.964 26.967 16.926 1.00 83.44 293 ALA A O 1
ATOM 2217 N N . PRO A 1 294 ? -6.581 28.246 16.018 1.00 80.25 294 PRO A N 1
ATOM 2218 C CA . PRO A 1 294 ? -6.594 29.217 17.114 1.00 80.25 294 PRO A CA 1
ATOM 2219 C C . PRO A 1 294 ? -6.730 28.576 18.498 1.00 80.25 294 PRO A C 1
ATOM 2221 O O . PRO A 1 294 ? -6.100 29.031 19.447 1.00 80.25 294 PRO A O 1
ATOM 2224 N N . TRP A 1 295 ? -7.497 27.487 18.600 1.00 81.38 295 TRP A N 1
ATOM 2225 C CA . TRP A 1 295 ? -7.725 26.748 19.842 1.00 81.38 295 TRP A CA 1
ATOM 2226 C C . TRP A 1 295 ? -6.560 25.829 20.255 1.00 81.38 295 TRP A C 1
ATOM 2228 O O . TRP A 1 295 ? -6.469 25.499 21.434 1.00 81.38 295 TRP A O 1
ATOM 2238 N N . ILE A 1 296 ? -5.652 25.434 19.347 1.00 86.38 296 ILE A N 1
ATOM 2239 C CA . ILE A 1 296 ? -4.356 24.838 19.732 1.00 86.38 296 ILE A CA 1
ATOM 2240 C C . ILE A 1 296 ? -3.438 25.937 20.235 1.00 86.38 296 ILE A C 1
ATOM 2242 O O . ILE A 1 296 ? -2.871 25.830 21.321 1.00 86.38 296 ILE A O 1
ATOM 2246 N N . LEU A 1 297 ? -3.274 26.991 19.432 1.00 83.38 297 LEU A N 1
ATOM 2247 C CA . LEU A 1 297 ? -2.284 28.027 19.699 1.00 83.38 297 LEU A CA 1
ATOM 2248 C C . LEU A 1 297 ? -2.586 28.769 21.001 1.00 83.38 297 LEU A C 1
ATOM 2250 O O . LEU A 1 297 ? -1.656 29.070 21.741 1.00 83.38 297 LEU A O 1
ATOM 2254 N N . SER A 1 298 ? -3.861 29.001 21.326 1.00 81.25 298 SER A N 1
ATOM 2255 C CA . SER A 1 298 ? -4.265 29.672 22.565 1.00 81.25 298 SER A CA 1
ATOM 2256 C C . SER A 1 298 ? -4.059 28.844 23.836 1.00 81.25 298 SER A C 1
ATOM 2258 O O . SER A 1 298 ? -3.982 29.416 24.926 1.00 81.25 298 SER A O 1
ATOM 2260 N N . ALA A 1 299 ? -3.928 27.516 23.729 1.00 84.69 299 ALA A N 1
ATOM 2261 C CA . ALA A 1 299 ? -3.573 26.672 24.871 1.00 84.69 299 ALA A CA 1
ATOM 2262 C C . ALA A 1 299 ? -2.118 26.890 25.317 1.00 84.69 299 ALA A C 1
ATOM 2264 O O . ALA A 1 299 ? -1.777 26.673 26.486 1.00 84.69 299 ALA A O 1
ATOM 2265 N N . PHE A 1 300 ? -1.270 27.379 24.410 1.00 81.38 300 PHE A N 1
ATOM 2266 C CA . PHE A 1 300 ? 0.108 27.750 24.690 1.00 81.38 300 PHE A CA 1
ATOM 2267 C C . PHE A 1 300 ? 0.214 29.271 24.904 1.00 81.38 300 PHE A C 1
ATOM 2269 O O . PHE A 1 300 ? -0.380 30.054 24.167 1.00 81.38 300 PHE A O 1
ATOM 2276 N N . PRO A 1 301 ? 0.947 29.751 25.923 1.00 64.69 301 PRO A N 1
ATOM 2277 C CA . PRO A 1 301 ? 1.137 31.186 26.098 1.00 64.69 301 PRO A CA 1
ATOM 2278 C C . PRO A 1 301 ? 1.885 31.772 24.892 1.00 64.69 301 PRO A C 1
ATOM 2280 O O . PRO A 1 301 ? 2.862 31.184 24.428 1.00 64.69 301 PRO A O 1
ATOM 2283 N N . ALA A 1 302 ? 1.471 32.956 24.423 1.00 55.16 302 ALA A N 1
ATOM 2284 C CA . ALA A 1 302 ? 2.264 33.727 23.473 1.00 55.16 302 ALA A CA 1
ATOM 2285 C C . ALA A 1 302 ? 3.662 33.917 24.071 1.00 55.16 302 ALA A C 1
ATOM 2287 O O . ALA A 1 302 ? 3.802 34.495 25.152 1.00 55.16 302 ALA A O 1
ATOM 2288 N N . SER A 1 303 ? 4.683 33.379 23.401 1.00 43.59 303 SER A N 1
ATOM 2289 C CA . SER A 1 303 ? 6.070 33.583 23.800 1.00 43.59 303 SER A CA 1
ATOM 2290 C C . SER A 1 303 ? 6.287 35.083 23.998 1.00 43.59 303 SER A C 1
ATOM 2292 O O . SER A 1 303 ? 5.929 35.882 23.130 1.00 43.59 303 SER A O 1
ATOM 2294 N N . SER A 1 304 ? 6.813 35.483 25.156 1.00 33.22 304 SER A N 1
ATOM 2295 C CA . SER A 1 304 ? 7.197 36.864 25.457 1.00 33.22 304 SER A CA 1
ATOM 2296 C C . SER A 1 304 ? 8.377 37.281 24.576 1.00 33.22 304 SER A C 1
ATOM 2298 O O . SER A 1 304 ? 9.486 37.468 25.059 1.00 33.22 304 SER A O 1
ATOM 2300 N N . GLN A 1 305 ? 8.153 37.406 23.273 1.00 31.89 305 GLN A N 1
ATOM 2301 C CA . GLN A 1 305 ? 9.049 38.021 22.305 1.00 31.89 305 GLN A CA 1
ATOM 2302 C C . GLN A 1 305 ? 8.209 38.793 21.284 1.00 31.89 305 GLN A C 1
ATOM 2304 O O . GLN A 1 305 ? 8.204 38.523 20.088 1.00 31.89 305 GLN A O 1
ATOM 2309 N N . ALA A 1 306 ? 7.509 39.821 21.768 1.00 24.16 306 ALA A N 1
ATOM 2310 C CA . ALA A 1 306 ? 7.330 40.999 20.934 1.00 24.16 306 ALA A CA 1
ATOM 2311 C C . ALA A 1 306 ? 8.727 41.623 20.728 1.00 24.16 306 ALA A C 1
ATOM 2313 O O . ALA A 1 306 ? 9.451 41.792 21.715 1.00 24.16 306 ALA A O 1
ATOM 2314 N N . PRO A 1 307 ? 9.141 41.969 19.497 1.00 30.09 307 PRO A N 1
ATOM 2315 C CA . PRO A 1 307 ? 10.434 42.590 19.253 1.00 30.09 307 PRO A CA 1
ATOM 2316 C C . PRO A 1 307 ? 10.397 44.031 19.771 1.00 30.09 307 PRO A C 1
ATOM 2318 O O . PRO A 1 307 ? 10.098 44.968 19.032 1.00 30.09 307 PRO A O 1
ATOM 2321 N N . GLN A 1 308 ? 10.695 44.231 21.052 1.00 32.25 308 GLN A N 1
ATOM 2322 C CA . GLN A 1 308 ? 11.052 45.555 21.540 1.00 32.25 308 GLN A CA 1
ATOM 2323 C C . GLN A 1 308 ? 12.491 45.843 21.112 1.00 32.25 308 GLN A C 1
ATOM 2325 O O . GLN A 1 308 ? 13.429 45.182 21.542 1.00 32.25 308 GLN A O 1
ATOM 2330 N N . SER A 1 309 ? 12.613 46.790 20.179 1.00 31.23 309 SER A N 1
ATOM 2331 C CA . SER A 1 309 ? 13.802 47.598 19.884 1.00 31.23 309 SER A CA 1
ATOM 2332 C C . SER A 1 309 ? 15.161 46.922 20.120 1.00 31.23 309 SER A C 1
ATOM 2334 O O . SER A 1 309 ? 15.732 46.997 21.205 1.00 31.23 309 SER A O 1
ATOM 2336 N N . ARG A 1 310 ? 15.733 46.357 19.051 1.00 25.22 310 ARG A N 1
ATOM 2337 C CA . ARG A 1 310 ? 17.168 46.036 18.959 1.00 25.22 310 ARG A CA 1
ATOM 2338 C C . ARG A 1 310 ? 18.031 47.231 19.412 1.00 25.22 310 ARG A C 1
ATOM 2340 O O . ARG A 1 310 ? 17.985 48.257 18.729 1.00 25.22 310 ARG A O 1
ATOM 2347 N N . PRO A 1 311 ? 18.960 47.080 20.372 1.00 28.17 311 PRO A N 1
ATOM 2348 C CA . PRO A 1 311 ? 20.289 47.631 20.195 1.00 28.17 311 PRO A CA 1
ATOM 2349 C C . PRO A 1 311 ? 21.082 46.655 19.313 1.00 28.17 311 PRO A C 1
ATOM 2351 O O . PRO A 1 311 ? 21.057 45.438 19.490 1.00 28.17 311 PRO A O 1
ATOM 2354 N N . LYS A 1 312 ? 21.722 47.187 18.274 1.00 33.66 312 LYS A N 1
ATOM 2355 C CA . LYS A 1 312 ? 22.479 46.409 17.289 1.00 33.66 312 LYS A CA 1
ATOM 2356 C C . LYS A 1 312 ? 23.694 45.747 17.956 1.00 33.66 312 LYS A C 1
ATOM 2358 O O . LYS A 1 312 ? 24.667 46.434 18.241 1.00 33.66 312 LYS A O 1
ATOM 2363 N N . ALA A 1 313 ? 23.675 44.426 18.107 1.00 27.73 313 ALA A N 1
ATOM 2364 C CA . ALA A 1 313 ? 24.875 43.615 18.295 1.00 27.73 313 ALA A CA 1
ATOM 2365 C C . ALA A 1 313 ? 25.004 42.650 17.104 1.00 27.73 313 ALA A C 1
ATOM 2367 O O . ALA A 1 313 ? 24.036 41.994 16.721 1.00 27.73 313 ALA A O 1
ATOM 2368 N N . LYS A 1 314 ? 26.180 42.644 16.462 1.00 26.20 314 LYS A N 1
ATOM 2369 C CA . LYS A 1 314 ? 26.526 41.779 15.319 1.00 26.20 314 LYS A CA 1
ATOM 2370 C C . LYS A 1 314 ? 26.435 40.293 15.723 1.00 26.20 314 LYS A C 1
ATOM 2372 O O . LYS A 1 314 ? 26.742 39.983 16.875 1.00 26.20 314 LYS A O 1
ATOM 2377 N N . PRO A 1 315 ? 26.073 39.372 14.809 1.00 26.00 315 PRO A N 1
ATOM 2378 C CA . PRO A 1 315 ? 26.033 37.950 15.119 1.00 26.00 315 PRO A CA 1
ATOM 2379 C C . PRO A 1 315 ? 27.470 37.450 15.288 1.00 26.00 315 PRO A C 1
ATOM 2381 O O . PRO A 1 315 ? 28.250 37.446 14.338 1.00 26.00 315 PRO A O 1
ATOM 2384 N N . LYS A 1 316 ? 27.841 37.050 16.504 1.00 24.81 316 LYS A N 1
ATOM 2385 C CA . LYS A 1 316 ? 28.936 36.098 16.692 1.00 24.81 316 LYS A CA 1
ATOM 2386 C C . LYS A 1 316 ? 28.318 34.709 16.611 1.00 24.81 316 LYS A C 1
ATOM 2388 O O . LYS A 1 316 ? 27.311 34.459 17.266 1.00 24.81 316 LYS A O 1
ATOM 2393 N N . SER A 1 317 ? 28.908 33.873 15.762 1.00 25.75 317 SER A N 1
ATOM 2394 C CA . SER A 1 317 ? 28.672 32.435 15.628 1.00 25.75 317 SER A CA 1
ATOM 2395 C C . SER A 1 317 ? 28.203 31.804 16.942 1.00 25.75 317 SER A C 1
ATOM 2397 O O . SER A 1 317 ? 28.993 31.671 17.876 1.00 25.75 317 SER A O 1
ATOM 2399 N N . ILE A 1 318 ? 26.929 31.409 17.008 1.00 24.95 318 ILE A N 1
ATOM 2400 C CA . ILE A 1 318 ? 26.466 30.452 18.010 1.00 24.95 318 ILE A CA 1
ATOM 2401 C C . ILE A 1 318 ? 26.884 29.093 17.467 1.00 24.95 318 ILE A C 1
ATOM 2403 O O . ILE A 1 318 ? 26.194 28.481 16.657 1.00 24.95 318 ILE A O 1
ATOM 2407 N N . THR A 1 319 ? 28.064 28.655 17.889 1.00 23.58 319 THR A N 1
ATOM 2408 C CA . THR A 1 319 ? 28.380 27.235 17.945 1.00 23.58 319 THR A CA 1
ATOM 2409 C C . THR A 1 319 ? 27.258 26.552 18.714 1.00 23.58 319 THR A C 1
ATOM 2411 O O . THR A 1 319 ? 26.983 26.902 19.862 1.00 23.58 319 THR A O 1
ATOM 2414 N N . SER A 1 320 ? 26.597 25.614 18.046 1.00 24.28 320 SER A N 1
ATOM 2415 C CA . SER A 1 320 ? 25.677 24.640 18.617 1.00 24.28 320 SER A CA 1
ATOM 2416 C C . SER A 1 320 ? 26.212 24.120 19.953 1.00 24.28 320 SER A C 1
ATOM 2418 O O . SER A 1 320 ? 27.183 23.361 19.981 1.00 24.28 320 SER A O 1
ATOM 2420 N N . HIS A 1 321 ? 25.602 24.527 21.065 1.00 22.83 321 HIS A N 1
ATOM 2421 C CA . HIS A 1 321 ? 25.853 23.847 22.326 1.00 22.83 321 HIS A CA 1
ATOM 2422 C C . HIS A 1 321 ? 25.216 22.452 22.251 1.00 22.83 321 HIS A C 1
ATOM 2424 O O . HIS A 1 321 ? 24.045 22.342 21.878 1.00 22.83 321 HIS A O 1
ATOM 2430 N N . PRO A 1 322 ? 25.968 21.386 22.568 1.00 26.73 322 PRO A N 1
ATOM 2431 C CA . PRO A 1 322 ? 25.435 20.038 22.601 1.00 26.73 322 PRO A CA 1
ATOM 2432 C C . PRO A 1 322 ? 24.408 19.902 23.730 1.00 26.73 322 PRO A C 1
ATOM 2434 O O . PRO A 1 322 ? 24.517 20.517 24.791 1.00 26.73 322 PRO A O 1
ATOM 2437 N N . ILE A 1 323 ? 23.402 19.078 23.458 1.00 30.92 323 ILE A N 1
ATOM 2438 C CA . ILE A 1 323 ? 22.364 18.620 24.382 1.00 30.92 323 ILE A CA 1
ATOM 2439 C C . ILE A 1 323 ? 23.020 18.136 25.689 1.00 30.92 323 ILE A C 1
ATOM 2441 O O . ILE A 1 323 ? 23.966 17.350 25.647 1.00 30.92 323 ILE A O 1
ATOM 2445 N N . SER A 1 324 ? 22.525 18.592 26.846 1.00 25.19 324 SER A N 1
ATOM 2446 C CA . SER A 1 324 ? 23.046 18.182 28.159 1.00 25.19 324 SER A CA 1
ATOM 2447 C C . SER A 1 324 ? 23.063 16.645 28.320 1.00 25.19 324 SER A C 1
ATOM 2449 O O . SER A 1 324 ? 22.051 16.004 28.020 1.00 25.19 324 SER A O 1
ATOM 2451 N N . PRO A 1 325 ? 24.138 16.035 28.868 1.00 26.06 325 PRO A N 1
ATOM 2452 C CA . PRO A 1 325 ? 24.322 14.573 28.923 1.00 26.06 325 PRO A CA 1
ATOM 2453 C C . PRO A 1 325 ? 23.321 13.822 29.816 1.00 26.06 325 PRO A C 1
ATOM 2455 O O . PRO A 1 325 ? 23.262 12.595 29.805 1.00 26.06 325 PRO A O 1
ATOM 2458 N N . THR A 1 326 ? 22.512 14.534 30.600 1.00 28.28 326 THR A N 1
ATOM 2459 C CA . THR A 1 326 ? 21.586 13.956 31.585 1.00 28.28 326 THR A CA 1
ATOM 2460 C C . THR A 1 326 ? 20.313 13.354 30.971 1.00 28.28 326 THR A C 1
ATOM 2462 O O . THR A 1 326 ? 19.512 12.768 31.692 1.00 28.28 326 THR A O 1
ATOM 2465 N N . MET A 1 327 ? 20.110 13.486 29.653 1.00 29.52 327 MET A N 1
ATOM 2466 C CA . MET A 1 327 ? 18.936 12.979 28.916 1.00 29.52 327 MET A CA 1
ATOM 2467 C C . MET A 1 327 ? 19.138 11.581 28.296 1.00 29.52 327 MET A C 1
ATOM 2469 O O . MET A 1 327 ? 18.205 11.046 27.704 1.00 29.52 327 MET A O 1
ATOM 2473 N N . LEU A 1 328 ? 20.332 10.987 28.425 1.00 32.66 328 LEU A N 1
ATOM 2474 C CA . LEU A 1 328 ? 20.719 9.727 27.765 1.00 32.66 328 LEU A CA 1
ATOM 2475 C C . LEU A 1 328 ? 20.927 8.545 28.732 1.00 32.66 328 LEU A C 1
ATOM 2477 O O . LEU A 1 328 ? 21.464 7.513 28.337 1.00 32.66 328 LEU A O 1
ATOM 2481 N N . THR A 1 329 ? 20.514 8.655 29.997 1.00 28.86 329 THR A N 1
ATOM 2482 C CA . THR A 1 329 ? 20.623 7.548 30.963 1.00 28.86 329 THR A CA 1
ATOM 2483 C C . THR A 1 329 ? 19.360 6.682 30.983 1.00 28.86 329 THR A C 1
ATOM 2485 O O . THR A 1 329 ? 18.259 7.141 30.687 1.00 28.86 329 THR A O 1
ATOM 2488 N N . ALA A 1 330 ? 19.501 5.411 31.377 1.00 29.38 330 ALA A N 1
ATOM 2489 C CA . ALA A 1 330 ? 18.415 4.424 31.438 1.00 29.38 330 ALA A CA 1
ATOM 2490 C C . ALA A 1 330 ? 17.216 4.825 32.335 1.00 29.38 330 ALA A C 1
ATOM 2492 O O . ALA A 1 330 ? 16.154 4.216 32.240 1.00 29.38 330 ALA A O 1
ATOM 2493 N N . SER A 1 331 ? 17.343 5.873 33.164 1.00 33.94 331 SER A N 1
ATOM 2494 C CA . SER A 1 331 ? 16.241 6.456 33.944 1.00 33.94 331 SER A CA 1
ATOM 2495 C C . SER A 1 331 ? 15.374 7.462 33.165 1.00 33.94 331 SER A C 1
ATOM 2497 O O . SER A 1 331 ? 14.338 7.888 33.672 1.00 33.94 331 SER A O 1
ATOM 2499 N N . ALA A 1 332 ? 15.744 7.827 31.928 1.00 33.75 332 ALA A N 1
ATOM 2500 C CA . ALA A 1 332 ? 15.027 8.791 31.081 1.00 33.75 332 ALA A CA 1
ATOM 2501 C C . ALA A 1 332 ? 13.722 8.250 30.464 1.00 33.75 332 ALA A C 1
ATOM 2503 O O . ALA A 1 332 ? 13.000 8.990 29.782 1.00 33.75 332 ALA A O 1
ATOM 2504 N N . PHE A 1 333 ? 13.415 6.974 30.702 1.00 42.97 333 PHE A N 1
ATOM 2505 C CA . PHE A 1 333 ? 12.219 6.307 30.221 1.00 42.97 333 PHE A CA 1
ATOM 2506 C C . PHE A 1 333 ? 11.507 5.599 31.381 1.00 42.97 333 PHE A C 1
ATOM 2508 O O . PHE A 1 333 ? 11.874 4.469 31.707 1.00 42.97 333 PHE A O 1
ATOM 2515 N N . PRO A 1 334 ? 10.480 6.216 31.993 1.00 42.12 334 PRO A N 1
ATOM 2516 C CA . PRO A 1 334 ? 9.719 5.565 33.053 1.00 42.12 334 PRO A CA 1
ATOM 2517 C C . PRO A 1 334 ? 9.118 4.232 32.567 1.00 42.12 334 PRO A C 1
ATOM 2519 O O . PRO A 1 334 ? 8.853 4.091 31.358 1.00 42.12 334 PRO A O 1
ATOM 2522 N N . PRO A 1 335 ? 8.910 3.259 33.482 1.00 46.12 335 PRO A N 1
ATOM 2523 C CA . PRO A 1 335 ? 8.281 1.984 33.156 1.00 46.12 335 PRO A CA 1
ATOM 2524 C C . PRO A 1 335 ? 6.933 2.219 32.471 1.00 46.12 335 PRO A C 1
ATOM 2526 O O . PRO A 1 335 ? 6.263 3.225 32.700 1.00 46.12 335 PRO A O 1
ATOM 2529 N N . LEU A 1 336 ? 6.550 1.302 31.585 1.00 45.69 336 LEU A N 1
ATOM 2530 C CA . LEU A 1 336 ? 5.339 1.433 30.762 1.00 45.69 336 LEU A CA 1
ATOM 2531 C C . LEU A 1 336 ? 4.043 1.375 31.596 1.00 45.69 336 LEU A C 1
ATOM 2533 O O . LEU A 1 336 ? 2.992 1.763 31.102 1.00 45.69 336 LEU A O 1
ATOM 2537 N N . SER A 1 337 ? 4.163 0.967 32.863 1.00 38.88 337 SER A N 1
ATOM 2538 C CA . SER A 1 337 ? 3.147 0.941 33.922 1.00 38.88 337 SER A CA 1
ATOM 2539 C C . SER A 1 337 ? 3.062 2.241 34.736 1.00 38.88 337 SER A C 1
ATOM 2541 O O . SER A 1 337 ? 2.775 2.199 35.931 1.00 38.88 337 SER A O 1
ATOM 2543 N N . ALA A 1 338 ? 3.472 3.378 34.176 1.00 34.06 338 ALA A N 1
ATOM 2544 C CA . ALA A 1 338 ? 3.350 4.654 34.864 1.00 34.06 338 ALA A CA 1
ATOM 2545 C C . ALA A 1 338 ? 1.982 5.266 34.540 1.00 34.06 338 ALA A C 1
ATOM 2547 O O . ALA A 1 338 ? 1.818 5.892 33.493 1.00 34.06 338 ALA A O 1
ATOM 2548 N N . SER A 1 339 ? 1.015 5.114 35.451 1.00 33.78 339 SER A N 1
ATOM 2549 C CA . SER A 1 339 ? -0.189 5.947 35.485 1.00 33.78 339 SER A CA 1
ATOM 2550 C C . SER A 1 339 ? 0.201 7.413 35.308 1.00 33.78 339 SER A C 1
ATOM 2552 O O . SER A 1 339 ? 1.165 7.880 35.918 1.00 33.78 339 SER A O 1
ATOM 2554 N N . TYR A 1 340 ? -0.563 8.144 34.493 1.00 33.69 340 TYR A N 1
ATOM 2555 C CA . TYR A 1 340 ? -0.404 9.584 34.318 1.00 33.69 340 TYR A CA 1
ATOM 2556 C C . TYR A 1 340 ? -0.463 10.276 35.688 1.00 33.69 340 TYR A C 1
ATOM 2558 O O . TYR A 1 340 ? -1.541 10.494 36.241 1.00 33.69 340 TYR A O 1
ATOM 2566 N N . CYS A 1 341 ? 0.697 10.577 36.265 1.00 28.14 341 CYS A N 1
ATOM 2567 C CA . CYS A 1 341 ? 0.810 11.357 37.483 1.00 28.14 341 CYS A CA 1
ATOM 2568 C C . CYS A 1 341 ? 0.949 12.821 37.060 1.00 28.14 341 CYS A C 1
ATOM 2570 O O . CYS A 1 341 ? 1.981 13.173 36.483 1.00 28.14 341 CYS A O 1
ATOM 2572 N N . PRO A 1 342 ? -0.027 13.699 37.364 1.00 31.69 342 PRO A N 1
ATOM 2573 C CA . PRO A 1 342 ? 0.268 15.122 37.414 1.00 31.69 342 PRO A CA 1
ATOM 2574 C C . PRO A 1 342 ? 1.440 15.282 38.385 1.00 31.69 342 PRO A C 1
ATOM 2576 O O . PRO A 1 342 ? 1.430 14.665 39.452 1.00 31.69 342 PRO A O 1
ATOM 2579 N N . ALA A 1 343 ? 2.467 16.041 38.012 1.00 34.03 343 ALA A N 1
ATOM 2580 C CA . ALA A 1 343 ? 3.628 16.271 38.863 1.00 34.03 343 ALA A CA 1
ATOM 2581 C C . ALA A 1 343 ? 3.179 16.807 40.240 1.00 34.03 343 ALA A C 1
ATOM 2583 O O . ALA A 1 343 ? 2.859 17.980 40.389 1.00 34.03 343 ALA A O 1
ATOM 2584 N N . GLY A 1 344 ? 3.098 15.932 41.247 1.00 37.62 344 GLY A N 1
ATOM 2585 C CA . GLY A 1 344 ? 2.505 16.277 42.537 1.00 37.62 344 GLY A CA 1
ATOM 2586 C C . GLY A 1 344 ? 2.499 15.117 43.529 1.00 37.62 344 GLY A C 1
ATOM 2587 O O . GLY A 1 344 ? 1.470 14.489 43.750 1.00 37.62 344 GLY A O 1
ATOM 2588 N N . GLY A 1 345 ? 3.647 14.849 44.155 1.00 24.36 345 GLY A N 1
ATOM 2589 C CA . GLY A 1 345 ? 3.783 13.952 45.310 1.00 24.36 345 GLY A CA 1
ATOM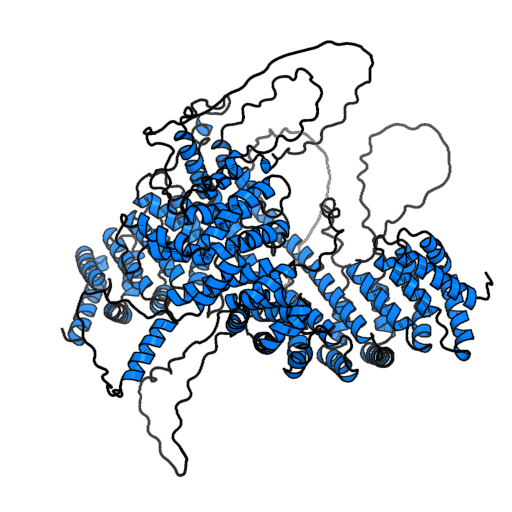 2590 C C . GLY A 1 345 ? 5.154 14.124 45.985 1.00 24.36 345 GLY A C 1
ATOM 2591 O O . GLY A 1 345 ? 6.140 14.327 45.275 1.00 24.36 345 GLY A O 1
ATOM 2592 N N . PRO A 1 346 ? 5.246 14.131 47.330 1.00 29.48 346 PRO A N 1
ATOM 2593 C CA . PRO A 1 346 ? 6.342 14.768 48.063 1.00 29.48 346 PRO A CA 1
ATOM 2594 C C . PRO A 1 346 ? 7.647 13.963 48.009 1.00 29.48 346 PRO A C 1
ATOM 2596 O O . PRO A 1 346 ? 7.671 12.765 48.284 1.00 29.48 346 PRO A O 1
ATOM 2599 N N . ARG A 1 347 ? 8.758 14.647 47.704 1.00 28.48 347 ARG A N 1
ATOM 2600 C CA . ARG A 1 347 ? 10.117 14.093 47.791 1.00 28.48 347 ARG A CA 1
ATOM 2601 C C . ARG A 1 347 ? 10.479 13.826 49.258 1.00 28.48 347 ARG A C 1
ATOM 2603 O O . ARG A 1 347 ? 10.806 14.755 49.992 1.00 28.48 347 ARG A O 1
ATOM 2610 N N . GLY A 1 348 ? 10.414 12.559 49.660 1.00 25.53 348 GLY A N 1
ATOM 2611 C CA . GLY A 1 348 ? 11.033 12.030 50.876 1.00 25.53 348 GLY A CA 1
ATOM 2612 C C . GLY A 1 348 ? 12.515 11.710 50.651 1.00 25.53 348 GLY A C 1
ATOM 2613 O O . GLY A 1 348 ? 12.908 11.335 49.553 1.00 25.53 348 GLY A O 1
ATOM 2614 N N . ALA A 1 349 ? 13.304 11.937 51.697 1.00 26.95 349 ALA A N 1
ATOM 2615 C CA . ALA A 1 349 ? 14.761 12.012 51.763 1.00 26.95 349 ALA A CA 1
ATOM 2616 C C . ALA A 1 349 ? 15.533 10.690 51.515 1.00 26.95 349 ALA A C 1
ATOM 2618 O O . ALA A 1 349 ? 14.931 9.660 51.240 1.00 26.95 349 ALA A O 1
ATOM 2619 N N . TYR A 1 350 ? 16.861 10.779 51.715 1.00 25.12 350 TYR A N 1
ATOM 2620 C CA . TYR A 1 350 ? 17.941 9.765 51.689 1.00 25.12 350 TYR A CA 1
ATOM 2621 C C . TYR A 1 350 ? 18.712 9.677 50.355 1.00 25.12 350 TYR A C 1
ATOM 2623 O O . TYR A 1 350 ? 18.112 9.573 49.296 1.00 25.12 350 TYR A O 1
ATOM 2631 N N . ALA A 1 351 ? 20.047 9.698 50.302 1.00 23.75 351 ALA A N 1
ATOM 2632 C CA . ALA A 1 351 ? 21.090 9.924 51.303 1.00 23.75 351 ALA A CA 1
ATOM 2633 C C . ALA A 1 351 ? 22.404 10.307 50.585 1.00 23.75 351 ALA A C 1
ATOM 2635 O O . ALA A 1 351 ? 22.599 10.013 49.408 1.00 23.75 351 ALA A O 1
ATOM 2636 N N . GLN A 1 352 ? 23.271 10.993 51.325 1.00 25.72 352 GLN A N 1
ATOM 2637 C CA . GLN A 1 352 ? 24.603 11.473 50.954 1.00 25.72 352 GLN A CA 1
ATOM 2638 C C . GLN A 1 352 ? 25.623 10.339 50.761 1.00 25.72 352 GLN A C 1
ATOM 2640 O O . GLN A 1 352 ? 25.605 9.386 51.532 1.00 25.72 352 GLN A O 1
ATOM 2645 N N . SER A 1 353 ? 26.575 10.532 49.839 1.00 23.94 353 SER A N 1
ATOM 2646 C CA . SER A 1 353 ? 28.036 10.340 50.023 1.00 23.94 353 SER A CA 1
ATOM 2647 C C . SER A 1 353 ? 28.737 10.478 48.663 1.00 23.94 353 SER A C 1
ATOM 2649 O O . SER A 1 353 ? 28.170 10.010 47.684 1.00 23.94 353 SER A O 1
ATOM 2651 N N . SER A 1 354 ? 29.955 10.966 48.443 1.00 23.81 354 SER A N 1
ATOM 2652 C CA . SER A 1 354 ? 30.972 11.754 49.154 1.00 23.81 354 SER A CA 1
ATOM 2653 C C . SER A 1 354 ? 32.132 11.907 48.151 1.00 23.81 354 SER A C 1
ATOM 2655 O O . SER A 1 354 ? 32.336 10.999 47.350 1.00 23.81 354 SER A O 1
ATOM 2657 N N . ALA A 1 355 ? 32.930 12.969 48.317 1.00 23.92 355 ALA A N 1
ATOM 2658 C CA . ALA A 1 355 ? 34.302 13.174 47.811 1.00 23.92 355 ALA A CA 1
ATOM 2659 C C . ALA A 1 355 ? 34.472 13.557 46.321 1.00 23.92 355 ALA A C 1
ATOM 2661 O O . ALA A 1 355 ? 33.849 12.970 45.447 1.00 23.92 355 ALA A O 1
ATOM 2662 N N . SER A 1 356 ? 35.336 14.500 45.931 1.00 24.44 356 SER A N 1
ATOM 2663 C CA . SER A 1 356 ? 36.200 15.478 46.627 1.00 24.44 356 SER A CA 1
ATOM 2664 C C . SER A 1 356 ? 36.906 16.326 45.550 1.00 24.44 356 SER A C 1
ATOM 2666 O O . SER A 1 356 ? 37.251 15.761 44.517 1.00 24.44 356 SER A O 1
ATOM 2668 N N . ASP A 1 357 ? 37.080 17.628 45.823 1.00 25.00 357 ASP A N 1
ATOM 2669 C CA . ASP A 1 357 ? 38.197 18.567 45.535 1.00 25.00 357 ASP A CA 1
ATOM 2670 C C . ASP A 1 357 ? 39.036 18.403 44.236 1.00 25.00 357 ASP A C 1
ATOM 2672 O O . ASP A 1 357 ? 39.417 17.306 43.859 1.00 25.00 357 ASP A O 1
ATOM 2676 N N . THR A 1 358 ? 39.406 19.445 43.477 1.00 25.50 358 THR A N 1
ATOM 2677 C CA . THR A 1 358 ? 40.169 20.650 43.879 1.00 25.50 358 THR A CA 1
ATOM 2678 C C . THR A 1 358 ? 40.107 21.778 42.826 1.00 25.50 358 THR A C 1
ATOM 2680 O O . THR A 1 358 ? 39.863 21.546 41.644 1.00 25.50 358 THR A O 1
ATOM 2683 N N . MET A 1 359 ? 40.381 23.001 43.294 1.00 25.30 359 MET A N 1
ATOM 2684 C CA . MET A 1 359 ? 40.496 24.287 42.583 1.00 25.30 359 MET A CA 1
ATOM 2685 C C . MET A 1 359 ? 41.742 24.421 41.678 1.00 25.30 359 MET A C 1
ATOM 2687 O O . MET A 1 359 ? 42.731 23.751 41.944 1.00 25.30 359 MET A O 1
ATOM 2691 N N . ASP A 1 360 ? 41.734 25.323 40.675 1.00 23.14 360 ASP A N 1
ATOM 2692 C CA . ASP A 1 360 ? 42.400 26.647 40.784 1.00 23.14 360 ASP A CA 1
ATOM 2693 C C . ASP A 1 360 ? 42.231 27.595 39.559 1.00 23.14 360 ASP A C 1
ATOM 2695 O O . ASP A 1 360 ? 42.529 27.262 38.417 1.00 23.14 360 ASP A O 1
ATOM 2699 N N . SER A 1 361 ? 41.693 28.784 39.860 1.00 24.45 361 SER A N 1
ATOM 2700 C CA . SER A 1 361 ? 42.089 30.175 39.551 1.00 24.45 361 SER A CA 1
ATOM 2701 C C . SER A 1 361 ? 42.773 30.661 38.242 1.00 24.45 361 SER A C 1
ATOM 2703 O O . SER A 1 361 ? 43.888 30.291 37.902 1.00 24.45 361 SER A O 1
ATOM 2705 N N . ALA A 1 362 ? 42.157 31.742 37.719 1.00 24.30 362 ALA A N 1
ATOM 2706 C CA . ALA A 1 362 ? 42.726 33.079 37.411 1.00 24.30 362 ALA A CA 1
ATOM 2707 C C . ALA A 1 362 ? 43.244 33.470 35.993 1.00 24.30 362 ALA A C 1
ATOM 2709 O O . ALA A 1 362 ? 44.328 33.106 35.561 1.00 24.30 362 ALA A O 1
ATOM 2710 N N . LEU A 1 363 ? 42.451 34.364 35.365 1.00 25.30 363 LEU A N 1
ATOM 2711 C CA . LEU A 1 363 ? 42.761 35.716 34.829 1.00 25.30 363 LEU A CA 1
ATOM 2712 C C . LEU A 1 363 ? 44.013 35.962 33.954 1.00 25.30 363 LEU A C 1
ATOM 2714 O O . LEU A 1 363 ? 45.133 35.860 34.436 1.00 25.30 363 LEU A O 1
ATOM 2718 N N . ASN A 1 364 ? 43.802 36.526 32.747 1.00 24.77 364 ASN A N 1
ATOM 2719 C CA . ASN A 1 364 ? 44.379 37.826 32.332 1.00 24.77 364 ASN A CA 1
ATOM 2720 C C . ASN A 1 364 ? 43.877 38.332 30.952 1.00 24.77 364 ASN A C 1
ATOM 2722 O O . ASN A 1 364 ? 43.892 37.619 29.954 1.00 24.77 364 ASN A O 1
ATOM 2726 N N . THR A 1 365 ? 43.466 39.605 30.920 1.00 25.48 365 THR A N 1
ATOM 2727 C CA . THR A 1 365 ? 43.311 40.531 29.758 1.00 25.48 365 THR A CA 1
ATOM 2728 C C . THR A 1 365 ? 44.655 41.262 29.496 1.00 25.48 365 THR A C 1
ATOM 2730 O O . THR A 1 365 ? 45.471 41.199 30.418 1.00 25.48 365 THR A O 1
ATOM 2733 N N . PRO A 1 366 ? 44.947 41.993 28.371 1.00 30.06 366 PRO A N 1
ATOM 2734 C CA . PRO A 1 366 ? 44.128 43.065 27.745 1.00 30.06 366 PRO A CA 1
ATOM 2735 C C . PRO A 1 366 ? 44.237 43.270 26.188 1.00 30.06 366 PRO A C 1
ATOM 2737 O O . PRO A 1 366 ? 44.876 42.499 25.485 1.00 30.06 366 PRO A O 1
ATOM 2740 N N . ALA A 1 367 ? 43.535 44.310 25.689 1.00 23.33 367 ALA A N 1
ATOM 2741 C CA . ALA A 1 367 ? 43.243 44.800 24.306 1.00 23.33 367 ALA A CA 1
ATOM 2742 C C . ALA A 1 367 ? 44.431 45.529 23.578 1.00 23.33 367 ALA A C 1
ATOM 2744 O O . ALA A 1 367 ? 45.527 45.400 24.120 1.00 23.33 367 ALA A O 1
ATOM 2745 N N . PRO A 1 368 ? 44.315 46.367 22.483 1.00 39.03 368 PRO A N 1
ATOM 2746 C CA . PRO A 1 368 ? 43.198 46.825 21.590 1.00 39.03 368 PRO A CA 1
ATOM 2747 C C . PRO A 1 368 ? 43.547 47.055 20.059 1.00 39.03 368 PRO A C 1
ATOM 2749 O O . PRO A 1 368 ? 44.645 46.731 19.626 1.00 39.03 368 PRO A O 1
ATOM 2752 N N . GLY A 1 369 ? 42.638 47.677 19.262 1.00 22.81 369 GLY A N 1
ATOM 2753 C CA . GLY A 1 369 ? 42.906 48.400 17.973 1.00 22.81 369 GLY A CA 1
ATOM 2754 C C . GLY A 1 369 ? 41.946 48.061 16.802 1.00 22.81 369 GLY A C 1
ATOM 2755 O O . GLY A 1 369 ? 41.967 46.934 16.327 1.00 22.81 369 GLY A O 1
ATOM 2756 N N . SER A 1 370 ? 40.862 48.821 16.557 1.00 24.08 370 SER A N 1
ATOM 2757 C CA . SER A 1 370 ? 40.631 49.899 15.549 1.00 24.08 370 SER A CA 1
ATOM 2758 C C . SER A 1 370 ? 40.684 49.486 14.064 1.00 24.08 370 SER A C 1
ATOM 2760 O O . SER A 1 370 ? 41.702 48.991 13.607 1.00 24.08 370 SER A O 1
ATOM 2762 N N . ASP A 1 371 ? 39.573 49.682 13.328 1.00 23.98 371 ASP A N 1
ATOM 2763 C CA . ASP A 1 371 ? 39.498 50.552 12.131 1.00 23.98 371 ASP A CA 1
ATOM 2764 C C . ASP A 1 371 ? 38.102 50.534 11.452 1.00 23.98 371 ASP A C 1
ATOM 2766 O O . ASP A 1 371 ? 37.298 49.610 11.598 1.00 23.98 371 ASP A O 1
ATOM 2770 N N . THR A 1 372 ? 37.815 51.666 10.808 1.00 24.05 372 THR A N 1
ATOM 2771 C CA . THR A 1 372 ? 36.639 52.171 10.063 1.00 24.05 372 THR A CA 1
ATOM 2772 C C . THR A 1 372 ? 36.366 51.361 8.764 1.00 24.05 372 THR A C 1
ATOM 2774 O O . THR A 1 372 ? 37.189 50.548 8.383 1.00 24.05 372 THR A O 1
ATOM 2777 N N . GLU A 1 373 ? 35.260 51.407 8.000 1.00 23.89 373 GLU A N 1
ATOM 2778 C CA . GLU A 1 373 ? 34.309 52.466 7.654 1.00 23.89 373 GLU A CA 1
ATOM 2779 C C . GLU A 1 373 ? 33.101 51.909 6.832 1.00 23.89 373 GLU A C 1
ATOM 2781 O O . GLU A 1 373 ? 33.131 50.789 6.325 1.00 23.89 373 GLU A O 1
ATOM 2786 N N . ASP A 1 374 ? 32.054 52.738 6.763 1.00 23.08 374 ASP A N 1
ATOM 2787 C CA . ASP A 1 374 ? 30.904 52.920 5.840 1.00 23.08 374 ASP A CA 1
ATOM 2788 C C . ASP A 1 374 ? 30.444 51.898 4.753 1.00 23.08 374 ASP A C 1
ATOM 2790 O O . ASP A 1 374 ? 31.233 51.416 3.946 1.00 23.08 374 ASP A O 1
ATOM 2794 N N . SER A 1 375 ? 29.107 51.710 4.627 1.00 24.36 375 SER A N 1
ATOM 2795 C CA . SER A 1 375 ? 28.383 51.643 3.327 1.00 24.36 375 SER A CA 1
ATOM 2796 C C . SER A 1 375 ? 26.840 51.529 3.422 1.00 24.36 375 SER A C 1
ATOM 2798 O O . SER A 1 375 ? 26.259 50.554 3.899 1.00 24.36 375 SER A O 1
ATOM 2800 N N . SER A 1 376 ? 26.212 52.589 2.902 1.00 24.98 376 SER A N 1
ATOM 2801 C CA . SER A 1 376 ? 24.891 52.836 2.281 1.00 24.98 376 SER A CA 1
ATOM 2802 C C . SER A 1 376 ? 23.777 51.761 2.129 1.00 24.98 376 SER A C 1
ATOM 2804 O O . SER A 1 376 ? 23.962 50.583 1.845 1.00 24.98 376 SER A O 1
ATOM 2806 N N . ARG A 1 377 ? 22.533 52.262 2.258 1.00 27.03 377 ARG A N 1
ATOM 2807 C CA . ARG A 1 377 ? 21.221 51.582 2.215 1.00 27.03 377 ARG A CA 1
ATOM 2808 C C . ARG A 1 377 ? 20.633 51.520 0.794 1.00 27.03 377 ARG A C 1
ATOM 2810 O O . ARG A 1 377 ? 20.575 52.551 0.128 1.00 27.03 377 ARG A O 1
ATOM 2817 N N . ARG A 1 378 ? 19.990 50.404 0.415 1.00 25.53 378 ARG A N 1
ATOM 2818 C CA . ARG A 1 378 ? 18.912 50.377 -0.602 1.00 25.53 378 ARG A CA 1
ATOM 2819 C C . ARG A 1 378 ? 17.727 49.525 -0.138 1.00 25.53 378 ARG A C 1
ATOM 2821 O O . ARG A 1 378 ? 17.882 48.444 0.415 1.00 25.53 378 ARG A O 1
ATOM 2828 N N . ARG A 1 379 ? 16.531 50.093 -0.307 1.00 27.72 379 ARG A N 1
ATOM 2829 C CA . ARG A 1 379 ? 15.237 49.683 0.255 1.00 27.72 379 ARG A CA 1
ATOM 2830 C C . ARG A 1 379 ? 14.408 49.051 -0.871 1.00 27.72 379 ARG A C 1
ATOM 2832 O O . ARG A 1 379 ? 13.979 49.768 -1.768 1.00 27.72 379 ARG A O 1
ATOM 2839 N N . GLY A 1 380 ? 14.213 47.731 -0.830 1.00 24.16 380 GLY A N 1
ATOM 2840 C CA . GLY A 1 380 ? 13.391 46.956 -1.772 1.00 24.16 380 GLY A CA 1
ATOM 2841 C C . GLY A 1 380 ? 12.050 46.531 -1.160 1.00 24.16 380 GLY A C 1
ATOM 2842 O O . GLY A 1 380 ? 11.967 46.250 0.035 1.00 24.16 380 GLY A O 1
ATOM 2843 N N . LYS A 1 381 ? 10.994 46.554 -1.979 1.00 25.67 381 LYS A N 1
ATOM 2844 C CA . LYS A 1 381 ? 9.578 46.319 -1.645 1.00 25.67 381 LYS A CA 1
ATOM 2845 C C . LYS A 1 381 ? 9.336 44.925 -1.037 1.00 25.67 381 LYS A C 1
ATOM 2847 O O . LYS A 1 381 ? 9.752 43.925 -1.605 1.00 25.67 381 LYS A O 1
ATOM 2852 N N . ARG A 1 382 ? 8.611 44.863 0.088 1.00 23.81 382 ARG A N 1
ATOM 2853 C CA . ARG A 1 382 ? 8.124 43.617 0.708 1.00 23.81 382 ARG A CA 1
ATOM 2854 C C . ARG A 1 382 ? 6.874 43.116 -0.022 1.00 23.81 382 ARG A C 1
ATOM 2856 O O . ARG A 1 382 ? 5.826 43.751 0.076 1.00 23.81 382 ARG A O 1
ATOM 2863 N N . SER A 1 383 ? 6.988 41.972 -0.693 1.00 25.86 383 SER A N 1
ATOM 2864 C CA . SER A 1 383 ? 5.857 41.067 -0.916 1.00 25.86 383 SER A CA 1
ATOM 2865 C C . SER A 1 383 ? 5.489 40.425 0.430 1.00 25.86 383 SER A C 1
ATOM 2867 O O . SER A 1 383 ? 6.383 40.076 1.205 1.00 25.86 383 SER A O 1
ATOM 2869 N N . ARG A 1 384 ? 4.196 40.337 0.764 1.00 27.16 384 ARG A N 1
ATOM 2870 C CA . ARG A 1 384 ? 3.723 39.675 1.991 1.00 27.16 384 ARG A CA 1
ATOM 2871 C C . ARG A 1 384 ? 3.840 38.158 1.806 1.00 27.16 384 ARG A C 1
ATOM 2873 O O . ARG A 1 384 ? 2.891 37.531 1.356 1.00 27.16 384 ARG A O 1
ATOM 2880 N N . LYS A 1 385 ? 4.987 37.580 2.175 1.00 22.98 385 LYS A N 1
ATOM 2881 C CA . LYS A 1 385 ? 5.043 36.171 2.584 1.00 22.98 385 LYS A CA 1
ATOM 2882 C C . LYS A 1 385 ? 4.311 36.054 3.924 1.00 22.98 385 LYS A C 1
ATOM 2884 O O . LYS A 1 385 ? 4.529 36.876 4.815 1.00 22.98 385 LYS A O 1
ATOM 2889 N N . VAL A 1 386 ? 3.396 35.098 4.040 1.00 29.92 386 VAL A N 1
ATOM 2890 C CA . VAL A 1 386 ? 2.855 34.681 5.336 1.00 29.92 386 VAL A CA 1
ATOM 2891 C C . VAL A 1 386 ? 3.986 33.912 6.015 1.00 29.92 386 VAL A C 1
ATOM 2893 O O . VAL A 1 386 ? 4.304 32.806 5.600 1.00 29.92 386 VAL A O 1
ATOM 2896 N N . ASP A 1 387 ? 4.660 34.532 6.982 1.00 29.14 387 ASP A N 1
ATOM 2897 C CA . ASP A 1 387 ? 5.720 33.881 7.758 1.00 29.14 387 ASP A CA 1
ATOM 2898 C C . ASP A 1 387 ? 5.088 32.773 8.629 1.00 29.14 387 ASP A C 1
ATOM 2900 O O . ASP A 1 387 ? 4.581 33.033 9.720 1.00 29.14 387 ASP A O 1
ATOM 2904 N N . THR A 1 388 ? 5.064 31.531 8.140 1.00 43.66 388 THR A N 1
ATOM 2905 C CA . THR A 1 388 ? 4.698 30.342 8.926 1.00 43.66 388 THR A CA 1
ATOM 2906 C C . THR A 1 388 ? 5.816 30.027 9.924 1.00 43.66 388 THR A C 1
ATOM 2908 O O . THR A 1 388 ? 6.980 29.947 9.529 1.00 43.66 388 THR A O 1
ATOM 2911 N N . MET A 1 389 ? 5.499 29.835 11.214 1.00 48.69 389 MET A N 1
ATOM 2912 C CA . MET A 1 389 ? 6.503 29.394 12.200 1.00 48.69 389 MET A CA 1
ATOM 2913 C C . MET A 1 389 ? 7.120 28.049 11.774 1.00 48.69 389 MET A C 1
ATOM 2915 O O . MET A 1 389 ? 6.352 27.144 11.431 1.00 48.69 389 MET A O 1
ATOM 2919 N N . PRO A 1 390 ? 8.455 27.874 11.862 1.00 58.19 390 PRO A N 1
ATOM 2920 C CA . PRO A 1 390 ? 9.095 26.573 11.681 1.00 58.19 390 PRO A CA 1
ATOM 2921 C C . PRO A 1 390 ? 8.478 25.527 12.618 1.00 58.19 390 PRO A C 1
ATOM 2923 O O . PRO A 1 390 ? 8.250 25.800 13.795 1.00 58.19 390 PRO A O 1
ATOM 2926 N N . LEU A 1 391 ? 8.201 24.317 12.120 1.00 60.72 391 LEU A N 1
ATOM 2927 C CA . LEU A 1 391 ? 7.530 23.271 12.910 1.00 60.72 391 LEU A CA 1
ATOM 2928 C C . LEU A 1 391 ? 8.352 22.815 14.129 1.00 60.72 391 LEU A C 1
ATOM 2930 O O . LEU A 1 391 ? 7.789 22.367 15.125 1.00 60.72 391 LEU A O 1
ATOM 2934 N N . GLU A 1 392 ? 9.674 22.977 14.066 1.00 57.88 392 GLU A N 1
ATOM 2935 C CA . GLU A 1 392 ? 10.617 22.790 15.179 1.00 57.88 392 GLU A CA 1
ATOM 2936 C C . GLU A 1 392 ? 10.277 23.675 16.387 1.00 57.88 392 GLU A C 1
ATOM 2938 O O . GLU A 1 392 ? 10.562 23.319 17.534 1.00 57.88 392 GLU A O 1
ATOM 2943 N N . ASP A 1 393 ? 9.594 24.793 16.125 1.00 64.06 393 ASP A N 1
ATOM 2944 C CA . ASP A 1 393 ? 9.097 25.720 17.125 1.00 64.06 393 ASP A CA 1
ATOM 2945 C C . ASP A 1 393 ? 7.662 25.472 17.572 1.00 64.06 393 ASP A C 1
ATOM 2947 O O . ASP A 1 393 ? 7.211 26.112 18.528 1.00 64.06 393 ASP A O 1
ATOM 2951 N N . SER A 1 394 ? 6.976 24.482 16.991 1.00 79.94 394 SER A N 1
ATOM 2952 C CA . SER A 1 394 ? 5.612 24.140 17.380 1.00 79.94 394 SER A CA 1
ATOM 2953 C C . SER A 1 394 ? 5.567 23.650 18.834 1.00 79.94 394 SER A C 1
ATOM 2955 O O . SER A 1 394 ? 6.157 22.617 19.180 1.00 79.94 394 SER A O 1
ATOM 2957 N N . PRO A 1 395 ? 4.858 24.358 19.728 1.00 83.50 395 PRO A N 1
ATOM 2958 C CA . PRO A 1 395 ? 4.722 23.929 21.113 1.00 83.50 395 PRO A CA 1
ATOM 2959 C C . PRO A 1 395 ? 3.885 22.644 21.230 1.00 83.50 395 PRO A C 1
ATOM 2961 O O . PRO A 1 395 ? 4.134 21.840 22.128 1.00 83.50 395 PRO A O 1
ATOM 2964 N N . LEU A 1 396 ? 2.975 22.392 20.278 1.00 88.38 396 LEU A N 1
ATOM 2965 C CA . LEU A 1 396 ? 2.194 21.156 20.213 1.00 88.38 396 LEU A CA 1
ATOM 2966 C C . LEU A 1 396 ? 3.078 19.935 19.948 1.00 88.38 396 LEU A C 1
ATOM 2968 O O . LEU A 1 396 ? 2.938 18.921 20.624 1.00 88.38 396 LEU A O 1
ATOM 2972 N N . VAL A 1 397 ? 4.016 20.041 19.005 1.00 88.31 397 VAL A N 1
ATOM 2973 C CA . VAL A 1 397 ? 4.952 18.956 18.672 1.00 88.31 397 VAL A CA 1
ATOM 2974 C C . VAL A 1 397 ? 5.805 18.584 19.888 1.00 88.31 397 VAL A C 1
ATOM 2976 O O . VAL A 1 397 ? 5.932 17.406 20.222 1.00 88.31 397 VAL A O 1
ATOM 2979 N N . ARG A 1 398 ? 6.324 19.582 20.618 1.00 86.62 398 ARG A N 1
ATOM 2980 C CA . ARG A 1 398 ? 7.087 19.346 21.857 1.00 86.62 398 ARG A CA 1
ATOM 2981 C C . ARG A 1 398 ? 6.237 18.704 22.952 1.00 86.62 398 ARG A C 1
ATOM 2983 O O . ARG A 1 398 ? 6.703 17.781 23.618 1.00 86.62 398 ARG A O 1
ATOM 2990 N N . TRP A 1 399 ? 4.998 19.166 23.124 1.00 90.94 399 TRP A N 1
ATOM 2991 C CA . TRP A 1 399 ? 4.067 18.567 24.080 1.00 90.94 399 TRP A CA 1
ATOM 2992 C C . TRP A 1 399 ? 3.762 17.105 23.719 1.00 90.94 399 TRP A C 1
ATOM 2994 O O . TRP A 1 399 ? 3.854 16.241 24.586 1.00 90.94 399 TRP A O 1
ATOM 3004 N N . LEU A 1 400 ? 3.525 16.788 22.441 1.00 92.88 400 LEU A N 1
ATOM 3005 C CA . LEU A 1 400 ? 3.299 15.412 21.982 1.00 92.88 400 LEU A CA 1
ATOM 3006 C C . LEU A 1 400 ? 4.503 14.499 22.240 1.00 92.88 400 LEU A C 1
ATOM 3008 O O . LEU A 1 400 ? 4.318 13.386 22.728 1.00 92.88 400 LEU A O 1
ATOM 3012 N N . ILE A 1 401 ? 5.734 14.963 21.990 1.00 90.44 401 ILE A N 1
ATOM 3013 C CA . ILE A 1 401 ? 6.951 14.209 22.344 1.00 90.44 401 ILE A CA 1
ATOM 3014 C C . ILE A 1 401 ? 6.975 13.901 23.846 1.00 90.44 401 ILE A C 1
ATOM 3016 O O . ILE A 1 401 ? 7.316 12.788 24.249 1.00 90.44 401 ILE A O 1
ATOM 3020 N N . ASN A 1 402 ? 6.583 14.859 24.688 1.00 90.25 402 ASN A N 1
ATOM 3021 C CA . ASN A 1 402 ? 6.512 14.635 26.126 1.00 90.25 402 ASN A CA 1
ATOM 3022 C C . ASN A 1 402 ? 5.446 13.590 26.502 1.00 90.25 402 ASN A C 1
ATOM 3024 O O . ASN A 1 402 ? 5.726 12.683 27.288 1.00 90.25 402 ASN A O 1
ATOM 3028 N N . VAL A 1 403 ? 4.261 13.654 25.887 1.00 91.69 403 VAL A N 1
ATOM 3029 C CA . VAL A 1 403 ? 3.182 12.670 26.085 1.00 91.69 403 VAL A CA 1
ATOM 3030 C C . VAL A 1 403 ? 3.633 11.262 25.677 1.00 91.69 403 VAL A C 1
ATOM 3032 O O . VAL A 1 403 ? 3.394 10.308 26.418 1.00 91.69 403 VAL A O 1
ATOM 3035 N N . VAL A 1 404 ? 4.362 11.122 24.564 1.00 93.00 404 VAL A N 1
ATOM 3036 C CA . VAL A 1 404 ? 4.950 9.839 24.130 1.00 93.00 404 VAL A CA 1
ATOM 3037 C C . VAL A 1 404 ? 5.915 9.264 25.169 1.00 93.00 404 VAL A C 1
ATOM 3039 O O . VAL A 1 404 ? 6.024 8.048 25.311 1.00 93.00 404 VAL A O 1
ATOM 3042 N N . ARG A 1 405 ? 6.626 10.103 25.922 1.00 89.81 405 ARG A N 1
ATOM 3043 C CA . ARG A 1 405 ? 7.601 9.634 26.916 1.00 89.81 405 ARG A CA 1
ATOM 3044 C C . ARG A 1 405 ? 6.976 9.282 28.262 1.00 89.81 405 ARG A C 1
ATOM 3046 O O . ARG A 1 405 ? 7.511 8.412 28.947 1.00 89.81 405 ARG A O 1
ATOM 3053 N N . GLN A 1 406 ? 5.896 9.962 28.646 1.00 84.50 406 GLN A N 1
ATOM 3054 C CA . GLN A 1 406 ? 5.363 9.920 30.012 1.00 84.50 406 GLN A CA 1
ATOM 3055 C C . GLN A 1 406 ? 4.000 9.228 30.153 1.00 84.50 406 GLN A C 1
ATOM 3057 O O . GLN A 1 406 ? 3.686 8.787 31.251 1.00 84.50 406 GLN A O 1
ATOM 3062 N N . GLY A 1 407 ? 3.200 9.112 29.086 1.00 82.19 407 GLY A N 1
ATOM 3063 C CA . GLY A 1 407 ? 1.847 8.538 29.165 1.00 82.19 407 GLY A CA 1
ATOM 3064 C C . GLY A 1 407 ? 1.806 7.032 29.461 1.00 82.19 407 GLY A C 1
ATOM 3065 O O . GLY A 1 407 ? 2.842 6.367 29.485 1.00 82.19 407 GLY A O 1
ATOM 3066 N N . ASP A 1 408 ? 0.606 6.472 29.617 1.00 84.12 408 ASP A N 1
ATOM 3067 C CA . ASP A 1 408 ? 0.390 5.017 29.591 1.00 84.12 408 ASP A CA 1
ATOM 3068 C C . ASP A 1 408 ? 0.628 4.444 28.180 1.00 84.12 408 ASP A C 1
ATOM 3070 O O . ASP A 1 408 ? 0.672 5.184 27.193 1.00 84.12 408 ASP A O 1
ATOM 3074 N N . ALA A 1 409 ? 0.766 3.122 28.056 1.00 86.56 409 ALA A N 1
ATOM 3075 C CA . ALA A 1 409 ? 1.109 2.465 26.792 1.00 86.56 409 ALA A CA 1
ATOM 3076 C C . ALA A 1 409 ? 0.195 2.850 25.607 1.00 86.56 409 ALA A C 1
ATOM 3078 O O . ALA A 1 409 ? 0.691 3.096 24.502 1.00 86.56 409 ALA A O 1
ATOM 3079 N N . LEU A 1 410 ? -1.121 2.960 25.827 1.00 88.00 410 LEU A N 1
ATOM 3080 C CA . LEU A 1 410 ? -2.073 3.324 24.777 1.00 88.00 410 LEU A CA 1
ATOM 3081 C C . LEU A 1 410 ? -1.951 4.812 24.419 1.00 88.00 410 LEU A C 1
ATOM 3083 O O . LEU A 1 410 ? -1.909 5.162 23.237 1.00 88.00 410 LEU A O 1
ATOM 3087 N N . THR A 1 411 ? -1.840 5.684 25.423 1.00 91.06 411 THR A N 1
ATOM 3088 C CA . THR A 1 411 ? -1.624 7.125 25.231 1.00 91.06 411 THR A CA 1
ATOM 3089 C C . THR A 1 411 ? -0.321 7.401 24.482 1.00 91.06 411 THR A C 1
ATOM 3091 O O . THR A 1 411 ? -0.329 8.194 23.539 1.00 91.06 411 THR A O 1
ATOM 3094 N N . ARG A 1 412 ? 0.777 6.705 24.814 1.00 93.38 412 ARG A N 1
ATOM 3095 C CA . ARG A 1 412 ? 2.059 6.819 24.094 1.00 93.38 412 ARG A CA 1
ATOM 3096 C C . ARG A 1 412 ? 1.912 6.450 22.624 1.00 93.38 412 ARG A C 1
ATOM 3098 O O . ARG A 1 412 ? 2.388 7.184 21.762 1.00 93.38 412 ARG A O 1
ATOM 3105 N N . LEU A 1 413 ? 1.226 5.344 22.335 1.00 93.81 413 LEU A N 1
ATOM 3106 C CA . LEU A 1 413 ? 1.018 4.875 20.968 1.00 93.81 413 LEU A CA 1
ATOM 3107 C C . LEU A 1 413 ? 0.171 5.853 20.141 1.00 93.81 413 LEU A C 1
ATOM 3109 O O . LEU A 1 413 ? 0.518 6.157 18.998 1.00 93.81 413 LEU A O 1
ATOM 3113 N N . MET A 1 414 ? -0.924 6.368 20.711 1.00 94.62 414 MET A N 1
ATOM 3114 C CA . MET A 1 414 ? -1.794 7.322 20.014 1.00 94.62 414 MET A CA 1
ATOM 3115 C C . MET A 1 414 ? -1.111 8.680 19.816 1.00 94.62 414 MET A C 1
ATOM 3117 O O . MET A 1 414 ? -1.235 9.268 18.742 1.00 94.62 414 MET A O 1
ATOM 3121 N N . ALA A 1 415 ? -0.334 9.146 20.800 1.00 95.81 415 ALA A N 1
ATOM 3122 C CA . ALA A 1 415 ? 0.455 10.370 20.682 1.00 95.81 415 ALA A CA 1
ATOM 3123 C C . ALA A 1 415 ? 1.550 10.232 19.618 1.00 95.81 415 ALA A C 1
ATOM 3125 O O . ALA A 1 415 ? 1.722 11.135 18.803 1.00 95.81 415 ALA A O 1
ATOM 3126 N N . ALA A 1 416 ? 2.239 9.087 19.572 1.00 95.19 416 ALA A N 1
ATOM 3127 C CA . ALA A 1 416 ? 3.241 8.806 18.550 1.00 95.19 416 ALA A CA 1
ATOM 3128 C C . ALA A 1 416 ? 2.605 8.768 17.156 1.00 95.19 416 ALA A C 1
ATOM 3130 O O . ALA A 1 416 ? 3.117 9.398 16.239 1.00 95.19 416 ALA A O 1
ATOM 3131 N N . SER A 1 417 ? 1.450 8.109 17.005 1.00 94.62 417 SER A N 1
ATOM 3132 C CA . SER A 1 417 ? 0.711 8.086 15.737 1.00 94.62 417 SER A CA 1
ATOM 3133 C C . SER A 1 417 ? 0.313 9.489 15.267 1.00 94.62 417 SER A C 1
ATOM 3135 O O . SER A 1 417 ? 0.481 9.799 14.090 1.00 94.62 417 SER A O 1
ATOM 3137 N N . LEU A 1 418 ? -0.193 10.336 16.169 1.00 94.56 418 LEU A N 1
ATOM 3138 C CA . LEU A 1 418 ? -0.546 11.720 15.849 1.00 94.56 418 LEU A CA 1
ATOM 3139 C C . LEU A 1 418 ? 0.693 12.539 15.458 1.00 94.56 418 LEU A C 1
ATOM 3141 O O . LEU A 1 418 ? 0.676 13.235 14.447 1.00 94.56 418 LEU A O 1
ATOM 3145 N N . LEU A 1 419 ? 1.778 12.417 16.225 1.00 92.19 419 LEU A N 1
ATOM 3146 C CA . LEU A 1 419 ? 3.044 13.100 15.970 1.00 92.19 419 LEU A CA 1
ATOM 3147 C C . LEU A 1 419 ? 3.652 12.709 14.616 1.00 92.19 419 LEU A C 1
ATOM 3149 O O . LEU A 1 419 ? 4.064 13.584 13.864 1.00 92.19 419 LEU A O 1
ATOM 3153 N N . ILE A 1 420 ? 3.669 11.415 14.286 1.00 89.94 420 ILE A N 1
ATOM 3154 C CA . ILE A 1 420 ? 4.180 10.912 13.002 1.00 89.94 420 ILE A CA 1
ATOM 3155 C C . ILE A 1 420 ? 3.385 11.509 11.843 1.00 89.94 420 ILE A C 1
ATOM 3157 O O . ILE A 1 420 ? 3.987 11.993 10.891 1.00 89.94 420 ILE A O 1
ATOM 3161 N N . ASN A 1 421 ? 2.053 11.554 11.943 1.00 88.25 421 ASN A N 1
ATOM 3162 C CA . ASN A 1 421 ? 1.220 12.170 10.910 1.00 88.25 421 ASN A CA 1
ATOM 3163 C C . ASN A 1 421 ? 1.474 13.680 10.768 1.00 88.25 421 ASN A C 1
ATOM 3165 O O . ASN A 1 421 ? 1.403 14.188 9.658 1.00 88.25 421 ASN A O 1
ATOM 3169 N N . LEU A 1 422 ? 1.799 14.393 11.852 1.00 86.69 422 LEU A N 1
ATOM 3170 C CA . LEU A 1 422 ? 2.106 15.832 11.826 1.00 86.69 422 LEU A CA 1
ATOM 3171 C C . LEU A 1 422 ? 3.514 16.170 11.318 1.00 86.69 422 LEU A C 1
ATOM 3173 O O . LEU A 1 422 ? 3.747 17.289 10.863 1.00 86.69 422 LEU A O 1
ATOM 3177 N N . CYS A 1 423 ? 4.460 15.242 11.449 1.00 80.62 423 CYS A N 1
ATOM 3178 C CA . CYS A 1 423 ? 5.871 15.454 11.119 1.00 80.62 423 CYS A CA 1
ATOM 3179 C C . CYS A 1 423 ? 6.336 14.661 9.887 1.00 80.62 423 CYS A C 1
ATOM 3181 O O . CYS A 1 423 ? 7.532 14.642 9.596 1.00 80.62 423 CYS A O 1
ATOM 3183 N N . HIS A 1 424 ? 5.420 13.993 9.182 1.00 67.00 424 HIS A N 1
ATOM 3184 C CA . HIS A 1 424 ? 5.731 13.138 8.038 1.00 67.00 424 HIS A CA 1
ATOM 3185 C C . HIS A 1 424 ? 6.483 13.927 6.944 1.00 67.00 424 HIS A C 1
ATOM 3187 O O . HIS A 1 424 ? 6.094 15.045 6.626 1.00 67.00 424 HIS A O 1
ATOM 3193 N N . ARG A 1 425 ? 7.556 13.344 6.379 1.00 61.06 425 ARG A N 1
ATOM 3194 C CA . ARG A 1 425 ? 8.391 13.891 5.275 1.00 61.06 425 ARG A CA 1
ATOM 3195 C C . ARG A 1 425 ? 9.215 15.155 5.564 1.00 61.06 425 ARG A C 1
ATOM 3197 O O . ARG A 1 425 ? 9.715 15.777 4.632 1.00 61.06 425 ARG A O 1
ATOM 3204 N N . ARG A 1 426 ? 9.410 15.542 6.827 1.00 64.94 426 ARG A N 1
ATOM 3205 C CA . ARG A 1 426 ? 10.159 16.767 7.165 1.00 64.94 426 ARG A CA 1
ATOM 3206 C C . ARG A 1 426 ? 11.583 16.477 7.625 1.00 64.94 426 ARG A C 1
ATOM 3208 O O . ARG A 1 426 ? 11.833 15.483 8.296 1.00 64.94 426 ARG A O 1
ATOM 3215 N N . THR A 1 427 ? 12.506 17.366 7.276 1.00 61.47 427 THR A N 1
ATOM 3216 C CA . THR A 1 427 ? 13.932 17.306 7.627 1.00 61.47 427 THR A CA 1
ATOM 3217 C C . THR A 1 427 ? 14.238 18.191 8.845 1.00 61.47 427 THR A C 1
ATOM 3219 O O . THR A 1 427 ? 13.404 18.993 9.265 1.00 61.47 427 THR A O 1
ATOM 3222 N N . GLY A 1 428 ? 15.419 18.031 9.452 1.00 70.44 428 GLY A N 1
ATOM 3223 C CA . GLY A 1 428 ? 15.914 18.918 10.518 1.00 70.44 428 GLY A CA 1
ATOM 3224 C C . GLY A 1 428 ? 15.913 18.331 11.945 1.00 70.44 428 GLY A C 1
ATOM 3225 O O . GLY A 1 428 ? 15.680 17.135 12.142 1.00 70.44 428 GLY A O 1
ATOM 3226 N N . PRO A 1 429 ? 16.199 19.156 12.975 1.00 71.81 429 PRO A N 1
ATOM 3227 C CA . PRO A 1 429 ? 16.309 18.769 14.390 1.00 71.81 429 PRO A CA 1
ATOM 3228 C C . PRO A 1 429 ? 15.146 17.948 14.968 1.00 71.81 429 PRO A C 1
ATOM 3230 O O . PRO A 1 429 ? 15.344 17.140 15.885 1.00 71.81 429 PRO A O 1
ATOM 3233 N N . ILE A 1 430 ? 13.930 18.128 14.445 1.00 80.12 430 ILE A N 1
ATOM 3234 C CA . ILE A 1 430 ? 12.757 17.368 14.891 1.00 80.12 430 ILE A CA 1
ATOM 3235 C C . ILE A 1 430 ? 12.882 15.872 14.577 1.00 80.12 430 ILE A C 1
ATOM 3237 O O . ILE A 1 430 ? 12.500 15.042 15.401 1.00 80.12 430 ILE A O 1
ATOM 3241 N N . VAL A 1 431 ? 13.505 15.516 13.450 1.00 81.69 431 VAL A N 1
ATOM 3242 C CA . VAL A 1 431 ? 13.758 14.122 13.057 1.00 81.69 431 VAL A CA 1
ATOM 3243 C C . VAL A 1 431 ? 14.640 13.444 14.095 1.00 81.69 431 VAL A C 1
ATOM 3245 O O . VAL A 1 431 ? 14.308 12.364 14.574 1.00 81.69 431 VAL A O 1
ATOM 3248 N N . LYS A 1 432 ? 15.705 14.121 14.542 1.00 83.81 432 LYS A N 1
ATOM 3249 C CA . LYS A 1 432 ? 16.589 13.598 15.594 1.00 83.81 432 LYS A CA 1
ATOM 3250 C C . LYS A 1 432 ? 15.854 13.417 16.923 1.00 83.81 432 LYS A C 1
ATOM 3252 O O . LYS A 1 432 ? 16.082 12.445 17.638 1.00 83.81 432 LYS A O 1
ATOM 3257 N N . SER A 1 433 ? 14.938 14.329 17.240 1.00 85.31 433 SER A N 1
ATOM 3258 C CA . SER A 1 433 ? 14.095 14.221 18.432 1.00 85.31 433 SER A CA 1
ATOM 3259 C C . SER A 1 433 ? 13.170 13.002 18.368 1.00 85.31 433 SER A C 1
ATOM 3261 O O . SER A 1 433 ? 13.056 12.271 19.351 1.00 85.31 433 SER A O 1
ATOM 3263 N N . ILE A 1 434 ? 12.549 12.741 17.214 1.00 89.38 434 ILE A N 1
ATOM 3264 C CA . ILE A 1 434 ? 11.711 11.555 16.984 1.00 89.38 434 ILE A CA 1
ATOM 3265 C C . ILE A 1 434 ? 12.557 10.274 17.063 1.00 89.38 434 ILE A C 1
ATOM 3267 O O . ILE A 1 434 ? 12.191 9.344 17.783 1.00 89.38 434 ILE A O 1
ATOM 3271 N N . GLU A 1 435 ? 13.716 10.255 16.405 1.00 89.75 435 GLU A N 1
ATOM 3272 C CA . GLU A 1 435 ? 14.660 9.132 16.421 1.00 89.75 435 GLU A CA 1
ATOM 3273 C C . GLU A 1 435 ? 15.079 8.760 17.852 1.00 89.75 435 GLU A C 1
ATOM 3275 O O . GLU A 1 435 ? 15.025 7.595 18.228 1.00 89.75 435 GLU A O 1
ATOM 3280 N N . CYS A 1 436 ? 15.459 9.738 18.681 1.00 87.81 436 CYS A N 1
ATOM 3281 C CA . CYS A 1 436 ? 15.989 9.462 20.017 1.00 87.81 436 CYS A CA 1
ATOM 3282 C C . CYS A 1 436 ? 14.911 9.277 21.096 1.00 87.81 436 CYS A C 1
ATOM 3284 O O . CYS A 1 436 ? 15.153 8.581 22.081 1.00 87.81 436 CYS A O 1
ATOM 3286 N N . MET A 1 437 ? 13.738 9.910 20.962 1.00 88.94 437 MET A N 1
ATOM 3287 C CA . MET A 1 437 ? 12.737 9.955 22.041 1.00 88.94 437 MET A CA 1
ATOM 3288 C C . MET A 1 437 ? 11.445 9.191 21.749 1.00 88.94 437 MET A C 1
ATOM 3290 O O . MET A 1 437 ? 10.782 8.763 22.694 1.00 88.94 437 MET A O 1
ATOM 3294 N N . VAL A 1 438 ? 11.073 9.019 20.478 1.00 92.06 438 VAL A N 1
ATOM 3295 C CA . VAL A 1 438 ? 9.792 8.410 20.076 1.00 92.06 438 VAL A CA 1
ATOM 3296 C C . VAL A 1 438 ? 10.003 6.974 19.613 1.00 92.06 438 VAL A C 1
ATOM 3298 O O . VAL A 1 438 ? 9.335 6.064 20.102 1.00 92.06 438 VAL A O 1
ATOM 3301 N N . LEU A 1 439 ? 10.969 6.745 18.723 1.00 94.69 439 LEU A N 1
ATOM 3302 C CA . LEU A 1 439 ? 11.233 5.423 18.157 1.00 94.69 439 LEU A CA 1
ATOM 3303 C C . LEU A 1 439 ? 11.559 4.360 19.230 1.00 94.69 439 LEU A C 1
ATOM 3305 O O . LEU A 1 439 ? 10.925 3.302 19.202 1.00 94.69 439 LEU A O 1
ATOM 3309 N N . PRO A 1 440 ? 12.413 4.610 20.247 1.00 93.81 440 PRO A N 1
ATOM 3310 C CA . PRO A 1 440 ? 12.678 3.622 21.298 1.00 93.81 440 PRO A CA 1
ATOM 3311 C C . PRO A 1 440 ? 11.445 3.296 22.149 1.00 93.81 440 PRO A C 1
ATOM 3313 O O . PRO A 1 440 ? 11.346 2.215 22.730 1.00 93.81 440 PRO A O 1
ATOM 3316 N N . VAL A 1 441 ? 10.486 4.222 22.257 1.00 92.44 441 VAL A N 1
ATOM 3317 C CA . VAL A 1 441 ? 9.205 3.959 22.927 1.00 92.44 441 VAL A CA 1
ATOM 3318 C C . VAL A 1 441 ? 8.356 3.018 22.077 1.00 92.44 441 VAL A C 1
ATOM 3320 O O . VAL A 1 441 ? 7.869 2.023 22.606 1.00 92.44 441 VAL A O 1
ATOM 3323 N N . LEU A 1 442 ? 8.225 3.284 20.774 1.00 94.19 442 LEU A N 1
ATOM 3324 C CA . LEU A 1 442 ? 7.469 2.430 19.851 1.00 94.19 442 LEU A CA 1
ATOM 3325 C C . LEU A 1 442 ? 8.019 1.003 19.799 1.00 94.19 442 LEU A C 1
ATOM 3327 O O . LEU A 1 442 ? 7.246 0.054 19.856 1.00 94.19 442 LEU A O 1
ATOM 3331 N N . VAL A 1 443 ? 9.344 0.844 19.763 1.00 94.88 443 VAL A N 1
ATOM 3332 C CA . VAL A 1 443 ? 9.976 -0.482 19.736 1.00 94.88 443 VAL A CA 1
ATOM 3333 C C . VAL A 1 443 ? 9.774 -1.236 21.056 1.00 94.88 443 VAL A C 1
ATOM 3335 O O . VAL A 1 443 ? 9.542 -2.442 21.034 1.00 94.88 443 VAL A O 1
ATOM 3338 N N . ARG A 1 444 ? 9.777 -0.547 22.206 1.00 90.88 444 ARG A N 1
ATOM 3339 C CA . ARG A 1 444 ? 9.436 -1.167 23.503 1.00 90.88 444 ARG A CA 1
ATOM 3340 C C . ARG A 1 444 ? 7.966 -1.555 23.620 1.00 90.88 444 ARG A C 1
ATOM 3342 O O . ARG A 1 444 ? 7.655 -2.514 24.312 1.00 90.88 444 ARG A O 1
ATOM 3349 N N . LEU A 1 445 ? 7.057 -0.858 22.937 1.00 90.88 445 LEU A N 1
ATOM 3350 C CA . LEU A 1 445 ? 5.645 -1.253 22.888 1.00 90.88 445 LEU A CA 1
ATOM 3351 C C . LEU A 1 445 ? 5.420 -2.573 22.134 1.00 90.88 445 LEU A C 1
ATOM 3353 O O . LEU A 1 445 ? 4.321 -3.113 22.218 1.00 90.88 445 LEU A O 1
ATOM 3357 N N . LEU A 1 446 ? 6.432 -3.105 21.437 1.00 91.88 446 LEU A N 1
ATOM 3358 C CA . LEU A 1 446 ? 6.395 -4.434 20.818 1.00 91.88 446 LEU A CA 1
ATOM 3359 C C . LEU A 1 446 ? 6.710 -5.572 21.808 1.00 91.88 446 LEU A C 1
ATOM 3361 O O . LEU A 1 446 ? 6.469 -6.730 21.475 1.00 91.88 446 LEU A O 1
ATOM 3365 N N . ASP A 1 447 ? 7.255 -5.268 22.993 1.00 84.69 447 ASP A N 1
ATOM 3366 C CA . ASP A 1 447 ? 7.632 -6.275 23.994 1.00 84.69 447 ASP A CA 1
ATOM 3367 C C . ASP A 1 447 ? 6.428 -6.893 24.706 1.00 84.69 447 ASP A C 1
ATOM 3369 O O . ASP A 1 447 ? 5.439 -6.218 24.983 1.00 84.69 447 ASP A O 1
ATOM 3373 N N . ASP A 1 448 ? 6.547 -8.165 25.086 1.00 67.38 448 ASP A N 1
ATOM 3374 C CA . ASP A 1 448 ? 5.477 -8.893 25.779 1.00 67.38 448 ASP A CA 1
ATOM 3375 C C . ASP A 1 448 ? 5.263 -8.396 27.226 1.00 67.38 448 ASP A C 1
ATOM 3377 O O . ASP A 1 448 ? 4.125 -8.306 27.693 1.00 67.38 448 ASP A O 1
ATOM 3381 N N . ASP A 1 449 ? 6.332 -7.967 27.910 1.00 54.53 449 ASP A N 1
ATOM 3382 C CA . ASP A 1 449 ? 6.296 -7.478 29.303 1.00 54.53 449 ASP A CA 1
ATOM 3383 C C . ASP A 1 449 ? 5.732 -6.055 29.442 1.00 54.53 449 ASP A C 1
ATOM 3385 O O . ASP A 1 449 ? 5.124 -5.689 30.448 1.00 54.53 449 ASP A O 1
ATOM 3389 N N . ALA A 1 450 ? 5.889 -5.238 28.398 1.00 50.81 450 ALA A N 1
ATOM 3390 C CA . ALA A 1 450 ? 5.278 -3.915 28.289 1.00 50.81 450 ALA A CA 1
ATOM 3391 C C . ALA A 1 450 ? 3.743 -3.961 28.350 1.00 50.81 450 ALA A C 1
ATOM 3393 O O . ALA A 1 450 ? 3.091 -2.973 28.688 1.00 50.81 450 ALA A O 1
ATOM 3394 N N . GLN A 1 451 ? 3.185 -5.108 27.969 1.00 51.34 451 GLN A N 1
ATOM 3395 C CA . GLN A 1 451 ? 1.784 -5.298 27.629 1.00 51.34 451 GLN A CA 1
ATOM 3396 C C . GLN A 1 451 ? 1.037 -6.063 28.733 1.00 51.34 451 GLN A C 1
ATOM 3398 O O . GLN A 1 451 ? -0.124 -5.760 29.001 1.00 51.34 451 GLN A O 1
ATOM 3403 N N . SER A 1 452 ? 1.716 -6.960 29.455 1.00 46.75 452 SER A N 1
ATOM 3404 C CA . SER A 1 452 ? 1.197 -7.620 30.664 1.00 46.75 452 SER A CA 1
ATOM 3405 C C . SER A 1 452 ? 1.002 -6.648 31.841 1.00 46.75 452 SER A C 1
ATOM 3407 O O . SER A 1 452 ? 0.090 -6.821 32.649 1.00 46.75 452 SER A O 1
ATOM 3409 N N . LEU A 1 453 ? 1.771 -5.554 31.899 1.00 43.94 453 LEU A N 1
ATOM 3410 C CA . LEU A 1 453 ? 1.630 -4.499 32.912 1.00 43.94 453 LEU A CA 1
ATOM 3411 C C . LEU A 1 453 ? 0.344 -3.658 32.782 1.00 43.94 453 LEU A C 1
ATOM 3413 O O . LEU A 1 453 ? -0.124 -3.113 33.783 1.00 43.94 453 LEU A O 1
ATOM 3417 N N . ALA A 1 454 ? -0.283 -3.606 31.599 1.00 42.72 454 ALA A N 1
ATOM 3418 C CA . ALA A 1 454 ? -1.588 -2.958 31.407 1.00 42.72 454 ALA A CA 1
ATOM 3419 C C . ALA A 1 454 ? -2.723 -3.677 32.169 1.00 42.72 454 ALA A C 1
ATOM 3421 O O . ALA A 1 454 ? -3.761 -3.082 32.469 1.00 42.72 454 ALA A O 1
ATOM 3422 N N . GLN A 1 455 ? -2.518 -4.949 32.535 1.00 40.81 455 GLN A N 1
ATOM 3423 C CA . GLN A 1 455 ? -3.457 -5.711 33.358 1.00 40.81 455 GLN A CA 1
ATOM 3424 C C . GLN A 1 455 ? -3.429 -5.256 34.827 1.00 40.81 455 GLN A C 1
ATOM 3426 O O . GLN A 1 455 ? -4.463 -5.297 35.491 1.00 40.81 455 GLN A O 1
ATOM 3431 N N . ALA A 1 456 ? -2.294 -4.769 35.343 1.00 39.75 456 ALA A N 1
ATOM 3432 C CA . ALA A 1 456 ? -2.146 -4.410 36.757 1.00 39.75 456 ALA A CA 1
ATOM 3433 C C . ALA A 1 456 ? -2.859 -3.094 37.138 1.00 39.75 456 ALA A C 1
ATOM 3435 O O . ALA A 1 456 ? -3.387 -2.983 38.244 1.00 39.75 456 ALA A O 1
ATOM 3436 N N . GLU A 1 457 ? -2.941 -2.116 36.229 1.00 42.19 457 GLU A N 1
ATOM 3437 C CA . GLU A 1 457 ? -3.511 -0.789 36.529 1.00 42.19 457 GLU A CA 1
ATOM 3438 C C . GLU A 1 457 ? -5.051 -0.738 36.474 1.00 42.19 457 GLU A C 1
ATOM 3440 O O . GLU A 1 457 ? -5.677 0.072 37.159 1.00 42.19 457 GLU A O 1
ATOM 3445 N N . HIS A 1 458 ? -5.696 -1.635 35.720 1.00 41.31 458 HIS A N 1
ATOM 3446 C CA . HIS A 1 458 ? -7.145 -1.593 35.478 1.00 41.31 458 HIS A CA 1
ATOM 3447 C C . HIS A 1 458 ? -8.003 -2.485 36.393 1.00 41.31 458 HIS A C 1
ATOM 3449 O O . HIS A 1 458 ? -9.228 -2.496 36.259 1.00 41.31 458 HIS A O 1
ATOM 3455 N N . HIS A 1 459 ? -7.416 -3.144 37.397 1.00 36.44 459 HIS A N 1
ATOM 3456 C CA . HIS A 1 459 ? -8.146 -3.933 38.406 1.00 36.44 459 HIS A CA 1
ATOM 3457 C C . HIS A 1 459 ? -9.107 -3.111 39.304 1.00 36.44 459 HIS A C 1
ATOM 3459 O O . HIS A 1 459 ? -9.663 -3.642 40.263 1.00 36.44 459 HIS A O 1
ATOM 3465 N N . LYS A 1 460 ? -9.339 -1.818 39.023 1.00 34.50 460 LYS A N 1
ATOM 3466 C CA . LYS A 1 460 ? -10.197 -0.929 39.832 1.00 34.50 460 LYS A CA 1
ATOM 3467 C C . LYS A 1 460 ? -11.350 -0.243 39.084 1.00 34.50 460 LYS A C 1
ATOM 3469 O O . LYS A 1 460 ? -11.953 0.668 39.643 1.00 34.50 460 LYS A O 1
ATOM 3474 N N . GLY A 1 461 ? -11.710 -0.657 37.864 1.00 29.73 461 GLY A N 1
ATOM 3475 C CA . GLY A 1 461 ? -12.709 0.082 37.074 1.00 29.73 461 GLY A CA 1
ATOM 3476 C C . GLY A 1 461 ? -13.682 -0.747 36.238 1.00 29.73 461 GLY A C 1
ATOM 3477 O O . GLY A 1 461 ? -13.498 -0.853 35.034 1.00 29.73 461 GLY A O 1
ATOM 3478 N N . GLY A 1 462 ? -14.780 -1.194 36.859 1.00 35.19 462 GLY A N 1
ATOM 3479 C CA . GLY A 1 462 ? -16.060 -1.470 36.191 1.00 35.19 462 GLY A CA 1
ATOM 3480 C C . GLY A 1 462 ? -16.219 -2.855 35.560 1.00 35.19 462 GLY A C 1
ATOM 3481 O O . GLY A 1 462 ? -15.528 -3.211 34.612 1.00 35.19 462 GLY A O 1
ATOM 3482 N N . ALA A 1 463 ? -17.212 -3.607 36.042 1.00 29.55 463 ALA A N 1
ATOM 3483 C CA . ALA A 1 463 ? -17.676 -4.834 35.405 1.00 29.55 463 ALA A CA 1
ATOM 3484 C C . ALA A 1 463 ? -18.090 -4.555 33.948 1.00 29.55 463 ALA A C 1
ATOM 3486 O O . ALA A 1 463 ? -19.016 -3.781 33.687 1.00 29.55 463 ALA A O 1
ATOM 3487 N N . ALA A 1 464 ? -17.403 -5.182 32.994 1.00 34.69 464 ALA A N 1
ATOM 3488 C CA . ALA A 1 464 ? -17.871 -5.257 31.621 1.00 34.69 464 ALA A CA 1
ATOM 3489 C C . ALA A 1 464 ? -19.044 -6.248 31.561 1.00 34.69 464 ALA A C 1
ATOM 3491 O O . ALA A 1 464 ? -18.924 -7.399 31.978 1.00 34.69 464 ALA A O 1
ATOM 3492 N N . VAL A 1 465 ? -20.189 -5.803 31.048 1.00 32.78 465 VAL A N 1
ATOM 3493 C CA . VAL A 1 465 ? -21.303 -6.696 30.705 1.00 32.78 465 VAL A CA 1
ATOM 3494 C C . VAL A 1 465 ? -20.871 -7.502 29.476 1.00 32.78 465 VAL A C 1
ATOM 3496 O O . VAL A 1 465 ? -20.618 -6.904 28.434 1.00 32.78 465 VAL A O 1
ATOM 3499 N N . GLY A 1 466 ? -20.769 -8.831 29.597 1.00 38.75 466 GLY A N 1
ATOM 3500 C CA . GLY A 1 466 ? -20.537 -9.731 28.454 1.00 38.75 466 GLY A CA 1
ATOM 3501 C C . GLY A 1 466 ? -19.188 -10.463 28.375 1.00 38.75 466 GLY A C 1
ATOM 3502 O O . GLY A 1 466 ? -18.867 -10.986 27.318 1.00 38.75 466 GLY A O 1
ATOM 3503 N N . GLY A 1 467 ? -18.400 -10.547 29.453 1.00 40.16 467 GLY A N 1
ATOM 3504 C CA . GLY A 1 467 ? -17.373 -11.600 29.587 1.00 40.16 467 GLY A CA 1
ATOM 3505 C C . GLY A 1 467 ? -15.972 -11.352 29.000 1.00 40.16 467 GLY A C 1
ATOM 3506 O O . GLY A 1 467 ? -15.087 -12.157 29.264 1.00 40.16 467 GLY A O 1
ATOM 3507 N N . GLN A 1 468 ? -15.700 -10.243 28.297 1.00 45.03 468 GLN A N 1
ATOM 3508 C CA . GLN A 1 468 ? -14.321 -9.815 27.978 1.00 45.03 468 GLN A CA 1
ATOM 3509 C C . GLN A 1 468 ? -13.890 -8.635 28.854 1.00 45.03 468 GLN A C 1
ATOM 3511 O O . GLN A 1 468 ? -14.540 -7.589 28.890 1.00 45.03 468 GLN A O 1
ATOM 3516 N N . GLN A 1 469 ? -12.774 -8.805 29.562 1.00 53.34 469 GLN A N 1
ATOM 3517 C CA . GLN A 1 469 ? -12.203 -7.807 30.467 1.00 53.34 469 GLN A CA 1
ATOM 3518 C C . GLN A 1 469 ? -11.635 -6.625 29.645 1.00 53.34 469 GLN A C 1
ATOM 3520 O O . GLN A 1 469 ? -10.821 -6.830 28.746 1.00 53.34 469 GLN A O 1
ATOM 3525 N N . LEU A 1 470 ? -12.024 -5.379 29.963 1.00 56.56 470 LEU A N 1
ATOM 3526 C CA . LEU A 1 470 ? -11.519 -4.139 29.330 1.00 56.56 470 LEU A CA 1
ATOM 3527 C C . LEU A 1 470 ? -9.978 -4.091 29.122 1.00 56.56 470 LEU A C 1
ATOM 3529 O O . LEU A 1 470 ? -9.550 -3.649 28.054 1.00 56.56 470 LEU A O 1
ATOM 3533 N N . PRO A 1 471 ? -9.143 -4.559 30.078 1.00 61.28 471 PRO A N 1
ATOM 3534 C CA . PRO A 1 471 ? -7.681 -4.597 29.941 1.00 61.28 471 PRO A CA 1
ATOM 3535 C C . PRO A 1 471 ? -7.183 -5.412 28.745 1.00 61.28 471 PRO A C 1
ATOM 3537 O O . PRO A 1 471 ? -6.256 -4.994 28.055 1.00 61.28 471 PRO A O 1
ATOM 3540 N N . GLN A 1 472 ? -7.833 -6.541 28.452 1.00 70.50 472 GLN A N 1
ATOM 3541 C CA . GLN A 1 472 ? -7.452 -7.417 27.342 1.00 70.50 472 GLN A CA 1
ATOM 3542 C C . GLN A 1 472 ? -7.654 -6.723 25.989 1.00 70.50 472 GLN A C 1
ATOM 3544 O O . GLN A 1 472 ? -6.833 -6.858 25.087 1.00 70.50 472 GLN A O 1
ATOM 3549 N N . ARG A 1 473 ? -8.718 -5.920 25.850 1.00 72.44 473 ARG A N 1
ATOM 3550 C CA . ARG A 1 473 ? -8.964 -5.151 24.621 1.00 72.44 473 ARG A CA 1
ATOM 3551 C C . ARG A 1 473 ? -7.909 -4.073 24.389 1.00 72.44 473 ARG A C 1
ATOM 3553 O O . ARG A 1 473 ? -7.502 -3.869 23.250 1.00 72.44 473 ARG A O 1
ATOM 3560 N N . VAL A 1 474 ? -7.462 -3.389 25.443 1.00 78.00 474 VAL A N 1
ATOM 3561 C CA . VAL A 1 474 ? -6.392 -2.382 25.335 1.00 78.00 474 VAL A CA 1
ATOM 3562 C C . VAL A 1 474 ? -5.078 -3.035 24.901 1.00 78.00 474 VAL A C 1
ATOM 3564 O O . VAL A 1 474 ? -4.422 -2.532 23.990 1.00 78.00 474 VAL A O 1
ATOM 3567 N N . GLU A 1 475 ? -4.736 -4.186 25.487 1.00 81.06 475 GLU A N 1
ATOM 3568 C CA . GLU A 1 475 ? -3.570 -4.987 25.092 1.00 81.06 475 GLU A CA 1
ATOM 3569 C C . GLU A 1 475 ? -3.620 -5.361 23.602 1.00 81.06 475 GLU A C 1
ATOM 3571 O O . GLU A 1 475 ? -2.645 -5.169 22.871 1.00 81.06 475 GLU A O 1
ATOM 3576 N N . TRP A 1 476 ? -4.777 -5.832 23.130 1.00 85.31 476 TRP A N 1
ATOM 3577 C CA . TRP A 1 476 ? -4.969 -6.198 21.728 1.00 85.31 476 TRP A CA 1
ATOM 3578 C C . TRP A 1 476 ? -4.784 -5.008 20.791 1.00 85.31 476 TRP A C 1
ATOM 3580 O O . TRP A 1 476 ? -4.041 -5.116 19.819 1.00 85.31 476 TRP A O 1
ATOM 3590 N N . ILE A 1 477 ? -5.366 -3.851 21.120 1.00 84.56 477 ILE A N 1
ATOM 3591 C CA . ILE A 1 477 ? -5.205 -2.621 20.330 1.00 84.56 477 ILE A CA 1
ATOM 3592 C C . ILE A 1 477 ? -3.725 -2.241 20.207 1.00 84.56 477 ILE A C 1
ATOM 3594 O O . ILE A 1 477 ? -3.279 -1.864 19.123 1.00 84.56 477 ILE A O 1
ATOM 3598 N N . ILE A 1 478 ? -2.953 -2.345 21.293 1.00 88.94 478 ILE A N 1
ATOM 3599 C CA . ILE A 1 478 ? -1.518 -2.030 21.278 1.00 88.94 478 ILE A CA 1
ATOM 3600 C C . ILE A 1 478 ? -0.772 -2.999 20.353 1.00 88.94 478 ILE A C 1
ATOM 3602 O O . ILE A 1 478 ? -0.036 -2.542 19.479 1.00 88.94 478 ILE A O 1
ATOM 3606 N N . ARG A 1 479 ? -1.007 -4.312 20.478 1.00 88.88 479 ARG A N 1
ATOM 3607 C CA . ARG A 1 479 ? -0.365 -5.337 19.631 1.00 88.88 479 ARG A CA 1
ATOM 3608 C C . ARG A 1 479 ? -0.715 -5.205 18.156 1.00 88.88 479 ARG A C 1
ATOM 3610 O O . ARG A 1 479 ? 0.140 -5.404 17.301 1.00 88.88 479 ARG A O 1
ATOM 3617 N N . GLU A 1 480 ? -1.960 -4.859 17.856 1.00 89.75 480 GLU A N 1
ATOM 3618 C CA . GLU A 1 480 ? -2.422 -4.652 16.484 1.00 89.75 480 GLU A CA 1
ATOM 3619 C C . GLU A 1 480 ? -1.777 -3.409 15.861 1.00 89.75 480 GLU A C 1
ATOM 3621 O O . GLU A 1 480 ? -1.436 -3.415 14.679 1.00 89.75 480 GLU A O 1
ATOM 3626 N N . ARG A 1 481 ? -1.594 -2.334 16.640 1.00 90.62 481 ARG A N 1
ATOM 3627 C CA . ARG A 1 481 ? -1.266 -1.008 16.099 1.00 90.62 481 ARG A CA 1
ATOM 3628 C C . ARG A 1 481 ? 0.180 -0.571 16.248 1.00 90.62 481 ARG A C 1
ATOM 3630 O O . ARG A 1 481 ? 0.626 0.218 15.418 1.00 90.62 481 ARG A O 1
ATOM 3637 N N . ALA A 1 482 ? 0.908 -1.035 17.260 1.00 95.69 482 ALA A N 1
ATOM 3638 C CA . ALA A 1 482 ? 2.306 -0.654 17.453 1.00 95.69 482 ALA A CA 1
ATOM 3639 C C . ALA A 1 482 ? 3.180 -0.971 16.222 1.00 95.69 482 ALA A C 1
ATOM 3641 O O . ALA A 1 482 ? 3.881 -0.059 15.773 1.00 95.69 482 ALA A O 1
ATOM 3642 N N . PRO A 1 483 ? 3.071 -2.157 15.581 1.00 96.62 483 PRO A N 1
ATOM 3643 C CA . PRO A 1 483 ? 3.797 -2.428 14.341 1.00 96.62 483 PRO A CA 1
ATOM 3644 C C . PRO A 1 483 ? 3.386 -1.500 13.191 1.00 96.62 483 PRO A C 1
ATOM 3646 O O . PRO A 1 483 ? 4.239 -1.027 12.449 1.00 96.62 483 PRO A O 1
ATOM 3649 N N . ALA A 1 484 ? 2.094 -1.179 13.059 1.00 92.94 484 ALA A N 1
ATOM 3650 C CA . ALA A 1 484 ? 1.603 -0.305 11.991 1.00 92.94 484 ALA A CA 1
ATOM 3651 C C . ALA A 1 484 ? 2.105 1.143 12.136 1.00 92.94 484 ALA A C 1
ATOM 3653 O O . ALA A 1 484 ? 2.484 1.764 11.148 1.00 92.94 484 ALA A O 1
ATOM 3654 N N . VAL A 1 485 ? 2.130 1.674 13.363 1.00 94.38 485 VAL A N 1
ATOM 3655 C CA . VAL A 1 485 ? 2.646 3.024 13.644 1.00 94.38 485 VAL A CA 1
ATOM 3656 C C . VAL A 1 485 ? 4.161 3.079 13.449 1.00 94.38 485 VAL A C 1
ATOM 3658 O O . VAL A 1 485 ? 4.663 4.061 12.911 1.00 94.38 485 VAL A O 1
ATOM 3661 N N . LEU A 1 486 ? 4.888 2.023 13.834 1.00 95.94 486 LEU A N 1
ATOM 3662 C CA . LEU A 1 486 ? 6.318 1.924 13.549 1.00 95.94 486 LEU A CA 1
ATOM 3663 C C . LEU A 1 486 ? 6.582 1.857 12.039 1.00 95.94 486 LEU A C 1
ATOM 3665 O O . LEU A 1 486 ? 7.462 2.566 11.565 1.00 95.94 486 LEU A O 1
ATOM 3669 N N . ALA A 1 487 ? 5.790 1.085 11.286 1.00 94.00 487 ALA A N 1
ATOM 3670 C CA . ALA A 1 487 ? 5.872 1.020 9.827 1.00 94.00 487 ALA A CA 1
ATOM 3671 C C . ALA A 1 487 ? 5.689 2.405 9.180 1.00 94.00 487 ALA A C 1
ATOM 3673 O O . ALA A 1 487 ? 6.484 2.799 8.333 1.00 94.00 487 ALA A O 1
ATOM 3674 N N . ASP A 1 488 ? 4.686 3.172 9.622 1.00 89.81 488 ASP A N 1
ATOM 3675 C CA . ASP A 1 488 ? 4.426 4.526 9.116 1.00 89.81 488 ASP A CA 1
ATOM 3676 C C . ASP A 1 488 ? 5.582 5.515 9.428 1.00 89.81 488 ASP A C 1
ATOM 3678 O O . ASP A 1 488 ? 5.741 6.500 8.709 1.00 89.81 488 ASP A O 1
ATOM 3682 N N . LEU A 1 489 ? 6.401 5.263 10.464 1.00 90.88 489 LEU A N 1
ATOM 3683 C CA . LEU A 1 489 ? 7.582 6.075 10.811 1.00 90.88 489 LEU A CA 1
ATOM 3684 C C . LEU A 1 489 ? 8.830 5.729 9.980 1.00 90.88 489 LEU A C 1
ATOM 3686 O O . LEU A 1 489 ? 9.619 6.618 9.672 1.00 90.88 489 LEU A O 1
ATOM 3690 N N . ILE A 1 490 ? 9.047 4.447 9.681 1.00 91.62 490 ILE A N 1
ATOM 3691 C CA . ILE A 1 490 ? 10.283 3.964 9.036 1.00 91.62 490 ILE A CA 1
ATOM 3692 C C . ILE A 1 490 ? 10.204 3.915 7.508 1.00 91.62 490 ILE A C 1
ATOM 3694 O O . ILE A 1 490 ? 11.241 3.789 6.855 1.00 91.62 490 ILE A O 1
ATOM 3698 N N . ASN A 1 491 ? 8.995 3.935 6.939 1.00 85.31 491 ASN A N 1
ATOM 3699 C CA . ASN A 1 491 ? 8.820 3.902 5.491 1.00 85.31 491 ASN A CA 1
ATOM 3700 C C . ASN A 1 491 ? 9.561 5.082 4.855 1.00 85.31 491 ASN A C 1
ATOM 3702 O O . ASN A 1 491 ? 9.460 6.212 5.332 1.00 85.31 491 ASN A O 1
ATOM 3706 N N . ASP A 1 492 ? 10.325 4.781 3.806 1.00 75.12 492 ASP A N 1
ATOM 3707 C CA . ASP A 1 492 ? 11.094 5.745 3.012 1.00 75.12 492 ASP A CA 1
ATOM 3708 C C . ASP A 1 492 ? 12.106 6.580 3.829 1.00 75.12 492 ASP A C 1
ATOM 3710 O O . ASP A 1 492 ? 12.499 7.673 3.433 1.00 75.12 492 ASP A O 1
ATOM 3714 N N . SER A 1 493 ? 12.550 6.076 4.991 1.00 86.81 493 SER A N 1
ATOM 3715 C CA . SER A 1 493 ? 13.547 6.745 5.835 1.00 86.81 493 SER A CA 1
ATOM 3716 C C . SER A 1 493 ? 14.651 5.791 6.278 1.00 86.81 493 SER A C 1
ATOM 3718 O O . SER A 1 493 ? 14.514 5.044 7.250 1.00 86.81 493 SER A O 1
ATOM 3720 N N . GLU A 1 494 ? 15.804 5.874 5.612 1.00 90.06 494 GLU A N 1
ATOM 3721 C CA . GLU A 1 494 ? 16.986 5.077 5.956 1.00 90.06 494 GLU A CA 1
ATOM 3722 C C . GLU A 1 494 ? 17.436 5.302 7.413 1.00 90.06 494 GLU A C 1
ATOM 3724 O O . GLU A 1 494 ? 17.771 4.352 8.127 1.00 90.06 494 GLU A O 1
ATOM 3729 N N . GLN A 1 495 ? 17.389 6.555 7.879 1.00 89.94 495 GLN A N 1
ATOM 3730 C CA . GLN A 1 495 ? 17.747 6.937 9.246 1.00 89.94 495 GLN A CA 1
ATOM 3731 C C . GLN A 1 495 ? 16.842 6.259 10.286 1.00 89.94 495 GLN A C 1
ATOM 3733 O O . GLN A 1 495 ? 17.341 5.704 11.268 1.00 89.94 495 GLN A O 1
ATOM 3738 N N . MET A 1 496 ? 15.521 6.264 10.072 1.00 92.38 496 MET A N 1
ATOM 3739 C CA . MET A 1 496 ? 14.571 5.636 10.998 1.00 92.38 496 MET A CA 1
ATOM 3740 C C . MET A 1 496 ? 14.634 4.110 10.936 1.00 92.38 496 MET A C 1
ATOM 3742 O O . MET A 1 496 ? 14.543 3.460 11.978 1.00 92.38 496 MET A O 1
ATOM 3746 N N . GLN A 1 497 ? 14.852 3.524 9.753 1.00 94.69 497 GLN A N 1
ATOM 3747 C CA . GLN A 1 497 ? 15.092 2.084 9.620 1.00 94.69 497 GLN A CA 1
ATOM 3748 C C . GLN A 1 497 ? 16.324 1.659 10.417 1.00 94.69 497 GLN A C 1
ATOM 3750 O O . GLN A 1 497 ? 16.240 0.721 11.207 1.00 94.69 497 GLN A O 1
ATOM 3755 N N . LYS A 1 498 ? 17.441 2.388 10.279 1.00 94.62 498 LYS A N 1
ATOM 3756 C CA . LYS A 1 498 ? 18.664 2.133 11.050 1.00 94.62 498 LYS A CA 1
ATOM 3757 C C . LYS A 1 498 ? 18.397 2.145 12.552 1.00 94.62 498 LYS A C 1
ATOM 3759 O O . LYS A 1 498 ? 18.678 1.156 13.225 1.00 94.62 498 LYS A O 1
ATOM 3764 N N . ALA A 1 499 ? 17.787 3.213 13.061 1.00 94.81 499 ALA A N 1
ATOM 3765 C CA . ALA A 1 499 ? 17.478 3.335 14.483 1.00 94.81 499 ALA A CA 1
ATOM 3766 C C . ALA A 1 499 ? 16.536 2.219 14.984 1.00 94.81 499 ALA A C 1
ATOM 3768 O O . ALA A 1 499 ? 16.715 1.698 16.085 1.00 94.81 499 ALA A O 1
ATOM 3769 N N . ALA A 1 500 ? 15.552 1.800 14.180 1.00 96.75 500 ALA A N 1
ATOM 3770 C CA . ALA A 1 500 ? 14.651 0.698 14.525 1.00 96.75 500 ALA A CA 1
ATOM 3771 C C . ALA A 1 500 ? 15.368 -0.660 14.568 1.00 96.75 500 ALA A C 1
ATOM 3773 O O . ALA A 1 500 ? 15.112 -1.466 15.468 1.00 96.75 500 ALA A O 1
ATOM 3774 N N . VAL A 1 501 ? 16.278 -0.917 13.625 1.00 96.12 501 VAL A N 1
ATOM 3775 C CA . VAL A 1 501 ? 17.090 -2.141 13.595 1.00 96.12 501 VAL A CA 1
ATOM 3776 C C . VAL A 1 501 ? 18.051 -2.189 14.784 1.00 96.12 501 VAL A C 1
ATOM 3778 O O . VAL A 1 501 ? 18.097 -3.212 15.471 1.00 96.12 501 VAL A O 1
ATOM 3781 N N . GLU A 1 502 ? 18.732 -1.083 15.095 1.00 94.69 502 GLU A N 1
ATOM 3782 C CA . GLU A 1 502 ? 19.602 -0.945 16.276 1.00 94.69 502 GLU A CA 1
ATOM 3783 C C . GLU A 1 502 ? 18.827 -1.136 17.590 1.00 94.69 502 GLU A C 1
ATOM 3785 O O . GLU A 1 502 ? 19.330 -1.747 18.529 1.00 94.69 502 GLU A O 1
ATOM 3790 N N . ALA A 1 503 ? 17.560 -0.711 17.638 1.00 94.75 503 ALA A N 1
ATOM 3791 C CA . ALA A 1 503 ? 16.651 -0.966 18.758 1.00 94.75 503 ALA A CA 1
ATOM 3792 C C . ALA A 1 503 ? 16.084 -2.407 18.799 1.00 94.75 503 ALA A C 1
ATOM 3794 O O . ALA A 1 503 ? 15.226 -2.718 19.630 1.00 94.75 503 ALA A O 1
ATOM 3795 N N . HIS A 1 504 ? 16.552 -3.304 17.923 1.00 95.62 504 HIS A N 1
ATOM 3796 C CA . HIS A 1 504 ? 16.126 -4.702 17.797 1.00 95.62 504 HIS A CA 1
ATOM 3797 C C . HIS A 1 504 ? 14.654 -4.905 17.391 1.00 95.62 504 HIS A C 1
ATOM 3799 O O . HIS A 1 504 ? 14.044 -5.918 17.752 1.00 95.62 504 HIS A O 1
ATOM 3805 N N . ALA A 1 505 ? 14.076 -3.990 16.603 1.00 96.94 505 ALA A N 1
ATOM 3806 C CA . ALA A 1 505 ? 12.690 -4.104 16.142 1.00 96.94 505 ALA A CA 1
ATOM 3807 C C . ALA A 1 505 ? 12.426 -5.402 15.355 1.00 96.94 505 ALA A C 1
ATOM 3809 O O . ALA A 1 505 ? 11.427 -6.070 15.616 1.00 96.94 505 ALA A O 1
ATOM 3810 N N . ILE A 1 506 ? 13.340 -5.815 14.460 1.00 97.19 506 ILE A N 1
ATOM 3811 C CA . ILE A 1 506 ? 13.179 -7.034 13.637 1.00 97.19 506 ILE A CA 1
ATOM 3812 C C . ILE A 1 506 ? 12.964 -8.272 14.516 1.00 97.19 506 ILE A C 1
ATOM 3814 O O . ILE A 1 506 ? 12.039 -9.045 14.278 1.00 97.19 506 ILE A O 1
ATOM 3818 N N . LYS A 1 507 ? 13.768 -8.444 15.574 1.00 95.75 507 LYS A N 1
ATOM 3819 C CA . LYS A 1 507 ? 13.666 -9.599 16.481 1.00 95.75 507 LYS A CA 1
ATOM 3820 C C . LYS A 1 507 ? 12.320 -9.637 17.213 1.00 95.75 507 LYS A C 1
ATOM 3822 O O . LYS A 1 507 ? 11.738 -10.710 17.363 1.00 95.75 507 LYS A O 1
ATOM 3827 N N . LYS A 1 508 ? 11.818 -8.479 17.656 1.00 95.69 508 LYS A N 1
ATOM 3828 C CA . LYS A 1 508 ? 10.525 -8.369 18.353 1.00 95.69 508 LYS A CA 1
ATOM 3829 C C . LYS A 1 508 ? 9.361 -8.661 17.401 1.00 95.69 508 LYS A C 1
ATOM 3831 O O . LYS A 1 508 ? 8.520 -9.501 17.710 1.00 95.69 508 LYS A O 1
ATOM 3836 N N . LEU A 1 509 ? 9.373 -8.060 16.207 1.00 97.06 509 LEU A N 1
ATOM 3837 C CA . LEU A 1 509 ? 8.382 -8.306 15.150 1.00 97.06 509 LEU A CA 1
ATOM 3838 C C . LEU A 1 509 ? 8.371 -9.776 14.713 1.00 97.06 509 LEU A C 1
ATOM 3840 O O . LEU A 1 509 ? 7.306 -10.367 14.563 1.00 97.06 509 LEU A O 1
ATOM 3844 N N . ALA A 1 510 ? 9.544 -10.399 14.589 1.00 95.44 510 ALA A N 1
ATOM 3845 C CA . ALA A 1 510 ? 9.659 -11.825 14.314 1.00 95.44 510 ALA A CA 1
ATOM 3846 C C . ALA A 1 510 ? 8.937 -12.675 15.367 1.00 95.44 510 ALA A C 1
ATOM 3848 O O . ALA A 1 510 ? 8.156 -13.558 15.019 1.00 95.44 510 ALA A O 1
ATOM 3849 N N . GLY A 1 511 ? 9.153 -12.382 16.652 1.00 92.69 511 GLY A N 1
ATOM 3850 C CA . GLY A 1 511 ? 8.456 -13.052 17.749 1.00 92.69 511 GLY A CA 1
ATOM 3851 C C . GLY A 1 511 ? 6.940 -12.837 17.716 1.00 92.69 511 GLY A C 1
ATOM 3852 O O . GLY A 1 511 ? 6.188 -13.780 17.950 1.00 92.69 511 GLY A O 1
ATOM 3853 N N . MET A 1 512 ? 6.480 -11.623 17.396 1.00 93.69 512 MET A N 1
ATOM 3854 C CA . MET A 1 512 ? 5.050 -11.326 17.240 1.00 93.69 512 MET A CA 1
ATOM 3855 C C . MET A 1 512 ? 4.427 -12.133 16.097 1.00 93.69 512 MET A C 1
ATOM 3857 O O . MET A 1 512 ? 3.395 -12.770 16.300 1.00 93.69 512 MET A O 1
ATOM 3861 N N . LEU A 1 513 ? 5.072 -12.169 14.922 1.00 93.94 513 LEU A N 1
ATOM 3862 C CA . LEU A 1 513 ? 4.574 -12.906 13.759 1.00 93.94 513 LEU A CA 1
ATOM 3863 C C . LEU A 1 513 ? 4.445 -14.401 14.060 1.00 93.94 513 LEU A C 1
ATOM 3865 O O . LEU A 1 513 ? 3.386 -14.971 13.802 1.00 93.94 513 LEU A O 1
ATOM 3869 N N . LYS A 1 514 ? 5.478 -15.019 14.649 1.00 92.12 514 LYS A N 1
ATOM 3870 C CA . LYS A 1 514 ? 5.493 -16.452 14.998 1.00 92.12 514 LYS A CA 1
ATOM 3871 C C . LYS A 1 514 ? 4.336 -16.829 15.922 1.00 92.12 514 LYS A C 1
ATOM 3873 O O . LYS A 1 514 ? 3.606 -17.773 15.627 1.00 92.12 514 LYS A O 1
ATOM 3878 N N . ARG A 1 515 ? 4.081 -16.019 16.953 1.00 87.88 515 ARG A N 1
ATOM 3879 C CA . ARG A 1 515 ? 2.954 -16.211 17.882 1.00 87.88 515 ARG A CA 1
ATOM 3880 C C . ARG A 1 515 ? 1.593 -16.149 17.205 1.00 87.88 515 ARG A C 1
ATOM 3882 O O . ARG A 1 515 ? 0.668 -16.832 17.631 1.00 87.88 515 ARG A O 1
ATOM 3889 N N . THR A 1 516 ? 1.455 -15.409 16.099 1.00 88.94 516 THR A N 1
ATOM 3890 C CA . THR A 1 516 ? 0.195 -15.433 15.340 1.00 88.94 516 THR A CA 1
ATOM 3891 C C . THR A 1 516 ? -0.114 -16.803 14.742 1.00 88.94 516 THR A C 1
ATOM 3893 O O . THR A 1 516 ? -1.245 -16.993 14.309 1.00 88.94 516 THR A O 1
ATOM 3896 N N . PHE A 1 517 ? 0.824 -17.755 14.704 1.00 84.94 517 PHE A N 1
ATOM 3897 C CA . PHE A 1 517 ? 0.635 -19.123 14.200 1.00 84.94 517 PHE A CA 1
ATOM 3898 C C . PHE A 1 517 ? 0.537 -20.183 15.308 1.00 84.94 517 PHE A C 1
ATOM 3900 O O . PHE A 1 517 ? 0.164 -21.313 15.018 1.00 84.94 517 PHE A O 1
ATOM 3907 N N . GLU A 1 518 ? 0.789 -19.832 16.570 1.00 78.44 518 GLU A N 1
ATOM 3908 C CA . GLU A 1 518 ? 0.648 -20.761 17.697 1.00 78.44 518 GLU A CA 1
ATOM 3909 C C . GLU A 1 518 ? -0.839 -21.064 17.968 1.00 78.44 518 GLU A C 1
ATOM 3911 O O . GLU A 1 518 ? -1.695 -20.178 17.902 1.00 78.44 518 GLU A O 1
ATOM 3916 N N . VAL A 1 519 ? -1.184 -22.325 18.233 1.00 55.91 519 VAL A N 1
ATOM 3917 C CA . VAL A 1 519 ? -2.543 -22.717 18.643 1.00 55.91 519 VAL A CA 1
ATOM 3918 C C . VAL A 1 519 ? -2.655 -22.455 20.141 1.00 55.91 519 VAL A C 1
ATOM 3920 O O . VAL A 1 519 ? -1.903 -23.029 20.925 1.00 55.91 519 VAL A O 1
ATOM 3923 N N . THR A 1 520 ? -3.547 -21.555 20.556 1.00 46.00 520 THR A N 1
ATOM 3924 C CA . THR A 1 520 ? -3.769 -21.311 21.989 1.00 46.00 520 THR A CA 1
ATOM 3925 C C . THR A 1 520 ? -4.730 -22.372 22.511 1.00 46.00 520 THR A C 1
ATOM 3927 O O . THR A 1 520 ? -5.817 -22.490 21.952 1.00 46.00 520 THR A O 1
ATOM 3930 N N . PRO A 1 521 ? -4.392 -23.131 23.567 1.00 34.38 521 PRO A N 1
ATOM 3931 C CA . PRO A 1 521 ? -5.352 -24.015 24.209 1.00 34.38 521 PRO A CA 1
ATOM 3932 C C . PRO A 1 521 ? -6.527 -23.182 24.728 1.00 34.38 521 PRO A C 1
ATOM 3934 O O . PRO A 1 521 ? -6.350 -22.285 25.556 1.00 34.38 521 PRO A O 1
ATOM 3937 N N . SER A 1 522 ? -7.723 -23.455 24.219 1.00 32.31 522 SER A N 1
ATOM 3938 C CA . SER A 1 522 ? -8.969 -22.867 24.699 1.00 32.31 522 SER A CA 1
ATOM 3939 C C . SER A 1 522 ? -9.120 -23.089 26.209 1.00 32.31 522 SER A C 1
ATOM 3941 O O . SER A 1 522 ? -9.222 -24.222 26.662 1.00 32.31 522 SER A O 1
ATOM 3943 N N . GLY A 1 523 ? -9.149 -21.995 26.975 1.00 34.16 523 GLY A N 1
ATOM 3944 C CA . GLY A 1 523 ? -9.665 -21.934 28.345 1.00 34.16 523 GLY A CA 1
ATOM 3945 C C . GLY A 1 523 ? -8.846 -22.655 29.418 1.00 34.16 523 GLY A C 1
ATOM 3946 O O . GLY A 1 523 ? -9.038 -23.836 29.685 1.00 34.16 523 GLY A O 1
ATOM 3947 N N . SER A 1 524 ? -8.039 -21.901 30.168 1.00 25.44 524 SER A N 1
ATOM 3948 C CA . SER A 1 524 ? -7.689 -22.298 31.530 1.00 25.44 524 SER A CA 1
ATOM 3949 C C . SER A 1 524 ? -8.970 -22.352 32.370 1.00 25.44 524 SER A C 1
ATOM 3951 O O . SER A 1 524 ? -9.463 -21.318 32.829 1.00 25.44 524 SER A O 1
ATOM 3953 N N . THR A 1 525 ? -9.503 -23.550 32.598 1.00 26.64 525 THR A N 1
ATOM 3954 C CA . THR A 1 525 ? -10.244 -23.820 33.828 1.00 26.64 525 THR A CA 1
ATOM 3955 C C . THR A 1 525 ? -9.350 -23.427 34.997 1.00 26.64 525 THR A C 1
ATOM 3957 O O . THR A 1 525 ? -8.153 -23.723 35.023 1.00 26.64 525 THR A O 1
ATOM 3960 N N . THR A 1 526 ? -9.935 -22.678 35.920 1.00 25.34 526 THR A N 1
ATOM 3961 C CA . THR A 1 526 ? -9.374 -22.250 37.198 1.00 25.34 526 THR A CA 1
ATOM 3962 C C . THR A 1 526 ? -8.431 -23.290 37.804 1.00 25.34 526 THR A C 1
ATOM 3964 O O . THR A 1 526 ? -8.800 -24.449 37.972 1.00 25.34 526 THR A O 1
ATOM 3967 N N . LYS A 1 527 ? -7.210 -22.857 38.148 1.00 27.38 527 LYS A N 1
ATOM 3968 C CA . LYS A 1 527 ? -6.286 -23.618 38.994 1.00 27.38 527 LYS A CA 1
ATOM 3969 C C . LYS A 1 527 ? -6.974 -23.917 40.326 1.00 27.38 527 LYS A C 1
ATOM 3971 O O . LYS A 1 527 ? -7.026 -23.042 41.187 1.00 27.38 527 LYS A O 1
ATOM 3976 N N . GLU A 1 528 ? -7.443 -25.144 40.503 1.00 26.16 528 GLU A N 1
ATOM 3977 C CA . GLU A 1 528 ? -7.594 -25.733 41.828 1.00 26.16 528 GLU A CA 1
ATOM 3978 C C . GLU A 1 528 ? -6.323 -26.505 42.188 1.00 26.16 528 GLU A C 1
ATOM 3980 O O . GLU A 1 528 ? -5.658 -27.135 41.366 1.00 26.16 528 GLU A O 1
ATOM 3985 N N . THR A 1 529 ? -5.936 -26.330 43.439 1.00 26.81 529 THR A N 1
ATOM 3986 C CA . THR A 1 529 ? -4.697 -26.771 44.065 1.00 26.81 529 THR A CA 1
ATOM 3987 C C . THR A 1 529 ? -4.707 -28.254 44.447 1.00 26.81 529 THR A C 1
ATOM 3989 O O . THR A 1 529 ? -5.697 -28.737 44.981 1.00 26.81 529 THR A O 1
ATOM 3992 N N . ASN A 1 530 ? -3.518 -28.864 44.352 1.00 25.66 530 ASN A N 1
ATOM 3993 C CA . ASN A 1 530 ? -3.001 -30.044 45.070 1.00 25.66 530 ASN A CA 1
ATOM 3994 C C . ASN A 1 530 ? -3.486 -31.460 44.699 1.00 25.66 530 ASN A C 1
ATOM 3996 O O . ASN A 1 530 ? -4.653 -31.800 44.836 1.00 25.66 530 ASN A O 1
ATOM 4000 N N . GLY A 1 531 ? -2.506 -32.341 44.435 1.00 22.42 531 GLY A N 1
ATOM 4001 C CA . GLY A 1 531 ? -2.645 -33.792 44.611 1.00 22.42 531 GLY A CA 1
ATOM 4002 C C . GLY A 1 531 ? -1.760 -34.637 43.691 1.00 22.42 531 GLY A C 1
ATOM 4003 O O . GLY A 1 531 ? -2.075 -34.833 42.527 1.00 22.42 531 GLY A O 1
ATOM 4004 N N . VAL A 1 532 ? -0.657 -35.157 44.225 1.00 27.06 532 VAL A N 1
ATOM 4005 C CA . VAL A 1 532 ? 0.245 -36.135 43.593 1.00 27.06 532 VAL A CA 1
ATOM 4006 C C . VAL A 1 532 ? -0.464 -37.485 43.399 1.00 27.06 532 VAL A C 1
ATOM 4008 O O . VAL A 1 532 ? -1.059 -37.976 44.351 1.00 27.06 532 VAL A O 1
ATOM 4011 N N . LEU A 1 533 ? -0.337 -38.099 42.214 1.00 23.95 533 LEU A N 1
ATOM 4012 C CA . LEU A 1 533 ? 0.064 -39.501 41.942 1.00 23.95 533 LEU A CA 1
ATOM 4013 C C . LEU A 1 533 ? -0.365 -39.899 40.519 1.00 23.95 533 LEU A C 1
ATOM 4015 O O . LEU A 1 533 ? -1.476 -39.626 40.080 1.00 23.95 533 LEU A O 1
ATOM 4019 N N . GLY A 1 534 ? 0.557 -40.518 39.782 1.00 25.55 534 GLY A N 1
ATOM 4020 C CA . GLY A 1 534 ? 0.357 -40.882 38.385 1.00 25.55 534 GLY A CA 1
ATOM 4021 C C . GLY A 1 534 ? -0.565 -42.078 38.168 1.00 25.55 534 GLY A C 1
ATOM 4022 O O . GLY A 1 534 ? -0.669 -42.953 39.015 1.00 25.55 534 GLY A O 1
ATOM 4023 N N . MET A 1 535 ? -1.136 -42.151 36.968 1.00 22.78 535 MET A N 1
ATOM 4024 C CA . MET A 1 535 ? -1.223 -43.367 36.158 1.00 22.78 535 MET A CA 1
ATOM 4025 C C . MET A 1 535 ? -1.660 -42.991 34.739 1.00 22.78 535 MET A C 1
ATOM 4027 O O . MET A 1 535 ? -2.582 -42.206 34.538 1.00 22.78 535 MET A O 1
ATOM 4031 N N . LYS A 1 536 ? -0.968 -43.564 33.749 1.00 33.72 536 LYS A N 1
ATOM 4032 C CA . LYS A 1 536 ? -1.414 -43.617 32.355 1.00 33.72 536 LYS A CA 1
ATOM 4033 C C . LYS A 1 536 ? -2.760 -44.344 32.317 1.00 33.72 536 LYS A C 1
ATOM 4035 O O . LYS A 1 536 ? -2.820 -45.483 32.768 1.00 33.72 536 LYS A O 1
ATOM 4040 N N . SER A 1 537 ? -3.790 -43.734 31.737 1.00 22.50 537 SER A N 1
ATOM 4041 C CA . SER A 1 537 ? -4.999 -44.456 31.345 1.00 22.50 537 SER A CA 1
ATOM 4042 C C . SER A 1 537 ? -5.350 -44.129 29.900 1.00 22.50 537 SER A C 1
ATOM 4044 O O . SER A 1 537 ? -5.632 -42.985 29.548 1.00 22.50 537 SER A O 1
ATOM 4046 N N . LEU A 1 538 ? -5.259 -45.164 29.069 1.00 35.25 538 LEU A N 1
ATOM 4047 C CA . LEU A 1 538 ? -5.867 -45.256 27.750 1.00 35.25 538 LEU A CA 1
ATOM 4048 C C . LEU A 1 538 ? -7.388 -45.197 27.941 1.00 35.25 538 LEU A C 1
ATOM 4050 O O . LEU A 1 538 ? -7.924 -46.005 28.697 1.00 35.25 538 LEU A O 1
ATOM 4054 N N . SER A 1 539 ? -8.085 -44.290 27.256 1.00 25.52 539 SER A N 1
ATOM 4055 C CA . SER A 1 539 ? -9.548 -44.334 27.191 1.00 25.52 539 SER A CA 1
ATOM 4056 C C . SER A 1 539 ? -10.037 -44.218 25.756 1.00 25.52 539 SER A C 1
ATOM 4058 O O . SER A 1 539 ? -9.566 -43.400 24.970 1.00 25.52 539 SER A O 1
ATOM 4060 N N . MET A 1 540 ? -10.976 -45.106 25.460 1.00 26.81 540 MET A N 1
ATOM 4061 C CA . MET A 1 540 ? -11.645 -45.363 24.195 1.00 26.81 540 MET A CA 1
ATOM 4062 C C . MET A 1 540 ? -12.401 -44.132 23.681 1.00 26.81 540 MET A C 1
ATOM 4064 O O . MET A 1 540 ? -13.028 -43.411 24.456 1.00 26.81 540 MET A O 1
ATOM 4068 N N . ARG A 1 541 ? -12.346 -43.927 22.360 1.00 27.38 541 ARG A N 1
ATOM 4069 C CA . ARG A 1 541 ? -13.051 -42.877 21.614 1.00 27.38 541 ARG A CA 1
ATOM 4070 C C . ARG A 1 541 ? -14.529 -43.261 21.472 1.00 27.38 541 ARG A C 1
ATOM 4072 O O . ARG A 1 541 ? -14.828 -44.306 20.897 1.00 27.38 541 ARG A O 1
ATOM 4079 N N . SER A 1 542 ? -15.432 -42.436 22.000 1.00 33.47 542 SER A N 1
ATOM 4080 C CA . SER A 1 542 ? -16.872 -42.532 21.718 1.00 33.47 542 SER A CA 1
ATOM 4081 C C . SER A 1 542 ? -17.181 -42.004 20.305 1.00 33.47 542 SER A C 1
ATOM 4083 O O . SER A 1 542 ? -16.462 -41.113 19.844 1.00 33.47 542 SER A O 1
ATOM 4085 N N . PRO A 1 543 ? -18.234 -42.492 19.617 1.00 37.28 543 PRO A N 1
ATOM 4086 C CA . PRO A 1 543 ? -18.512 -42.144 18.216 1.00 37.28 543 PRO A CA 1
ATOM 4087 C C . PRO A 1 543 ? -18.991 -40.698 17.987 1.00 37.28 543 PRO A C 1
ATOM 4089 O O . PRO A 1 543 ? -18.967 -40.236 16.854 1.00 37.28 543 PRO A O 1
ATOM 4092 N N . ASP A 1 544 ? -19.378 -39.970 19.041 1.00 35.66 544 ASP A N 1
ATOM 4093 C CA . ASP A 1 544 ? -19.932 -38.606 18.944 1.00 35.66 544 ASP A CA 1
ATOM 4094 C C . ASP A 1 544 ? -18.880 -37.482 19.058 1.00 35.66 544 ASP A C 1
ATOM 4096 O O . ASP A 1 544 ? -19.213 -36.297 18.989 1.00 35.66 544 ASP A O 1
ATOM 4100 N N . GLY A 1 545 ? -17.596 -37.830 19.216 1.00 34.22 545 GLY A N 1
ATOM 4101 C CA . GLY A 1 545 ? -16.512 -36.853 19.397 1.00 34.22 545 GLY A CA 1
ATOM 4102 C C . GLY A 1 545 ? -16.310 -35.922 18.198 1.00 34.22 545 GLY A C 1
ATOM 4103 O O . GLY A 1 545 ? -15.993 -34.751 18.381 1.00 34.22 545 GLY A O 1
ATOM 4104 N N . ASP A 1 546 ? -16.581 -36.407 16.986 1.00 36.47 546 ASP A N 1
ATOM 4105 C CA . ASP A 1 546 ? -16.314 -35.663 15.753 1.00 36.47 546 ASP A CA 1
ATOM 4106 C C . ASP A 1 546 ? -17.321 -34.517 15.537 1.00 36.47 546 ASP A C 1
ATOM 4108 O O . ASP A 1 546 ? -16.985 -33.499 14.935 1.00 36.47 546 ASP A O 1
ATOM 4112 N N . ALA A 1 547 ? -18.547 -34.628 16.063 1.00 37.22 547 ALA A N 1
ATOM 4113 C CA . ALA A 1 547 ? -19.554 -33.567 15.976 1.00 37.22 547 ALA A CA 1
ATOM 4114 C C . ALA A 1 547 ? -19.274 -32.426 16.968 1.00 37.22 547 ALA A C 1
ATOM 4116 O O . ALA A 1 547 ? -19.408 -31.252 16.619 1.00 37.22 547 ALA A O 1
ATOM 4117 N N . GLU A 1 548 ? -18.839 -32.758 18.186 1.00 35.22 548 GLU A N 1
ATOM 4118 C CA . GLU A 1 548 ? -18.486 -31.769 19.207 1.00 35.22 548 GLU A CA 1
ATOM 4119 C C . GLU A 1 548 ? -17.138 -31.094 18.906 1.00 35.22 548 GLU A C 1
ATOM 4121 O O . GLU A 1 548 ? -16.987 -29.888 19.104 1.00 35.22 548 GLU A O 1
ATOM 4126 N N . GLU A 1 549 ? -16.176 -31.835 18.353 1.00 32.22 549 GLU A N 1
ATOM 4127 C CA . GLU A 1 549 ? -14.901 -31.300 17.868 1.00 32.22 549 GLU A CA 1
ATOM 4128 C C . GLU A 1 549 ? -15.108 -30.377 16.656 1.00 32.22 549 GLU A C 1
ATOM 4130 O O . GLU A 1 549 ? -14.597 -29.258 16.653 1.00 32.22 549 GLU A O 1
ATOM 4135 N N . ASN A 1 550 ? -15.963 -30.756 15.697 1.00 34.19 550 ASN A N 1
ATOM 4136 C CA . ASN A 1 550 ? -16.332 -29.889 14.572 1.00 34.19 550 ASN A CA 1
ATOM 4137 C C . ASN A 1 550 ? -17.130 -28.647 15.002 1.00 34.19 550 ASN A C 1
ATOM 4139 O O . ASN A 1 550 ? -16.931 -27.577 14.430 1.00 34.19 550 ASN A O 1
ATOM 4143 N N . ALA A 1 551 ? -17.991 -28.741 16.021 1.00 38.50 551 ALA A N 1
ATOM 4144 C CA . ALA A 1 551 ? -18.699 -27.586 16.583 1.00 38.50 551 ALA A CA 1
ATOM 4145 C C . ALA A 1 551 ? -17.753 -26.630 17.336 1.00 38.50 551 ALA A C 1
ATOM 4147 O O . ALA A 1 551 ? -17.893 -25.409 17.237 1.00 38.50 551 ALA A O 1
ATOM 4148 N N . ARG A 1 552 ? -16.747 -27.167 18.043 1.00 39.25 552 ARG A N 1
ATOM 4149 C CA . ARG A 1 552 ? -15.682 -26.381 18.691 1.00 39.25 552 ARG A CA 1
ATOM 4150 C C . ARG A 1 552 ? -14.771 -25.706 17.666 1.00 39.25 552 ARG A C 1
ATOM 4152 O O . ARG A 1 552 ? -14.497 -24.517 17.813 1.00 39.25 552 ARG A O 1
ATOM 4159 N N . LEU A 1 553 ? -14.391 -26.409 16.596 1.00 37.47 553 LEU A N 1
ATOM 4160 C CA . LEU A 1 553 ? -13.681 -25.819 15.458 1.00 37.47 553 LEU A CA 1
ATOM 4161 C C . LEU A 1 553 ? -14.523 -24.729 14.776 1.00 37.47 553 LEU A C 1
ATOM 4163 O O . LEU A 1 553 ? -14.010 -23.647 14.508 1.00 37.47 553 LEU A O 1
ATOM 4167 N N . ALA A 1 554 ? -15.820 -24.958 14.551 1.00 37.34 554 ALA A N 1
ATOM 4168 C CA . ALA A 1 554 ? -16.734 -23.967 13.975 1.00 37.34 554 ALA A CA 1
ATOM 4169 C C . ALA A 1 554 ? -16.859 -22.697 14.839 1.00 37.34 554 ALA A C 1
ATOM 4171 O O . ALA A 1 554 ? -16.857 -21.587 14.302 1.00 37.34 554 ALA A O 1
ATOM 4172 N N . ALA A 1 555 ? -16.891 -22.839 16.168 1.00 41.59 555 ALA A N 1
ATOM 4173 C CA . ALA A 1 555 ? -16.882 -21.716 17.107 1.00 41.59 555 ALA A CA 1
ATOM 4174 C C . ALA A 1 555 ? -15.527 -20.974 17.145 1.00 41.59 555 ALA A C 1
ATOM 4176 O O . ALA A 1 555 ? -15.481 -19.754 17.320 1.00 41.59 555 ALA A O 1
ATOM 4177 N N . GLU A 1 556 ? -14.413 -21.679 16.933 1.00 42.28 556 GLU A N 1
ATOM 4178 C CA . GLU A 1 556 ? -13.069 -21.094 16.866 1.00 42.28 556 GLU A CA 1
ATOM 4179 C C . GLU A 1 556 ? -12.826 -20.317 15.555 1.00 42.28 556 GLU A C 1
ATOM 4181 O O . GLU A 1 556 ? -12.154 -19.279 15.552 1.00 42.28 556 GLU A O 1
ATOM 4186 N N . ILE A 1 557 ? -13.443 -20.753 14.449 1.00 45.34 557 ILE A N 1
ATOM 4187 C CA . ILE A 1 557 ? -13.262 -20.195 13.097 1.00 45.34 557 ILE A CA 1
ATOM 4188 C C . ILE A 1 557 ? -13.676 -18.716 12.976 1.00 45.34 557 ILE A C 1
ATOM 4190 O O . ILE A 1 557 ? -13.097 -18.030 12.130 1.00 45.34 557 ILE A O 1
ATOM 4194 N N . ASN A 1 558 ? -14.567 -18.207 13.839 1.00 50.88 558 ASN A N 1
ATOM 4195 C CA . ASN A 1 558 ? -15.031 -16.805 13.864 1.00 50.88 558 ASN A CA 1
ATOM 4196 C C . ASN A 1 558 ? -14.802 -16.090 15.216 1.00 50.88 558 ASN A C 1
ATOM 4198 O O . ASN A 1 558 ? -15.441 -15.081 15.518 1.00 50.88 558 ASN A O 1
ATOM 4202 N N . SER A 1 559 ? -13.876 -16.584 16.044 1.00 62.84 559 SER A N 1
ATOM 4203 C CA . SER A 1 559 ? -13.578 -15.972 17.344 1.00 62.84 559 SER A CA 1
ATOM 4204 C C . SER A 1 559 ? -12.929 -14.577 17.202 1.00 62.84 559 SER A C 1
ATOM 4206 O O . SER A 1 559 ? -12.040 -14.405 16.360 1.00 62.84 559 SER A O 1
ATOM 4208 N N . PRO A 1 560 ? -13.254 -13.587 18.069 1.00 67.38 560 PRO A N 1
ATOM 4209 C CA . PRO A 1 560 ? -12.552 -12.295 18.142 1.00 67.38 560 PRO A CA 1
ATOM 4210 C C . PRO A 1 560 ? -11.026 -12.428 18.246 1.00 67.38 560 PRO A C 1
ATOM 4212 O O . PRO A 1 560 ? -10.279 -11.558 17.801 1.00 67.38 560 PRO A O 1
ATOM 4215 N N . TYR A 1 561 ? -10.559 -13.550 18.798 1.00 73.44 561 TYR A N 1
ATOM 4216 C CA . TYR A 1 561 ? -9.146 -13.888 18.892 1.00 73.44 561 TYR A CA 1
ATOM 4217 C C . TYR A 1 561 ? -8.488 -14.131 17.522 1.00 73.44 561 TYR A C 1
ATOM 4219 O O . TYR A 1 561 ? -7.345 -13.727 17.301 1.00 73.44 561 TYR A O 1
ATOM 4227 N N . LYS A 1 562 ? -9.203 -14.741 16.569 1.00 75.94 562 LYS A N 1
ATOM 4228 C CA . LYS A 1 562 ? -8.709 -14.947 15.201 1.00 75.94 562 LYS A CA 1
ATOM 4229 C C . LYS A 1 562 ? -8.554 -13.612 14.474 1.00 75.94 562 LYS A C 1
ATOM 4231 O O . LYS A 1 562 ? -7.499 -13.368 13.900 1.00 75.94 562 LYS A O 1
ATOM 4236 N N . VAL A 1 563 ? -9.551 -12.728 14.572 1.00 76.12 563 VAL A N 1
ATOM 4237 C CA . VAL A 1 563 ? -9.498 -11.371 13.990 1.00 76.12 563 VAL A CA 1
ATOM 4238 C C . VAL A 1 563 ? -8.319 -10.584 14.563 1.00 76.12 563 VAL A C 1
ATOM 4240 O O . VAL A 1 563 ? -7.543 -9.988 13.817 1.00 76.12 563 VAL A O 1
ATOM 4243 N N . HIS A 1 564 ? -8.136 -10.634 15.885 1.00 82.38 564 HIS A N 1
ATOM 4244 C CA . HIS A 1 564 ? -6.974 -10.043 16.545 1.00 82.38 564 HIS A CA 1
ATOM 4245 C C . HIS A 1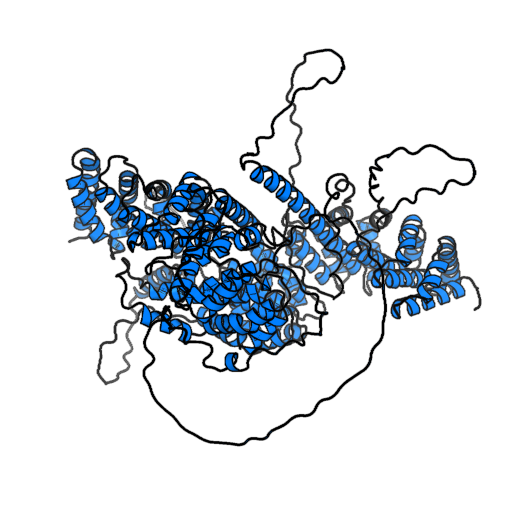 564 ? -5.652 -10.568 15.953 1.00 82.38 564 HIS A C 1
ATOM 4247 O O . HIS A 1 564 ? -4.794 -9.784 15.545 1.00 82.38 564 HIS A O 1
ATOM 4253 N N . ARG A 1 565 ? -5.502 -11.895 15.825 1.00 85.38 565 ARG A N 1
ATOM 4254 C CA . ARG A 1 565 ? -4.305 -12.521 15.234 1.00 85.38 565 ARG A CA 1
ATOM 4255 C C . ARG A 1 565 ? -4.049 -12.074 13.798 1.00 85.38 565 ARG A C 1
ATOM 4257 O O . ARG A 1 565 ? -2.894 -11.819 13.466 1.00 85.38 565 ARG A O 1
ATOM 4264 N N . MET A 1 566 ? -5.086 -11.961 12.967 1.00 86.62 566 MET A N 1
ATOM 4265 C CA . MET A 1 566 ? -4.938 -11.512 11.576 1.00 86.62 566 MET A CA 1
ATOM 4266 C C . MET A 1 566 ? -4.481 -10.055 11.496 1.00 86.62 566 MET A C 1
ATOM 4268 O O . MET A 1 566 ? -3.562 -9.755 10.737 1.00 86.62 566 MET A O 1
ATOM 4272 N N . LYS A 1 567 ? -5.017 -9.169 12.344 1.00 86.81 567 LYS A N 1
ATOM 4273 C CA . LYS A 1 567 ? -4.573 -7.767 12.426 1.00 86.81 567 LYS A CA 1
ATOM 4274 C C . LYS A 1 567 ? -3.129 -7.626 12.908 1.00 86.81 567 LYS A C 1
ATOM 4276 O O . LYS A 1 567 ? -2.377 -6.826 12.356 1.00 86.81 567 LYS A O 1
ATOM 4281 N N . VAL A 1 568 ? -2.720 -8.411 13.910 1.00 91.75 568 VAL A N 1
ATOM 4282 C CA . VAL A 1 568 ? -1.317 -8.455 14.362 1.00 91.75 568 VAL A CA 1
ATOM 4283 C C . VAL A 1 568 ? -0.411 -8.970 13.243 1.00 91.75 568 VAL A C 1
ATOM 4285 O O . VAL A 1 568 ? 0.664 -8.416 13.017 1.00 91.75 568 VAL A O 1
ATOM 4288 N N . ARG A 1 569 ? -0.844 -10.005 12.514 1.00 93.69 569 ARG A N 1
ATOM 4289 C CA . ARG A 1 569 ? -0.104 -10.567 11.379 1.00 93.69 569 ARG A CA 1
ATOM 4290 C C . ARG A 1 569 ? 0.074 -9.533 10.266 1.00 93.69 569 ARG A C 1
ATOM 4292 O O . ARG A 1 569 ? 1.206 -9.302 9.848 1.00 93.69 569 ARG A O 1
ATOM 4299 N N . GLU A 1 570 ? -1.004 -8.868 9.847 1.00 93.81 570 GLU A N 1
ATOM 4300 C CA . GLU A 1 570 ? -0.994 -7.782 8.853 1.00 93.81 570 GLU A CA 1
ATOM 4301 C C . GLU A 1 570 ? -0.007 -6.675 9.242 1.00 93.81 570 GLU A C 1
ATOM 4303 O O . GLU A 1 570 ? 0.899 -6.347 8.471 1.00 93.81 570 GLU A O 1
ATOM 4308 N N . SER A 1 571 ? -0.153 -6.102 10.441 1.00 94.38 571 SER A N 1
ATOM 4309 C CA . SER A 1 571 ? 0.651 -4.949 10.852 1.00 94.38 571 SER A CA 1
ATOM 4310 C C . SER A 1 571 ? 2.125 -5.300 11.047 1.00 94.38 571 SER A C 1
ATOM 4312 O O . SER A 1 571 ? 3.001 -4.500 10.706 1.00 94.38 571 SER A O 1
ATOM 4314 N N . THR A 1 572 ? 2.413 -6.510 11.531 1.00 97.75 572 THR A N 1
ATOM 4315 C CA . THR A 1 572 ? 3.781 -7.016 11.691 1.00 97.75 572 THR A CA 1
ATOM 4316 C C . THR A 1 572 ? 4.460 -7.224 10.340 1.00 97.75 572 THR A C 1
ATOM 4318 O O . THR A 1 572 ? 5.581 -6.752 10.146 1.00 97.75 572 THR A O 1
ATOM 4321 N N . LEU A 1 573 ? 3.781 -7.866 9.381 1.00 98.06 573 LEU A N 1
ATOM 4322 C CA . LEU A 1 573 ? 4.295 -8.062 8.020 1.00 98.06 573 LEU A CA 1
ATOM 4323 C C . LEU A 1 573 ? 4.542 -6.726 7.313 1.00 98.06 573 LEU A C 1
ATOM 4325 O O . LEU A 1 573 ? 5.603 -6.539 6.719 1.00 98.06 573 LEU A O 1
ATOM 4329 N N . ARG A 1 574 ? 3.615 -5.768 7.451 1.00 95.75 574 ARG A N 1
ATOM 4330 C CA . ARG A 1 574 ? 3.779 -4.402 6.930 1.00 95.75 574 ARG A CA 1
ATOM 4331 C C . ARG A 1 574 ? 5.034 -3.732 7.495 1.00 95.75 574 ARG A C 1
ATOM 4333 O O . ARG A 1 574 ? 5.792 -3.128 6.741 1.00 95.75 574 ARG A O 1
ATOM 4340 N N . CYS A 1 575 ? 5.285 -3.860 8.798 1.00 97.44 575 CYS A N 1
ATOM 4341 C CA . CYS A 1 575 ? 6.477 -3.285 9.422 1.00 97.44 575 CYS A CA 1
ATOM 4342 C C . CYS A 1 575 ? 7.773 -3.982 8.981 1.00 97.44 575 CYS A C 1
ATOM 4344 O O . CYS A 1 575 ? 8.768 -3.307 8.731 1.00 97.44 575 CYS A O 1
ATOM 4346 N N . ILE A 1 576 ? 7.769 -5.313 8.843 1.00 97.81 576 ILE A N 1
ATOM 4347 C CA . ILE A 1 576 ? 8.917 -6.072 8.317 1.00 97.81 576 ILE A CA 1
ATOM 4348 C C . ILE A 1 576 ? 9.225 -5.647 6.875 1.00 97.81 576 ILE A C 1
ATOM 4350 O O . ILE A 1 576 ? 10.383 -5.404 6.546 1.00 97.81 576 ILE A O 1
ATOM 4354 N N . SER A 1 577 ? 8.195 -5.497 6.038 1.00 96.19 577 SER A N 1
ATOM 4355 C CA . SER A 1 577 ? 8.327 -5.004 4.664 1.00 96.19 577 SER A CA 1
ATOM 4356 C C . SER A 1 577 ? 8.987 -3.624 4.610 1.00 96.19 577 SER A C 1
ATOM 4358 O O . SER A 1 577 ? 9.857 -3.413 3.764 1.00 96.19 577 SER A O 1
ATOM 4360 N N . GLY A 1 578 ? 8.593 -2.713 5.509 1.00 94.69 578 GLY A N 1
ATOM 4361 C CA . GLY A 1 578 ? 9.175 -1.374 5.634 1.00 94.69 578 GLY A CA 1
ATOM 4362 C C . GLY A 1 578 ? 10.630 -1.392 6.109 1.00 94.69 578 GLY A C 1
ATOM 4363 O O . GLY A 1 578 ? 11.453 -0.679 5.556 1.00 94.69 578 GLY A O 1
ATOM 4364 N N . LEU A 1 579 ? 10.995 -2.252 7.069 1.00 95.94 579 LEU A N 1
ATOM 4365 C CA . LEU A 1 579 ? 12.391 -2.400 7.522 1.00 95.94 579 LEU A CA 1
ATOM 4366 C C . LEU A 1 579 ? 13.311 -2.984 6.439 1.00 95.94 579 LEU A C 1
ATOM 4368 O O . LEU A 1 579 ? 14.501 -2.687 6.413 1.00 95.94 579 LEU A O 1
ATOM 4372 N N . ALA A 1 580 ? 12.767 -3.827 5.561 1.00 95.00 580 ALA A N 1
ATOM 4373 C CA . ALA A 1 580 ? 13.507 -4.531 4.518 1.00 95.00 580 ALA A CA 1
ATOM 4374 C C . ALA A 1 580 ? 13.549 -3.786 3.166 1.00 95.00 580 ALA A C 1
ATOM 4376 O O . ALA A 1 580 ? 14.083 -4.328 2.193 1.00 95.00 580 ALA A O 1
ATOM 4377 N N . SER A 1 581 ? 12.965 -2.585 3.057 1.00 92.94 581 SER A N 1
ATOM 4378 C CA . SER A 1 581 ? 12.769 -1.932 1.755 1.00 92.94 581 SER A CA 1
ATOM 4379 C C . SER A 1 581 ? 14.059 -1.366 1.152 1.00 92.94 581 SER A C 1
ATOM 4381 O O . SER A 1 581 ? 14.291 -1.569 -0.040 1.00 92.94 581 SER A O 1
ATOM 4383 N N . LEU A 1 582 ? 14.932 -0.739 1.953 1.00 89.81 582 LEU A N 1
ATOM 4384 C CA . LEU A 1 582 ? 16.098 0.004 1.445 1.00 89.81 582 LEU A CA 1
ATOM 4385 C C . LEU A 1 582 ? 17.407 -0.801 1.516 1.00 89.81 582 LEU A C 1
ATOM 4387 O O . LEU A 1 582 ? 18.025 -1.060 0.483 1.00 89.81 582 LEU A O 1
ATOM 4391 N N . LYS A 1 583 ? 17.823 -1.254 2.709 1.00 92.12 583 LYS A N 1
ATOM 4392 C CA . LYS A 1 583 ? 19.149 -1.874 2.909 1.00 92.12 583 LYS A CA 1
ATOM 4393 C C . LYS A 1 583 ? 19.158 -3.393 2.856 1.00 92.12 583 LYS A C 1
ATOM 4395 O O . LYS A 1 583 ? 18.372 -4.062 3.524 1.00 92.12 583 LYS A O 1
ATOM 4400 N N . ASP A 1 584 ? 20.157 -3.933 2.161 1.00 94.00 584 ASP A N 1
ATOM 4401 C CA . ASP A 1 584 ? 20.368 -5.378 2.044 1.00 94.00 584 ASP A CA 1
ATOM 4402 C C . ASP A 1 584 ? 20.721 -6.053 3.379 1.00 94.00 584 ASP A C 1
ATOM 4404 O O . ASP A 1 584 ? 20.211 -7.128 3.692 1.00 94.00 584 ASP A O 1
ATOM 4408 N N . GLU A 1 585 ? 21.506 -5.373 4.220 1.00 96.25 585 GLU A N 1
ATOM 4409 C CA . GLU A 1 585 ? 21.853 -5.834 5.569 1.00 96.25 585 GLU A CA 1
ATOM 4410 C C . GLU A 1 585 ? 20.603 -6.148 6.405 1.00 96.25 585 GLU A C 1
ATOM 4412 O O . GLU A 1 585 ? 20.529 -7.183 7.069 1.00 96.25 585 GLU A O 1
ATOM 4417 N N . TYR A 1 586 ? 19.576 -5.299 6.328 1.00 96.69 586 TYR A N 1
ATOM 4418 C CA . TYR A 1 586 ? 18.347 -5.484 7.098 1.00 96.69 586 TYR A CA 1
ATOM 4419 C C . TYR A 1 586 ? 17.520 -6.653 6.563 1.00 96.69 586 TYR A C 1
ATOM 4421 O O . TYR A 1 586 ? 16.953 -7.404 7.357 1.00 96.69 586 TYR A O 1
ATOM 4429 N N . ARG A 1 587 ? 17.504 -6.871 5.238 1.00 97.19 587 ARG A N 1
ATOM 4430 C CA . ARG A 1 587 ? 16.872 -8.054 4.627 1.00 97.19 587 ARG A CA 1
ATOM 4431 C C . ARG A 1 587 ? 17.499 -9.335 5.166 1.00 97.19 587 ARG A C 1
ATOM 4433 O O . ARG A 1 587 ? 16.775 -10.254 5.540 1.00 97.19 587 ARG A O 1
ATOM 4440 N N . LYS A 1 588 ? 18.829 -9.371 5.286 1.00 95.88 588 LYS A N 1
ATOM 4441 C CA . LYS A 1 588 ? 19.546 -10.509 5.868 1.00 95.88 588 LYS A CA 1
ATOM 4442 C C . LYS A 1 588 ? 19.172 -10.740 7.334 1.00 95.88 588 LYS A C 1
ATOM 4444 O O . LYS A 1 588 ? 18.832 -11.861 7.688 1.00 95.88 588 LYS A O 1
ATOM 4449 N N . ILE A 1 589 ? 19.112 -9.689 8.159 1.00 97.38 589 ILE A N 1
ATOM 4450 C CA . ILE A 1 589 ? 18.678 -9.803 9.567 1.00 97.38 589 ILE A CA 1
ATOM 4451 C C . ILE A 1 589 ? 17.238 -10.339 9.670 1.00 97.38 589 ILE A C 1
ATOM 4453 O O . ILE A 1 589 ? 16.935 -11.141 10.556 1.00 97.38 589 ILE A O 1
ATOM 4457 N N . VAL A 1 590 ? 16.339 -9.927 8.765 1.00 97.50 590 VAL A N 1
ATOM 4458 C CA . VAL A 1 590 ? 14.980 -10.488 8.688 1.00 97.50 590 VAL A CA 1
ATOM 4459 C C . VAL A 1 590 ? 15.044 -11.992 8.417 1.00 97.50 590 VAL A C 1
ATOM 4461 O O . VAL A 1 590 ? 14.431 -12.757 9.158 1.00 97.50 590 VAL A O 1
ATOM 4464 N N . ILE A 1 591 ? 15.813 -12.442 7.426 1.00 96.06 591 ILE A N 1
ATOM 4465 C CA . ILE A 1 591 ? 15.968 -13.875 7.131 1.00 96.06 591 ILE A CA 1
ATOM 4466 C C . ILE A 1 591 ? 16.573 -14.640 8.316 1.00 96.06 591 ILE A C 1
ATOM 4468 O O . ILE A 1 591 ? 15.991 -15.639 8.746 1.00 96.06 591 ILE A O 1
ATOM 4472 N N . ASP A 1 592 ? 17.653 -14.129 8.908 1.00 95.88 592 ASP A N 1
ATOM 4473 C CA . ASP A 1 592 ? 18.360 -14.745 10.039 1.00 95.88 592 ASP A CA 1
ATOM 4474 C C . ASP A 1 592 ? 17.473 -14.853 11.297 1.00 95.88 592 ASP A C 1
ATOM 4476 O O . ASP A 1 592 ? 17.678 -15.717 12.149 1.00 95.88 592 ASP A O 1
ATOM 4480 N N . SER A 1 593 ? 16.422 -14.027 11.408 1.00 95.75 593 SER A N 1
ATOM 4481 C CA . SER A 1 593 ? 15.417 -14.136 12.477 1.00 95.75 593 SER A CA 1
ATOM 4482 C C . SER A 1 593 ? 14.451 -15.328 12.315 1.00 95.75 593 SER A C 1
ATOM 4484 O O . SER A 1 593 ? 13.642 -15.616 13.210 1.00 95.75 593 SER A O 1
ATOM 4486 N N . GLY A 1 594 ? 14.524 -16.050 11.191 1.00 93.62 594 GLY A N 1
ATOM 4487 C CA . GLY A 1 594 ? 13.740 -17.254 10.910 1.00 93.62 594 GLY A CA 1
ATOM 4488 C C . GLY A 1 594 ? 12.251 -16.981 10.688 1.00 93.62 594 GLY A C 1
ATOM 4489 O O . GLY A 1 594 ? 11.415 -17.781 11.106 1.00 93.62 594 GLY A O 1
ATOM 4490 N N . VAL A 1 595 ? 11.897 -15.828 10.109 1.00 94.88 595 VAL A N 1
ATOM 4491 C CA . VAL A 1 595 ? 10.491 -15.457 9.835 1.00 94.88 595 VAL A CA 1
ATOM 4492 C C . VAL A 1 595 ? 10.006 -15.835 8.442 1.00 94.88 595 VAL A C 1
ATOM 4494 O O . VAL A 1 595 ? 8.798 -15.865 8.229 1.00 94.88 595 VAL A O 1
ATOM 4497 N N . LEU A 1 596 ? 10.908 -16.136 7.503 1.00 95.69 596 LEU A N 1
ATOM 4498 C CA . LEU A 1 596 ? 10.543 -16.397 6.108 1.00 95.69 596 LEU A CA 1
ATOM 4499 C C . LEU A 1 596 ? 9.470 -17.498 5.945 1.00 95.69 596 LEU A C 1
ATOM 4501 O O . LEU A 1 596 ? 8.497 -17.231 5.239 1.00 95.69 596 LEU A O 1
ATOM 4505 N N . PRO A 1 597 ? 9.516 -18.647 6.656 1.00 95.62 597 PRO A N 1
ATOM 4506 C CA . PRO A 1 597 ? 8.443 -19.646 6.586 1.00 95.62 597 PRO A CA 1
ATOM 4507 C C . PRO A 1 597 ? 7.063 -19.101 6.985 1.00 95.62 597 PRO A C 1
ATOM 4509 O O . PRO A 1 597 ? 6.044 -19.484 6.418 1.00 95.62 597 PRO A O 1
ATOM 4512 N N . TYR A 1 598 ? 7.018 -18.165 7.936 1.00 96.56 598 TYR A N 1
ATOM 4513 C CA . TYR A 1 598 ? 5.781 -17.540 8.408 1.00 96.56 598 TYR A CA 1
ATOM 4514 C C . TYR A 1 598 ? 5.274 -16.464 7.440 1.00 96.56 598 TYR A C 1
ATOM 4516 O O . TYR A 1 598 ? 4.063 -16.294 7.296 1.00 96.56 598 TYR A O 1
ATOM 4524 N N . ILE A 1 599 ? 6.178 -15.767 6.740 1.00 97.44 599 ILE A N 1
ATOM 4525 C CA . ILE A 1 599 ? 5.819 -14.883 5.619 1.00 97.44 599 ILE A CA 1
ATOM 4526 C C . ILE A 1 599 ? 5.181 -15.720 4.505 1.00 97.44 599 ILE A C 1
ATOM 4528 O O . ILE A 1 599 ? 4.091 -15.392 4.046 1.00 97.44 599 ILE A O 1
ATOM 4532 N N . VAL A 1 600 ? 5.803 -16.845 4.138 1.00 96.00 600 VAL A N 1
ATOM 4533 C CA . VAL A 1 600 ? 5.284 -17.769 3.118 1.00 96.00 600 VAL A CA 1
ATOM 4534 C C . VAL A 1 600 ? 3.927 -18.351 3.525 1.00 96.00 600 VAL A C 1
ATOM 4536 O O . VAL A 1 600 ? 2.981 -18.308 2.743 1.00 96.00 600 VAL A O 1
ATOM 4539 N N . ALA A 1 601 ? 3.773 -18.803 4.773 1.00 93.38 601 ALA A N 1
ATOM 4540 C CA . ALA A 1 601 ? 2.492 -19.290 5.291 1.00 93.38 601 ALA A CA 1
ATOM 4541 C C . ALA A 1 601 ? 1.393 -18.207 5.315 1.00 93.38 601 ALA A C 1
ATOM 4543 O O . ALA A 1 601 ? 0.203 -18.521 5.230 1.00 93.38 601 ALA A O 1
ATOM 4544 N N . SER A 1 602 ? 1.776 -16.928 5.400 1.00 95.75 602 SER A N 1
ATOM 4545 C CA . SER A 1 602 ? 0.848 -15.792 5.341 1.00 95.75 602 SER A CA 1
ATOM 4546 C C . SER A 1 602 ? 0.321 -15.510 3.929 1.00 95.75 602 SER A C 1
ATOM 4548 O O . SER A 1 602 ? -0.660 -14.787 3.811 1.00 95.75 602 SER A O 1
ATOM 4550 N N . LEU A 1 603 ? 0.916 -16.085 2.874 1.00 95.62 603 LEU A N 1
ATOM 4551 C CA . LEU A 1 603 ? 0.462 -15.948 1.480 1.00 95.62 603 LEU A CA 1
ATOM 4552 C C . LEU A 1 603 ? -0.664 -16.926 1.100 1.00 95.62 603 LEU A C 1
ATOM 4554 O O . LEU A 1 603 ? -1.177 -16.845 -0.011 1.00 95.62 603 LEU A O 1
ATOM 4558 N N . LYS A 1 604 ? -1.053 -17.868 1.974 1.00 91.75 604 LYS A N 1
ATOM 4559 C CA . LYS A 1 604 ? -2.133 -18.831 1.683 1.00 91.75 604 LYS A CA 1
ATOM 4560 C C . LYS A 1 604 ? -3.495 -18.118 1.771 1.00 91.75 604 LYS A C 1
ATOM 4562 O O . LYS A 1 604 ? -3.860 -17.743 2.889 1.00 91.75 604 LYS A O 1
ATOM 4567 N N . PRO A 1 605 ? -4.246 -17.922 0.669 1.00 87.12 605 PRO A N 1
ATOM 4568 C CA . PRO A 1 605 ? -5.560 -17.277 0.712 1.00 87.12 605 PRO A CA 1
ATOM 4569 C C . PRO A 1 605 ? -6.584 -18.146 1.442 1.00 87.12 605 PRO A C 1
ATOM 4571 O O . PRO A 1 605 ? -6.394 -19.356 1.577 1.00 87.12 605 PRO A O 1
ATOM 4574 N N . ILE A 1 606 ? -7.671 -17.530 1.913 1.00 80.44 606 ILE A N 1
ATOM 4575 C CA . ILE A 1 606 ? -8.822 -18.276 2.434 1.00 80.44 606 ILE A CA 1
ATOM 4576 C C . ILE A 1 606 ? -9.440 -19.091 1.292 1.00 80.44 606 ILE A C 1
ATOM 4578 O O . ILE A 1 606 ? -9.938 -18.520 0.325 1.00 80.44 606 ILE A O 1
ATOM 4582 N N . SER A 1 607 ? -9.422 -20.418 1.413 1.00 65.94 607 SER A N 1
ATOM 4583 C CA . SER A 1 607 ? -10.096 -21.340 0.492 1.00 65.94 607 SER A CA 1
ATOM 4584 C C . SER A 1 607 ? -11.277 -22.013 1.186 1.00 65.94 607 SER A C 1
ATOM 4586 O O . SER A 1 607 ? -11.124 -22.535 2.291 1.00 65.94 607 SER A O 1
ATOM 4588 N N . GLU A 1 608 ? -12.445 -22.045 0.541 1.00 48.38 608 GLU A N 1
ATOM 4589 C CA . GLU A 1 608 ? -13.567 -22.868 1.002 1.00 48.38 608 GLU A CA 1
ATOM 4590 C C . GLU A 1 608 ? -13.253 -24.341 0.730 1.00 48.38 608 GLU A C 1
ATOM 4592 O O . GLU A 1 608 ? -13.371 -24.825 -0.397 1.00 48.38 608 GLU A O 1
ATOM 4597 N N . ILE A 1 609 ? -12.824 -25.068 1.762 1.00 42.88 609 ILE A N 1
ATOM 4598 C CA . ILE A 1 609 ? -12.680 -26.518 1.665 1.00 42.88 609 ILE A CA 1
ATOM 4599 C C . ILE A 1 609 ? -14.091 -27.103 1.747 1.00 42.88 609 ILE A C 1
ATOM 4601 O O . ILE A 1 609 ? -14.675 -27.212 2.825 1.00 42.88 609 ILE A O 1
ATOM 4605 N N . LYS A 1 610 ? -14.654 -27.478 0.595 1.00 36.84 610 LYS A N 1
ATOM 4606 C CA . LYS A 1 610 ? -15.774 -28.423 0.561 1.00 36.84 610 LYS A CA 1
ATOM 4607 C C . LYS A 1 610 ? -15.209 -29.769 1.001 1.00 36.84 610 LYS A C 1
ATOM 4609 O O . LYS A 1 610 ? -14.506 -30.411 0.223 1.00 36.84 610 LYS A O 1
ATOM 4614 N N . ILE A 1 611 ? -15.456 -30.163 2.249 1.00 36.53 611 ILE A N 1
ATOM 4615 C CA . ILE A 1 611 ? -15.150 -31.517 2.714 1.00 36.53 611 ILE A CA 1
ATOM 4616 C C . ILE A 1 611 ? -15.956 -32.459 1.813 1.00 36.53 611 ILE A C 1
ATOM 4618 O O . ILE A 1 611 ? -17.184 -32.440 1.838 1.00 36.53 611 ILE A O 1
ATOM 4622 N N . GLN A 1 612 ? -15.271 -33.195 0.938 1.00 35.91 612 GLN A N 1
ATOM 4623 C CA . GLN A 1 612 ? -15.890 -34.301 0.220 1.00 35.91 612 GLN A CA 1
ATOM 4624 C C . GLN A 1 612 ? -16.209 -35.377 1.254 1.00 35.91 612 GLN A C 1
ATOM 4626 O O . GLN A 1 612 ? -15.330 -35.742 2.037 1.00 35.91 612 GLN A O 1
ATOM 4631 N N . ASP A 1 613 ? -17.454 -35.857 1.257 1.00 33.19 613 ASP A N 1
ATOM 4632 C CA . ASP A 1 613 ? -17.843 -37.037 2.025 1.00 33.19 613 ASP A CA 1
ATOM 4633 C C . ASP A 1 613 ? -16.812 -38.157 1.801 1.00 33.19 613 ASP A C 1
ATOM 4635 O O . ASP A 1 613 ? -16.374 -38.356 0.659 1.00 33.19 613 ASP A O 1
ATOM 4639 N N . PRO A 1 614 ? -16.408 -38.909 2.842 1.00 34.81 614 PRO A N 1
ATOM 4640 C CA . PRO A 1 614 ? -15.624 -40.117 2.644 1.00 34.81 614 PRO A CA 1
ATOM 4641 C C . PRO A 1 614 ? -16.489 -41.093 1.840 1.00 34.81 614 PRO A C 1
ATOM 4643 O O . PRO A 1 614 ? -17.395 -41.732 2.369 1.00 34.81 614 PRO A O 1
ATOM 4646 N N . GLY A 1 615 ? -16.259 -41.141 0.527 1.00 30.52 615 GLY A N 1
ATOM 4647 C CA . GLY A 1 615 ? -17.050 -41.960 -0.381 1.00 30.52 615 GLY A CA 1
ATOM 4648 C C . GLY A 1 615 ? -17.015 -43.436 0.034 1.00 30.52 615 GLY A C 1
ATOM 4649 O O . GLY A 1 615 ? -15.949 -43.939 0.403 1.00 30.52 615 GLY A O 1
ATOM 4650 N N . PRO A 1 616 ? -18.144 -44.162 -0.036 1.00 37.09 616 PRO A N 1
ATOM 4651 C CA . PRO A 1 616 ? -18.135 -45.596 0.172 1.00 37.09 616 PRO A CA 1
ATOM 4652 C C . PRO A 1 616 ? -17.464 -46.273 -1.029 1.00 37.09 616 PRO A C 1
ATOM 4654 O O . PRO A 1 616 ? -17.685 -45.922 -2.189 1.00 37.09 616 PRO A O 1
ATOM 4657 N N . SER A 1 617 ? -16.625 -47.259 -0.735 1.00 30.81 617 SER A N 1
ATOM 4658 C CA . SER A 1 617 ? -15.984 -48.138 -1.707 1.00 30.81 617 SER A CA 1
ATOM 4659 C C . SER A 1 617 ? -16.982 -48.766 -2.693 1.00 30.81 617 SER A C 1
ATOM 4661 O O . SER A 1 617 ? -17.979 -49.340 -2.266 1.00 30.81 617 SER A O 1
ATOM 4663 N N . SER A 1 618 ? -16.618 -48.737 -3.982 1.00 29.88 618 SER A N 1
ATOM 4664 C CA . SER A 1 618 ? -16.987 -49.667 -5.072 1.00 29.88 618 SER A CA 1
ATOM 4665 C C . SER A 1 618 ? -18.474 -50.003 -5.318 1.00 29.88 618 SER A C 1
ATOM 4667 O O . SER A 1 618 ? -19.125 -50.709 -4.555 1.00 29.88 618 SER A O 1
ATOM 4669 N N . THR A 1 619 ? -18.944 -49.595 -6.500 1.00 27.69 619 THR A N 1
ATOM 4670 C CA . THR A 1 619 ? -20.133 -50.057 -7.254 1.00 27.69 619 THR A CA 1
ATOM 4671 C C . THR A 1 619 ? -20.050 -51.569 -7.612 1.00 27.69 619 THR A C 1
ATOM 4673 O O . THR A 1 619 ? -18.954 -52.118 -7.470 1.00 27.69 619 THR A O 1
ATOM 4676 N N . PRO A 1 620 ? -21.109 -52.268 -8.132 1.00 37.31 620 PRO A N 1
ATOM 4677 C CA . PRO A 1 620 ? -22.206 -51.701 -8.941 1.00 37.31 620 PRO A CA 1
ATOM 4678 C C . PRO A 1 620 ? -23.631 -52.338 -8.888 1.00 37.31 620 PRO A C 1
ATOM 4680 O O . PRO A 1 620 ? -23.818 -53.513 -8.589 1.00 37.31 620 PRO A O 1
ATOM 4683 N N . THR A 1 621 ? -24.595 -51.565 -9.427 1.00 26.30 621 THR A N 1
ATOM 4684 C CA . THR A 1 621 ? -25.697 -51.961 -10.356 1.00 26.30 621 THR A CA 1
ATOM 4685 C C . THR A 1 621 ? -27.165 -51.822 -9.884 1.00 26.30 621 THR A C 1
ATOM 4687 O O . THR A 1 621 ? -27.575 -52.351 -8.860 1.00 26.30 621 THR A O 1
ATOM 4690 N N . THR A 1 622 ? -27.953 -51.204 -10.786 1.00 25.11 622 THR A N 1
ATOM 4691 C CA . THR A 1 622 ? -29.416 -51.273 -11.058 1.00 25.11 622 THR A CA 1
ATOM 4692 C C . THR A 1 622 ? -30.466 -50.515 -10.218 1.00 25.11 622 THR A C 1
ATOM 4694 O O . THR A 1 622 ? -30.860 -50.936 -9.144 1.00 25.11 622 THR A O 1
ATOM 4697 N N . ALA A 1 623 ? -31.023 -49.486 -10.879 1.00 25.33 623 ALA A N 1
ATOM 4698 C CA . ALA A 1 623 ? -32.445 -49.237 -11.186 1.00 25.33 623 ALA A CA 1
ATOM 4699 C C . ALA A 1 623 ? -33.504 -48.948 -10.084 1.00 25.33 623 ALA A C 1
ATOM 4701 O O . ALA A 1 623 ? -33.982 -49.842 -9.402 1.00 25.33 623 ALA A O 1
ATOM 4702 N N . ALA A 1 624 ? -34.038 -47.719 -10.195 1.00 26.61 624 ALA A N 1
ATOM 4703 C CA . ALA A 1 624 ? -35.461 -47.341 -10.267 1.00 26.61 624 ALA A CA 1
ATOM 4704 C C . ALA A 1 624 ? -36.254 -46.884 -9.013 1.00 26.61 624 ALA A C 1
ATOM 4706 O O . ALA A 1 624 ? -36.242 -47.492 -7.953 1.00 26.61 624 ALA A O 1
ATOM 4707 N N . VAL A 1 625 ? -37.101 -45.884 -9.316 1.00 26.67 625 VAL A N 1
ATOM 4708 C CA . VAL A 1 625 ? -38.399 -45.480 -8.731 1.00 26.67 625 VAL A CA 1
ATOM 4709 C C . VAL A 1 625 ? -38.422 -44.281 -7.768 1.00 26.67 625 VAL A C 1
ATOM 4711 O O . VAL A 1 625 ? -37.680 -44.168 -6.803 1.00 26.67 625 VAL A O 1
ATOM 4714 N N . ALA A 1 626 ? -39.334 -43.371 -8.115 1.00 32.31 626 ALA A N 1
ATOM 4715 C CA . ALA A 1 626 ? -39.670 -42.093 -7.511 1.00 32.31 626 ALA A CA 1
ATOM 4716 C C . ALA A 1 626 ? -40.479 -42.199 -6.206 1.00 32.31 626 ALA A C 1
ATOM 4718 O O . ALA A 1 626 ? -41.333 -43.073 -6.086 1.00 32.31 626 ALA A O 1
ATOM 4719 N N . ALA A 1 627 ? -40.336 -41.202 -5.326 1.00 28.64 627 ALA A N 1
ATOM 4720 C CA . ALA A 1 627 ? -41.409 -40.708 -4.458 1.00 28.64 627 ALA A CA 1
ATOM 4721 C C . ALA A 1 627 ? -41.094 -39.283 -3.960 1.00 28.64 627 ALA A C 1
ATOM 4723 O O . ALA A 1 627 ? -39.963 -38.976 -3.598 1.00 28.64 627 ALA A O 1
ATOM 4724 N N . LYS A 1 628 ? -42.116 -38.420 -3.977 1.00 31.92 628 LYS A N 1
ATOM 4725 C CA . LYS A 1 628 ? -42.139 -37.074 -3.388 1.00 31.92 628 LYS A CA 1
ATOM 4726 C C . LYS A 1 628 ? -42.154 -37.157 -1.856 1.00 31.92 628 LYS A C 1
ATOM 4728 O O . LYS A 1 628 ? -42.867 -37.998 -1.317 1.00 31.92 628 LYS A O 1
ATOM 4733 N N . GLY A 1 629 ? -41.500 -36.207 -1.195 1.00 25.50 629 GLY A N 1
ATOM 4734 C CA . GLY A 1 629 ? -41.634 -35.939 0.236 1.00 25.50 629 GLY A CA 1
ATOM 4735 C C . GLY A 1 629 ? -40.979 -34.606 0.580 1.00 25.50 629 GLY A C 1
ATOM 4736 O O . GLY A 1 629 ? -39.818 -34.391 0.258 1.00 25.50 629 GLY A O 1
ATOM 4737 N N . ASP A 1 630 ? -41.780 -33.710 1.134 1.00 35.94 630 ASP A N 1
ATOM 4738 C CA . ASP A 1 630 ? -41.451 -32.383 1.644 1.00 35.94 630 ASP A CA 1
ATOM 4739 C C . ASP A 1 630 ? -40.595 -32.531 2.911 1.00 35.94 630 ASP A C 1
ATOM 4741 O O . ASP A 1 630 ? -41.087 -33.070 3.896 1.00 35.94 630 ASP A O 1
ATOM 4745 N N . GLU A 1 631 ? -39.325 -32.122 2.879 1.00 26.48 631 GLU A N 1
ATOM 4746 C CA . GLU A 1 631 ? -38.474 -31.995 4.066 1.00 26.48 631 GLU A CA 1
ATOM 4747 C C . GLU A 1 631 ? -37.360 -30.969 3.796 1.00 26.48 631 GLU A C 1
ATOM 4749 O O . GLU A 1 631 ? -36.716 -30.956 2.745 1.00 26.48 631 GLU A O 1
ATOM 4754 N N . SER A 1 632 ? -37.202 -30.058 4.754 1.00 26.62 632 SER A N 1
ATOM 4755 C CA . SER A 1 632 ? -36.231 -28.966 4.850 1.00 26.62 632 SER A CA 1
ATOM 4756 C C . SER A 1 632 ? -34.826 -29.339 4.349 1.00 26.62 632 SER A C 1
ATOM 4758 O O . SER A 1 632 ? -34.386 -30.468 4.573 1.00 26.62 632 SER A O 1
ATOM 4760 N N . PRO A 1 633 ? -34.056 -28.408 3.745 1.00 26.94 633 PRO A N 1
ATOM 4761 C CA . PRO A 1 633 ? -32.691 -28.720 3.344 1.00 26.94 633 PRO A CA 1
ATOM 4762 C C . PRO A 1 633 ? -31.871 -29.100 4.592 1.00 26.94 633 PRO A C 1
ATOM 4764 O O . PRO A 1 633 ? -31.978 -28.413 5.615 1.00 26.94 633 PRO A O 1
ATOM 4767 N N . PRO A 1 634 ? -31.062 -30.175 4.542 1.00 27.70 634 PRO A N 1
ATOM 4768 C CA . PRO A 1 634 ? -30.202 -30.548 5.656 1.00 27.70 634 PRO A CA 1
ATOM 4769 C C . PRO A 1 634 ? -29.199 -29.415 5.934 1.00 27.70 634 PRO A C 1
ATOM 4771 O O . PRO A 1 634 ? -28.874 -28.649 5.017 1.00 27.70 634 PRO A O 1
ATOM 4774 N N . PRO A 1 635 ? -28.704 -29.271 7.180 1.00 30.08 635 PRO A N 1
ATOM 4775 C CA . PRO A 1 635 ? -27.699 -28.267 7.502 1.00 30.08 635 PRO A CA 1
ATOM 4776 C C . PRO A 1 635 ? -26.498 -28.472 6.575 1.00 30.08 635 PRO A C 1
ATOM 4778 O O . PRO A 1 635 ? -25.948 -29.569 6.490 1.00 30.08 635 PRO A O 1
ATOM 4781 N N . GLY A 1 636 ? -26.162 -27.428 5.813 1.00 27.70 636 GLY A N 1
ATOM 4782 C CA . GLY A 1 636 ? -25.100 -27.476 4.813 1.00 27.70 636 GLY A CA 1
ATOM 4783 C C . GLY A 1 636 ? -23.760 -27.927 5.410 1.00 27.70 636 GLY A C 1
ATOM 4784 O O . GLY A 1 636 ? -23.544 -27.783 6.615 1.00 27.70 636 GLY A O 1
ATOM 4785 N N . PRO A 1 637 ? -22.848 -28.468 4.582 1.00 31.36 637 PRO A N 1
ATOM 4786 C CA . PRO A 1 637 ? -21.564 -28.975 5.049 1.00 31.36 637 PRO A CA 1
ATOM 4787 C C . PRO A 1 637 ? -20.812 -27.874 5.804 1.00 31.36 637 PRO A C 1
ATOM 4789 O O . PRO A 1 637 ? -20.722 -26.746 5.319 1.00 31.36 637 PRO A O 1
ATOM 4792 N N . ASN A 1 638 ? -20.279 -28.197 6.986 1.00 32.75 638 ASN A N 1
ATOM 4793 C CA . ASN A 1 638 ? -19.416 -27.307 7.763 1.00 32.75 638 ASN A CA 1
ATOM 4794 C C . ASN A 1 638 ? -18.216 -26.881 6.898 1.00 32.75 638 ASN A C 1
ATOM 4796 O O . ASN A 1 638 ? -17.253 -27.631 6.737 1.00 32.75 638 ASN A O 1
ATOM 4800 N N . ILE A 1 639 ? -18.278 -25.683 6.311 1.00 37.00 639 ILE A N 1
ATOM 4801 C CA . ILE A 1 639 ? -17.182 -25.112 5.523 1.00 37.00 639 ILE A CA 1
ATOM 4802 C C . ILE A 1 639 ? -16.105 -24.648 6.504 1.00 37.00 639 ILE A C 1
ATOM 4804 O O . ILE A 1 639 ? -16.223 -23.588 7.124 1.00 37.00 639 ILE A O 1
ATOM 4808 N N . VAL A 1 640 ? -15.027 -25.421 6.633 1.00 41.50 640 VAL A N 1
ATOM 4809 C CA . VAL A 1 640 ? -13.828 -24.971 7.347 1.00 41.50 640 VAL A CA 1
ATOM 4810 C C . VAL A 1 640 ? -13.084 -23.988 6.440 1.00 41.50 640 VAL A C 1
ATOM 4812 O O . VAL A 1 640 ? -12.468 -24.369 5.445 1.00 41.50 640 VAL A O 1
ATOM 4815 N N . LYS A 1 641 ? -13.174 -22.692 6.759 1.00 54.84 641 LYS A N 1
ATOM 4816 C CA . LYS A 1 641 ? -12.426 -21.627 6.073 1.00 54.84 641 LYS A CA 1
ATOM 4817 C C . LYS A 1 641 ? -11.007 -21.540 6.644 1.00 54.84 641 LYS A C 1
ATOM 4819 O O . LYS A 1 641 ? -10.772 -20.849 7.640 1.00 54.84 641 LYS A O 1
ATOM 4824 N N . GLU A 1 642 ? -10.062 -22.232 6.010 1.00 64.56 642 GLU A N 1
ATOM 4825 C CA . GLU A 1 642 ? -8.625 -22.095 6.275 1.00 64.56 642 GLU A CA 1
ATOM 4826 C C . GLU A 1 642 ? -7.976 -21.057 5.354 1.00 64.56 642 GLU A C 1
ATOM 4828 O O . GLU A 1 642 ? -8.236 -21.053 4.153 1.00 64.56 642 GLU A O 1
ATOM 4833 N N . GLY A 1 643 ? -7.074 -20.231 5.898 1.00 79.06 643 GLY A N 1
ATOM 4834 C CA . GLY A 1 643 ? -6.223 -19.314 5.132 1.00 79.06 643 GLY A CA 1
ATOM 4835 C C . GLY A 1 643 ? -6.157 -17.903 5.714 1.00 79.06 643 GLY A C 1
ATOM 4836 O O . GLY A 1 643 ? -6.544 -17.669 6.861 1.00 79.06 643 GLY A O 1
ATOM 4837 N N . ASN A 1 644 ? -5.630 -16.970 4.923 1.00 86.75 644 ASN A N 1
ATOM 4838 C CA . ASN A 1 644 ? -5.384 -15.584 5.307 1.00 86.75 644 ASN A CA 1
ATOM 4839 C C . ASN A 1 644 ? -6.262 -14.603 4.513 1.00 86.75 644 ASN A C 1
ATOM 4841 O O . ASN A 1 644 ? -6.487 -14.811 3.316 1.00 86.75 644 ASN A O 1
ATOM 4845 N N . PRO A 1 645 ? -6.726 -13.517 5.152 1.00 84.75 645 PRO A N 1
ATOM 4846 C CA . PRO A 1 645 ? -7.530 -12.494 4.495 1.00 84.75 645 PRO A CA 1
ATOM 4847 C C . PRO A 1 645 ? -6.696 -11.627 3.534 1.00 84.75 645 PRO A C 1
ATOM 4849 O O . PRO A 1 645 ? -5.481 -11.509 3.729 1.00 84.75 645 PRO A O 1
ATOM 4852 N N . PRO A 1 646 ? -7.327 -10.925 2.568 1.00 86.25 646 PRO A N 1
ATOM 4853 C CA . PRO A 1 646 ? -6.638 -10.102 1.566 1.00 86.25 646 PRO A CA 1
ATOM 4854 C C . PRO A 1 646 ? -5.565 -9.161 2.125 1.00 86.25 646 PRO A C 1
ATOM 4856 O O . PRO A 1 646 ? -4.461 -9.087 1.594 1.00 86.25 646 PRO A O 1
ATOM 4859 N N . ARG A 1 647 ? -5.832 -8.502 3.257 1.00 86.44 647 ARG A N 1
ATOM 4860 C CA . ARG A 1 647 ? -4.879 -7.585 3.908 1.00 86.44 647 ARG A CA 1
ATOM 4861 C C . ARG A 1 647 ? -3.574 -8.256 4.329 1.00 86.44 647 ARG A C 1
ATOM 4863 O O . ARG A 1 647 ? -2.498 -7.685 4.161 1.00 86.44 647 ARG A O 1
ATOM 4870 N N . VAL A 1 648 ? -3.671 -9.471 4.865 1.00 92.56 648 VAL A N 1
ATOM 4871 C CA . VAL A 1 648 ? -2.506 -10.268 5.256 1.00 92.56 648 VAL A CA 1
ATOM 4872 C C . VAL A 1 648 ? -1.761 -10.746 4.012 1.00 92.56 648 VAL A C 1
ATOM 4874 O O . VAL A 1 648 ? -0.536 -10.661 3.991 1.00 92.56 648 VAL A O 1
ATOM 4877 N N . LEU A 1 649 ? -2.483 -11.171 2.966 1.00 94.44 649 LEU A N 1
ATOM 4878 C CA . LEU A 1 649 ? -1.888 -11.578 1.686 1.00 94.44 649 LEU A CA 1
ATOM 4879 C C . LEU A 1 649 ? -1.071 -10.442 1.063 1.00 94.44 649 LEU A C 1
ATOM 4881 O O . LEU A 1 649 ? 0.074 -10.648 0.675 1.00 94.44 649 LEU A O 1
ATOM 4885 N N . ILE A 1 650 ? -1.634 -9.231 1.034 1.00 92.62 650 ILE A N 1
ATOM 4886 C CA . ILE A 1 650 ? -0.978 -8.026 0.514 1.00 92.62 650 ILE A CA 1
ATOM 4887 C C . ILE A 1 650 ? 0.267 -7.690 1.339 1.00 92.62 650 ILE A C 1
ATOM 4889 O O . ILE A 1 650 ? 1.342 -7.491 0.778 1.00 92.62 650 ILE A O 1
ATOM 4893 N N . ALA A 1 651 ? 0.158 -7.671 2.672 1.00 94.81 651 ALA A N 1
ATOM 4894 C CA . ALA A 1 651 ? 1.298 -7.387 3.543 1.00 94.81 651 ALA A CA 1
ATOM 4895 C C . ALA A 1 651 ? 2.417 -8.438 3.403 1.00 94.81 651 ALA A C 1
ATOM 4897 O O . ALA A 1 651 ? 3.597 -8.088 3.404 1.00 94.81 651 ALA A O 1
ATOM 4898 N N . ALA A 1 652 ? 2.060 -9.716 3.243 1.00 97.88 652 ALA A N 1
ATOM 4899 C CA . ALA A 1 652 ? 3.008 -10.798 2.997 1.00 97.88 652 ALA A CA 1
ATOM 4900 C C . ALA A 1 652 ? 3.676 -10.671 1.618 1.00 97.88 652 ALA A C 1
ATOM 4902 O O . ALA A 1 652 ? 4.896 -10.801 1.520 1.00 97.88 652 ALA A O 1
ATOM 4903 N N . ALA A 1 653 ? 2.908 -10.364 0.569 1.00 97.88 653 ALA A N 1
ATOM 4904 C CA . ALA A 1 653 ? 3.432 -10.156 -0.778 1.00 97.88 653 ALA A CA 1
ATOM 4905 C C . ALA A 1 653 ? 4.387 -8.953 -0.832 1.00 97.88 653 ALA A C 1
ATOM 4907 O O . ALA A 1 653 ? 5.457 -9.051 -1.430 1.00 97.88 653 ALA A O 1
ATOM 4908 N N . TYR A 1 654 ? 4.084 -7.859 -0.125 1.00 96.31 654 TYR A N 1
ATOM 4909 C CA . TYR A 1 654 ? 5.012 -6.734 0.015 1.00 96.31 654 TYR A CA 1
ATOM 4910 C C . TYR A 1 654 ? 6.277 -7.091 0.798 1.00 96.31 654 TYR A C 1
ATOM 4912 O O . TYR A 1 654 ? 7.368 -6.705 0.380 1.00 96.31 654 TYR A O 1
ATOM 4920 N N . ALA A 1 655 ? 6.179 -7.897 1.859 1.00 97.62 655 ALA A N 1
ATOM 4921 C CA . ALA A 1 655 ? 7.372 -8.400 2.538 1.00 97.62 655 ALA A CA 1
ATOM 4922 C C . ALA A 1 655 ? 8.253 -9.233 1.584 1.00 97.62 655 ALA A C 1
ATOM 4924 O O . ALA A 1 655 ? 9.468 -9.042 1.554 1.00 97.62 655 ALA A O 1
ATOM 4925 N N . VAL A 1 656 ? 7.656 -10.090 0.743 1.00 98.19 656 VAL A N 1
ATOM 4926 C CA . VAL A 1 656 ? 8.385 -10.820 -0.310 1.00 98.19 656 VAL A CA 1
ATOM 4927 C C . VAL A 1 656 ? 8.989 -9.869 -1.343 1.00 98.19 656 VAL A C 1
ATOM 4929 O O . VAL A 1 656 ? 10.155 -10.037 -1.701 1.00 98.19 656 VAL A O 1
ATOM 4932 N N . LYS A 1 657 ? 8.252 -8.847 -1.796 1.00 96.38 657 LYS A N 1
ATOM 4933 C CA . LYS A 1 657 ? 8.768 -7.807 -2.700 1.00 96.38 657 LYS A CA 1
ATOM 4934 C C . LYS A 1 657 ? 10.021 -7.148 -2.113 1.00 96.38 657 LYS A C 1
ATOM 4936 O O . LYS A 1 657 ? 11.038 -7.080 -2.794 1.00 96.38 657 LYS A O 1
ATOM 4941 N N . SER A 1 658 ? 9.983 -6.716 -0.851 1.00 96.44 658 SER A N 1
ATOM 4942 C CA . SER A 1 658 ? 11.134 -6.086 -0.189 1.00 96.44 658 SER A CA 1
ATOM 4943 C C . SER A 1 658 ? 12.332 -7.034 -0.065 1.00 96.44 658 SER A C 1
ATOM 4945 O O . SER A 1 658 ? 13.461 -6.634 -0.340 1.00 96.44 658 SER A O 1
ATOM 4947 N N . LEU A 1 659 ? 12.107 -8.298 0.311 1.00 97.44 659 LEU A N 1
ATOM 4948 C CA . LEU A 1 659 ? 13.178 -9.294 0.463 1.00 97.44 659 LEU A CA 1
ATOM 4949 C C . LEU A 1 659 ? 13.800 -9.709 -0.881 1.00 97.44 659 LEU A C 1
ATOM 4951 O O . LEU A 1 659 ? 15.011 -9.905 -0.967 1.00 97.44 659 LEU A O 1
ATOM 4955 N N . SER A 1 660 ? 12.986 -9.802 -1.934 1.00 96.62 660 SER A N 1
ATOM 4956 C CA . SER A 1 660 ? 13.406 -10.200 -3.288 1.00 96.62 660 SER A CA 1
ATOM 4957 C C . SER A 1 660 ? 14.215 -9.138 -4.034 1.00 96.62 660 SER A C 1
ATOM 4959 O O . SER A 1 660 ? 14.753 -9.439 -5.092 1.00 96.62 660 SER A O 1
ATOM 4961 N N . ARG A 1 661 ? 14.393 -7.933 -3.473 1.00 94.50 661 ARG A N 1
ATOM 4962 C CA . ARG A 1 661 ? 15.371 -6.959 -3.992 1.00 94.50 661 ARG A CA 1
ATOM 4963 C C . ARG A 1 661 ? 16.827 -7.390 -3.768 1.00 94.50 661 ARG A C 1
ATOM 4965 O O . ARG A 1 661 ? 17.727 -6.813 -4.367 1.00 94.50 661 ARG A O 1
ATOM 4972 N N . SER A 1 662 ? 17.076 -8.381 -2.907 1.00 95.69 662 SER A N 1
ATOM 4973 C CA . SER A 1 662 ? 18.415 -8.933 -2.687 1.00 95.69 662 SER A CA 1
ATOM 4974 C C . SER A 1 662 ? 18.707 -10.098 -3.628 1.00 95.69 662 SER A C 1
ATOM 4976 O O . SER A 1 662 ? 18.085 -11.159 -3.528 1.00 95.69 662 SER A O 1
ATOM 4978 N N . VAL A 1 663 ? 19.728 -9.954 -4.477 1.00 94.44 663 VAL A N 1
ATOM 4979 C CA . VAL A 1 663 ? 20.215 -11.042 -5.345 1.00 94.44 663 VAL A CA 1
ATOM 4980 C C . VAL A 1 663 ? 20.668 -12.252 -4.520 1.00 94.44 663 VAL A C 1
ATOM 4982 O O . VAL A 1 663 ? 20.411 -13.396 -4.896 1.00 94.44 663 VAL A O 1
ATOM 4985 N N . SER A 1 664 ? 21.308 -12.015 -3.369 1.00 95.06 664 SER A N 1
ATOM 4986 C CA . SER A 1 664 ? 21.793 -13.092 -2.499 1.00 95.06 664 SER A CA 1
ATOM 4987 C C . SER A 1 664 ? 20.642 -13.947 -1.957 1.00 95.06 664 SER A C 1
ATOM 4989 O O . SER A 1 664 ? 20.715 -15.177 -1.993 1.00 95.06 664 SER A O 1
ATOM 4991 N N . LEU A 1 665 ? 19.543 -13.307 -1.540 1.00 95.88 665 LEU A N 1
ATOM 4992 C CA . LEU A 1 665 ? 18.367 -13.990 -1.001 1.00 95.88 665 LEU A CA 1
ATOM 4993 C C . LEU A 1 665 ? 17.547 -14.682 -2.092 1.00 95.88 665 LEU A C 1
ATOM 4995 O O . LEU A 1 665 ? 17.050 -15.783 -1.857 1.00 95.88 665 LEU A O 1
ATOM 4999 N N . LEU A 1 666 ? 17.445 -14.082 -3.287 1.00 94.25 666 LEU A N 1
ATOM 5000 C CA . LEU A 1 666 ? 16.817 -14.708 -4.459 1.00 94.25 666 LEU A CA 1
ATOM 5001 C C . LEU A 1 666 ? 17.462 -16.058 -4.791 1.00 94.25 666 LEU A C 1
ATOM 5003 O O . LEU A 1 666 ? 16.760 -17.011 -5.119 1.00 94.25 666 LEU A O 1
ATOM 5007 N N . ARG A 1 667 ? 18.792 -16.144 -4.681 1.00 94.62 667 ARG A N 1
ATOM 5008 C CA . ARG A 1 667 ? 19.575 -17.332 -5.050 1.00 94.62 667 ARG A CA 1
ATOM 5009 C C . ARG A 1 667 ? 19.708 -18.383 -3.945 1.00 94.62 667 ARG A C 1
ATOM 5011 O O . ARG A 1 667 ? 20.289 -19.430 -4.202 1.00 94.62 667 ARG A O 1
ATOM 5018 N N . THR A 1 668 ? 19.215 -18.102 -2.738 1.00 94.94 668 THR A N 1
ATOM 5019 C CA . THR A 1 668 ? 19.361 -18.981 -1.566 1.00 94.94 668 THR A CA 1
ATOM 5020 C C . THR A 1 668 ? 18.037 -19.107 -0.807 1.00 94.94 668 THR A C 1
ATOM 5022 O O . THR A 1 668 ? 17.166 -19.884 -1.184 1.00 94.94 668 THR A O 1
ATOM 5025 N N . SER A 1 669 ? 17.815 -18.281 0.216 1.00 94.81 669 SER A N 1
ATOM 5026 C CA . SER A 1 669 ? 16.710 -18.434 1.161 1.00 94.81 669 SER A CA 1
ATOM 5027 C C . SER A 1 669 ? 15.318 -18.395 0.530 1.00 94.81 669 SER A C 1
ATOM 5029 O O . SER A 1 669 ? 14.441 -19.136 0.972 1.00 94.81 669 SER A O 1
ATOM 5031 N N . LEU A 1 670 ? 15.084 -17.550 -0.482 1.00 95.19 670 LEU A N 1
ATOM 5032 C CA . LEU A 1 670 ? 13.756 -17.415 -1.093 1.00 95.19 670 LEU A CA 1
ATOM 5033 C C . LEU A 1 670 ? 13.376 -18.636 -1.938 1.00 95.19 670 LEU A C 1
ATOM 5035 O O . LEU A 1 670 ? 12.232 -19.089 -1.860 1.00 95.19 670 LEU A O 1
ATOM 5039 N N . ILE A 1 671 ? 14.324 -19.189 -2.700 1.00 94.75 671 ILE A N 1
ATOM 5040 C CA . ILE A 1 671 ? 14.082 -20.417 -3.460 1.00 94.75 671 ILE A CA 1
ATOM 5041 C C . ILE A 1 671 ? 13.958 -21.629 -2.528 1.00 94.75 671 ILE A C 1
ATOM 5043 O O . ILE A 1 671 ? 13.021 -22.409 -2.692 1.00 94.75 671 ILE A O 1
ATOM 5047 N N . ASP A 1 672 ? 14.793 -21.724 -1.487 1.00 93.31 672 ASP A N 1
ATOM 5048 C CA . ASP A 1 672 ? 14.753 -22.821 -0.505 1.00 93.31 672 ASP A CA 1
ATOM 5049 C C . ASP A 1 672 ? 13.417 -22.887 0.258 1.00 93.31 672 ASP A C 1
ATOM 5051 O O . ASP A 1 672 ? 12.986 -23.955 0.688 1.00 93.31 672 ASP A O 1
ATOM 5055 N N . ASN A 1 673 ? 12.735 -21.745 0.415 1.00 94.06 673 ASN A N 1
ATOM 5056 C CA . ASN A 1 673 ? 11.417 -21.654 1.055 1.00 94.06 673 ASN A CA 1
ATOM 5057 C C . ASN A 1 673 ? 10.243 -21.735 0.062 1.00 94.06 673 ASN A C 1
ATOM 5059 O O . ASN A 1 673 ? 9.094 -21.538 0.460 1.00 94.06 673 ASN A O 1
ATOM 5063 N N . GLY A 1 674 ? 10.502 -22.001 -1.223 1.00 93.75 674 GLY A N 1
ATOM 5064 C CA . GLY A 1 674 ? 9.459 -22.225 -2.225 1.00 93.75 674 GLY A CA 1
ATOM 5065 C C . GLY A 1 674 ? 8.547 -21.020 -2.473 1.00 93.75 674 GLY A C 1
ATOM 5066 O O . GLY A 1 674 ? 7.361 -21.200 -2.736 1.00 93.75 674 GLY A O 1
ATOM 5067 N N . VAL A 1 675 ? 9.073 -19.791 -2.389 1.00 96.00 675 VAL A N 1
ATOM 5068 C CA . VAL A 1 675 ? 8.283 -18.541 -2.441 1.00 96.00 675 VAL A CA 1
ATOM 5069 C C . VAL A 1 675 ? 7.502 -18.361 -3.754 1.00 96.00 675 VAL A C 1
ATOM 5071 O O . VAL A 1 675 ? 6.416 -17.780 -3.747 1.00 96.00 675 VAL A O 1
ATOM 5074 N N . ALA A 1 676 ? 8.011 -18.875 -4.878 1.00 95.81 676 ALA A N 1
ATOM 5075 C CA . ALA A 1 676 ? 7.410 -18.683 -6.201 1.00 95.81 676 ALA A CA 1
ATOM 5076 C C . ALA A 1 676 ? 5.978 -19.239 -6.316 1.00 95.81 676 ALA A C 1
ATOM 5078 O O . ALA A 1 676 ? 5.099 -18.579 -6.872 1.00 95.81 676 ALA A O 1
ATOM 5079 N N . ALA A 1 677 ? 5.723 -20.430 -5.765 1.00 94.69 677 ALA A N 1
ATOM 5080 C CA . ALA A 1 677 ? 4.428 -21.100 -5.871 1.00 94.69 677 ALA A CA 1
ATOM 5081 C C . ALA A 1 677 ? 3.271 -20.312 -5.214 1.00 94.69 677 ALA A C 1
ATOM 5083 O O . ALA A 1 677 ? 2.290 -20.027 -5.906 1.00 94.69 677 ALA A O 1
ATOM 5084 N N . PRO A 1 678 ? 3.350 -19.902 -3.930 1.00 95.12 678 PRO A N 1
ATOM 5085 C CA . PRO A 1 678 ? 2.282 -19.132 -3.301 1.00 95.12 678 PRO A CA 1
ATOM 5086 C C . PRO A 1 678 ? 2.112 -17.739 -3.916 1.00 95.12 678 PRO A C 1
ATOM 5088 O O . PRO A 1 678 ? 0.976 -17.309 -4.084 1.00 95.12 678 PRO A O 1
ATOM 5091 N N . VAL A 1 679 ? 3.190 -17.052 -4.321 1.00 96.50 679 VAL A N 1
ATOM 5092 C CA . VAL A 1 679 ? 3.074 -15.749 -5.010 1.00 96.50 679 VAL A CA 1
ATOM 5093 C C . VAL A 1 679 ? 2.328 -15.900 -6.337 1.00 96.50 679 VAL A C 1
ATOM 5095 O O . VAL A 1 679 ? 1.414 -15.130 -6.620 1.00 96.50 679 VAL A O 1
ATOM 5098 N N . THR A 1 680 ? 2.650 -16.928 -7.123 1.00 95.06 680 THR A N 1
ATOM 5099 C CA . THR A 1 680 ? 1.981 -17.164 -8.410 1.00 95.06 680 THR A CA 1
ATOM 5100 C C . THR A 1 680 ? 0.516 -17.573 -8.226 1.00 95.06 680 THR A C 1
ATOM 5102 O O . THR A 1 680 ? -0.353 -17.145 -8.985 1.00 95.06 680 THR A O 1
ATOM 5105 N N . ALA A 1 681 ? 0.200 -18.347 -7.183 1.00 93.50 681 ALA A N 1
ATOM 5106 C CA . ALA A 1 681 ? -1.182 -18.704 -6.865 1.00 93.50 681 ALA A CA 1
ATOM 5107 C C . ALA A 1 681 ? -2.063 -17.465 -6.606 1.00 93.50 681 ALA A C 1
ATOM 5109 O O . ALA A 1 681 ? -3.224 -17.444 -7.018 1.00 93.50 681 ALA A O 1
ATOM 5110 N N . LEU A 1 682 ? -1.507 -16.410 -5.997 1.00 94.94 682 LEU A N 1
ATOM 5111 C CA . LEU A 1 682 ? -2.225 -15.161 -5.723 1.00 94.94 682 LEU A CA 1
ATOM 5112 C C . LEU A 1 682 ? -2.581 -14.349 -6.978 1.00 94.94 682 LEU A C 1
ATOM 5114 O O . LEU A 1 682 ? -3.513 -13.546 -6.921 1.00 94.94 682 LEU A O 1
ATOM 5118 N N . LEU A 1 683 ? -1.943 -14.594 -8.130 1.00 93.44 683 LEU A N 1
ATOM 5119 C CA . LEU A 1 683 ? -2.329 -13.955 -9.401 1.00 93.44 683 LEU A CA 1
ATOM 5120 C C . LEU A 1 683 ? -3.757 -14.331 -9.840 1.00 93.44 683 LEU A C 1
ATOM 5122 O O . LEU A 1 683 ? -4.378 -13.610 -10.622 1.00 93.44 683 LEU A O 1
ATOM 5126 N N . LYS A 1 684 ? -4.293 -15.442 -9.316 1.00 91.38 684 LYS A N 1
ATOM 5127 C CA . LYS A 1 684 ? -5.657 -15.930 -9.575 1.00 91.38 684 LYS A CA 1
ATOM 5128 C C . LYS A 1 684 ? -6.698 -15.395 -8.580 1.00 91.38 684 LYS A C 1
ATOM 5130 O O . LYS A 1 684 ? -7.857 -15.770 -8.680 1.00 91.38 684 LYS A O 1
ATOM 5135 N N . SER A 1 685 ? -6.307 -14.539 -7.633 1.00 89.75 685 SER A N 1
ATOM 5136 C CA . SER A 1 685 ? -7.212 -13.946 -6.637 1.00 89.75 685 SER A CA 1
ATOM 5137 C C . SER A 1 685 ? -8.304 -13.083 -7.281 1.00 89.75 685 SER A C 1
ATOM 5139 O O . SER A 1 685 ? -8.030 -12.331 -8.214 1.00 89.75 685 SER A O 1
ATOM 5141 N N . ASP A 1 686 ? -9.525 -13.105 -6.750 1.00 86.25 686 ASP A N 1
ATOM 5142 C CA . ASP A 1 686 ? -10.588 -12.179 -7.176 1.00 86.25 686 ASP A CA 1
ATOM 5143 C C . ASP A 1 686 ? -10.318 -10.736 -6.722 1.00 86.25 686 ASP A C 1
ATOM 5145 O O . ASP A 1 686 ? -10.742 -9.775 -7.363 1.00 86.25 686 ASP A O 1
ATOM 5149 N N . ASP A 1 687 ? -9.553 -10.575 -5.640 1.00 85.56 687 ASP A N 1
ATOM 5150 C CA . ASP A 1 687 ? -9.132 -9.273 -5.135 1.00 85.56 687 ASP A CA 1
ATOM 5151 C C . ASP A 1 687 ? -7.992 -8.690 -5.995 1.00 85.56 687 ASP A C 1
ATOM 5153 O O . ASP A 1 687 ? -6.899 -9.262 -6.092 1.00 85.56 687 ASP A O 1
ATOM 5157 N N . VAL A 1 688 ? -8.264 -7.539 -6.620 1.00 87.38 688 VAL A N 1
ATOM 5158 C CA . VAL A 1 688 ? -7.342 -6.812 -7.511 1.00 87.38 688 VAL A CA 1
ATOM 5159 C C . VAL A 1 688 ? -6.094 -6.322 -6.775 1.00 87.38 688 VAL A C 1
ATOM 5161 O O . VAL A 1 688 ? -5.010 -6.327 -7.352 1.00 87.38 688 VAL A O 1
ATOM 5164 N N . GLU A 1 689 ? -6.212 -5.944 -5.504 1.00 86.00 689 GLU A N 1
ATOM 5165 C CA . GLU A 1 689 ? -5.084 -5.461 -4.704 1.00 86.00 689 GLU A CA 1
ATOM 5166 C C . GLU A 1 689 ? -4.148 -6.614 -4.335 1.00 86.00 689 GLU A C 1
ATOM 5168 O O . GLU A 1 689 ? -2.927 -6.463 -4.361 1.00 86.00 689 GLU A O 1
ATOM 5173 N N . VAL A 1 690 ? -4.709 -7.798 -4.062 1.00 91.75 690 VAL A N 1
ATOM 5174 C CA . VAL A 1 690 ? -3.923 -9.028 -3.869 1.00 91.75 690 VAL A CA 1
ATOM 5175 C C . VAL A 1 690 ? -3.175 -9.393 -5.153 1.00 91.75 690 VAL A C 1
ATOM 5177 O O . VAL A 1 690 ? -1.973 -9.661 -5.092 1.00 91.75 690 VAL A O 1
ATOM 5180 N N . LYS A 1 691 ? -3.848 -9.350 -6.315 1.00 93.19 691 LYS A N 1
ATOM 5181 C CA . LYS A 1 691 ? -3.208 -9.555 -7.630 1.00 93.19 691 LYS A CA 1
ATOM 5182 C C . LYS A 1 691 ? -2.063 -8.574 -7.851 1.00 93.19 691 LYS A C 1
ATOM 5184 O O . LYS A 1 691 ? -0.975 -8.981 -8.253 1.00 93.19 691 LYS A O 1
ATOM 5189 N N . ASN A 1 692 ? -2.297 -7.298 -7.565 1.00 92.06 692 ASN A N 1
ATOM 5190 C CA . ASN A 1 692 ? -1.312 -6.244 -7.751 1.00 92.06 692 ASN A CA 1
ATOM 5191 C C . ASN A 1 692 ? -0.077 -6.458 -6.859 1.00 92.06 692 ASN A C 1
ATOM 5193 O O . ASN A 1 692 ? 1.042 -6.528 -7.364 1.00 92.06 692 ASN A O 1
ATOM 5197 N N . ALA A 1 693 ? -0.271 -6.689 -5.557 1.00 93.88 693 ALA A N 1
ATOM 5198 C CA . ALA A 1 693 ? 0.828 -6.950 -4.627 1.00 93.88 693 ALA A CA 1
ATOM 5199 C C . ALA A 1 693 ? 1.630 -8.212 -5.002 1.00 93.88 693 ALA A C 1
ATOM 5201 O O . ALA A 1 693 ? 2.861 -8.212 -4.927 1.00 93.88 693 ALA A O 1
ATOM 5202 N N . ALA A 1 694 ? 0.950 -9.273 -5.453 1.00 96.75 694 ALA A N 1
ATOM 5203 C CA . ALA A 1 694 ? 1.596 -10.484 -5.955 1.00 96.75 694 ALA A CA 1
ATOM 5204 C C . ALA A 1 694 ? 2.413 -10.218 -7.230 1.00 96.75 694 ALA A C 1
ATOM 5206 O O . ALA A 1 694 ? 3.555 -10.666 -7.326 1.00 96.75 694 ALA A O 1
ATOM 5207 N N . THR A 1 695 ? 1.875 -9.436 -8.169 1.00 96.88 695 THR A N 1
ATOM 5208 C CA . THR A 1 695 ? 2.561 -9.050 -9.416 1.00 96.88 695 THR A CA 1
ATOM 5209 C C . THR A 1 695 ? 3.809 -8.216 -9.129 1.00 96.88 695 THR A C 1
ATOM 5211 O O . THR A 1 695 ? 4.865 -8.474 -9.699 1.00 96.88 695 THR A O 1
ATOM 5214 N N . MET A 1 696 ? 3.746 -7.291 -8.165 1.00 94.19 696 MET A N 1
ATOM 5215 C CA . MET A 1 696 ? 4.907 -6.502 -7.735 1.00 94.19 696 MET A CA 1
ATOM 5216 C C . MET A 1 696 ? 6.024 -7.364 -7.138 1.00 94.19 696 MET A C 1
ATOM 5218 O O . MET A 1 696 ? 7.200 -7.088 -7.368 1.00 94.19 696 MET A O 1
ATOM 5222 N N . ALA A 1 697 ? 5.680 -8.402 -6.370 1.00 96.38 697 ALA A N 1
ATOM 5223 C CA . ALA A 1 697 ? 6.665 -9.377 -5.909 1.00 96.38 697 ALA A CA 1
ATOM 5224 C C . ALA A 1 697 ? 7.237 -10.182 -7.090 1.00 96.38 697 ALA A C 1
ATOM 5226 O O . ALA A 1 697 ? 8.449 -10.388 -7.167 1.00 96.38 697 ALA A O 1
ATOM 5227 N N . LEU A 1 698 ? 6.378 -10.579 -8.035 1.00 96.19 698 LEU A N 1
ATOM 5228 C CA . LEU A 1 698 ? 6.745 -11.345 -9.225 1.00 96.19 698 LEU A CA 1
ATOM 5229 C C . LEU A 1 698 ? 7.749 -10.615 -10.125 1.00 96.19 698 LEU A C 1
ATOM 5231 O O . LEU A 1 698 ? 8.635 -11.272 -10.668 1.00 96.19 698 LEU A O 1
ATOM 5235 N N . CYS A 1 699 ? 7.670 -9.282 -10.234 1.00 95.12 699 CYS A N 1
ATOM 5236 C CA . CYS A 1 699 ? 8.635 -8.476 -10.990 1.00 95.12 699 CYS A CA 1
ATOM 5237 C C . CYS A 1 699 ? 10.084 -8.800 -10.599 1.00 95.12 699 CYS A C 1
ATOM 5239 O O . CYS A 1 699 ? 10.934 -8.927 -11.477 1.00 95.12 699 CYS A O 1
ATOM 5241 N N . ASN A 1 700 ? 10.362 -8.999 -9.308 1.00 95.06 700 ASN A N 1
ATOM 5242 C CA . ASN A 1 700 ? 11.701 -9.361 -8.835 1.00 95.06 700 ASN A CA 1
ATOM 5243 C C . ASN A 1 700 ? 12.011 -10.851 -9.035 1.00 95.06 700 ASN A C 1
ATOM 5245 O O . ASN A 1 700 ? 13.154 -11.218 -9.297 1.00 95.06 700 ASN A O 1
ATOM 5249 N N . LEU A 1 701 ? 11.003 -11.725 -8.928 1.00 95.62 701 LEU A N 1
ATOM 5250 C CA . LEU A 1 701 ? 11.182 -13.169 -9.124 1.00 95.62 701 LEU A CA 1
ATOM 5251 C C . LEU A 1 701 ? 11.471 -13.540 -10.587 1.00 95.62 701 LEU A C 1
ATOM 5253 O O . LEU A 1 701 ? 12.095 -14.574 -10.820 1.00 95.62 701 LEU A O 1
ATOM 5257 N N . LEU A 1 702 ? 11.035 -12.705 -11.538 1.00 95.38 702 LEU A N 1
ATOM 5258 C CA . LEU A 1 702 ? 11.196 -12.879 -12.986 1.00 95.38 702 LEU A CA 1
ATOM 5259 C C . LEU A 1 702 ? 12.513 -12.334 -13.558 1.00 95.38 702 LEU A C 1
ATOM 5261 O O . LEU A 1 702 ? 12.746 -12.483 -14.756 1.00 95.38 702 LEU A O 1
ATOM 5265 N N . LEU A 1 703 ? 13.362 -11.706 -12.740 1.00 93.00 703 LEU A N 1
ATOM 5266 C CA . LEU A 1 703 ? 14.681 -11.241 -13.178 1.00 93.00 703 LEU A CA 1
ATOM 5267 C C . LEU A 1 703 ? 15.532 -12.422 -13.673 1.00 93.00 703 LEU A C 1
ATOM 5269 O O . LEU A 1 703 ? 15.508 -13.490 -13.070 1.00 93.00 703 LEU A O 1
ATOM 5273 N N . GLU A 1 704 ? 16.326 -12.221 -14.727 1.00 89.06 704 GLU 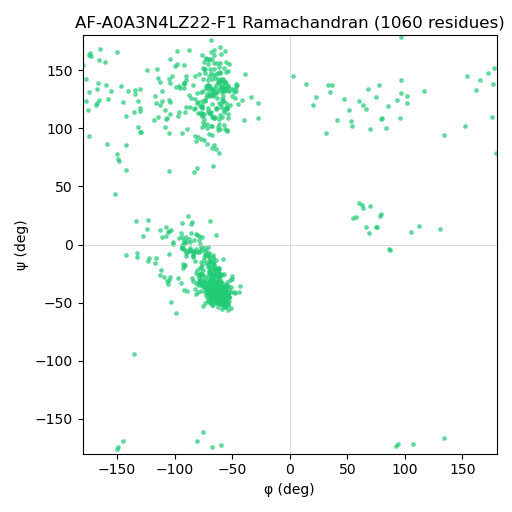A N 1
ATOM 5274 C CA . GLU A 1 704 ? 17.109 -13.284 -15.392 1.00 89.06 704 GLU A CA 1
ATOM 5275 C C . GLU A 1 704 ? 17.998 -14.089 -14.428 1.00 89.06 704 GLU A C 1
ATOM 5277 O O . GLU A 1 704 ? 18.125 -15.305 -14.529 1.00 89.06 704 GLU A O 1
ATOM 5282 N N . PHE A 1 705 ? 18.604 -13.422 -13.447 1.00 88.94 705 PHE A N 1
ATOM 5283 C CA . PHE A 1 705 ? 19.495 -14.068 -12.481 1.00 88.94 705 PHE A CA 1
ATOM 5284 C C . PHE A 1 705 ? 18.763 -14.781 -11.327 1.00 88.94 705 PHE A C 1
ATOM 5286 O O . PHE A 1 705 ? 19.418 -15.394 -10.469 1.00 88.94 705 PHE A O 1
ATOM 5293 N N . SER A 1 706 ? 17.430 -14.679 -11.268 1.00 94.38 706 SER A N 1
ATOM 5294 C CA . SER A 1 706 ? 16.587 -15.331 -10.266 1.00 94.38 706 SER A CA 1
ATOM 5295 C C . SER A 1 706 ? 16.361 -16.800 -10.638 1.00 94.38 706 SER A C 1
ATOM 5297 O O . SER A 1 706 ? 15.784 -17.088 -11.686 1.00 94.38 706 SER A O 1
ATOM 5299 N N . PRO A 1 707 ? 16.709 -17.764 -9.767 1.00 93.50 707 PRO A N 1
ATOM 5300 C CA . PRO A 1 707 ? 16.475 -19.180 -10.053 1.00 93.50 707 PRO A CA 1
ATOM 5301 C C . PRO A 1 707 ? 14.983 -19.560 -10.016 1.00 93.50 707 PRO A C 1
ATOM 5303 O O . PRO A 1 707 ? 14.612 -20.654 -10.425 1.00 93.50 707 PRO A O 1
ATOM 5306 N N . MET A 1 708 ? 14.114 -18.666 -9.532 1.00 95.06 708 MET A N 1
ATOM 5307 C CA . MET A 1 708 ? 12.665 -18.870 -9.495 1.00 95.06 708 MET A CA 1
ATOM 5308 C C . MET A 1 708 ? 11.964 -18.500 -10.811 1.00 95.06 708 MET A C 1
ATOM 5310 O O . MET A 1 708 ? 10.786 -18.822 -10.957 1.00 95.06 708 MET A O 1
ATOM 5314 N N . GLN A 1 709 ? 12.653 -17.861 -11.766 1.00 93.31 709 GLN A N 1
ATOM 5315 C CA . GLN A 1 709 ? 12.059 -17.416 -13.034 1.00 93.31 709 GLN A CA 1
ATOM 5316 C C . GLN A 1 709 ? 11.398 -18.581 -13.791 1.00 93.31 709 GLN A C 1
ATOM 5318 O O . GLN A 1 709 ? 10.241 -18.479 -14.195 1.00 93.31 709 GLN A O 1
ATOM 5323 N N . HIS A 1 710 ? 12.089 -19.720 -13.902 1.00 89.56 710 HIS A N 1
ATOM 5324 C CA . HIS A 1 710 ? 11.566 -20.918 -14.567 1.00 89.56 710 HIS A CA 1
ATOM 5325 C C . HIS A 1 710 ? 10.293 -21.456 -13.899 1.00 89.56 710 HIS A C 1
ATOM 5327 O O . HIS A 1 710 ? 9.324 -21.767 -14.583 1.00 89.56 710 HIS A O 1
ATOM 5333 N N . LEU A 1 711 ? 10.252 -21.477 -12.561 1.00 91.88 711 LEU A N 1
ATOM 5334 C CA . LEU A 1 711 ? 9.084 -21.940 -11.800 1.00 91.88 711 LEU A CA 1
ATOM 5335 C C . LEU A 1 711 ? 7.852 -21.064 -12.063 1.00 91.88 711 LEU A C 1
ATOM 5337 O O . LEU A 1 711 ? 6.728 -21.559 -12.141 1.00 91.88 711 LEU A O 1
ATOM 5341 N N . VAL A 1 712 ? 8.060 -19.752 -12.212 1.00 91.19 712 VAL A N 1
ATOM 5342 C CA . VAL A 1 712 ? 6.994 -18.814 -12.584 1.00 91.19 712 VAL A CA 1
ATOM 5343 C C . VAL A 1 712 ? 6.542 -19.057 -14.026 1.00 91.19 712 VAL A C 1
ATOM 5345 O O . VAL A 1 712 ? 5.340 -19.079 -14.289 1.00 91.19 712 VAL A O 1
ATOM 5348 N N . ILE A 1 713 ? 7.467 -19.287 -14.960 1.00 88.00 713 ILE A N 1
ATOM 5349 C CA . ILE A 1 713 ? 7.146 -19.582 -16.365 1.00 88.00 713 ILE A CA 1
ATOM 5350 C C . ILE A 1 713 ? 6.292 -20.856 -16.479 1.00 88.00 713 ILE A C 1
ATOM 5352 O O . ILE A 1 713 ? 5.215 -20.816 -17.076 1.00 88.00 713 ILE A O 1
ATOM 5356 N N . GLU A 1 714 ? 6.716 -21.951 -15.845 1.00 88.88 714 GLU A N 1
ATOM 5357 C CA . GLU A 1 714 ? 6.029 -23.253 -15.880 1.00 88.88 714 GLU A CA 1
ATOM 5358 C C . GLU A 1 714 ? 4.632 -23.227 -15.254 1.00 88.88 714 GLU A C 1
ATOM 5360 O O . GLU A 1 714 ? 3.762 -24.015 -15.621 1.00 88.88 714 GLU A O 1
ATOM 5365 N N . SER A 1 715 ? 4.382 -22.297 -14.331 1.00 88.62 715 SER A N 1
ATOM 5366 C CA . SER A 1 715 ? 3.075 -22.145 -13.685 1.00 88.62 715 SER A CA 1
ATOM 5367 C C . SER A 1 715 ? 1.970 -21.595 -14.607 1.00 88.62 715 SER A C 1
ATOM 5369 O O . SER A 1 715 ? 0.804 -21.529 -14.203 1.00 88.62 715 SER A O 1
ATOM 5371 N N . GLY A 1 716 ? 2.323 -21.181 -15.832 1.00 88.25 716 GLY A N 1
ATOM 5372 C CA . GLY A 1 716 ? 1.400 -20.567 -16.788 1.00 88.25 716 GLY A CA 1
ATOM 5373 C C . GLY A 1 716 ? 1.123 -19.085 -16.514 1.00 88.25 716 GLY A C 1
ATOM 5374 O O . GLY A 1 716 ? 0.064 -18.582 -16.889 1.00 88.25 716 GLY A O 1
ATOM 5375 N N . ALA A 1 717 ? 2.053 -18.375 -15.864 1.00 92.31 717 ALA A N 1
ATOM 5376 C CA . ALA A 1 717 ? 1.882 -16.966 -15.498 1.00 92.31 717 ALA A CA 1
ATOM 5377 C C . ALA A 1 717 ? 1.713 -16.024 -16.706 1.00 92.31 717 ALA A C 1
ATOM 5379 O O . ALA A 1 717 ? 1.058 -14.995 -16.565 1.00 92.31 717 ALA A O 1
ATOM 5380 N N . LEU A 1 718 ? 2.251 -16.379 -17.883 1.00 93.94 718 LEU A N 1
ATOM 5381 C CA . LEU A 1 718 ? 2.218 -15.547 -19.096 1.00 93.94 718 LEU A CA 1
ATOM 5382 C C . LEU A 1 718 ? 0.805 -15.061 -19.431 1.00 93.94 718 LEU A C 1
ATOM 5384 O O . LEU A 1 718 ? 0.570 -13.860 -19.519 1.00 93.94 718 LEU A O 1
ATOM 5388 N N . LYS A 1 719 ? -0.144 -15.995 -19.556 1.00 94.62 719 LYS A N 1
ATOM 5389 C CA . LYS A 1 719 ? -1.524 -15.673 -19.927 1.00 94.62 719 LYS A CA 1
ATOM 5390 C C . LYS A 1 719 ? -2.179 -14.738 -18.909 1.00 94.62 719 LYS A C 1
ATOM 5392 O O . LYS A 1 719 ? -2.807 -13.755 -19.283 1.00 94.62 719 LYS A O 1
ATOM 5397 N N . ILE A 1 720 ? -1.960 -15.005 -17.621 1.00 95.50 720 ILE A N 1
ATOM 5398 C CA . ILE A 1 720 ? -2.510 -14.187 -16.537 1.00 95.50 720 ILE A CA 1
ATOM 5399 C C . ILE A 1 720 ? -1.925 -12.768 -16.584 1.00 95.50 720 ILE A C 1
ATOM 5401 O O . ILE A 1 720 ? -2.668 -11.803 -16.451 1.00 95.50 720 ILE A O 1
ATOM 5405 N N . LEU A 1 721 ? -0.614 -12.620 -16.802 1.00 96.50 721 LEU A N 1
ATOM 5406 C CA . LEU A 1 721 ? 0.037 -11.310 -16.900 1.00 96.50 721 LEU A CA 1
ATOM 5407 C C . LEU A 1 721 ? -0.425 -10.525 -18.136 1.00 96.50 721 LEU A C 1
ATOM 5409 O O . LEU A 1 721 ? -0.666 -9.325 -18.033 1.00 96.50 721 LEU A O 1
ATOM 5413 N N . CYS A 1 722 ? -0.603 -11.183 -19.285 1.00 96.62 722 CYS A N 1
ATOM 5414 C CA . CYS A 1 722 ? -1.169 -10.554 -20.481 1.00 96.62 722 CYS A CA 1
ATOM 5415 C C . CYS A 1 722 ? -2.612 -10.080 -20.239 1.00 96.62 722 CYS A C 1
ATOM 5417 O O . CYS A 1 722 ? -2.938 -8.939 -20.559 1.00 96.62 722 CYS A O 1
ATOM 5419 N N . GLU A 1 723 ? -3.462 -10.892 -19.603 1.00 95.62 723 GLU A N 1
ATOM 5420 C CA . GLU A 1 723 ? -4.822 -10.489 -19.212 1.00 95.62 723 GLU A CA 1
ATOM 5421 C C . GLU A 1 723 ? -4.804 -9.300 -18.231 1.00 95.62 723 GLU A C 1
ATOM 5423 O O . GLU A 1 723 ? -5.556 -8.336 -18.390 1.00 95.62 723 GLU A O 1
ATOM 5428 N N . GLN A 1 724 ? -3.913 -9.320 -17.235 1.00 95.25 724 GLN A N 1
ATOM 5429 C CA . GLN A 1 724 ? -3.775 -8.246 -16.249 1.00 95.25 724 GLN A CA 1
ATOM 5430 C C . GLN A 1 724 ? -3.206 -6.945 -16.844 1.00 95.25 724 GLN A C 1
ATOM 5432 O O . GLN A 1 724 ? -3.605 -5.862 -16.408 1.00 95.25 724 GLN A O 1
ATOM 5437 N N . ALA A 1 725 ? -2.357 -7.013 -17.876 1.00 95.31 725 ALA A N 1
ATOM 5438 C CA . ALA A 1 725 ? -1.884 -5.840 -18.620 1.00 95.31 725 ALA A CA 1
ATOM 5439 C C . ALA A 1 725 ? -3.036 -5.076 -19.307 1.00 95.31 725 ALA A C 1
ATOM 5441 O O . ALA A 1 725 ? -2.981 -3.855 -19.451 1.00 95.31 725 ALA A O 1
ATOM 5442 N N . HIS A 1 726 ? -4.135 -5.759 -19.635 1.00 94.31 726 HIS A N 1
ATOM 5443 C CA . HIS A 1 726 ? -5.348 -5.143 -20.185 1.00 94.31 726 HIS A CA 1
ATOM 5444 C C . HIS A 1 726 ? -6.323 -4.633 -19.111 1.00 94.31 726 HIS A C 1
ATOM 5446 O O . HIS A 1 726 ? -7.390 -4.111 -19.438 1.00 94.31 726 HIS A O 1
ATOM 5452 N N . SER A 1 727 ? -5.980 -4.751 -17.824 1.00 92.00 727 SER A N 1
ATOM 5453 C CA . SER A 1 727 ? -6.843 -4.325 -16.721 1.00 92.00 727 SER A CA 1
ATOM 5454 C C . SER A 1 727 ? -7.168 -2.828 -16.773 1.00 92.00 727 SER A C 1
ATOM 5456 O O . SER A 1 727 ? -6.343 -1.992 -17.145 1.00 92.00 727 SER A O 1
ATOM 5458 N N . ALA A 1 728 ? -8.370 -2.467 -16.319 1.00 86.56 728 ALA A N 1
ATOM 5459 C CA . ALA A 1 728 ? -8.741 -1.074 -16.077 1.00 86.56 728 ALA A CA 1
ATOM 5460 C C . ALA A 1 728 ? -8.011 -0.470 -14.859 1.00 86.56 728 ALA A C 1
ATOM 5462 O O . ALA A 1 728 ? -7.919 0.749 -14.737 1.00 86.56 728 ALA A O 1
ATOM 5463 N N . ASN A 1 729 ? -7.479 -1.303 -13.955 1.00 85.12 729 ASN A N 1
ATOM 5464 C CA . ASN A 1 729 ? -6.639 -0.834 -12.855 1.00 85.12 729 ASN A CA 1
ATOM 5465 C C . ASN A 1 729 ? -5.242 -0.489 -13.399 1.00 85.12 729 ASN A C 1
ATOM 5467 O O . ASN A 1 729 ? -4.512 -1.382 -13.833 1.00 85.12 729 ASN A O 1
ATOM 5471 N N . ALA A 1 730 ? -4.877 0.798 -13.380 1.00 81.75 730 ALA A N 1
ATOM 5472 C CA . ALA A 1 730 ? -3.635 1.268 -13.994 1.00 81.75 730 ALA A CA 1
ATOM 5473 C C . ALA A 1 730 ? -2.372 0.741 -13.295 1.00 81.75 730 ALA A C 1
ATOM 5475 O O . ALA A 1 730 ? -1.372 0.504 -13.963 1.00 81.75 730 ALA A O 1
ATOM 5476 N N . GLU A 1 731 ? -2.420 0.500 -11.983 1.00 82.69 731 GLU A N 1
ATOM 5477 C CA . GLU A 1 731 ? -1.281 -0.037 -11.233 1.00 82.69 731 GLU A CA 1
ATOM 5478 C C . GLU A 1 731 ? -1.043 -1.515 -11.565 1.00 82.69 731 GLU A C 1
ATOM 5480 O O . GLU A 1 731 ? 0.078 -1.910 -11.879 1.00 82.69 731 GLU A O 1
ATOM 5485 N N . LEU A 1 732 ? -2.114 -2.317 -11.606 1.00 90.56 732 LEU A N 1
ATOM 5486 C CA . LEU A 1 732 ? -2.034 -3.710 -12.040 1.00 90.56 732 LEU A CA 1
ATOM 5487 C C . LEU A 1 732 ? -1.552 -3.802 -13.493 1.00 90.56 732 LEU A C 1
ATOM 5489 O O . LEU A 1 732 ? -0.698 -4.633 -13.793 1.00 90.56 732 LEU A O 1
ATOM 5493 N N . LYS A 1 733 ? -2.045 -2.924 -14.376 1.00 93.69 733 LYS A N 1
ATOM 5494 C CA . LYS A 1 733 ? -1.571 -2.806 -15.762 1.00 93.69 733 LYS A CA 1
ATOM 5495 C C . LYS A 1 733 ? -0.072 -2.514 -15.822 1.00 93.69 733 LYS A C 1
ATOM 5497 O O . LYS A 1 733 ? 0.660 -3.258 -16.470 1.00 93.69 733 LYS A O 1
ATOM 5502 N N . LEU A 1 734 ? 0.380 -1.472 -15.123 1.00 91.56 734 LEU A N 1
ATOM 5503 C CA . LEU A 1 734 ? 1.784 -1.063 -15.067 1.00 91.56 734 LEU A CA 1
ATOM 5504 C C . LEU A 1 734 ? 2.680 -2.212 -14.588 1.00 91.56 734 LEU A C 1
ATOM 5506 O O . LEU A 1 734 ? 3.632 -2.587 -15.271 1.00 91.56 734 LEU A O 1
ATOM 5510 N N . ASN A 1 735 ? 2.337 -2.814 -13.448 1.00 94.06 735 ASN A N 1
ATOM 5511 C CA . ASN A 1 735 ? 3.106 -3.908 -12.860 1.00 94.06 735 ASN A CA 1
ATOM 5512 C C . ASN A 1 735 ? 3.107 -5.159 -13.747 1.00 94.06 735 ASN A C 1
ATOM 5514 O O . ASN A 1 735 ? 4.120 -5.850 -13.819 1.00 94.06 735 ASN A O 1
ATOM 5518 N N . SER A 1 736 ? 2.016 -5.431 -14.466 1.00 97.06 736 SER A N 1
ATOM 5519 C CA . SER A 1 736 ? 1.945 -6.562 -15.399 1.00 97.06 736 SER A CA 1
ATOM 5520 C C . SER A 1 736 ? 2.850 -6.359 -16.609 1.00 97.06 736 SER A C 1
ATOM 5522 O O . SER A 1 736 ? 3.579 -7.274 -16.979 1.00 97.06 736 SER A O 1
ATOM 5524 N N . ILE A 1 737 ? 2.875 -5.156 -17.194 1.00 95.94 737 ILE A N 1
ATOM 5525 C CA . ILE A 1 737 ? 3.792 -4.833 -18.299 1.00 95.94 737 ILE A CA 1
ATOM 5526 C C . ILE A 1 737 ? 5.244 -4.894 -17.817 1.00 95.94 737 ILE A C 1
ATOM 5528 O O . ILE A 1 737 ? 6.102 -5.427 -18.518 1.00 95.94 737 ILE A O 1
ATOM 5532 N N . TRP A 1 738 ? 5.526 -4.424 -16.599 1.00 95.62 738 TRP A N 1
ATOM 5533 C CA . TRP A 1 738 ? 6.856 -4.546 -16.002 1.00 95.62 738 TRP A CA 1
ATOM 5534 C C . TRP A 1 738 ? 7.256 -6.017 -15.814 1.00 95.62 738 TRP A C 1
ATOM 5536 O O . TRP A 1 738 ? 8.341 -6.427 -16.232 1.00 95.62 738 TRP A O 1
ATOM 5546 N N . ALA A 1 739 ? 6.370 -6.844 -15.258 1.00 96.75 739 ALA A N 1
ATOM 5547 C CA . ALA A 1 739 ? 6.605 -8.277 -15.124 1.00 96.75 739 ALA A CA 1
ATOM 5548 C C . ALA A 1 739 ? 6.863 -8.931 -16.493 1.00 96.75 739 ALA A C 1
ATOM 5550 O O . ALA A 1 739 ? 7.833 -9.672 -16.634 1.00 96.75 739 ALA A O 1
ATOM 5551 N N . LEU A 1 740 ? 6.073 -8.594 -17.520 1.00 96.81 740 LEU A N 1
ATOM 5552 C CA . LEU A 1 740 ? 6.263 -9.071 -18.894 1.00 96.81 740 LEU A CA 1
ATOM 5553 C C . LEU A 1 740 ? 7.595 -8.602 -19.500 1.00 96.81 740 LEU A C 1
ATOM 5555 O O . LEU A 1 740 ? 8.271 -9.391 -20.154 1.00 96.81 740 LEU A O 1
ATOM 5559 N N . LYS A 1 741 ? 8.025 -7.360 -19.239 1.00 94.62 741 LYS A N 1
ATOM 5560 C CA . LYS A 1 741 ? 9.340 -6.838 -19.652 1.00 94.62 741 LYS A CA 1
ATOM 5561 C C . LYS A 1 741 ? 10.481 -7.697 -19.102 1.00 94.62 741 LYS A C 1
ATOM 5563 O O . LYS A 1 741 ? 11.438 -7.963 -19.829 1.00 94.62 741 LYS A O 1
ATOM 5568 N N . HIS A 1 742 ? 10.402 -8.107 -17.834 1.00 94.50 742 HIS A N 1
ATOM 5569 C CA . HIS A 1 742 ? 11.392 -9.007 -17.230 1.00 94.50 742 HIS A CA 1
ATOM 5570 C C . HIS A 1 742 ? 11.256 -10.437 -17.760 1.00 94.50 742 HIS A C 1
ATOM 5572 O O . HIS A 1 742 ? 12.263 -11.081 -18.030 1.00 94.50 742 HIS A O 1
ATOM 5578 N N . TYR A 1 743 ? 10.023 -10.898 -17.979 1.00 94.25 743 TYR A N 1
ATOM 5579 C CA . TYR A 1 743 ? 9.712 -12.225 -18.510 1.00 94.25 743 TYR A CA 1
ATOM 5580 C C . TYR A 1 743 ? 10.385 -12.493 -19.864 1.00 94.25 743 TYR A C 1
ATOM 5582 O O . TYR A 1 743 ? 10.883 -13.589 -20.101 1.00 94.25 743 TYR A O 1
ATOM 5590 N N . ILE A 1 744 ? 10.421 -11.494 -20.753 1.00 93.25 744 ILE A N 1
ATOM 5591 C CA . ILE A 1 744 ? 11.004 -11.638 -22.097 1.00 93.25 744 ILE A CA 1
ATOM 5592 C C . ILE A 1 744 ? 12.499 -11.299 -22.170 1.00 93.25 744 ILE A C 1
ATOM 5594 O O . ILE A 1 744 ? 13.115 -11.473 -23.226 1.00 93.25 744 ILE A O 1
ATOM 5598 N N . TYR A 1 745 ? 13.090 -10.772 -21.096 1.00 92.38 745 TYR A N 1
ATOM 5599 C CA . TYR A 1 745 ? 14.488 -10.354 -21.107 1.00 92.38 745 TYR A CA 1
ATOM 5600 C C . TYR A 1 745 ? 15.400 -11.580 -21.248 1.00 92.38 745 TYR A C 1
ATOM 5602 O O . TYR A 1 745 ? 15.341 -12.504 -20.444 1.00 92.38 745 TYR A O 1
ATOM 5610 N N . ASN A 1 746 ? 16.204 -11.594 -22.315 1.00 86.62 746 ASN A N 1
ATOM 5611 C CA . ASN A 1 746 ? 17.043 -12.724 -22.735 1.00 86.62 746 ASN A CA 1
ATOM 5612 C C . ASN A 1 746 ? 16.298 -14.069 -22.942 1.00 86.62 746 ASN A C 1
ATOM 5614 O O . ASN A 1 746 ? 16.904 -15.138 -22.907 1.00 86.62 746 ASN A O 1
ATOM 5618 N N . ALA A 1 747 ? 14.983 -14.030 -23.189 1.00 90.00 747 ALA A N 1
ATOM 5619 C CA . ALA A 1 747 ? 14.190 -15.221 -23.491 1.00 90.00 747 ALA A CA 1
ATOM 5620 C C . ALA A 1 747 ? 14.398 -15.722 -24.937 1.00 90.00 747 ALA A C 1
ATOM 5622 O O . ALA A 1 747 ? 14.867 -14.987 -25.816 1.00 90.00 747 ALA A O 1
ATOM 5623 N N . THR A 1 748 ? 14.004 -16.973 -25.200 1.00 91.38 748 THR A N 1
ATOM 5624 C CA . THR A 1 748 ? 14.053 -17.567 -26.547 1.00 91.38 748 THR A CA 1
ATOM 5625 C C . THR A 1 748 ? 13.126 -16.826 -27.525 1.00 91.38 748 THR A C 1
ATOM 5627 O O . THR A 1 748 ? 12.155 -16.196 -27.088 1.00 91.38 748 THR A O 1
ATOM 5630 N N . PRO A 1 749 ? 13.386 -16.891 -28.848 1.00 93.06 749 PRO A N 1
ATOM 5631 C CA . PRO A 1 749 ? 12.544 -16.225 -29.846 1.00 93.06 749 PRO A CA 1
ATOM 5632 C C . PRO A 1 749 ? 11.079 -16.664 -29.744 1.00 93.06 749 PRO A C 1
ATOM 5634 O O . PRO A 1 749 ? 10.186 -15.822 -29.767 1.00 93.06 749 PRO A O 1
ATOM 5637 N N . ASP A 1 750 ? 10.836 -17.956 -29.506 1.00 91.88 750 ASP A N 1
ATOM 5638 C CA . ASP A 1 750 ? 9.490 -18.516 -29.342 1.00 91.88 750 ASP A CA 1
ATOM 5639 C C . ASP A 1 750 ? 8.733 -17.880 -28.172 1.00 91.88 750 ASP A C 1
ATOM 5641 O O . ASP A 1 750 ? 7.579 -17.473 -28.316 1.00 91.88 750 ASP A O 1
ATOM 5645 N N . VAL A 1 751 ? 9.386 -17.734 -27.013 1.00 91.88 751 VAL A N 1
ATOM 5646 C CA . VAL A 1 751 ? 8.779 -17.114 -25.826 1.00 91.88 751 VAL A CA 1
ATOM 5647 C C . VAL A 1 751 ? 8.485 -15.637 -26.087 1.00 91.88 751 VAL A C 1
ATOM 5649 O O . VAL A 1 751 ? 7.393 -15.156 -25.771 1.00 91.88 751 VAL A O 1
ATOM 5652 N N . LYS A 1 752 ? 9.422 -14.915 -26.713 1.00 94.75 752 LYS A N 1
ATOM 5653 C CA . LYS A 1 752 ? 9.245 -13.507 -27.090 1.00 94.75 752 LYS A CA 1
ATOM 5654 C C . LYS A 1 752 ? 8.086 -13.322 -28.077 1.00 94.75 752 LYS A C 1
ATOM 5656 O O . LYS A 1 752 ? 7.218 -12.476 -27.857 1.00 94.75 752 LYS A O 1
ATOM 5661 N N . ALA A 1 753 ? 8.034 -14.136 -29.129 1.00 93.81 753 ALA A N 1
ATOM 5662 C CA . ALA A 1 753 ? 6.995 -14.091 -30.153 1.00 93.81 753 ALA A CA 1
ATOM 5663 C C . ALA A 1 753 ? 5.620 -14.503 -29.603 1.00 93.81 753 ALA A C 1
ATOM 5665 O O . ALA A 1 753 ? 4.614 -13.852 -29.905 1.00 93.81 753 ALA A O 1
ATOM 5666 N N . SER A 1 754 ? 5.563 -15.537 -28.757 1.00 93.56 754 SER A N 1
ATOM 5667 C CA . SER A 1 754 ? 4.338 -15.948 -28.063 1.00 93.56 754 SER A CA 1
ATOM 5668 C C . SER A 1 754 ? 3.831 -14.842 -27.141 1.00 93.56 754 SER A C 1
ATOM 5670 O O . SER A 1 754 ? 2.640 -14.548 -27.151 1.00 93.56 754 SER A O 1
ATOM 5672 N N . THR A 1 755 ? 4.723 -14.182 -26.397 1.00 95.00 755 THR A N 1
ATOM 5673 C CA . THR A 1 755 ? 4.352 -13.081 -25.495 1.00 95.00 755 THR A CA 1
ATOM 5674 C C . THR A 1 755 ? 3.802 -11.884 -26.266 1.00 95.00 755 THR A C 1
ATOM 5676 O O . THR A 1 755 ? 2.760 -11.351 -25.900 1.00 95.00 755 THR A O 1
ATOM 5679 N N . LEU A 1 756 ? 4.451 -11.490 -27.369 1.00 94.81 756 LEU A N 1
ATOM 5680 C CA . LEU A 1 756 ? 3.953 -10.420 -28.243 1.00 94.81 756 LEU A CA 1
ATOM 5681 C C . LEU A 1 756 ? 2.584 -10.764 -28.854 1.00 94.81 756 LEU A C 1
ATOM 5683 O O . LEU A 1 756 ? 1.750 -9.882 -29.036 1.00 94.81 756 LEU A O 1
ATOM 5687 N N . THR A 1 757 ? 2.356 -12.040 -29.179 1.00 94.50 757 THR A N 1
ATOM 5688 C CA . THR A 1 757 ? 1.069 -12.511 -29.709 1.00 94.50 757 THR A CA 1
ATOM 5689 C C . THR A 1 757 ? -0.029 -12.416 -28.658 1.00 94.50 757 THR A C 1
ATOM 5691 O O . THR A 1 757 ? -1.065 -11.823 -28.936 1.00 94.50 757 THR A O 1
ATOM 5694 N N . GLU A 1 758 ? 0.207 -12.968 -27.467 1.00 95.94 758 GLU A N 1
ATOM 5695 C CA . GLU A 1 758 ? -0.776 -13.013 -26.379 1.00 95.94 758 GLU A CA 1
ATOM 5696 C C . GLU A 1 758 ? -1.100 -11.611 -25.840 1.00 95.94 758 GLU A C 1
ATOM 5698 O O . GLU A 1 758 ? -2.250 -11.316 -25.532 1.00 95.94 758 GLU A O 1
ATOM 5703 N N . LEU A 1 759 ? -0.102 -10.721 -25.763 1.00 95.19 759 LEU A N 1
ATOM 5704 C CA . LEU A 1 759 ? -0.299 -9.327 -25.356 1.00 95.19 759 LEU A CA 1
ATOM 5705 C C . LEU A 1 759 ? -1.062 -8.501 -26.406 1.00 95.19 759 LEU A C 1
ATOM 5707 O O . LEU A 1 759 ? -1.653 -7.487 -26.062 1.00 95.19 759 LEU A O 1
ATOM 5711 N N . GLY A 1 760 ? -1.044 -8.917 -27.674 1.00 95.00 760 GLY A N 1
ATOM 5712 C CA . GLY A 1 760 ? -1.627 -8.169 -28.784 1.00 95.00 760 GLY A CA 1
ATOM 5713 C C . GLY A 1 760 ? -0.721 -7.030 -29.261 1.00 95.00 760 GLY A C 1
ATOM 5714 O O . GLY A 1 760 ? -0.599 -5.987 -28.619 1.00 95.00 760 GLY A O 1
ATOM 5715 N N . SER A 1 761 ? -0.117 -7.197 -30.441 1.00 91.25 761 SER A N 1
ATOM 5716 C CA . SER A 1 761 ? 0.779 -6.193 -31.036 1.00 91.25 761 SER A CA 1
ATOM 5717 C C . SER A 1 761 ? 0.083 -4.858 -31.311 1.00 91.25 761 SER A C 1
ATOM 5719 O O . SER A 1 761 ? 0.673 -3.813 -31.065 1.00 91.25 761 SER A O 1
ATOM 5721 N N . GLU A 1 762 ? -1.175 -4.886 -31.759 1.00 89.56 762 GLU A N 1
ATOM 5722 C CA . GLU A 1 762 ? -1.969 -3.671 -31.998 1.00 89.56 762 GLU A CA 1
ATOM 5723 C C . GLU A 1 762 ? -2.260 -2.913 -30.704 1.00 89.56 762 GLU A C 1
ATOM 5725 O O . GLU A 1 762 ? -2.077 -1.701 -30.639 1.00 89.56 762 GLU A O 1
ATOM 5730 N N . TRP A 1 763 ? -2.622 -3.631 -29.639 1.00 93.38 763 TRP A N 1
ATOM 5731 C CA . TRP A 1 763 ? -2.875 -3.012 -28.342 1.00 93.38 763 TRP A CA 1
ATOM 5732 C C . TRP A 1 763 ? -1.614 -2.356 -27.768 1.00 93.38 763 TRP A C 1
ATOM 5734 O O . TRP A 1 763 ? -1.670 -1.230 -27.272 1.00 93.38 763 TRP A O 1
ATOM 5744 N N . LEU A 1 764 ? -0.459 -3.027 -27.873 1.00 90.62 764 LEU A N 1
ATOM 5745 C CA . LEU A 1 764 ? 0.820 -2.463 -27.438 1.00 90.62 764 LEU A CA 1
ATOM 5746 C C . LEU A 1 764 ? 1.165 -1.188 -28.218 1.00 90.62 764 LEU A C 1
ATOM 5748 O O . LEU A 1 764 ? 1.669 -0.232 -27.634 1.00 90.62 764 LEU A O 1
ATOM 5752 N N . VAL A 1 765 ? 0.879 -1.167 -29.521 1.00 88.38 765 VAL A N 1
ATOM 5753 C CA . VAL A 1 765 ? 1.074 0.008 -30.373 1.00 88.38 765 VAL A CA 1
ATOM 5754 C C . VAL A 1 765 ? 0.168 1.154 -29.944 1.00 88.38 765 VAL A C 1
ATOM 5756 O O . VAL A 1 765 ? 0.657 2.268 -29.762 1.00 88.38 765 VAL A O 1
ATOM 5759 N N . ASP A 1 766 ? -1.119 0.899 -29.723 1.00 89.00 766 ASP A N 1
ATOM 5760 C CA . ASP A 1 766 ? -2.061 1.920 -29.257 1.00 89.00 766 ASP A CA 1
ATOM 5761 C C . ASP A 1 766 ? -1.627 2.503 -27.904 1.00 89.00 766 ASP A C 1
ATOM 5763 O O . ASP A 1 766 ? -1.680 3.718 -27.693 1.00 89.00 766 ASP A O 1
ATOM 5767 N N . LEU A 1 767 ? -1.112 1.650 -27.012 1.00 89.06 767 LEU A N 1
ATOM 5768 C CA . LEU A 1 767 ? -0.600 2.048 -25.705 1.00 89.06 767 LEU A CA 1
ATOM 5769 C C . LEU A 1 767 ? 0.544 3.065 -25.818 1.00 89.06 767 LEU A C 1
ATOM 5771 O O . LEU A 1 767 ? 0.490 4.132 -25.200 1.00 89.06 767 LEU A O 1
ATOM 5775 N N . ILE A 1 768 ? 1.568 2.750 -26.616 1.00 89.62 768 ILE A N 1
ATOM 5776 C CA . ILE A 1 768 ? 2.747 3.612 -26.789 1.00 89.62 768 ILE A CA 1
ATOM 5777 C C . ILE A 1 768 ? 2.485 4.811 -27.708 1.00 89.62 768 ILE A C 1
ATOM 5779 O O . ILE A 1 768 ? 3.275 5.747 -27.698 1.00 89.62 768 ILE A O 1
ATOM 5783 N N . SER A 1 769 ? 1.398 4.812 -28.485 1.00 85.56 769 SER A N 1
ATOM 5784 C CA . SER A 1 769 ? 1.075 5.887 -29.439 1.00 85.56 769 SER A CA 1
ATOM 5785 C C . SER A 1 769 ? 0.223 7.010 -28.846 1.00 85.56 769 SER A C 1
ATOM 5787 O O . SER A 1 769 ? 0.041 8.032 -29.496 1.00 85.56 769 SER A O 1
ATOM 5789 N N . TRP A 1 770 ? -0.317 6.850 -27.634 1.00 77.25 770 TRP A N 1
ATOM 5790 C CA . TRP A 1 770 ? -1.236 7.833 -27.048 1.00 77.25 770 TRP A CA 1
ATOM 5791 C C . TRP A 1 770 ? -0.539 9.185 -26.803 1.00 77.25 770 TRP A C 1
ATOM 5793 O O . TRP A 1 770 ? 0.425 9.240 -26.035 1.00 77.25 770 TRP A O 1
ATOM 5803 N N . ASP A 1 771 ? -0.991 10.256 -27.460 1.00 65.56 771 ASP A N 1
ATOM 5804 C CA . ASP A 1 771 ? -0.393 11.600 -27.401 1.00 65.56 771 ASP A CA 1
ATOM 5805 C C . ASP A 1 771 ? -1.039 12.464 -26.295 1.00 65.56 771 ASP A C 1
ATOM 5807 O O . ASP A 1 771 ? -2.260 12.536 -26.173 1.00 65.56 771 ASP A O 1
ATOM 5811 N N . ASP A 1 772 ? -0.210 13.155 -25.505 1.00 57.25 772 ASP A N 1
ATOM 5812 C CA . ASP A 1 772 ? -0.610 14.042 -24.388 1.00 57.25 772 ASP A CA 1
ATOM 5813 C C . ASP A 1 772 ? -1.069 15.444 -24.871 1.00 57.25 772 ASP A C 1
ATOM 5815 O O . ASP A 1 772 ? -1.580 16.262 -24.105 1.00 57.25 772 ASP A O 1
ATOM 5819 N N . ASP A 1 773 ? -0.923 15.725 -26.173 1.00 50.53 773 ASP A N 1
ATOM 5820 C CA . ASP A 1 773 ? -1.125 17.049 -26.785 1.00 50.53 773 ASP A CA 1
ATOM 5821 C C . ASP A 1 773 ? -2.582 17.553 -26.746 1.00 50.53 773 ASP A C 1
ATOM 5823 O O . ASP A 1 773 ? -2.833 18.743 -26.927 1.00 50.53 773 ASP A O 1
ATOM 5827 N N . LEU A 1 774 ? -3.562 16.680 -26.484 1.00 44.03 774 LEU A N 1
ATOM 5828 C CA . LEU A 1 774 ? -4.975 17.070 -26.365 1.00 44.03 774 LEU A CA 1
ATOM 5829 C C . LEU A 1 774 ? -5.352 17.592 -24.968 1.00 44.03 774 LEU A C 1
ATOM 5831 O O . LEU A 1 774 ? -6.450 18.116 -24.796 1.00 44.03 774 LEU A O 1
ATOM 5835 N N . ALA A 1 775 ? -4.467 17.470 -23.973 1.00 41.75 775 ALA A N 1
ATOM 5836 C CA . ALA A 1 775 ? -4.763 17.808 -22.579 1.00 41.75 775 ALA A CA 1
ATOM 5837 C C . ALA A 1 775 ? -3.914 18.979 -22.030 1.00 41.75 775 ALA A C 1
ATOM 5839 O O . ALA A 1 775 ? -4.218 19.521 -20.963 1.00 41.75 775 ALA A O 1
ATOM 5840 N N . SER A 1 776 ? -2.874 19.399 -22.750 1.00 47.47 776 SER A N 1
ATOM 5841 C CA . SER A 1 776 ? -1.915 20.445 -22.355 1.00 47.47 776 SER A CA 1
ATOM 5842 C C . SER A 1 776 ? -2.459 21.882 -22.404 1.00 47.47 776 SER A C 1
ATOM 5844 O O . SER A 1 776 ? -1.811 22.794 -21.903 1.00 47.47 776 SER A O 1
ATOM 5846 N N . ASN A 1 777 ? -3.654 22.112 -22.956 1.00 43.28 777 ASN A N 1
ATOM 5847 C CA . ASN A 1 777 ? -4.132 23.470 -23.242 1.00 43.28 777 ASN A CA 1
ATOM 5848 C C . ASN A 1 777 ? -4.867 24.193 -22.090 1.00 43.28 777 ASN A C 1
ATOM 5850 O O . ASN A 1 777 ? -5.187 25.365 -22.267 1.00 43.28 777 ASN A O 1
ATOM 5854 N N . GLU A 1 778 ? -5.141 23.569 -20.930 1.00 44.56 778 GLU A N 1
ATOM 5855 C CA . GLU A 1 778 ? -6.036 24.192 -19.921 1.00 44.56 778 GLU A CA 1
ATOM 5856 C C . GLU A 1 778 ? -5.577 24.215 -18.442 1.00 44.56 778 GLU A C 1
ATOM 5858 O O . GLU A 1 778 ? -6.226 24.901 -17.655 1.00 44.56 778 GLU A O 1
ATOM 5863 N N . VAL A 1 779 ? -4.515 23.514 -17.995 1.00 47.25 779 VAL A N 1
ATOM 5864 C CA . VAL A 1 779 ? -4.324 23.276 -16.530 1.00 47.25 779 VAL A CA 1
ATOM 5865 C C . VAL A 1 779 ? -2.917 23.549 -15.961 1.00 47.25 779 VAL A C 1
ATOM 5867 O O . VAL A 1 779 ? -2.757 23.552 -14.738 1.00 47.25 779 VAL A O 1
ATOM 5870 N N . ASP A 1 780 ? -1.905 23.832 -16.784 1.00 41.06 780 ASP A N 1
ATOM 5871 C CA . ASP A 1 780 ? -0.510 23.960 -16.307 1.00 41.06 780 ASP A CA 1
ATOM 5872 C C . ASP A 1 780 ? -0.129 25.380 -15.822 1.00 41.06 780 ASP A C 1
ATOM 5874 O O . ASP A 1 780 ? 1.007 25.627 -15.431 1.00 41.06 780 ASP A O 1
ATOM 5878 N N . GLU A 1 781 ? -1.069 26.332 -15.782 1.00 42.44 781 GLU A N 1
ATOM 5879 C CA . GLU A 1 781 ? -0.746 27.765 -15.665 1.00 42.44 781 GLU A CA 1
ATOM 5880 C C . GLU A 1 781 ? -0.373 28.319 -14.266 1.00 42.44 781 GLU A C 1
ATOM 5882 O O . GLU A 1 781 ? -0.209 29.534 -14.172 1.00 42.44 781 GLU A O 1
ATOM 5887 N N . GLU A 1 782 ? -0.196 27.540 -13.177 1.00 41.75 782 GLU A N 1
ATOM 5888 C CA . GLU A 1 782 ? 0.028 28.213 -11.868 1.00 41.75 782 GLU A CA 1
ATOM 5889 C C . GLU A 1 782 ? 1.010 27.654 -10.808 1.00 41.75 782 GLU A C 1
ATOM 5891 O O . GLU A 1 782 ? 1.306 28.412 -9.889 1.00 41.75 782 GLU A O 1
ATOM 5896 N N . TYR A 1 783 ? 1.609 26.449 -10.867 1.00 42.41 783 TYR A N 1
ATOM 5897 C CA . TYR A 1 783 ? 2.421 25.975 -9.707 1.00 42.41 783 TYR A CA 1
ATOM 5898 C C . TYR A 1 783 ? 3.594 25.003 -9.990 1.00 42.41 783 TYR A C 1
ATOM 5900 O O . TYR A 1 783 ? 3.757 24.044 -9.240 1.00 42.41 783 TYR A O 1
ATOM 5908 N N . GLU A 1 784 ? 4.429 25.205 -11.017 1.00 40.91 784 GLU A N 1
ATOM 5909 C CA . GLU A 1 784 ? 5.581 24.297 -11.272 1.00 40.91 784 GLU A CA 1
ATOM 5910 C C . GLU A 1 784 ? 6.910 24.669 -10.561 1.00 40.91 784 GLU A C 1
ATOM 5912 O O . GLU A 1 784 ? 7.830 23.861 -10.540 1.00 40.91 784 GLU A O 1
ATOM 5917 N N . ASP A 1 785 ? 7.033 25.814 -9.882 1.00 30.84 785 ASP A N 1
ATOM 5918 C CA . ASP A 1 785 ? 8.362 26.340 -9.488 1.00 30.84 785 ASP A CA 1
ATOM 5919 C C . ASP A 1 785 ? 9.017 25.790 -8.189 1.00 30.84 785 ASP A C 1
ATOM 5921 O O . ASP A 1 785 ? 10.091 26.267 -7.811 1.00 30.84 785 ASP A O 1
ATOM 5925 N N . GLU A 1 786 ? 8.446 24.808 -7.474 1.00 35.78 786 GLU A N 1
ATOM 5926 C CA . GLU A 1 786 ? 9.048 24.311 -6.209 1.00 35.78 786 GLU A CA 1
ATOM 5927 C C . GLU A 1 786 ? 9.504 22.835 -6.202 1.00 35.78 786 GLU A C 1
ATOM 5929 O O . GLU A 1 786 ? 10.319 22.480 -5.348 1.00 35.78 786 GLU A O 1
ATOM 5934 N N . ASP A 1 787 ? 9.084 21.992 -7.154 1.00 34.34 787 ASP A N 1
ATOM 5935 C CA . ASP A 1 787 ? 9.345 20.536 -7.100 1.00 34.34 787 ASP A CA 1
ATOM 5936 C C . ASP A 1 787 ? 10.648 20.080 -7.803 1.00 34.34 787 ASP A C 1
ATOM 5938 O O . ASP A 1 787 ? 11.163 19.004 -7.500 1.00 34.34 787 ASP A O 1
ATOM 5942 N N . GLU A 1 788 ? 11.257 20.886 -8.682 1.00 35.62 788 GLU A N 1
ATOM 5943 C CA . GLU A 1 788 ? 12.399 20.448 -9.520 1.00 35.62 788 GLU A CA 1
ATOM 5944 C C . GLU A 1 788 ? 13.786 20.447 -8.835 1.00 35.62 788 GLU A C 1
ATOM 5946 O O . GLU A 1 788 ? 14.800 20.218 -9.487 1.00 35.62 788 GLU A O 1
ATOM 5951 N N . ARG A 1 789 ? 13.896 20.664 -7.514 1.00 29.44 789 ARG A N 1
ATOM 5952 C CA . ARG A 1 789 ? 15.214 20.753 -6.833 1.00 29.44 789 ARG A CA 1
ATOM 5953 C C . ARG A 1 789 ? 15.645 19.548 -5.993 1.00 29.44 789 ARG A C 1
ATOM 5955 O O . ARG A 1 789 ? 16.614 19.681 -5.251 1.00 29.44 789 ARG A O 1
ATOM 5962 N N . MET A 1 790 ? 14.979 18.397 -6.084 1.00 31.14 790 MET A N 1
ATOM 5963 C CA . MET A 1 790 ? 15.349 17.205 -5.289 1.00 31.14 790 MET A CA 1
ATOM 5964 C C . MET A 1 790 ? 15.413 15.889 -6.083 1.00 31.14 790 MET A C 1
ATOM 5966 O O . MET A 1 790 ? 15.365 14.819 -5.486 1.00 31.14 790 MET A O 1
ATOM 5970 N N . ALA A 1 791 ? 15.546 15.943 -7.409 1.00 30.80 791 ALA A N 1
ATOM 5971 C CA . ALA A 1 791 ? 15.711 14.759 -8.255 1.00 30.80 791 ALA A CA 1
ATOM 5972 C C . ALA A 1 791 ? 17.165 14.619 -8.740 1.00 30.80 791 ALA A C 1
ATOM 5974 O O . ALA A 1 791 ? 17.439 14.727 -9.927 1.00 30.80 791 ALA A O 1
ATOM 5975 N N . ASP A 1 792 ? 18.102 14.420 -7.813 1.00 29.36 792 ASP A N 1
ATOM 5976 C CA . ASP A 1 792 ? 19.422 13.871 -8.144 1.00 29.36 792 ASP A CA 1
ATOM 5977 C C . ASP A 1 792 ? 19.957 13.085 -6.943 1.00 29.36 792 ASP A C 1
ATOM 5979 O O . ASP A 1 792 ? 20.707 13.598 -6.120 1.00 29.36 792 ASP A O 1
ATOM 5983 N N . GLU A 1 793 ? 19.438 11.870 -6.781 1.00 27.97 793 GLU A N 1
ATOM 5984 C CA . GLU A 1 793 ? 20.095 10.719 -6.153 1.00 27.97 793 GLU A CA 1
ATOM 5985 C C . GLU A 1 793 ? 19.214 9.496 -6.469 1.00 27.97 793 GLU A C 1
ATOM 5987 O O . GLU A 1 793 ? 18.017 9.488 -6.181 1.00 27.97 793 GLU A O 1
ATOM 5992 N N . GLY A 1 794 ? 19.778 8.501 -7.161 1.00 32.88 794 GLY A N 1
ATOM 5993 C CA . GLY A 1 794 ? 19.038 7.379 -7.745 1.00 32.88 794 GLY A CA 1
ATOM 5994 C C . GLY A 1 794 ? 18.163 6.622 -6.741 1.00 32.88 794 GLY A C 1
ATOM 5995 O O . GLY A 1 794 ? 18.670 6.003 -5.807 1.00 32.88 794 GLY A O 1
ATOM 5996 N N . ASP A 1 795 ? 16.850 6.627 -6.982 1.00 27.39 795 ASP A N 1
ATOM 5997 C CA . ASP A 1 795 ? 15.854 5.960 -6.146 1.00 27.39 795 ASP A CA 1
ATOM 5998 C C . ASP A 1 795 ? 14.916 5.088 -6.999 1.00 27.39 795 ASP A C 1
ATOM 6000 O O . ASP A 1 795 ? 13.932 5.545 -7.580 1.00 27.39 795 ASP A O 1
ATOM 6004 N N . GLU A 1 796 ? 15.208 3.788 -7.073 1.00 29.92 796 GLU A N 1
ATOM 6005 C CA . GLU A 1 796 ? 14.277 2.782 -7.595 1.00 29.92 796 GLU A CA 1
ATOM 6006 C C . GLU A 1 796 ? 13.280 2.340 -6.505 1.00 29.92 796 GLU A C 1
ATOM 6008 O O . GLU A 1 796 ? 13.246 1.168 -6.119 1.00 29.92 796 GLU A O 1
ATOM 6013 N N . ASN A 1 797 ? 12.444 3.236 -5.983 1.00 30.58 797 ASN A N 1
ATOM 6014 C CA . ASN A 1 797 ? 11.292 2.872 -5.148 1.00 30.58 797 ASN A CA 1
ATOM 6015 C C . ASN A 1 797 ? 10.143 3.872 -5.334 1.00 30.58 797 ASN A C 1
ATOM 6017 O O . ASN A 1 797 ? 9.795 4.640 -4.442 1.00 30.58 797 ASN A O 1
ATOM 6021 N N . VAL A 1 798 ? 9.483 3.824 -6.491 1.00 31.72 798 VAL A N 1
ATOM 6022 C CA . VAL A 1 798 ? 8.296 4.652 -6.728 1.00 31.72 798 VAL A CA 1
ATOM 6023 C C . VAL A 1 798 ? 7.040 3.936 -6.215 1.00 31.72 798 VAL A C 1
ATOM 6025 O O . VAL A 1 798 ? 6.698 2.827 -6.632 1.00 31.72 798 VAL A O 1
ATOM 6028 N N . ALA A 1 799 ? 6.369 4.562 -5.247 1.00 27.31 799 ALA A N 1
ATOM 6029 C CA . ALA A 1 799 ? 5.046 4.182 -4.762 1.00 27.31 799 ALA A CA 1
ATOM 6030 C C . ALA A 1 799 ? 3.969 4.779 -5.686 1.00 27.31 799 ALA A C 1
ATOM 6032 O O . ALA A 1 799 ? 3.841 6.002 -5.781 1.00 27.31 799 ALA A O 1
ATOM 6033 N N . TYR A 1 800 ? 3.193 3.920 -6.352 1.00 33.19 800 TYR A N 1
ATOM 6034 C CA . TYR A 1 800 ? 2.180 4.304 -7.340 1.00 33.19 800 TYR A CA 1
ATOM 6035 C C . TYR A 1 800 ? 0.752 4.214 -6.781 1.00 33.19 800 TYR A C 1
ATOM 6037 O O . TYR A 1 800 ? 0.488 3.515 -5.807 1.00 33.19 800 TYR A O 1
ATOM 6045 N N . GLY A 1 801 ? -0.188 4.919 -7.411 1.00 28.88 801 GLY A N 1
ATOM 6046 C CA . GLY A 1 801 ? -1.606 4.556 -7.355 1.00 28.88 801 GLY A CA 1
ATOM 6047 C C . GLY A 1 801 ? -2.447 5.271 -8.444 1.00 28.88 801 GLY A C 1
ATOM 6048 O O . GLY A 1 801 ? -1.895 6.215 -9.022 1.00 28.88 801 GLY A O 1
ATOM 6049 N N . PRO A 1 802 ? -3.733 4.887 -8.710 1.00 34.19 802 PRO A N 1
ATOM 6050 C CA . PRO A 1 802 ? -4.375 5.176 -10.023 1.00 34.19 802 PRO A CA 1
ATOM 6051 C C . PRO A 1 802 ? -5.813 5.741 -10.268 1.00 34.19 802 PRO A C 1
ATOM 6053 O O . PRO A 1 802 ? -6.755 5.002 -10.090 1.00 34.19 802 PRO A O 1
ATOM 6056 N N . LEU A 1 803 ? -6.074 6.803 -11.068 1.00 29.16 803 LEU A N 1
ATOM 6057 C CA . LEU A 1 803 ? -7.416 6.902 -11.739 1.00 29.16 803 LEU A CA 1
ATOM 6058 C C . LEU A 1 803 ? -7.470 7.506 -13.155 1.00 29.16 803 LEU A C 1
ATOM 6060 O O . LEU A 1 803 ? -7.227 8.693 -13.333 1.00 29.16 803 LEU A O 1
ATOM 6064 N N . PHE A 1 804 ? -8.013 6.726 -14.107 1.00 26.81 804 PHE A N 1
ATOM 6065 C CA . PHE A 1 804 ? -8.950 7.201 -15.138 1.00 26.81 804 PHE A CA 1
ATOM 6066 C C . PHE A 1 804 ? -10.059 6.152 -15.367 1.00 26.81 804 PHE A C 1
ATOM 6068 O O . PHE A 1 804 ? -9.775 4.965 -15.517 1.00 26.81 804 PHE A O 1
ATOM 6075 N N . SER A 1 805 ? -11.322 6.591 -15.384 1.00 27.20 805 SER A N 1
ATOM 6076 C CA . SER A 1 805 ? -12.511 5.800 -15.735 1.00 27.20 805 SER A CA 1
ATOM 6077 C C . SER A 1 805 ? -13.125 6.418 -16.987 1.00 27.20 805 SER A C 1
ATOM 6079 O O . SER A 1 805 ? -13.455 7.601 -16.980 1.00 27.20 805 SER A O 1
ATOM 6081 N N . GLY A 1 806 ? -13.261 5.639 -18.060 1.00 24.16 806 GLY A N 1
ATOM 6082 C CA . GLY A 1 806 ? -13.868 6.092 -19.308 1.00 24.16 806 GLY A CA 1
ATOM 6083 C C . GLY A 1 806 ? -15.394 6.072 -19.239 1.00 24.16 806 GLY A C 1
ATOM 6084 O O . GLY A 1 806 ? -15.978 5.011 -19.052 1.00 24.16 806 GLY A O 1
ATOM 6085 N N . ASN A 1 807 ? -16.019 7.229 -19.457 1.00 24.12 807 ASN A N 1
ATOM 6086 C CA . ASN A 1 807 ? -17.374 7.319 -19.992 1.00 24.12 807 ASN A CA 1
ATOM 6087 C C . ASN A 1 807 ? -17.274 7.984 -21.369 1.00 24.12 807 ASN A C 1
ATOM 6089 O O . ASN A 1 807 ? -16.977 9.172 -21.471 1.00 24.12 807 ASN A O 1
ATOM 6093 N N . THR A 1 808 ? -17.512 7.219 -22.427 1.00 25.05 808 THR A N 1
ATOM 6094 C CA . THR A 1 808 ? -17.817 7.737 -23.763 1.00 25.05 808 THR A CA 1
ATOM 6095 C C . THR A 1 808 ? -19.246 8.296 -23.753 1.00 25.05 808 THR A C 1
ATOM 6097 O O . THR A 1 808 ? -20.169 7.553 -23.414 1.00 25.05 808 THR A O 1
ATOM 6100 N N . PRO A 1 809 ? -19.488 9.572 -24.111 1.00 25.53 809 PRO A N 1
ATOM 6101 C CA . PRO A 1 809 ? -20.846 10.081 -24.258 1.00 25.53 809 PRO A CA 1
ATOM 6102 C C . PRO A 1 809 ? -21.436 9.561 -25.568 1.00 25.53 809 PRO A C 1
ATOM 6104 O O . PRO A 1 809 ? -21.009 9.928 -26.662 1.00 25.53 809 PRO A O 1
ATOM 6107 N N . GLN A 1 810 ? -22.421 8.682 -25.447 1.00 24.23 810 GLN A N 1
ATOM 6108 C CA . GLN A 1 810 ? -23.261 8.244 -26.549 1.00 24.23 810 GLN A CA 1
ATOM 6109 C C . GLN A 1 810 ? -24.295 9.348 -26.815 1.00 24.23 810 GLN A C 1
ATOM 6111 O O . GLN A 1 810 ? -25.051 9.725 -25.920 1.00 24.23 810 GLN A O 1
ATOM 6116 N N . HIS A 1 811 ? -24.274 9.906 -28.027 1.00 24.11 811 HIS A N 1
ATOM 6117 C CA . HIS A 1 811 ? -25.201 10.934 -28.502 1.00 24.11 811 HIS A CA 1
ATOM 6118 C C . HIS A 1 811 ? -26.661 10.487 -28.319 1.00 24.11 811 HIS A C 1
ATOM 6120 O O . HIS A 1 811 ? -27.128 9.600 -29.032 1.00 24.11 811 HIS A O 1
ATOM 6126 N N . HIS A 1 812 ? -27.387 11.147 -27.417 1.00 24.09 812 HIS A N 1
ATOM 6127 C CA . HIS A 1 812 ? -28.845 11.163 -27.411 1.00 24.09 812 HIS A CA 1
ATOM 6128 C C . HIS A 1 812 ? -29.325 12.575 -27.743 1.00 24.09 812 HIS A C 1
ATOM 6130 O O . HIS A 1 812 ? -28.957 13.554 -27.098 1.00 24.09 812 HIS A O 1
ATOM 6136 N N . VAL A 1 813 ? -30.084 12.638 -28.832 1.00 25.67 813 VAL A N 1
ATOM 6137 C CA . VAL A 1 813 ? -30.758 13.807 -29.388 1.00 25.67 813 VAL A CA 1
ATOM 6138 C C . VAL A 1 813 ? -31.985 14.090 -28.529 1.00 25.67 813 VAL A C 1
ATOM 6140 O O . VAL A 1 813 ? -32.878 13.251 -28.485 1.00 25.67 813 VAL A O 1
ATOM 6143 N N . GLU A 1 814 ? -32.047 15.258 -27.893 1.00 26.84 814 GLU A N 1
ATOM 6144 C CA . GLU A 1 814 ? -33.314 15.847 -27.457 1.00 26.84 814 GLU A CA 1
ATOM 6145 C C . GLU A 1 814 ? -33.367 17.313 -27.895 1.00 26.84 814 GLU A C 1
ATOM 6147 O O . GLU A 1 814 ? -32.454 18.105 -27.656 1.00 26.84 814 GLU A O 1
ATOM 6152 N N . GLU A 1 815 ? -34.431 17.603 -28.637 1.00 25.42 815 GLU A N 1
ATOM 6153 C CA . GLU A 1 815 ? -34.787 18.869 -29.261 1.00 25.42 815 GLU A CA 1
ATOM 6154 C C . GLU A 1 815 ? -35.060 19.956 -28.217 1.00 25.42 815 GLU A C 1
ATOM 6156 O O . GLU A 1 815 ? -35.805 19.746 -27.260 1.00 25.42 815 GLU A O 1
ATOM 6161 N N . SER A 1 816 ? -34.555 21.165 -28.456 1.00 26.78 816 SER A N 1
ATOM 6162 C CA . SER A 1 816 ? -35.095 22.373 -27.835 1.00 26.78 816 SER A CA 1
ATOM 6163 C C . SER A 1 816 ? -35.353 23.416 -28.912 1.00 26.78 816 SER A C 1
ATOM 6165 O O . SER A 1 816 ? -34.428 23.838 -29.609 1.00 26.78 816 SER A O 1
ATOM 6167 N N . GLY A 1 817 ? -36.632 23.763 -29.041 1.00 25.28 817 GLY A N 1
ATOM 6168 C CA . GLY A 1 817 ? -37.176 24.719 -29.990 1.00 25.28 817 GLY A CA 1
ATOM 6169 C C . GLY A 1 817 ? -36.728 26.162 -29.772 1.00 25.28 817 GLY A C 1
ATOM 6170 O O . GLY A 1 817 ? -36.204 26.550 -28.729 1.00 25.28 817 GLY A O 1
ATOM 6171 N N . GLU A 1 818 ? -36.955 26.899 -30.849 1.00 25.59 818 GLU A N 1
ATOM 6172 C CA . GLU A 1 818 ? -36.609 28.276 -31.173 1.00 25.59 818 GLU A CA 1
ATOM 6173 C C . GLU A 1 818 ? -37.279 29.324 -30.269 1.00 25.59 818 GLU A C 1
ATOM 6175 O O . GLU A 1 818 ? -38.420 29.141 -29.857 1.00 25.59 818 GLU A O 1
ATOM 6180 N N . ASP A 1 819 ? -36.565 30.429 -30.008 1.00 27.16 819 ASP A N 1
ATOM 6181 C CA . ASP A 1 819 ? -37.023 31.832 -30.141 1.00 27.16 819 ASP A CA 1
ATOM 6182 C C . ASP A 1 819 ? -35.904 32.772 -29.619 1.00 27.16 819 ASP A C 1
ATOM 6184 O O . ASP A 1 819 ? -35.430 32.616 -28.496 1.00 27.16 819 ASP A O 1
ATOM 6188 N N . SER A 1 820 ? -35.213 33.544 -30.476 1.00 27.59 820 SER A N 1
ATOM 6189 C CA . SER A 1 820 ? -35.556 34.904 -30.963 1.00 27.59 820 SER A CA 1
ATOM 6190 C C . SER A 1 820 ? -35.466 35.973 -29.839 1.00 27.59 820 SER A C 1
ATOM 6192 O O . SER A 1 820 ? -35.940 35.760 -28.734 1.00 27.59 820 SER A O 1
ATOM 6194 N N . ASP A 1 821 ? -34.873 37.167 -29.943 1.00 27.30 821 ASP A N 1
ATOM 6195 C CA . ASP A 1 821 ? -34.067 37.879 -30.933 1.00 27.30 821 ASP A CA 1
ATOM 6196 C C . ASP A 1 821 ? -33.566 39.207 -30.267 1.00 27.30 821 ASP A C 1
ATOM 6198 O O . ASP A 1 821 ? -34.137 39.670 -29.279 1.00 27.30 821 ASP A O 1
ATOM 6202 N N . VAL A 1 822 ? -32.536 39.829 -30.855 1.00 27.58 822 VAL A N 1
ATOM 6203 C CA . VAL A 1 822 ? -32.118 41.264 -30.851 1.00 27.58 822 VAL A CA 1
ATOM 6204 C C . VAL A 1 822 ? -31.732 42.120 -29.600 1.00 27.58 822 VAL A C 1
ATOM 6206 O O . VAL A 1 822 ? -32.551 42.531 -28.785 1.00 27.58 822 VAL A O 1
ATOM 6209 N N . ASN A 1 823 ? -30.493 42.653 -29.712 1.00 27.30 823 ASN A N 1
ATOM 6210 C CA . ASN A 1 823 ? -30.056 44.079 -29.683 1.00 27.30 823 ASN A CA 1
ATOM 6211 C C . ASN A 1 823 ? -29.405 44.770 -28.449 1.00 27.30 823 ASN A C 1
ATOM 6213 O O . ASN A 1 823 ? -30.003 44.921 -27.394 1.00 27.30 823 ASN A O 1
ATOM 6217 N N . HIS A 1 824 ? -28.179 45.285 -28.715 1.00 26.50 824 HIS A N 1
ATOM 6218 C CA . HIS A 1 824 ? -27.598 46.637 -28.481 1.00 26.50 824 HIS A CA 1
ATOM 6219 C C . HIS A 1 824 ? -27.969 47.422 -27.196 1.00 26.50 824 HIS A C 1
ATOM 6221 O O . HIS A 1 824 ? -29.127 47.546 -26.849 1.00 26.50 824 HIS A O 1
ATOM 6227 N N . MET A 1 825 ? -27.079 48.109 -26.461 1.00 28.52 825 MET A N 1
ATOM 6228 C CA . MET A 1 825 ? -25.920 48.947 -26.819 1.00 28.52 825 MET A CA 1
ATOM 6229 C C . MET A 1 825 ? -25.188 49.370 -25.512 1.00 28.52 825 MET A C 1
ATOM 6231 O O . MET A 1 825 ? -25.758 49.325 -24.424 1.00 28.52 825 MET A O 1
ATOM 6235 N N . LYS A 1 826 ? -23.941 49.838 -25.644 1.00 27.27 826 LYS A N 1
ATOM 6236 C CA . LYS A 1 826 ? -23.113 50.538 -24.636 1.00 27.27 826 LYS A CA 1
ATOM 6237 C C . LYS A 1 826 ? -23.779 51.802 -24.049 1.00 27.27 826 LYS A C 1
ATOM 6239 O O . LYS A 1 826 ? -24.412 52.524 -24.806 1.00 27.27 826 LYS A O 1
ATOM 6244 N N . ASP A 1 827 ? -23.506 52.141 -22.777 1.00 25.50 827 ASP A N 1
ATOM 6245 C CA . ASP A 1 827 ? -22.660 53.302 -22.406 1.00 25.50 827 ASP A CA 1
ATOM 6246 C C . ASP A 1 827 ? -22.538 53.587 -20.883 1.00 25.50 827 ASP A C 1
ATOM 6248 O O . ASP A 1 827 ? -23.499 53.564 -20.124 1.00 25.50 827 ASP A O 1
ATOM 6252 N N . SER A 1 828 ? -21.293 53.902 -20.498 1.00 25.67 828 SER A N 1
ATOM 6253 C CA . SER A 1 828 ? -20.805 54.896 -19.519 1.00 25.67 828 SER A CA 1
ATOM 6254 C C . SER A 1 828 ? -21.301 54.969 -18.057 1.00 25.67 828 SER A C 1
ATOM 6256 O O . SER A 1 828 ? -22.327 55.544 -17.723 1.00 25.67 828 SER A O 1
ATOM 6258 N N . ILE A 1 829 ? -20.400 54.511 -17.176 1.00 28.56 829 ILE A N 1
ATOM 6259 C CA . ILE A 1 829 ? -19.845 55.150 -15.959 1.00 28.56 829 ILE A CA 1
ATOM 6260 C C . ILE A 1 829 ? -20.630 56.315 -15.318 1.00 28.56 829 ILE A C 1
ATOM 6262 O O . ILE A 1 829 ? -20.668 57.426 -15.839 1.00 28.56 829 ILE A O 1
ATOM 6266 N N . GLY A 1 830 ? -21.026 56.106 -14.056 1.00 23.36 830 GLY A N 1
ATOM 6267 C CA . GLY A 1 830 ? -21.384 57.165 -13.110 1.00 23.36 830 GLY A CA 1
ATOM 6268 C C . GLY A 1 830 ? -21.664 56.627 -11.704 1.00 23.36 830 GLY A C 1
ATOM 6269 O O . GLY A 1 830 ? -22.766 56.185 -11.432 1.00 23.36 830 GLY A O 1
ATOM 6270 N N . GLN A 1 831 ? -20.625 56.633 -10.860 1.00 27.77 831 GLN A N 1
ATOM 6271 C CA . GLN A 1 831 ? -20.596 56.695 -9.386 1.00 27.77 831 GLN A CA 1
ATOM 6272 C C . GLN A 1 831 ? -21.837 56.238 -8.593 1.00 27.77 831 GLN A C 1
ATOM 6274 O O . GLN A 1 831 ? -22.886 56.850 -8.700 1.00 27.77 831 GLN A O 1
ATOM 6279 N N . LEU A 1 832 ? -21.645 55.317 -7.635 1.00 23.45 832 LEU A N 1
ATOM 6280 C CA . LEU A 1 832 ? -22.104 55.494 -6.247 1.00 23.45 832 LEU A CA 1
ATOM 6281 C C . LEU A 1 832 ? -21.433 54.465 -5.316 1.00 23.45 832 LEU A C 1
ATOM 6283 O O . LEU A 1 832 ? -21.457 53.255 -5.536 1.00 23.45 832 LEU A O 1
ATOM 6287 N N . SER A 1 833 ? -20.792 55.006 -4.282 1.00 31.34 833 SER A N 1
ATOM 6288 C CA . SER A 1 833 ? -20.071 54.346 -3.195 1.00 31.34 833 SER A CA 1
ATOM 6289 C C . SER A 1 833 ? -20.752 53.092 -2.640 1.00 31.34 833 SER A C 1
ATOM 6291 O O . SER A 1 833 ? -21.843 53.171 -2.079 1.00 31.34 833 SER A O 1
ATOM 6293 N N . ARG A 1 834 ? -20.038 51.959 -2.643 1.00 25.62 834 ARG A N 1
ATOM 6294 C CA . ARG A 1 834 ? -20.323 50.838 -1.736 1.00 25.62 834 ARG A CA 1
ATOM 6295 C C . ARG A 1 834 ? -19.291 50.801 -0.617 1.00 25.62 834 ARG A C 1
ATOM 6297 O O . ARG A 1 834 ? -18.109 50.538 -0.835 1.00 25.62 834 ARG A O 1
ATOM 6304 N N . ARG A 1 835 ? -19.784 51.093 0.590 1.00 23.61 835 ARG A N 1
ATOM 6305 C CA . ARG A 1 835 ? -19.160 50.752 1.869 1.00 23.61 835 ARG A CA 1
ATOM 6306 C C . ARG A 1 835 ? -18.719 49.285 1.840 1.00 23.61 835 ARG A C 1
ATOM 6308 O O . ARG A 1 835 ? -19.489 48.415 1.445 1.00 23.61 835 ARG A O 1
ATOM 6315 N N . ARG A 1 836 ? -17.479 49.035 2.260 1.00 25.48 836 ARG A N 1
ATOM 6316 C CA . ARG A 1 836 ? -16.989 47.699 2.603 1.00 25.48 836 ARG A CA 1
ATOM 6317 C C . ARG A 1 836 ? -17.589 47.307 3.947 1.00 25.48 836 ARG A C 1
ATOM 6319 O O . ARG A 1 836 ? -17.136 47.827 4.960 1.00 25.48 836 ARG A O 1
ATOM 6326 N N . ASP A 1 837 ? -18.533 46.376 3.934 1.00 23.78 837 ASP A N 1
ATOM 6327 C CA . ASP A 1 837 ? -18.767 45.497 5.075 1.00 23.78 837 ASP A CA 1
ATOM 6328 C C . ASP A 1 837 ? -18.018 44.187 4.825 1.00 23.78 837 ASP A C 1
ATOM 6330 O O . ASP A 1 837 ? -18.278 43.444 3.878 1.00 23.78 837 ASP A O 1
ATOM 6334 N N . SER A 1 838 ? -17.011 43.950 5.659 1.00 29.02 838 SER A N 1
ATOM 6335 C CA . SER A 1 838 ? -16.218 42.730 5.715 1.00 29.02 838 SER A CA 1
ATOM 6336 C C . SER A 1 838 ? -16.967 41.671 6.518 1.00 29.02 838 SER A C 1
ATOM 6338 O O . SER A 1 838 ? -16.802 41.572 7.733 1.00 29.02 838 SER A O 1
ATOM 6340 N N . ARG A 1 839 ? -17.795 40.877 5.842 1.00 30.97 839 ARG A N 1
ATOM 6341 C CA . ARG A 1 839 ? -18.282 39.594 6.361 1.00 30.97 839 ARG A CA 1
ATOM 6342 C C . ARG A 1 839 ? -18.744 38.726 5.189 1.00 30.97 839 ARG A C 1
ATOM 6344 O O . ARG A 1 839 ? -19.905 38.748 4.803 1.00 30.97 839 ARG A O 1
ATOM 6351 N N . THR A 1 840 ? -17.818 37.984 4.587 1.00 26.45 840 THR A N 1
ATOM 6352 C CA . THR A 1 840 ? -18.163 36.886 3.672 1.00 26.45 840 THR A CA 1
ATOM 6353 C C . THR A 1 840 ? -18.401 35.610 4.485 1.00 26.45 840 THR A C 1
ATOM 6355 O O . THR A 1 840 ? -17.523 35.238 5.266 1.00 26.45 840 THR A O 1
ATOM 6358 N N . PRO A 1 841 ? -19.549 34.927 4.332 1.00 28.95 841 PRO A N 1
ATOM 6359 C CA . PRO A 1 841 ? -19.791 33.623 4.947 1.00 28.95 841 PRO A CA 1
ATOM 6360 C C . PRO A 1 841 ? -18.907 32.537 4.310 1.00 28.95 841 PRO A C 1
ATOM 6362 O O . PRO A 1 841 ? -18.801 32.467 3.085 1.00 28.95 841 PRO A O 1
ATOM 6365 N N . MET A 1 842 ? -18.317 31.665 5.136 1.00 32.16 842 MET A N 1
ATOM 6366 C CA . MET A 1 842 ? -17.586 30.444 4.751 1.00 32.16 842 MET A CA 1
ATOM 6367 C C . MET A 1 842 ? -18.489 29.437 4.014 1.00 32.16 842 MET A C 1
ATOM 6369 O O . MET A 1 842 ? -18.952 28.462 4.597 1.00 32.16 842 MET A O 1
ATOM 6373 N N . THR A 1 843 ? -18.758 29.658 2.729 1.00 31.61 843 THR A N 1
ATOM 6374 C CA . THR A 1 843 ? -19.503 28.699 1.883 1.00 31.61 843 THR A CA 1
ATOM 6375 C C . THR A 1 843 ? -18.782 28.342 0.577 1.00 31.61 843 THR A C 1
ATOM 6377 O O . THR A 1 843 ? -19.326 27.604 -0.232 1.00 31.61 843 THR A O 1
ATOM 6380 N N . SER A 1 844 ? -17.531 28.780 0.384 1.00 39.59 844 SER A N 1
ATOM 6381 C CA . SER A 1 844 ? -16.761 28.566 -0.856 1.00 39.59 844 SER A CA 1
ATOM 6382 C C . SER A 1 844 ? -15.721 27.435 -0.808 1.00 39.59 844 SER A C 1
ATOM 6384 O O . SER A 1 844 ? -14.991 27.252 -1.777 1.00 39.59 844 SER A O 1
ATOM 6386 N N . SER A 1 845 ? -15.597 26.687 0.295 1.00 43.38 845 SER A N 1
ATOM 6387 C CA . SER A 1 845 ? -14.561 25.647 0.432 1.00 43.38 845 SER A CA 1
ATOM 6388 C C . SER A 1 845 ? -14.892 24.354 -0.323 1.00 43.38 845 SER A C 1
ATOM 6390 O O . SER A 1 845 ? -13.988 23.717 -0.849 1.00 43.38 845 SER A O 1
ATOM 6392 N N . ALA A 1 846 ? -16.169 23.975 -0.432 1.00 35.66 846 ALA A N 1
ATOM 6393 C CA . ALA A 1 846 ? -16.561 22.710 -1.061 1.00 35.66 846 ALA A CA 1
ATOM 6394 C C . ALA A 1 846 ? -16.338 22.694 -2.587 1.00 35.66 846 ALA A C 1
ATOM 6396 O O . ALA A 1 846 ? -15.790 21.726 -3.106 1.00 35.66 846 ALA A O 1
ATOM 6397 N N . SER A 1 847 ? -16.687 23.778 -3.292 1.00 36.41 847 SER A N 1
ATOM 6398 C CA . SER A 1 847 ? -16.517 23.875 -4.752 1.00 36.41 847 SER A CA 1
ATOM 6399 C C . SER A 1 847 ? -15.049 23.984 -5.170 1.00 36.41 847 SER A C 1
ATOM 6401 O O . SER A 1 847 ? -14.654 23.438 -6.195 1.00 36.41 847 SER A O 1
ATOM 6403 N N . PHE A 1 848 ? -14.224 24.655 -4.359 1.00 39.88 848 PHE A N 1
ATOM 6404 C CA . PHE A 1 848 ? -12.782 24.751 -4.586 1.00 39.88 848 PHE A CA 1
ATOM 6405 C C . PHE A 1 848 ? -12.098 23.383 -4.434 1.00 39.88 848 PHE A C 1
ATOM 6407 O O . PHE A 1 848 ? -11.302 22.993 -5.282 1.00 39.88 848 PHE A O 1
ATOM 6414 N N . VAL A 1 849 ? -12.469 22.617 -3.402 1.00 43.84 849 VAL A N 1
ATOM 6415 C CA . VAL A 1 849 ? -11.933 21.268 -3.158 1.00 43.84 849 VAL A CA 1
ATOM 6416 C C . VAL A 1 849 ? -12.342 20.288 -4.260 1.00 43.84 849 VAL A C 1
ATOM 6418 O O . VAL A 1 849 ? -11.521 19.484 -4.687 1.00 43.84 849 VAL A O 1
ATOM 6421 N N . GLU A 1 850 ? -13.576 20.356 -4.764 1.00 45.06 850 GLU A N 1
ATOM 6422 C CA . GLU A 1 850 ? -14.037 19.483 -5.855 1.00 45.06 850 GLU A CA 1
ATOM 6423 C C . GLU A 1 850 ? -13.273 19.746 -7.166 1.00 45.06 850 GLU A C 1
ATOM 6425 O O . GLU A 1 850 ? -12.833 18.810 -7.840 1.00 45.06 850 GLU A O 1
ATOM 6430 N N . GLN A 1 851 ? -13.004 21.018 -7.471 1.00 46.16 851 GLN A N 1
ATOM 6431 C CA . GLN A 1 851 ? -12.183 21.422 -8.613 1.00 46.16 851 GLN A CA 1
ATOM 6432 C C . GLN A 1 851 ? -10.700 21.030 -8.434 1.00 46.16 851 GLN A C 1
ATOM 6434 O O . GLN A 1 851 ? -10.043 20.578 -9.376 1.00 46.16 851 GLN A O 1
ATOM 6439 N N . GLU A 1 852 ? -10.168 21.124 -7.215 1.00 50.75 852 GLU A N 1
ATOM 6440 C CA . GLU A 1 852 ? -8.795 20.724 -6.886 1.00 50.75 852 GLU A CA 1
ATOM 6441 C C . GLU A 1 852 ? -8.596 19.194 -6.914 1.00 50.75 852 GLU A C 1
ATOM 6443 O O . GLU A 1 852 ? -7.570 18.705 -7.390 1.00 50.75 852 GLU A O 1
ATOM 6448 N N . ILE A 1 853 ? -9.586 18.412 -6.466 1.00 52.59 853 ILE A N 1
ATOM 6449 C CA . ILE A 1 853 ? -9.581 16.943 -6.569 1.00 52.59 853 ILE A CA 1
ATOM 6450 C C . ILE A 1 853 ? -9.606 16.518 -8.040 1.00 52.59 853 ILE A C 1
ATOM 6452 O O . ILE A 1 853 ? -8.819 15.659 -8.440 1.00 52.59 853 ILE A O 1
ATOM 6456 N N . SER A 1 854 ? -10.459 17.151 -8.849 1.00 55.12 854 SER A N 1
ATOM 6457 C CA . SER A 1 854 ? -10.580 16.871 -10.283 1.00 55.12 854 SER A CA 1
ATOM 6458 C C . SER A 1 854 ? -9.271 17.145 -11.039 1.00 55.12 854 SER A C 1
ATOM 6460 O O . SER A 1 854 ? -8.736 16.265 -11.714 1.00 55.12 854 SER A O 1
ATOM 6462 N N . THR A 1 855 ? -8.659 18.317 -10.834 1.00 56.72 855 THR A N 1
ATOM 6463 C CA . THR A 1 855 ? -7.362 18.661 -11.453 1.00 56.72 855 THR A CA 1
ATOM 6464 C C . THR A 1 855 ? -6.222 17.741 -11.003 1.00 56.72 855 THR A C 1
ATOM 6466 O O . THR A 1 855 ? -5.396 17.328 -11.820 1.00 56.72 855 THR A O 1
ATOM 6469 N N . ARG A 1 856 ? -6.173 17.348 -9.722 1.00 60.38 856 ARG A N 1
ATOM 6470 C CA . ARG A 1 856 ? -5.177 16.384 -9.215 1.00 60.38 856 ARG A CA 1
ATOM 6471 C C . ARG A 1 856 ? -5.354 14.987 -9.799 1.00 60.38 856 ARG A C 1
ATOM 6473 O O . ARG A 1 856 ? -4.349 14.352 -10.126 1.00 60.38 856 ARG A O 1
ATOM 6480 N N . ALA A 1 857 ? -6.595 14.524 -9.948 1.00 61.34 857 ALA A N 1
ATOM 6481 C CA . ALA A 1 857 ? -6.896 13.241 -10.573 1.00 61.34 857 ALA A CA 1
ATOM 6482 C C . ALA A 1 857 ? -6.400 13.208 -12.026 1.00 61.34 857 ALA A C 1
ATOM 6484 O O . ALA A 1 857 ? -5.742 12.249 -12.420 1.00 61.34 857 ALA A O 1
ATOM 6485 N N . ILE A 1 858 ? -6.596 14.297 -12.777 1.00 64.69 858 ILE A N 1
ATOM 6486 C CA . ILE A 1 858 ? -6.098 14.430 -14.154 1.00 64.69 858 ILE A CA 1
ATOM 6487 C C . ILE A 1 858 ? -4.565 14.355 -14.200 1.00 64.69 858 ILE A C 1
ATOM 6489 O O . ILE A 1 858 ? -4.016 13.553 -14.955 1.00 64.69 858 ILE A O 1
ATOM 6493 N N . ARG A 1 859 ? -3.847 15.123 -13.363 1.00 65.50 859 ARG A N 1
ATOM 6494 C CA . ARG A 1 859 ? -2.366 15.084 -13.333 1.00 65.50 859 ARG A CA 1
ATOM 6495 C C . ARG A 1 859 ? -1.824 13.699 -12.981 1.00 65.50 859 ARG A C 1
ATOM 6497 O O . ARG A 1 859 ? -0.800 13.271 -13.507 1.00 65.50 859 ARG A O 1
ATOM 6504 N N . ARG A 1 860 ? -2.494 13.001 -12.064 1.00 66.31 860 ARG A N 1
ATOM 6505 C CA . ARG A 1 860 ? -2.148 11.630 -11.683 1.00 66.31 860 ARG A CA 1
ATOM 6506 C C . ARG A 1 860 ? -2.355 10.673 -12.852 1.00 66.31 860 ARG A C 1
ATOM 6508 O O . ARG A 1 860 ? -1.418 9.957 -13.175 1.00 66.31 860 ARG A O 1
ATOM 6515 N N . ALA A 1 861 ? -3.513 10.721 -13.509 1.00 68.06 861 ALA A N 1
ATOM 6516 C CA . ALA A 1 861 ? -3.808 9.903 -14.685 1.00 68.06 861 ALA A CA 1
ATOM 6517 C C . ALA A 1 861 ? -2.735 10.051 -15.774 1.00 68.06 861 ALA A C 1
ATOM 6519 O O . ALA A 1 861 ? -2.273 9.055 -16.326 1.00 68.06 861 ALA A O 1
ATOM 6520 N N . ARG A 1 862 ? -2.291 11.290 -16.031 1.00 72.94 862 ARG A N 1
ATOM 6521 C CA . ARG A 1 862 ? -1.229 11.582 -17.007 1.00 72.94 862 ARG A CA 1
ATOM 6522 C C . ARG A 1 862 ? 0.100 10.932 -16.640 1.00 72.94 862 ARG A C 1
ATOM 6524 O O . ARG A 1 862 ? 0.682 10.246 -17.472 1.00 72.94 862 ARG A O 1
ATOM 6531 N N . ARG A 1 863 ? 0.562 11.095 -15.393 1.00 75.94 863 ARG A N 1
ATOM 6532 C CA . ARG A 1 863 ? 1.818 10.468 -14.937 1.00 75.94 863 ARG A CA 1
ATOM 6533 C C . ARG A 1 863 ? 1.790 8.954 -15.077 1.00 75.94 863 ARG A C 1
ATOM 6535 O O . ARG A 1 863 ? 2.733 8.368 -15.582 1.00 75.94 863 ARG A O 1
ATOM 6542 N N . GLN A 1 864 ? 0.682 8.332 -14.703 1.00 76.56 864 GLN A N 1
ATOM 6543 C CA . GLN A 1 864 ? 0.558 6.886 -14.828 1.00 76.56 864 GLN A CA 1
ATOM 6544 C C . GLN A 1 864 ? 0.554 6.403 -16.260 1.00 76.56 864 GLN A C 1
ATOM 6546 O O . GLN A 1 864 ? 1.094 5.344 -16.558 1.00 76.56 864 GLN A O 1
ATOM 6551 N N . LEU A 1 865 ? -0.078 7.161 -17.150 1.00 82.56 865 LEU A N 1
ATOM 6552 C CA . LEU A 1 865 ? -0.021 6.832 -18.556 1.00 82.56 865 LEU A CA 1
ATOM 6553 C C . LEU A 1 865 ? 1.414 6.925 -19.075 1.00 82.56 865 LEU A C 1
ATOM 6555 O O . LEU A 1 865 ? 1.841 6.032 -19.798 1.00 82.56 865 LEU A O 1
ATOM 6559 N N . LEU A 1 866 ? 2.158 7.955 -18.668 1.00 86.06 866 LEU A N 1
ATOM 6560 C CA . LEU A 1 866 ? 3.572 8.105 -19.002 1.00 86.06 866 LEU A CA 1
ATOM 6561 C C . LEU A 1 866 ? 4.405 6.921 -18.488 1.00 86.06 866 LEU A C 1
ATOM 6563 O O . LEU A 1 866 ? 5.162 6.343 -19.259 1.00 86.06 866 LEU A O 1
ATOM 6567 N N . GLU A 1 867 ? 4.196 6.485 -17.246 1.00 86.81 867 GLU A N 1
ATOM 6568 C CA . GLU A 1 867 ? 4.862 5.307 -16.664 1.00 86.81 867 GLU A CA 1
ATOM 6569 C C . GLU A 1 867 ? 4.511 4.016 -17.422 1.00 86.81 867 GLU A C 1
ATOM 6571 O O . GLU A 1 867 ? 5.370 3.186 -17.717 1.00 86.81 867 GLU A O 1
ATOM 6576 N N . VAL A 1 868 ? 3.238 3.837 -17.780 1.00 90.75 868 VAL A N 1
ATOM 6577 C CA . VAL A 1 868 ? 2.781 2.678 -18.556 1.00 90.75 868 VAL A CA 1
ATOM 6578 C C . VAL A 1 868 ? 3.380 2.694 -19.968 1.00 90.75 868 VAL A C 1
ATOM 6580 O O . VAL A 1 868 ? 3.780 1.643 -20.473 1.00 90.75 868 VAL A O 1
ATOM 6583 N N . GLN A 1 869 ? 3.486 3.870 -20.593 1.00 92.06 869 GLN A N 1
ATOM 6584 C CA . GLN A 1 869 ? 4.142 4.045 -21.890 1.00 92.06 869 GLN A CA 1
ATOM 6585 C C . GLN A 1 869 ? 5.635 3.751 -21.820 1.00 92.06 869 GLN A C 1
ATOM 6587 O O . GLN A 1 869 ? 6.143 3.030 -22.678 1.00 92.06 869 GLN A O 1
ATOM 6592 N N . GLU A 1 870 ? 6.322 4.249 -20.793 1.00 93.50 870 GLU A N 1
ATOM 6593 C CA . GLU A 1 870 ? 7.723 3.931 -20.530 1.00 93.50 870 GLU A CA 1
ATOM 6594 C C . GLU A 1 870 ? 7.915 2.413 -20.459 1.00 93.50 870 GLU A C 1
ATOM 6596 O O . GLU A 1 870 ? 8.741 1.861 -21.190 1.00 93.50 870 GLU A O 1
ATOM 6601 N N . GLN A 1 871 ? 7.123 1.706 -19.642 1.00 95.31 871 GLN A N 1
ATOM 6602 C CA . GLN A 1 871 ? 7.260 0.252 -19.529 1.00 95.31 871 GLN A CA 1
ATOM 6603 C C . GLN A 1 871 ? 6.909 -0.472 -20.838 1.00 95.31 871 GLN A C 1
ATOM 6605 O O . GLN A 1 871 ? 7.554 -1.469 -21.164 1.00 95.31 871 GLN A O 1
ATOM 6610 N N . GLY A 1 872 ? 5.954 0.038 -21.623 1.00 95.50 872 GLY A N 1
ATOM 6611 C CA . GLY A 1 872 ? 5.642 -0.475 -22.962 1.00 95.50 872 GLY A CA 1
ATOM 6612 C C . GLY A 1 872 ? 6.805 -0.323 -23.952 1.00 95.50 872 GLY A C 1
ATOM 6613 O O . GLY A 1 872 ? 7.138 -1.263 -24.676 1.00 95.50 872 GLY A O 1
ATOM 6614 N N . LEU A 1 873 ? 7.490 0.822 -23.943 1.00 96.12 873 LEU A N 1
ATOM 6615 C CA . LEU A 1 873 ? 8.684 1.053 -24.761 1.00 96.12 873 LEU A CA 1
ATOM 6616 C C . LEU A 1 873 ? 9.866 0.198 -24.289 1.00 96.12 873 LEU A C 1
ATOM 6618 O O . LEU A 1 873 ? 10.582 -0.378 -25.105 1.00 96.12 873 LEU A O 1
ATOM 6622 N N . GLN A 1 874 ? 10.042 0.037 -22.979 1.00 96.31 874 GLN A N 1
ATOM 6623 C CA . GLN A 1 874 ? 11.060 -0.853 -22.420 1.00 96.31 874 GLN A CA 1
ATOM 6624 C C . GLN A 1 874 ? 10.780 -2.329 -22.746 1.00 96.31 874 GLN A C 1
ATOM 6626 O O . GLN A 1 874 ? 11.710 -3.101 -22.986 1.00 96.31 874 GLN A O 1
ATOM 6631 N N . PHE A 1 875 ? 9.508 -2.735 -22.810 1.00 96.88 875 PHE A N 1
ATOM 6632 C CA . PHE A 1 875 ? 9.122 -4.050 -23.316 1.00 96.88 875 PHE A CA 1
ATOM 6633 C C . PHE A 1 875 ? 9.553 -4.219 -24.781 1.00 96.88 875 PHE A C 1
ATOM 6635 O O . PHE A 1 875 ? 10.205 -5.212 -25.105 1.00 96.88 875 PHE A O 1
ATOM 6642 N N . LEU A 1 876 ? 9.284 -3.238 -25.655 1.00 95.62 876 LEU A N 1
ATOM 6643 C CA . LEU A 1 876 ? 9.752 -3.275 -27.048 1.00 95.62 876 LEU A CA 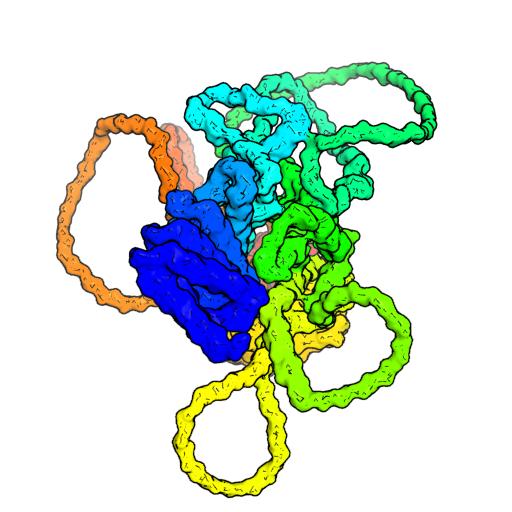1
ATOM 6644 C C . LEU A 1 876 ? 11.276 -3.339 -27.149 1.00 95.62 876 LEU A C 1
ATOM 6646 O O . LEU A 1 876 ? 11.802 -4.150 -27.909 1.00 95.62 876 LEU A O 1
ATOM 6650 N N . ARG A 1 877 ? 11.991 -2.541 -26.350 1.00 95.81 877 ARG A N 1
ATOM 6651 C CA . ARG A 1 877 ? 13.453 -2.592 -26.255 1.00 95.81 877 ARG A CA 1
ATOM 6652 C C . ARG A 1 877 ? 13.934 -4.007 -25.922 1.00 95.81 877 ARG A C 1
ATOM 6654 O O . ARG A 1 877 ? 14.790 -4.541 -26.621 1.00 95.81 877 ARG A O 1
ATOM 6661 N N . ASN A 1 878 ? 13.367 -4.635 -24.890 1.00 96.00 878 ASN A N 1
ATOM 6662 C CA . ASN A 1 878 ? 13.752 -5.984 -24.463 1.00 96.00 878 ASN A CA 1
ATOM 6663 C C . ASN A 1 878 ? 13.382 -7.063 -25.491 1.00 96.00 878 ASN A C 1
ATOM 6665 O O . ASN A 1 878 ? 14.119 -8.045 -25.651 1.00 96.00 878 ASN A O 1
ATOM 6669 N N . LEU A 1 879 ? 12.280 -6.874 -26.222 1.00 95.88 879 LEU A N 1
ATOM 6670 C CA . LEU A 1 879 ? 11.851 -7.754 -27.306 1.00 95.88 879 LEU A CA 1
ATOM 6671 C C . LEU A 1 879 ? 12.939 -7.858 -28.381 1.00 95.88 879 LEU A C 1
ATOM 6673 O O . LEU A 1 879 ? 13.336 -8.968 -28.740 1.00 95.88 879 LEU A O 1
ATOM 6677 N N . ILE A 1 880 ? 13.489 -6.717 -28.804 1.00 95.00 880 ILE A N 1
ATOM 6678 C CA . ILE A 1 880 ? 14.539 -6.628 -29.830 1.00 95.00 880 ILE A CA 1
ATOM 6679 C C . ILE A 1 880 ? 15.962 -6.600 -29.246 1.00 95.00 880 ILE A C 1
ATOM 6681 O O . ILE A 1 880 ? 16.897 -6.196 -29.927 1.00 95.00 880 ILE A O 1
ATOM 6685 N N . CYS A 1 881 ? 16.162 -7.026 -27.999 1.00 91.50 881 CYS A N 1
ATOM 6686 C CA . CYS A 1 881 ? 17.487 -7.116 -27.377 1.00 91.50 881 CYS A CA 1
ATOM 6687 C C . CYS A 1 881 ? 18.037 -8.558 -27.395 1.00 91.50 881 CYS A C 1
ATOM 6689 O O . CYS A 1 881 ? 17.273 -9.531 -27.387 1.00 91.50 881 CYS A O 1
ATOM 6691 N N . GLY A 1 882 ? 19.367 -8.696 -27.371 1.00 88.19 882 GLY A N 1
ATOM 6692 C CA . GLY A 1 882 ? 20.088 -9.971 -27.271 1.00 88.19 882 GLY A CA 1
ATOM 6693 C C . GLY A 1 882 ? 20.463 -10.590 -28.620 1.00 88.19 882 GLY A C 1
ATOM 6694 O O . GLY A 1 882 ? 20.268 -9.988 -29.673 1.00 88.19 882 GLY A O 1
ATOM 6695 N N . ALA A 1 883 ? 20.995 -11.817 -28.589 1.00 87.81 883 ALA A N 1
ATOM 6696 C CA . ALA A 1 883 ? 21.473 -12.528 -29.784 1.00 87.81 883 ALA A CA 1
ATOM 6697 C C . ALA A 1 883 ? 20.382 -12.733 -30.853 1.00 87.81 883 ALA A C 1
ATOM 6699 O O . ALA A 1 883 ? 20.668 -12.791 -32.044 1.00 87.81 883 ALA A O 1
ATOM 6700 N N . ASN A 1 884 ? 19.123 -12.777 -30.420 1.00 91.12 884 ASN A N 1
ATOM 6701 C CA . ASN A 1 884 ? 17.960 -13.044 -31.264 1.00 91.12 884 ASN A CA 1
ATOM 6702 C C . ASN A 1 884 ? 17.360 -11.749 -31.851 1.00 91.12 884 ASN A C 1
ATOM 6704 O O . ASN A 1 884 ? 16.277 -11.774 -32.433 1.00 91.12 884 ASN A O 1
ATOM 6708 N N . SER A 1 885 ? 18.020 -10.599 -31.650 1.00 92.69 885 SER A N 1
ATOM 6709 C CA . SER A 1 885 ? 17.525 -9.276 -32.047 1.00 92.69 885 SER A CA 1
ATOM 6710 C C . SER A 1 885 ? 17.103 -9.181 -33.520 1.00 92.69 885 SER A C 1
ATOM 6712 O O . SER A 1 885 ? 15.997 -8.691 -33.752 1.00 92.69 885 SER A O 1
ATOM 6714 N N . PRO A 1 886 ? 17.867 -9.692 -34.512 1.00 93.56 886 PRO A N 1
ATOM 6715 C CA . PRO A 1 886 ? 17.490 -9.519 -35.912 1.00 93.56 886 PRO A CA 1
ATOM 6716 C C . PRO A 1 886 ? 16.168 -10.206 -36.279 1.00 93.56 886 PRO A C 1
ATOM 6718 O O . PRO A 1 886 ? 15.320 -9.598 -36.927 1.00 93.56 886 PRO A O 1
ATOM 6721 N N . GLU A 1 887 ? 15.974 -11.450 -35.830 1.00 95.38 887 GLU A N 1
ATOM 6722 C CA . GLU A 1 887 ? 14.744 -12.227 -36.048 1.00 95.38 887 GLU A CA 1
ATOM 6723 C C . GLU A 1 887 ? 13.547 -11.583 -35.336 1.00 95.38 887 GLU A C 1
ATOM 6725 O O . GLU A 1 887 ? 12.450 -11.467 -35.892 1.00 95.38 887 GLU A O 1
ATOM 6730 N N . MET A 1 888 ? 13.759 -11.115 -34.103 1.00 96.19 888 MET A N 1
ATOM 6731 C CA . MET A 1 888 ? 12.707 -10.463 -33.330 1.00 96.19 888 MET A CA 1
ATOM 6732 C C . MET A 1 888 ? 12.329 -9.092 -33.891 1.00 96.19 888 MET A C 1
ATOM 6734 O O . MET A 1 888 ? 11.154 -8.727 -33.845 1.00 96.19 888 MET A O 1
ATOM 6738 N N . LEU A 1 889 ? 13.287 -8.348 -34.448 1.00 96.12 889 LEU A N 1
ATOM 6739 C CA . LEU A 1 889 ? 13.028 -7.083 -35.129 1.00 96.12 889 LEU A CA 1
ATOM 6740 C C . LEU A 1 889 ? 12.216 -7.302 -36.411 1.00 96.12 889 LEU A C 1
ATOM 6742 O O . LEU A 1 889 ? 11.233 -6.598 -36.629 1.00 96.12 889 LEU A O 1
ATOM 6746 N N . ASP A 1 890 ? 12.559 -8.314 -37.213 1.00 95.25 890 ASP A N 1
ATOM 6747 C CA . ASP A 1 890 ? 11.764 -8.686 -38.390 1.00 95.25 890 ASP A CA 1
ATOM 6748 C C . ASP A 1 890 ? 10.340 -9.107 -37.993 1.00 95.25 890 ASP A C 1
ATOM 6750 O O . ASP A 1 890 ? 9.367 -8.705 -38.631 1.00 95.25 890 ASP A O 1
ATOM 6754 N N . THR A 1 891 ? 10.201 -9.871 -36.905 1.00 95.12 891 THR A N 1
ATOM 6755 C CA . THR A 1 891 ? 8.895 -10.272 -36.362 1.00 95.12 891 THR A CA 1
ATOM 6756 C C . THR A 1 891 ? 8.071 -9.058 -35.933 1.00 95.12 891 THR A C 1
ATOM 6758 O O . THR A 1 891 ? 6.876 -8.987 -36.231 1.00 95.12 891 THR A O 1
ATOM 6761 N N . LEU A 1 892 ? 8.695 -8.085 -35.262 1.00 94.31 892 LEU A N 1
ATOM 6762 C CA . LEU A 1 892 ? 8.050 -6.832 -34.870 1.00 94.31 892 LEU A CA 1
ATOM 6763 C C . LEU A 1 892 ? 7.583 -6.047 -36.102 1.00 94.31 892 LEU A C 1
ATOM 6765 O O . LEU A 1 892 ? 6.414 -5.672 -36.179 1.00 94.31 892 LEU A O 1
ATOM 6769 N N . PHE A 1 893 ? 8.461 -5.849 -37.088 1.00 95.31 893 PHE A N 1
ATOM 6770 C CA . PHE A 1 893 ? 8.129 -5.145 -38.328 1.00 95.31 893 PHE A CA 1
ATOM 6771 C C . PHE A 1 893 ? 7.044 -5.851 -39.136 1.00 95.31 893 PHE A C 1
ATOM 6773 O O . PHE A 1 893 ? 6.163 -5.182 -39.668 1.00 95.31 893 PHE A O 1
ATOM 6780 N N . SER A 1 894 ? 7.050 -7.183 -39.184 1.00 94.19 894 SER A N 1
ATOM 6781 C CA . SER A 1 894 ? 6.011 -7.951 -39.870 1.00 94.19 894 SER A CA 1
ATOM 6782 C C . SER A 1 894 ? 4.646 -7.846 -39.189 1.00 94.19 894 SER A C 1
ATOM 6784 O O . SER A 1 894 ? 3.634 -7.952 -39.877 1.00 94.19 894 SER A O 1
ATOM 6786 N N . ARG A 1 895 ? 4.598 -7.702 -37.859 1.00 92.00 895 ARG A N 1
ATOM 6787 C CA . ARG A 1 895 ? 3.337 -7.673 -37.100 1.00 92.00 895 ARG A CA 1
ATOM 6788 C C . ARG A 1 895 ? 2.748 -6.280 -36.942 1.00 92.00 895 ARG A C 1
ATOM 6790 O O . ARG A 1 895 ? 1.537 -6.146 -37.005 1.00 92.00 895 ARG A O 1
ATOM 6797 N N . VAL A 1 896 ? 3.591 -5.277 -36.705 1.00 90.44 896 VAL A N 1
ATOM 6798 C CA . VAL A 1 896 ? 3.169 -3.887 -36.448 1.00 90.44 896 VAL A CA 1
ATOM 6799 C C . VAL A 1 896 ? 3.240 -3.020 -37.709 1.00 90.44 896 VAL A C 1
ATOM 6801 O O . VAL A 1 896 ? 2.484 -2.061 -37.853 1.00 90.44 896 VAL A O 1
ATOM 6804 N N . GLY A 1 897 ? 4.144 -3.355 -38.630 1.00 92.81 897 GLY A N 1
ATOM 6805 C CA . GLY A 1 897 ? 4.520 -2.514 -39.762 1.00 92.81 897 GLY A CA 1
ATOM 6806 C C . GLY A 1 897 ? 5.739 -1.649 -39.440 1.00 92.81 897 GLY A C 1
ATOM 6807 O O . GLY A 1 897 ? 5.740 -0.883 -38.477 1.00 92.81 897 GLY A O 1
ATOM 6808 N N . GLN A 1 898 ? 6.779 -1.753 -40.270 1.00 94.19 898 GLN A N 1
ATOM 6809 C CA . GLN A 1 898 ? 8.031 -1.001 -40.117 1.00 94.19 898 GLN A CA 1
ATOM 6810 C C . GLN A 1 898 ? 7.802 0.519 -40.059 1.00 94.19 898 GLN A C 1
ATOM 6812 O O . GLN A 1 898 ? 8.275 1.179 -39.135 1.00 94.19 898 GLN A O 1
ATOM 6817 N N . ASP A 1 899 ? 7.049 1.068 -41.015 1.00 93.69 899 ASP A N 1
ATOM 6818 C CA . ASP A 1 899 ? 6.822 2.516 -41.112 1.00 93.69 899 ASP A CA 1
ATOM 6819 C C . ASP A 1 899 ? 6.035 3.047 -39.911 1.00 93.69 899 ASP A C 1
ATOM 6821 O O . ASP A 1 899 ? 6.352 4.109 -39.382 1.00 93.69 899 ASP A O 1
ATOM 6825 N N . ARG A 1 900 ? 5.072 2.262 -39.413 1.00 93.56 900 ARG A N 1
ATOM 6826 C CA . ARG A 1 900 ? 4.286 2.607 -38.223 1.00 93.56 900 ARG A CA 1
ATOM 6827 C C . ARG A 1 900 ? 5.156 2.660 -36.969 1.00 93.56 900 ARG A C 1
ATOM 6829 O O . ARG A 1 900 ? 5.005 3.581 -36.173 1.00 93.56 900 ARG A O 1
ATOM 6836 N N . VAL A 1 901 ? 6.100 1.725 -36.802 1.00 94.38 901 VAL A N 1
ATOM 6837 C CA . VAL A 1 901 ? 7.068 1.778 -35.690 1.00 94.38 901 VAL A CA 1
ATOM 6838 C C . VAL A 1 901 ? 7.866 3.082 -35.747 1.00 94.38 901 VAL A C 1
ATOM 6840 O O . VAL A 1 901 ? 7.923 3.802 -34.752 1.00 94.38 901 VAL A O 1
ATOM 6843 N N . TYR A 1 902 ? 8.442 3.428 -36.901 1.00 96.12 902 TYR A N 1
ATOM 6844 C CA . TYR A 1 902 ? 9.213 4.668 -37.031 1.00 96.12 902 TYR A CA 1
ATOM 6845 C C . TYR A 1 902 ? 8.356 5.929 -36.871 1.00 96.12 902 TYR A C 1
ATOM 6847 O O . TYR A 1 902 ? 8.825 6.891 -36.260 1.00 96.12 902 TYR A O 1
ATOM 6855 N N . GLU A 1 903 ? 7.106 5.933 -37.343 1.00 94.81 903 GLU A N 1
ATOM 6856 C CA . GLU A 1 903 ? 6.168 7.044 -37.144 1.00 94.81 903 GLU A CA 1
ATOM 6857 C C . GLU A 1 903 ? 5.961 7.328 -35.650 1.00 94.81 903 GLU A C 1
ATOM 6859 O O . GLU A 1 903 ? 6.098 8.472 -35.214 1.00 94.81 903 GLU A O 1
ATOM 6864 N N . ILE A 1 904 ? 5.711 6.290 -34.848 1.00 93.25 904 ILE A N 1
ATOM 6865 C CA . ILE A 1 904 ? 5.494 6.416 -33.399 1.00 93.25 904 ILE A CA 1
ATOM 6866 C C . ILE A 1 904 ? 6.734 6.993 -32.712 1.00 93.25 904 ILE A C 1
ATOM 6868 O O . ILE A 1 904 ? 6.627 7.962 -31.957 1.00 93.25 904 ILE A O 1
ATOM 6872 N N . LEU A 1 905 ? 7.920 6.444 -33.003 1.00 95.19 905 LEU A N 1
ATOM 6873 C CA . LEU A 1 905 ? 9.179 6.938 -32.431 1.00 95.19 905 LEU A CA 1
ATOM 6874 C C . LEU A 1 905 ? 9.445 8.397 -32.844 1.00 95.19 905 LEU A C 1
ATOM 6876 O O . LEU A 1 905 ? 9.897 9.203 -32.030 1.00 95.19 905 LEU A O 1
ATOM 6880 N N . THR A 1 906 ? 9.117 8.763 -34.086 1.00 94.88 906 THR A N 1
ATOM 6881 C CA . THR A 1 906 ? 9.256 10.139 -34.596 1.00 94.88 906 THR A CA 1
ATOM 6882 C C . THR A 1 906 ? 8.323 11.097 -33.869 1.00 94.88 906 THR A C 1
ATOM 6884 O O . THR A 1 906 ? 8.746 12.175 -33.455 1.00 94.88 906 THR A O 1
ATOM 6887 N N . ARG A 1 907 ? 7.060 10.712 -33.664 1.00 91.25 907 ARG A N 1
ATOM 6888 C CA . ARG A 1 907 ? 6.082 11.540 -32.944 1.00 91.25 907 ARG A CA 1
ATOM 6889 C C . ARG A 1 907 ? 6.490 11.749 -31.490 1.00 91.25 907 ARG A C 1
ATOM 6891 O O . ARG A 1 907 ? 6.484 12.882 -31.021 1.00 91.25 907 ARG A O 1
ATOM 6898 N N . LYS A 1 908 ? 6.925 10.691 -30.801 1.00 90.25 908 LYS A N 1
ATOM 6899 C CA . LYS A 1 908 ? 7.321 10.750 -29.383 1.00 90.25 908 LYS A CA 1
ATOM 6900 C C . LYS A 1 908 ? 8.611 11.524 -29.114 1.00 90.25 908 LYS A C 1
ATOM 6902 O O . LYS A 1 908 ? 8.788 12.018 -28.007 1.00 90.25 908 LYS A O 1
ATOM 6907 N N . THR A 1 909 ? 9.486 11.652 -30.108 1.00 91.75 909 THR A N 1
ATOM 6908 C CA . THR A 1 909 ? 10.730 12.439 -30.012 1.00 91.75 909 THR A CA 1
ATOM 6909 C C . THR A 1 909 ? 10.562 13.892 -30.457 1.00 91.75 909 THR A C 1
ATOM 6911 O O . THR A 1 909 ? 11.500 14.677 -30.345 1.00 91.75 909 THR A O 1
ATOM 6914 N N . ARG A 1 910 ? 9.387 14.277 -30.966 1.00 88.88 910 ARG A N 1
ATOM 6915 C CA . ARG A 1 910 ? 9.149 15.622 -31.493 1.00 88.88 910 ARG A CA 1
ATOM 6916 C C . ARG A 1 910 ? 9.197 16.677 -30.370 1.00 88.88 910 ARG A C 1
ATOM 6918 O O . ARG A 1 910 ? 8.475 16.524 -29.384 1.00 88.88 910 ARG A O 1
ATOM 6925 N N . PRO A 1 911 ? 9.953 17.782 -30.535 1.00 80.25 911 PRO A N 1
ATOM 6926 C CA . PRO A 1 911 ? 9.928 18.903 -29.595 1.00 80.25 911 PRO A CA 1
ATOM 6927 C C . PRO A 1 911 ? 8.521 19.498 -29.465 1.00 80.25 911 PRO A C 1
ATOM 6929 O O . PRO A 1 911 ? 7.844 19.727 -30.475 1.00 80.25 911 PRO A O 1
ATOM 6932 N N . ARG A 1 912 ? 8.083 19.778 -28.233 1.00 76.94 912 ARG A N 1
ATOM 6933 C CA . ARG A 1 912 ? 6.752 20.342 -27.964 1.00 76.94 912 ARG A CA 1
ATOM 6934 C C . 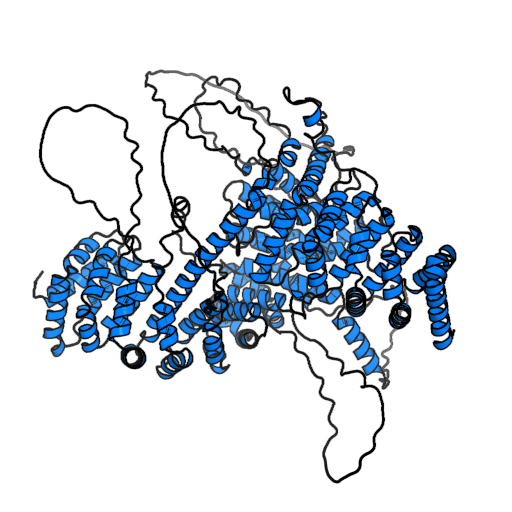ARG A 1 912 ? 6.818 21.878 -27.924 1.00 76.94 912 ARG A C 1
ATOM 6936 O O . ARG A 1 912 ? 7.776 22.427 -27.372 1.00 76.94 912 ARG A O 1
ATOM 6943 N N . PRO A 1 913 ? 5.840 22.605 -28.496 1.00 65.38 913 PRO A N 1
ATOM 6944 C CA . PRO A 1 913 ? 5.808 24.065 -28.407 1.00 65.38 913 PRO A CA 1
ATOM 6945 C C . PRO A 1 913 ? 5.611 24.500 -26.947 1.00 65.38 913 PRO A C 1
ATOM 6947 O O . PRO A 1 913 ? 4.687 24.017 -26.295 1.00 65.38 913 PRO A O 1
ATOM 6950 N N . ALA A 1 914 ? 6.443 25.407 -26.418 1.00 55.28 914 ALA A N 1
ATOM 6951 C CA . ALA A 1 914 ? 6.158 25.992 -25.108 1.00 55.28 914 ALA A CA 1
ATOM 6952 C C . ALA A 1 914 ? 4.983 26.971 -25.225 1.00 55.28 914 ALA A C 1
ATOM 6954 O O . ALA A 1 914 ? 4.923 27.789 -26.151 1.00 55.28 914 ALA A O 1
ATOM 6955 N N . LEU A 1 915 ? 4.055 26.902 -24.271 1.00 49.78 915 LEU A N 1
ATOM 6956 C CA . LEU A 1 915 ? 2.983 27.881 -24.122 1.00 49.78 915 LEU A CA 1
ATOM 6957 C C . LEU A 1 915 ? 3.603 29.274 -23.930 1.00 49.78 915 LEU A C 1
ATOM 6959 O O . LEU A 1 915 ? 4.440 29.501 -23.057 1.00 49.78 915 LEU A O 1
ATOM 6963 N N . SER A 1 916 ? 3.221 30.215 -24.793 1.00 38.84 916 SER A N 1
ATOM 6964 C CA . SER A 1 916 ? 3.690 31.595 -24.722 1.00 38.84 916 SER A CA 1
ATOM 6965 C C . SER A 1 916 ? 3.118 32.250 -23.465 1.00 38.84 916 SER A C 1
ATOM 6967 O O . SER A 1 916 ? 1.925 32.534 -23.406 1.00 38.84 916 SER A O 1
ATOM 6969 N N . HIS A 1 917 ? 3.960 32.521 -22.465 1.00 37.19 917 HIS A N 1
ATOM 6970 C CA . HIS A 1 917 ? 3.592 33.388 -21.349 1.00 37.19 917 HIS A CA 1
ATOM 6971 C C . HIS A 1 917 ? 3.093 34.735 -21.895 1.00 37.19 917 HIS A C 1
ATOM 6973 O O . HIS A 1 917 ? 3.880 35.557 -22.376 1.00 37.19 917 HIS A O 1
ATOM 6979 N N . HIS A 1 918 ? 1.791 35.007 -21.786 1.00 31.33 918 HIS A N 1
ATOM 6980 C CA . HIS A 1 918 ? 1.260 36.354 -21.958 1.00 31.33 918 HIS A CA 1
ATOM 6981 C C . HIS A 1 918 ? 1.776 37.244 -20.819 1.00 31.33 918 HIS A C 1
ATOM 6983 O O . HIS A 1 918 ? 1.116 37.463 -19.803 1.00 31.33 918 HIS A O 1
ATOM 6989 N N . ILE A 1 919 ? 2.967 37.815 -21.005 1.00 34.94 919 ILE A N 1
ATOM 6990 C CA . ILE A 1 919 ? 3.440 38.946 -20.213 1.00 34.94 919 ILE A CA 1
ATOM 6991 C C . ILE A 1 919 ? 2.439 40.088 -20.440 1.00 34.94 919 ILE A C 1
ATOM 6993 O O . ILE A 1 919 ? 2.511 40.816 -21.432 1.00 34.94 919 ILE A O 1
ATOM 6997 N N . ARG A 1 920 ? 1.502 40.285 -19.501 1.00 30.53 920 ARG A N 1
ATOM 6998 C CA . ARG A 1 920 ? 0.795 41.563 -19.337 1.00 30.53 920 ARG A CA 1
ATOM 6999 C C . ARG A 1 920 ? 1.820 42.617 -18.927 1.00 30.53 920 ARG A C 1
ATOM 7001 O O . ARG A 1 920 ? 1.974 42.952 -17.754 1.00 30.53 920 ARG A O 1
ATOM 7008 N N . SER A 1 921 ? 2.518 43.164 -19.916 1.00 31.02 921 SER A N 1
ATOM 7009 C CA . SER A 1 921 ? 3.255 44.409 -19.766 1.00 31.02 921 SER A CA 1
ATOM 7010 C C . SER A 1 921 ? 2.232 45.536 -19.647 1.00 31.02 921 SER A C 1
ATOM 7012 O O . SER A 1 921 ? 1.685 46.035 -20.630 1.00 31.02 921 SER A O 1
ATOM 7014 N N . GLY A 1 922 ? 1.909 45.891 -18.404 1.00 29.95 922 GLY A N 1
ATOM 7015 C CA . GLY A 1 922 ? 1.176 47.105 -18.086 1.00 29.95 922 GLY A CA 1
ATOM 7016 C C . GLY A 1 922 ? 1.986 48.316 -18.539 1.00 29.95 922 GLY A C 1
ATOM 7017 O O . GLY A 1 922 ? 2.953 48.710 -17.890 1.00 29.95 922 GLY A O 1
ATOM 7018 N N . CYS A 1 923 ? 1.572 48.905 -19.657 1.00 28.22 923 CYS A N 1
ATOM 7019 C CA . CYS A 1 923 ? 2.061 50.179 -20.158 1.00 28.22 923 CYS A CA 1
ATOM 7020 C C . CYS A 1 923 ? 1.863 51.274 -19.094 1.00 28.22 923 CYS A C 1
ATOM 7022 O O . CYS A 1 923 ? 0.736 51.649 -18.767 1.00 28.22 923 CYS A O 1
ATOM 7024 N N . SER A 1 924 ? 2.965 51.809 -18.564 1.00 30.20 924 SER A N 1
ATOM 7025 C CA . SER A 1 924 ? 2.987 53.135 -17.950 1.00 30.20 924 SER A CA 1
ATOM 7026 C C . SER A 1 924 ? 3.729 54.077 -18.888 1.00 30.20 924 SER A C 1
ATOM 7028 O O . SER A 1 924 ? 4.940 53.990 -19.067 1.00 30.20 924 SER A O 1
ATOM 7030 N N . SER A 1 925 ? 2.933 54.950 -19.500 1.00 36.56 925 SER A N 1
ATOM 7031 C CA . SER A 1 925 ? 3.290 56.122 -20.294 1.00 36.56 925 SER A CA 1
ATOM 7032 C C . SER A 1 925 ? 4.630 56.768 -19.917 1.00 36.56 925 SER A C 1
ATOM 7034 O O . SER A 1 925 ? 4.782 57.262 -18.799 1.00 36.56 925 SER A O 1
ATOM 7036 N N . ARG A 1 926 ? 5.551 56.867 -20.888 1.00 29.92 926 ARG A N 1
ATOM 7037 C CA . ARG A 1 926 ? 6.495 57.989 -21.023 1.00 29.92 926 ARG A CA 1
ATOM 7038 C C . ARG A 1 926 ? 6.797 58.275 -22.501 1.00 29.92 926 ARG A C 1
ATOM 7040 O O . ARG A 1 926 ? 6.959 57.372 -23.310 1.00 29.92 926 ARG A O 1
ATOM 7047 N N . ARG A 1 927 ? 6.803 59.577 -22.797 1.00 27.98 927 ARG A N 1
ATOM 7048 C CA . ARG A 1 927 ? 6.958 60.271 -24.089 1.00 27.98 927 ARG A CA 1
ATOM 7049 C C . ARG A 1 927 ? 8.285 59.974 -24.826 1.00 27.98 927 ARG A C 1
ATOM 7051 O O . ARG A 1 927 ? 9.230 59.519 -24.188 1.00 27.98 927 ARG A O 1
ATOM 7058 N N . PRO A 1 928 ? 8.365 60.302 -26.134 1.00 38.59 928 PRO A N 1
ATOM 7059 C CA . PRO A 1 928 ? 9.382 59.814 -27.060 1.00 38.59 928 PRO A CA 1
ATOM 7060 C C . PRO A 1 928 ? 10.620 60.715 -27.114 1.00 38.59 928 PRO A C 1
ATOM 7062 O O . PRO A 1 928 ? 10.494 61.940 -27.102 1.00 38.59 928 PRO A O 1
ATOM 7065 N N . THR A 1 929 ? 11.796 60.114 -27.297 1.00 28.88 929 THR A N 1
ATOM 7066 C CA . THR A 1 929 ? 12.983 60.807 -27.816 1.00 28.88 929 THR A CA 1
ATOM 7067 C C . THR A 1 929 ? 13.777 59.893 -28.754 1.00 28.88 929 THR A C 1
ATOM 7069 O O . THR A 1 929 ? 14.372 58.915 -28.319 1.00 28.88 929 THR A O 1
ATOM 7072 N N . THR A 1 930 ? 13.732 60.265 -30.037 1.00 32.09 930 THR A N 1
ATOM 7073 C CA . THR A 1 930 ? 14.789 60.193 -31.066 1.00 32.09 930 THR A CA 1
ATOM 7074 C C . THR A 1 930 ? 15.496 58.860 -31.357 1.00 32.09 930 THR A C 1
ATOM 7076 O O . THR A 1 930 ? 16.446 58.483 -30.685 1.00 32.09 930 THR A O 1
ATOM 7079 N N . ALA A 1 931 ? 15.065 58.257 -32.471 1.00 39.78 931 ALA A N 1
ATOM 7080 C CA . ALA A 1 931 ? 15.862 57.739 -33.592 1.00 39.78 931 ALA A CA 1
ATOM 7081 C C . ALA A 1 931 ? 17.182 56.985 -33.313 1.00 39.78 931 ALA A C 1
ATOM 7083 O O . ALA A 1 931 ? 18.230 57.604 -33.168 1.00 39.78 931 ALA A O 1
ATOM 7084 N N . SER A 1 932 ? 17.154 55.661 -33.499 1.00 30.42 932 SER A N 1
ATOM 7085 C CA . SER A 1 932 ? 18.006 54.999 -34.500 1.00 30.42 932 SER A CA 1
ATOM 7086 C C . SER A 1 932 ? 17.421 53.640 -34.895 1.00 30.42 932 SER A C 1
ATOM 7088 O O . SER A 1 932 ? 17.131 52.788 -34.062 1.00 30.42 932 SER A O 1
ATOM 7090 N N . SER A 1 933 ? 17.226 53.481 -36.196 1.00 38.66 933 SER A N 1
ATOM 7091 C CA . SER A 1 933 ? 16.932 52.248 -36.920 1.00 38.66 933 SER A CA 1
ATOM 7092 C C . SER A 1 933 ? 18.067 51.232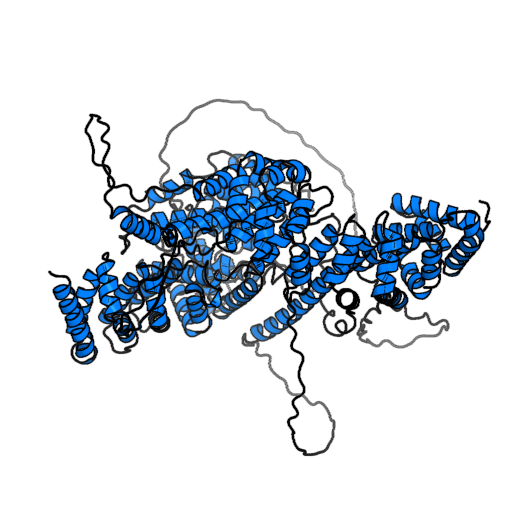 -36.778 1.00 38.66 933 SER A C 1
ATOM 7094 O O . SER A 1 933 ? 19.203 51.635 -37.001 1.00 38.66 933 SER A O 1
ATOM 7096 N N . THR A 1 934 ? 17.758 49.967 -36.467 1.00 34.66 934 THR A N 1
ATOM 7097 C CA . THR A 1 934 ? 17.951 48.775 -37.333 1.00 34.66 934 THR A CA 1
ATOM 7098 C C . THR A 1 934 ? 17.836 47.470 -36.533 1.00 34.66 934 THR A C 1
ATOM 7100 O O . THR A 1 934 ? 18.343 47.374 -35.423 1.00 34.66 934 THR A O 1
ATOM 7103 N N . GLU A 1 935 ? 17.212 46.481 -37.181 1.00 31.12 935 GLU A N 1
ATOM 7104 C CA . GLU A 1 935 ? 17.237 45.030 -36.920 1.00 31.12 935 GLU A CA 1
ATOM 7105 C C . GLU A 1 935 ? 16.293 44.444 -35.853 1.00 31.12 935 GLU A C 1
ATOM 7107 O O . GLU A 1 935 ? 16.515 44.442 -34.647 1.00 31.12 935 GLU A O 1
ATOM 7112 N N . SER A 1 936 ? 15.210 43.878 -36.387 1.00 29.92 936 SER A N 1
ATOM 7113 C CA . SER A 1 936 ? 14.291 42.919 -35.787 1.00 29.92 936 SER A CA 1
ATOM 7114 C C . SER A 1 936 ? 15.004 41.618 -35.397 1.00 29.92 936 SER A C 1
ATOM 7116 O O . SER A 1 936 ? 15.374 40.833 -36.270 1.00 29.92 936 SER A O 1
ATOM 7118 N N . THR A 1 937 ? 15.139 41.353 -34.099 1.00 28.98 937 THR A N 1
ATOM 7119 C CA . THR A 1 937 ? 15.472 40.022 -33.577 1.00 28.98 937 THR A CA 1
ATOM 7120 C C . THR A 1 937 ? 14.229 39.119 -33.607 1.00 28.98 937 THR A C 1
ATOM 7122 O O . THR A 1 937 ? 13.156 39.544 -33.169 1.00 28.98 937 THR A O 1
ATOM 7125 N N . PRO A 1 938 ? 14.319 37.885 -34.138 1.00 34.78 938 PRO A N 1
ATOM 7126 C CA . PRO A 1 938 ? 13.191 36.964 -34.167 1.00 34.78 938 PRO A CA 1
ATOM 7127 C C . PRO A 1 938 ? 12.896 36.460 -32.750 1.00 34.78 938 PRO A C 1
ATOM 7129 O O . PRO A 1 938 ? 13.797 36.086 -32.003 1.00 34.78 938 PRO A O 1
ATOM 7132 N N . HIS A 1 939 ? 11.618 36.462 -32.379 1.00 30.50 939 HIS A N 1
ATOM 7133 C CA . HIS A 1 939 ? 11.130 35.884 -31.132 1.00 30.50 939 HIS A CA 1
ATOM 7134 C C . HIS A 1 939 ? 11.530 34.398 -31.048 1.00 30.50 939 HIS A C 1
ATOM 7136 O O . HIS A 1 939 ? 11.081 33.591 -31.858 1.00 30.50 939 HIS A O 1
ATOM 7142 N N . HIS A 1 940 ? 12.376 34.029 -30.081 1.00 36.56 940 HIS A N 1
ATOM 7143 C CA . HIS A 1 940 ? 12.682 32.630 -29.782 1.00 36.56 940 HIS A CA 1
ATOM 7144 C C . HIS A 1 940 ? 11.420 31.942 -29.246 1.00 36.56 940 HIS A C 1
ATOM 7146 O O . HIS A 1 940 ? 10.982 32.215 -28.129 1.00 36.56 940 HIS A O 1
ATOM 7152 N N . HIS A 1 941 ? 10.829 31.053 -30.045 1.00 40.53 941 HIS A N 1
ATOM 7153 C CA . HIS A 1 941 ? 9.892 30.056 -29.541 1.00 40.53 941 HIS A CA 1
ATOM 7154 C C . HIS A 1 941 ? 10.677 29.110 -28.630 1.00 40.53 941 HIS A C 1
ATOM 7156 O O . HIS A 1 941 ? 11.522 28.358 -29.107 1.00 40.53 941 HIS A O 1
ATOM 7162 N N . VAL A 1 942 ? 10.442 29.182 -27.321 1.00 54.69 942 VAL A N 1
ATOM 7163 C CA . VAL A 1 942 ? 10.943 28.172 -26.384 1.00 54.69 942 VAL A CA 1
ATOM 7164 C C . VAL A 1 942 ? 10.208 26.870 -26.724 1.00 54.69 942 VAL A C 1
ATOM 7166 O O . VAL A 1 942 ? 8.989 26.869 -26.880 1.00 54.69 942 VAL A O 1
ATOM 7169 N N . THR A 1 943 ? 10.929 25.779 -26.939 1.00 63.34 943 THR A N 1
ATOM 7170 C CA . THR A 1 943 ? 10.364 24.433 -27.122 1.00 63.34 943 THR A CA 1
ATOM 7171 C C . THR A 1 943 ? 10.770 23.591 -25.924 1.00 63.34 943 THR A C 1
ATOM 7173 O O . THR A 1 943 ? 11.898 23.729 -25.456 1.00 63.34 943 THR A O 1
ATOM 7176 N N . ARG A 1 944 ? 9.867 22.748 -25.416 1.00 73.94 944 ARG A N 1
ATOM 7177 C CA . ARG A 1 944 ? 10.160 21.810 -24.322 1.00 73.94 944 ARG A CA 1
ATOM 7178 C C . ARG A 1 944 ? 10.526 20.449 -24.912 1.00 73.94 944 ARG A C 1
ATOM 7180 O O . ARG A 1 944 ? 9.833 19.968 -25.817 1.00 73.94 944 ARG A O 1
ATOM 7187 N N . ASP A 1 945 ? 11.592 19.849 -24.395 1.00 79.12 945 ASP A N 1
ATOM 7188 C CA . ASP A 1 945 ? 11.996 18.493 -24.765 1.00 79.12 945 ASP A CA 1
ATOM 7189 C C . ASP A 1 945 ? 10.941 17.464 -24.309 1.00 79.12 945 ASP A C 1
ATOM 7191 O O . ASP A 1 945 ? 10.224 17.697 -23.326 1.00 79.12 945 ASP A O 1
ATOM 7195 N N . PRO A 1 946 ? 10.795 16.328 -25.018 1.00 84.00 946 PRO A N 1
ATOM 7196 C CA . PRO A 1 946 ? 9.962 15.227 -24.545 1.00 84.00 946 PRO A CA 1
ATOM 7197 C C . PRO A 1 946 ? 10.455 14.677 -23.192 1.00 84.00 946 PRO A C 1
ATOM 7199 O O . PRO A 1 946 ? 11.640 14.795 -22.889 1.00 84.00 946 PRO A O 1
ATOM 7202 N N . PRO A 1 947 ? 9.586 14.028 -22.392 1.00 86.94 947 PRO A N 1
ATOM 7203 C CA . PRO A 1 947 ? 9.982 13.461 -21.101 1.00 86.94 947 PRO A CA 1
ATOM 7204 C C . PRO A 1 947 ? 11.140 12.458 -21.216 1.00 86.94 947 PRO A C 1
ATOM 7206 O O . PRO A 1 947 ? 11.115 11.568 -22.075 1.00 86.94 947 PRO A O 1
ATOM 7209 N N . THR A 1 948 ? 12.132 12.574 -20.330 1.00 90.00 948 THR A N 1
ATOM 7210 C CA . THR A 1 948 ? 13.351 11.744 -20.314 1.00 90.00 948 THR A CA 1
ATOM 7211 C C . THR A 1 948 ? 13.036 10.247 -20.230 1.00 90.00 948 THR A C 1
ATOM 7213 O O . THR A 1 948 ? 13.670 9.438 -20.910 1.00 90.00 948 THR A O 1
ATOM 7216 N N . GLU A 1 949 ? 12.005 9.883 -19.465 1.00 88.06 949 GLU A N 1
ATOM 7217 C CA . GLU A 1 949 ? 11.509 8.518 -19.260 1.00 88.06 949 GLU A CA 1
ATOM 7218 C C . GLU A 1 949 ? 11.027 7.871 -20.565 1.00 88.06 949 GLU A C 1
ATOM 7220 O O . GLU A 1 949 ? 11.076 6.657 -20.722 1.00 88.06 949 GLU A O 1
ATOM 7225 N N . ILE A 1 950 ? 10.595 8.676 -21.538 1.00 92.31 950 ILE A N 1
ATOM 7226 C CA . ILE A 1 950 ? 10.189 8.212 -22.868 1.00 92.31 950 ILE A CA 1
ATOM 7227 C C . ILE A 1 950 ? 11.376 8.235 -23.836 1.00 92.31 950 ILE A C 1
ATOM 7229 O O . ILE A 1 950 ? 11.539 7.313 -24.640 1.00 92.31 950 ILE A O 1
ATOM 7233 N N . LEU A 1 951 ? 12.232 9.257 -23.746 1.00 93.56 951 LEU A N 1
ATOM 7234 C CA . LEU A 1 951 ? 13.399 9.410 -24.615 1.00 93.56 951 LEU A CA 1
ATOM 7235 C C . LEU A 1 951 ? 14.399 8.263 -24.457 1.00 93.56 951 LEU A C 1
ATOM 7237 O O . LEU A 1 951 ? 14.836 7.704 -25.464 1.00 93.56 951 LEU A O 1
ATOM 7241 N N . ILE A 1 952 ? 14.746 7.890 -23.223 1.00 94.69 952 ILE A N 1
ATOM 7242 C CA . ILE A 1 952 ? 15.762 6.861 -22.962 1.00 94.69 952 ILE A CA 1
ATOM 7243 C C . ILE A 1 952 ? 15.379 5.519 -23.619 1.00 94.69 952 ILE A C 1
ATOM 7245 O O . ILE A 1 952 ? 16.158 5.034 -24.449 1.00 94.69 952 ILE A O 1
ATOM 7249 N N . PRO A 1 953 ? 14.193 4.923 -23.362 1.00 95.94 953 PRO A N 1
ATOM 7250 C CA . PRO A 1 953 ? 13.781 3.686 -24.025 1.00 95.94 953 PRO A CA 1
ATOM 7251 C C . PRO A 1 953 ? 13.783 3.783 -25.553 1.00 95.94 953 PRO A C 1
ATOM 7253 O O . PRO A 1 953 ? 14.232 2.848 -26.217 1.00 95.94 953 PRO A O 1
ATOM 7256 N N . ILE A 1 954 ? 13.333 4.911 -26.121 1.00 97.12 954 ILE A N 1
ATOM 7257 C CA . ILE A 1 954 ? 13.336 5.130 -27.574 1.00 97.12 954 ILE A CA 1
ATOM 7258 C C . ILE A 1 954 ? 14.760 5.105 -28.120 1.00 97.12 954 ILE A C 1
ATOM 7260 O O . ILE A 1 954 ? 15.025 4.387 -29.082 1.00 97.12 954 ILE A O 1
ATOM 7264 N N . ILE A 1 955 ? 15.694 5.834 -27.507 1.00 97.88 955 ILE A N 1
ATOM 7265 C CA . ILE A 1 955 ? 17.084 5.863 -27.972 1.00 97.88 955 ILE A CA 1
ATOM 7266 C C . ILE A 1 955 ? 17.688 4.456 -27.901 1.00 97.88 955 ILE A C 1
ATOM 7268 O O . ILE A 1 955 ? 18.333 4.032 -28.857 1.00 97.88 955 ILE A O 1
ATOM 7272 N N . TYR A 1 956 ? 17.408 3.676 -26.852 1.00 97.62 956 TYR A N 1
ATOM 7273 C CA . TYR A 1 956 ? 17.845 2.277 -26.793 1.00 97.62 956 TYR A CA 1
ATOM 7274 C C . TYR A 1 956 ? 17.202 1.382 -27.862 1.00 97.62 956 TYR A C 1
ATOM 7276 O O . TYR A 1 956 ? 17.885 0.515 -28.407 1.00 97.62 956 TYR A O 1
ATOM 7284 N N . ILE A 1 957 ? 15.930 1.592 -28.219 1.00 97.56 957 ILE A N 1
ATOM 7285 C CA . ILE A 1 957 ? 15.312 0.920 -29.374 1.00 97.56 957 ILE A CA 1
ATOM 7286 C C . ILE A 1 957 ? 16.105 1.242 -30.650 1.00 97.56 957 ILE A C 1
ATOM 7288 O O . ILE A 1 957 ? 16.436 0.330 -31.407 1.00 97.56 957 ILE A O 1
ATOM 7292 N N . LEU A 1 958 ? 16.485 2.507 -30.865 1.00 98.12 958 LEU A N 1
ATOM 7293 C CA . LEU A 1 958 ? 17.294 2.913 -32.022 1.00 98.12 958 LEU A CA 1
ATOM 7294 C C . LEU A 1 958 ? 18.703 2.312 -31.994 1.00 98.12 958 LEU A C 1
ATOM 7296 O O . LEU A 1 958 ? 19.185 1.873 -33.035 1.00 98.12 958 LEU A O 1
ATOM 7300 N N . ILE A 1 959 ? 19.338 2.230 -30.819 1.00 97.38 959 ILE A N 1
ATOM 7301 C CA . ILE A 1 959 ? 20.627 1.547 -30.630 1.00 97.38 959 ILE A CA 1
ATOM 7302 C C . ILE A 1 959 ? 20.516 0.088 -31.078 1.00 97.38 959 ILE A C 1
ATOM 7304 O O . ILE A 1 959 ? 21.380 -0.377 -31.823 1.00 97.38 959 ILE A O 1
ATOM 7308 N N . HIS A 1 960 ? 19.463 -0.626 -30.661 1.00 96.38 960 HIS A N 1
ATOM 7309 C CA . HIS A 1 960 ? 19.249 -2.025 -31.036 1.00 96.38 960 HIS A CA 1
ATOM 7310 C C . HIS A 1 960 ? 18.951 -2.186 -32.532 1.00 96.38 960 HIS A C 1
ATOM 7312 O O . HIS A 1 960 ? 19.535 -3.059 -33.167 1.00 96.38 960 HIS A O 1
ATOM 7318 N N . ILE A 1 961 ? 18.129 -1.319 -33.135 1.00 97.06 961 ILE A N 1
ATOM 7319 C CA . ILE A 1 961 ? 17.899 -1.318 -34.592 1.00 97.06 961 ILE A CA 1
ATOM 7320 C C . ILE A 1 961 ? 19.217 -1.081 -35.346 1.00 97.06 961 ILE A C 1
ATOM 7322 O O . ILE A 1 961 ? 19.532 -1.820 -36.276 1.00 97.06 961 ILE A O 1
ATOM 7326 N N . ALA A 1 962 ? 20.014 -0.097 -34.919 1.00 96.56 962 ALA A N 1
ATOM 7327 C CA . ALA A 1 962 ? 21.297 0.234 -35.534 1.00 96.56 962 ALA A CA 1
ATOM 7328 C C . ALA A 1 962 ? 22.361 -0.864 -35.348 1.00 96.56 962 ALA A C 1
ATOM 7330 O O . ALA A 1 962 ? 23.286 -0.964 -36.150 1.00 96.56 962 ALA A O 1
ATOM 7331 N N . ALA A 1 963 ? 22.253 -1.689 -34.305 1.00 95.06 963 ALA A N 1
ATOM 7332 C CA . ALA A 1 963 ? 23.176 -2.796 -34.060 1.00 95.06 963 ALA A CA 1
ATOM 7333 C C . ALA A 1 963 ? 22.928 -4.011 -34.977 1.00 95.06 963 ALA A C 1
ATOM 7335 O O . ALA A 1 963 ? 23.814 -4.853 -35.110 1.00 95.06 963 ALA A O 1
ATOM 7336 N N . ASN A 1 964 ? 21.753 -4.108 -35.608 1.00 93.69 964 ASN A N 1
ATOM 7337 C CA . ASN A 1 964 ? 21.362 -5.249 -36.440 1.00 93.69 964 ASN A CA 1
ATOM 7338 C C . ASN A 1 964 ? 21.962 -5.204 -37.864 1.00 93.69 964 ASN A C 1
ATOM 7340 O O . ASN A 1 964 ? 22.871 -4.425 -38.145 1.00 93.69 964 ASN A O 1
ATOM 7344 N N . HIS A 1 965 ? 21.485 -6.083 -38.757 1.00 92.31 965 HIS A N 1
ATOM 7345 C CA . HIS A 1 965 ? 21.980 -6.246 -40.130 1.00 92.31 965 HIS A CA 1
ATOM 7346 C C . HIS A 1 965 ? 22.017 -4.923 -40.924 1.00 92.31 965 HIS A C 1
ATOM 7348 O O . HIS A 1 965 ? 21.174 -4.052 -40.690 1.00 92.31 965 HIS A O 1
ATOM 7354 N N . PRO A 1 966 ? 22.882 -4.800 -41.956 1.00 92.06 966 PRO A N 1
ATOM 7355 C CA . PRO A 1 966 ? 22.989 -3.593 -42.782 1.00 92.06 966 PRO A CA 1
ATOM 7356 C C . PRO A 1 966 ? 21.646 -3.053 -43.289 1.00 92.06 966 PRO A C 1
ATOM 7358 O O . PRO A 1 966 ? 21.397 -1.855 -43.190 1.00 92.06 966 PRO A O 1
ATOM 7361 N N . ARG A 1 967 ? 20.725 -3.935 -43.708 1.00 92.06 967 ARG A N 1
ATOM 7362 C CA . ARG A 1 967 ? 19.372 -3.551 -44.152 1.00 92.06 967 ARG A CA 1
ATOM 7363 C C . ARG A 1 967 ? 18.568 -2.777 -43.096 1.00 92.06 967 ARG A C 1
ATOM 7365 O O . ARG A 1 967 ? 17.831 -1.868 -43.444 1.00 92.06 967 ARG A O 1
ATOM 7372 N N . HIS A 1 968 ? 18.712 -3.108 -41.809 1.00 94.81 968 HIS A N 1
ATOM 7373 C CA . HIS A 1 968 ? 18.013 -2.423 -40.712 1.00 94.81 968 HIS A CA 1
ATOM 7374 C C . HIS A 1 968 ? 18.644 -1.055 -40.414 1.00 94.81 968 HIS A C 1
ATOM 7376 O O . HIS A 1 968 ? 17.955 -0.106 -40.039 1.00 94.81 968 HIS A O 1
ATOM 7382 N N . ARG A 1 969 ? 19.959 -0.920 -40.628 1.00 95.44 969 ARG A N 1
ATOM 7383 C CA . ARG A 1 969 ? 20.657 0.374 -40.545 1.00 95.44 969 ARG A CA 1
ATOM 7384 C C . ARG A 1 969 ? 20.268 1.283 -41.710 1.00 95.44 969 ARG A C 1
ATOM 7386 O O . ARG A 1 969 ? 20.093 2.483 -41.515 1.00 95.44 969 ARG A O 1
ATOM 7393 N N . GLU A 1 970 ? 20.098 0.711 -42.902 1.00 93.75 970 GLU A N 1
ATOM 7394 C CA . GLU A 1 970 ? 19.621 1.412 -44.097 1.00 93.75 970 GLU A CA 1
ATOM 7395 C C . GLU A 1 970 ? 18.187 1.932 -43.932 1.00 93.75 970 GLU A C 1
ATOM 7397 O O . GLU A 1 970 ? 17.907 3.067 -44.313 1.00 93.75 970 GLU A O 1
ATOM 7402 N N . THR A 1 971 ? 17.282 1.173 -43.307 1.00 95.62 971 THR A N 1
ATOM 7403 C CA . THR A 1 971 ? 15.923 1.672 -43.030 1.00 95.62 971 THR A CA 1
ATOM 7404 C C . THR A 1 971 ? 15.918 2.779 -41.979 1.00 95.62 971 THR A C 1
ATOM 7406 O O . THR A 1 971 ? 15.150 3.731 -42.109 1.00 95.62 971 THR A O 1
ATOM 7409 N N . LEU A 1 972 ? 16.788 2.696 -40.963 1.00 97.00 972 LEU A N 1
ATOM 7410 C CA . LEU A 1 972 ? 16.895 3.712 -39.913 1.00 97.00 972 LEU A CA 1
ATOM 7411 C C . LEU A 1 972 ? 17.506 5.025 -40.426 1.00 97.00 972 LEU A C 1
ATOM 7413 O O . LEU A 1 972 ? 16.978 6.091 -40.119 1.00 97.00 972 LEU A O 1
ATOM 7417 N N . ILE A 1 973 ? 18.577 4.978 -41.229 1.00 96.75 973 ILE A N 1
ATOM 7418 C CA . ILE A 1 973 ? 19.213 6.202 -41.750 1.00 96.75 973 ILE A CA 1
ATOM 7419 C C . ILE A 1 973 ? 18.276 6.998 -42.676 1.00 96.75 973 ILE A C 1
ATOM 7421 O O . ILE A 1 973 ? 18.397 8.215 -42.780 1.00 96.75 973 ILE A O 1
ATOM 7425 N N . GLN A 1 974 ? 17.307 6.326 -43.307 1.00 96.12 974 GLN A N 1
ATOM 7426 C CA . GLN A 1 974 ? 16.279 6.962 -44.137 1.00 96.12 974 GLN A CA 1
ATOM 7427 C C . GLN A 1 974 ? 15.251 7.763 -43.318 1.00 96.12 974 GLN A C 1
ATOM 7429 O O . GLN A 1 974 ? 14.570 8.623 -43.876 1.00 96.12 974 GLN A O 1
ATOM 7434 N N . GLN A 1 975 ? 15.153 7.547 -42.000 1.00 97.19 975 GLN A N 1
ATOM 7435 C CA . GLN A 1 975 ? 14.224 8.264 -41.119 1.00 97.19 975 GLN A CA 1
ATOM 7436 C C . GLN A 1 975 ? 14.775 9.642 -40.724 1.00 97.19 975 GLN A C 1
ATOM 7438 O O . GLN A 1 975 ? 15.084 9.912 -39.562 1.00 97.19 975 GLN A O 1
ATOM 7443 N N . THR A 1 976 ? 14.916 10.548 -41.696 1.00 95.50 976 THR A N 1
ATOM 7444 C CA . THR A 1 976 ? 15.590 11.837 -41.475 1.00 95.50 976 THR A CA 1
ATOM 7445 C C . THR A 1 976 ? 14.886 12.727 -40.454 1.00 95.50 976 THR A C 1
ATOM 7447 O O . THR A 1 976 ? 15.558 13.462 -39.741 1.00 95.50 976 THR A O 1
ATOM 7450 N N . GLU A 1 977 ? 13.553 12.681 -40.365 1.00 95.50 977 GLU A N 1
ATOM 7451 C CA . GLU A 1 977 ? 12.800 13.483 -39.387 1.00 95.50 977 GLU A CA 1
ATOM 7452 C C . GLU A 1 977 ? 13.025 12.989 -37.954 1.00 95.50 977 GLU A C 1
ATOM 7454 O O . GLU A 1 977 ? 13.320 13.791 -37.070 1.00 95.50 977 GLU A O 1
ATOM 7459 N N . LEU A 1 978 ? 13.006 11.669 -37.745 1.00 96.38 978 LEU A N 1
ATOM 7460 C CA . LEU A 1 978 ? 13.373 11.058 -36.469 1.00 96.38 978 LEU A CA 1
ATOM 7461 C C . LEU A 1 978 ? 14.786 11.470 -36.050 1.00 96.38 978 LEU A C 1
ATOM 7463 O O . LEU A 1 978 ? 14.988 11.929 -34.932 1.00 96.38 978 LEU A O 1
ATOM 7467 N N . LEU A 1 979 ? 15.763 11.360 -36.955 1.00 96.81 979 LEU A N 1
ATOM 7468 C CA . LEU A 1 979 ? 17.151 11.723 -36.664 1.00 96.81 979 LEU A CA 1
ATOM 7469 C C . LEU A 1 979 ? 17.320 13.221 -36.371 1.00 96.81 979 LEU A C 1
ATOM 7471 O O . LEU A 1 979 ? 18.083 13.582 -35.477 1.00 96.81 979 LEU A O 1
ATOM 7475 N N . LYS A 1 980 ? 16.592 14.104 -37.066 1.00 95.12 980 LYS A N 1
ATOM 7476 C CA . LYS A 1 980 ? 16.599 15.548 -36.774 1.00 95.12 980 LYS A CA 1
ATOM 7477 C C . LYS A 1 980 ? 16.049 15.859 -35.385 1.00 95.12 980 LYS A C 1
ATOM 7479 O O . LYS A 1 980 ? 16.622 16.711 -34.711 1.00 95.12 980 LYS A O 1
ATOM 7484 N N . ASN A 1 981 ? 15.002 15.157 -34.941 1.00 94.44 981 ASN A N 1
ATOM 7485 C CA . ASN A 1 981 ? 14.454 15.314 -33.590 1.00 94.44 981 ASN A CA 1
ATOM 7486 C C . ASN A 1 981 ? 15.483 14.984 -32.494 1.00 94.44 981 ASN A C 1
ATOM 7488 O O . ASN A 1 981 ? 15.397 15.533 -31.401 1.00 94.44 981 ASN A O 1
ATOM 7492 N N . LEU A 1 982 ? 16.477 14.131 -32.778 1.00 95.56 982 LEU A N 1
ATOM 7493 C CA . LEU A 1 982 ? 17.520 13.761 -31.814 1.00 95.56 982 LEU A CA 1
ATOM 7494 C C . LEU A 1 982 ? 18.645 14.799 -31.679 1.00 95.56 982 LEU A C 1
ATOM 7496 O O . LEU A 1 982 ? 19.346 14.803 -30.672 1.00 95.56 982 LEU A O 1
ATOM 7500 N N . LEU A 1 983 ? 18.857 15.671 -32.672 1.00 94.38 983 LEU A N 1
ATOM 7501 C CA . LEU A 1 983 ? 19.993 16.605 -32.683 1.00 94.38 983 LEU A CA 1
ATOM 7502 C C . LEU A 1 983 ? 20.025 17.580 -31.492 1.00 94.38 983 LEU A C 1
ATOM 7504 O O . LEU A 1 983 ? 21.118 17.797 -30.961 1.00 94.38 983 LEU A O 1
ATOM 7508 N N . PRO A 1 984 ? 18.898 18.181 -31.053 1.00 92.81 984 PRO A N 1
ATOM 7509 C CA . PRO A 1 984 ? 18.892 19.040 -29.867 1.00 92.81 984 PRO A CA 1
ATOM 7510 C C . PRO A 1 984 ? 19.283 18.282 -28.591 1.00 92.81 984 PRO A C 1
ATOM 7512 O O . PRO A 1 984 ? 19.973 18.833 -27.739 1.00 92.81 984 PRO A O 1
ATOM 7515 N N . LEU A 1 985 ? 18.944 16.991 -28.506 1.00 94.06 985 LEU A N 1
ATOM 7516 C CA . LEU A 1 985 ? 19.136 16.159 -27.313 1.00 94.06 985 LEU A CA 1
ATOM 7517 C C . LEU A 1 985 ? 20.610 15.828 -27.010 1.00 94.06 985 LEU A C 1
ATOM 7519 O O . LEU A 1 985 ? 20.927 15.337 -25.929 1.00 94.06 985 LEU A O 1
ATOM 7523 N N . PHE A 1 986 ? 21.542 16.130 -27.919 1.00 95.19 986 PHE A N 1
ATOM 7524 C CA . PHE A 1 986 ? 22.981 16.059 -27.626 1.00 95.19 986 PHE A CA 1
ATOM 7525 C C . PHE A 1 986 ? 23.421 17.087 -26.570 1.00 95.19 986 PHE A C 1
ATOM 7527 O O . PHE A 1 986 ? 24.493 16.939 -25.997 1.00 95.19 986 PHE A O 1
ATOM 7534 N N . GLU A 1 987 ? 22.608 18.107 -26.290 1.00 93.06 987 GLU A N 1
ATOM 7535 C CA . GLU A 1 987 ? 22.841 19.104 -25.234 1.00 93.06 987 GLU A CA 1
ATOM 7536 C C . GLU A 1 987 ? 21.920 18.889 -24.015 1.00 93.06 987 GLU A C 1
ATOM 7538 O O . GLU A 1 987 ? 21.854 19.739 -23.132 1.00 93.06 987 GLU A O 1
ATOM 7543 N N . HIS A 1 988 ? 21.219 17.749 -23.950 1.00 93.12 988 HIS A N 1
ATOM 7544 C CA . HIS A 1 988 ? 20.256 17.433 -22.893 1.00 93.12 988 HIS A CA 1
ATOM 7545 C C . HIS A 1 988 ? 20.914 17.361 -21.507 1.00 93.12 988 HIS A C 1
ATOM 7547 O O . HIS A 1 988 ? 22.054 16.912 -21.383 1.00 93.12 988 HIS A O 1
ATOM 7553 N N . GLU A 1 989 ? 20.191 17.731 -20.446 1.00 92.19 989 GLU A N 1
ATOM 7554 C CA . GLU A 1 989 ? 20.734 17.782 -19.078 1.00 92.19 989 GLU A CA 1
ATOM 7555 C C . GLU A 1 989 ? 21.198 16.406 -18.570 1.00 92.19 989 GLU A C 1
ATOM 7557 O O . GLU A 1 989 ? 22.283 16.273 -17.991 1.00 92.19 989 GLU A O 1
ATOM 7562 N N . HIS A 1 990 ? 20.416 15.364 -18.863 1.00 92.56 990 HIS A N 1
ATOM 7563 C CA . HIS A 1 990 ? 20.685 13.988 -18.440 1.00 92.56 990 HIS A CA 1
ATOM 7564 C C . HIS A 1 990 ? 21.790 13.319 -19.277 1.00 92.56 990 HIS A C 1
ATOM 7566 O O . HIS A 1 990 ? 21.677 13.200 -20.500 1.00 92.56 990 HIS A O 1
ATOM 7572 N N . GLU A 1 991 ? 22.844 12.833 -18.618 1.00 94.44 991 GLU A N 1
ATOM 7573 C CA . GLU A 1 991 ? 24.012 12.212 -19.267 1.00 94.44 991 GLU A CA 1
ATOM 7574 C C . GLU A 1 991 ? 23.677 10.939 -20.048 1.00 94.44 991 GLU A C 1
ATOM 7576 O O . GLU A 1 991 ? 24.229 10.719 -21.128 1.00 94.44 991 GLU A O 1
ATOM 7581 N N . GLU A 1 992 ? 22.725 10.140 -19.554 1.00 95.38 992 GLU A N 1
ATOM 7582 C CA . GLU A 1 992 ? 22.319 8.892 -20.207 1.00 95.38 992 GLU A CA 1
ATOM 7583 C C . GLU A 1 992 ? 21.734 9.140 -21.606 1.00 95.38 992 GLU A C 1
ATOM 7585 O O . GLU A 1 992 ? 21.948 8.350 -22.526 1.00 95.38 992 GLU A O 1
ATOM 7590 N N . VAL A 1 993 ? 21.049 10.270 -21.803 1.00 96.25 993 VAL A N 1
ATOM 7591 C CA . VAL A 1 993 ? 20.534 10.664 -23.121 1.00 96.25 993 VAL A CA 1
ATOM 7592 C C . VAL A 1 993 ? 21.707 10.960 -24.054 1.00 96.25 993 VAL A C 1
ATOM 7594 O O . VAL A 1 993 ? 21.814 10.357 -25.123 1.00 96.25 993 VAL A O 1
ATOM 7597 N N . ARG A 1 994 ? 22.641 11.820 -23.625 1.00 96.88 994 ARG A N 1
ATOM 7598 C CA . ARG A 1 994 ? 23.798 12.233 -24.439 1.00 96.88 994 ARG A CA 1
ATOM 7599 C C . ARG A 1 994 ? 24.683 11.048 -24.823 1.00 96.88 994 ARG A C 1
ATOM 7601 O O . ARG A 1 994 ? 25.072 10.908 -25.984 1.00 96.88 994 ARG A O 1
ATOM 7608 N N . VAL A 1 995 ? 24.971 10.163 -23.870 1.00 96.69 995 VAL A N 1
ATOM 7609 C CA . VAL A 1 995 ? 25.827 8.997 -24.106 1.00 96.69 995 VAL A CA 1
ATOM 7610 C C . VAL A 1 995 ? 25.169 7.972 -25.037 1.00 96.69 995 VAL A C 1
ATOM 7612 O O . VAL A 1 995 ? 25.830 7.418 -25.921 1.00 96.69 995 VAL A O 1
ATOM 7615 N N . SER A 1 996 ? 23.858 7.762 -24.895 1.00 96.88 996 SER A N 1
ATOM 7616 C CA . SER A 1 996 ? 23.095 6.833 -25.731 1.00 96.88 996 SER A CA 1
ATOM 7617 C C . SER A 1 996 ? 22.980 7.340 -27.171 1.00 96.88 996 SER A C 1
ATOM 7619 O O . SER A 1 996 ? 23.086 6.560 -28.115 1.00 96.88 996 SER A O 1
ATOM 7621 N N . LEU A 1 997 ? 22.867 8.655 -27.373 1.00 97.81 997 LEU A N 1
ATOM 7622 C CA . LEU A 1 997 ? 22.881 9.262 -28.708 1.00 97.81 997 LEU A CA 1
ATOM 7623 C C . LEU A 1 997 ? 24.221 9.070 -29.429 1.00 97.81 997 LEU A C 1
ATOM 7625 O O . LEU A 1 997 ? 24.237 8.749 -30.620 1.00 97.81 997 LEU A O 1
ATOM 7629 N N . ALA A 1 998 ? 25.346 9.192 -28.716 1.00 97.50 998 ALA A N 1
ATOM 7630 C CA . ALA A 1 998 ? 26.654 8.861 -29.281 1.00 97.50 998 ALA A CA 1
ATOM 7631 C C . ALA A 1 998 ? 26.733 7.380 -29.697 1.00 97.50 998 ALA A C 1
ATOM 7633 O O . ALA A 1 998 ? 27.301 7.057 -30.741 1.00 97.50 998 ALA A O 1
ATOM 7634 N N . TRP A 1 999 ? 26.104 6.482 -28.933 1.00 97.50 999 TRP A N 1
ATOM 7635 C CA . TRP A 1 999 ? 26.032 5.058 -29.265 1.00 97.50 999 TRP A CA 1
ATOM 7636 C C . TRP A 1 999 ? 25.191 4.776 -30.521 1.00 97.50 999 TRP A C 1
ATOM 7638 O O . TRP A 1 999 ? 25.598 3.964 -31.353 1.00 97.50 999 TRP A O 1
ATOM 7648 N N . VAL A 1 1000 ? 24.078 5.489 -30.731 1.00 97.88 1000 VAL A N 1
ATOM 7649 C CA . VAL A 1 1000 ? 23.314 5.396 -31.992 1.00 97.88 1000 VAL A CA 1
ATOM 7650 C C . VAL A 1 1000 ? 24.216 5.695 -33.191 1.00 97.88 1000 VAL A C 1
ATOM 7652 O O . VAL A 1 1000 ? 24.208 4.935 -34.160 1.00 97.88 1000 VAL A O 1
ATOM 7655 N N . VAL A 1 1001 ? 25.031 6.755 -33.114 1.00 97.75 1001 VAL A N 1
ATOM 7656 C CA . VAL A 1 1001 ? 25.963 7.116 -34.195 1.00 97.75 1001 VAL A CA 1
ATOM 7657 C C . VAL A 1 1001 ? 27.001 6.021 -34.420 1.00 97.75 1001 VAL A C 1
ATOM 7659 O O . VAL A 1 1001 ? 27.158 5.591 -35.557 1.00 97.75 1001 VAL A O 1
ATOM 7662 N N . ILE A 1 1002 ? 27.639 5.522 -33.354 1.00 97.44 1002 ILE A N 1
ATOM 7663 C CA . ILE A 1 1002 ? 28.625 4.428 -33.428 1.00 97.44 1002 ILE A CA 1
ATOM 7664 C C . ILE A 1 1002 ? 28.042 3.214 -34.163 1.00 97.44 1002 ILE A C 1
ATOM 7666 O O . ILE A 1 1002 ? 28.656 2.693 -35.093 1.00 97.44 1002 ILE A O 1
ATOM 7670 N N . ASN A 1 1003 ? 26.835 2.779 -33.793 1.00 96.75 1003 ASN A N 1
ATOM 7671 C CA . ASN A 1 1003 ? 26.208 1.616 -34.421 1.00 96.75 1003 ASN A CA 1
ATOM 7672 C C . ASN A 1 1003 ? 25.821 1.897 -35.886 1.00 96.75 1003 ASN A C 1
ATOM 7674 O O . ASN A 1 1003 ? 26.026 1.055 -36.760 1.00 96.75 1003 ASN A O 1
ATOM 7678 N N . LEU A 1 1004 ? 25.325 3.102 -36.191 1.00 96.56 1004 LEU A N 1
ATOM 7679 C CA . LEU A 1 1004 ? 25.015 3.525 -37.561 1.00 96.56 1004 LEU A CA 1
ATOM 7680 C C . LEU A 1 1004 ? 26.250 3.733 -38.441 1.00 96.56 1004 LEU A C 1
ATOM 7682 O O . LEU A 1 1004 ? 26.097 3.778 -39.661 1.00 96.56 1004 LEU A O 1
ATOM 7686 N N . THR A 1 1005 ? 27.449 3.829 -37.872 1.00 95.00 1005 THR A N 1
ATOM 7687 C CA . THR A 1 1005 ? 28.720 3.888 -38.611 1.00 95.00 1005 THR A CA 1
ATOM 7688 C C . THR A 1 1005 ? 29.534 2.606 -38.500 1.00 95.00 1005 THR A C 1
ATOM 7690 O O . THR A 1 1005 ? 30.664 2.545 -38.981 1.00 95.00 1005 THR A O 1
ATOM 7693 N N . TRP A 1 1006 ? 28.971 1.559 -37.896 1.00 93.62 1006 TRP A N 1
ATOM 7694 C CA . TRP A 1 1006 ? 29.613 0.257 -37.865 1.00 93.62 1006 TRP A CA 1
ATOM 7695 C C . TRP A 1 1006 ? 29.628 -0.365 -39.265 1.00 93.62 1006 TRP A C 1
ATOM 7697 O O . TRP A 1 1006 ? 28.617 -0.338 -39.982 1.00 93.62 1006 TRP A O 1
ATOM 7707 N N . LYS A 1 1007 ? 30.790 -0.913 -39.635 1.00 90.75 1007 LYS A N 1
ATOM 7708 C CA . LYS A 1 1007 ? 31.048 -1.632 -40.885 1.00 90.75 1007 LYS A CA 1
ATOM 7709 C C . LYS A 1 1007 ? 31.199 -3.116 -40.562 1.00 90.75 1007 LYS A C 1
ATOM 7711 O O . LYS A 1 1007 ? 32.148 -3.481 -39.870 1.00 90.75 1007 LYS A O 1
ATOM 7716 N N . ASP A 1 1008 ? 30.297 -3.955 -41.071 1.00 86.12 1008 ASP A N 1
ATOM 7717 C CA . ASP A 1 1008 ? 30.358 -5.402 -40.807 1.00 86.12 1008 ASP A CA 1
ATOM 7718 C C . ASP A 1 1008 ? 31.497 -6.079 -41.584 1.00 86.12 1008 ASP A C 1
ATOM 7720 O O . ASP A 1 1008 ? 32.313 -6.797 -41.008 1.00 86.12 1008 ASP A O 1
ATOM 7724 N N . ASP A 1 1009 ? 31.581 -5.828 -42.893 1.00 88.06 1009 ASP A N 1
ATOM 7725 C CA . ASP A 1 1009 ? 32.588 -6.412 -43.778 1.00 88.06 1009 ASP A CA 1
ATOM 7726 C C . ASP A 1 1009 ? 32.954 -5.473 -44.945 1.00 88.06 1009 ASP A C 1
ATOM 7728 O O . ASP A 1 1009 ? 32.557 -4.307 -45.001 1.00 88.06 1009 ASP A O 1
ATOM 7732 N N . GLY A 1 1010 ? 33.772 -5.958 -45.885 1.00 83.38 1010 GLY A N 1
ATOM 7733 C CA . GLY A 1 1010 ? 34.166 -5.188 -47.067 1.00 83.38 1010 GLY A CA 1
ATOM 7734 C C . GLY A 1 1010 ? 33.007 -4.829 -48.007 1.00 83.38 1010 GLY A C 1
ATOM 7735 O O . GLY A 1 1010 ? 33.111 -3.827 -48.712 1.00 83.38 1010 GLY A O 1
ATOM 7736 N N . ALA A 1 1011 ? 31.912 -5.596 -48.009 1.00 85.25 1011 ALA A N 1
ATOM 7737 C CA . ALA A 1 1011 ? 30.754 -5.342 -48.863 1.00 85.25 1011 ALA A CA 1
ATOM 7738 C C . ALA A 1 1011 ? 29.897 -4.175 -48.337 1.00 85.25 1011 ALA A C 1
ATOM 7740 O O . ALA A 1 1011 ? 29.376 -3.396 -49.133 1.00 85.25 1011 ALA A O 1
ATOM 7741 N N . ASP A 1 1012 ? 29.832 -3.987 -47.015 1.00 88.19 1012 ASP A N 1
ATOM 7742 C CA . ASP A 1 1012 ? 29.135 -2.861 -46.364 1.00 88.19 1012 ASP A CA 1
ATOM 7743 C C . ASP A 1 1012 ? 29.930 -1.536 -46.420 1.00 88.19 1012 ASP A C 1
ATOM 7745 O O . ASP A 1 1012 ? 29.446 -0.492 -45.990 1.00 88.19 1012 ASP A O 1
ATOM 7749 N N . GLU A 1 1013 ? 31.148 -1.507 -46.978 1.00 89.00 1013 GLU A N 1
ATOM 7750 C CA . GLU A 1 1013 ? 31.965 -0.283 -46.994 1.00 89.00 1013 GLU A CA 1
ATOM 7751 C C . GLU A 1 1013 ? 31.280 0.895 -47.703 1.00 89.00 1013 GLU A C 1
ATOM 7753 O O . GLU A 1 1013 ? 31.328 2.026 -47.215 1.00 89.00 1013 GLU A O 1
ATOM 7758 N N . ALA A 1 1014 ? 30.640 0.644 -48.848 1.00 89.56 1014 ALA A N 1
ATOM 7759 C CA . ALA A 1 1014 ? 29.957 1.686 -49.609 1.00 89.56 1014 ALA A CA 1
ATOM 7760 C C . ALA A 1 1014 ? 28.710 2.203 -48.871 1.00 89.56 1014 ALA A C 1
ATOM 7762 O O . ALA A 1 1014 ? 28.541 3.416 -48.735 1.00 89.56 1014 ALA A O 1
ATOM 7763 N N . SER A 1 1015 ? 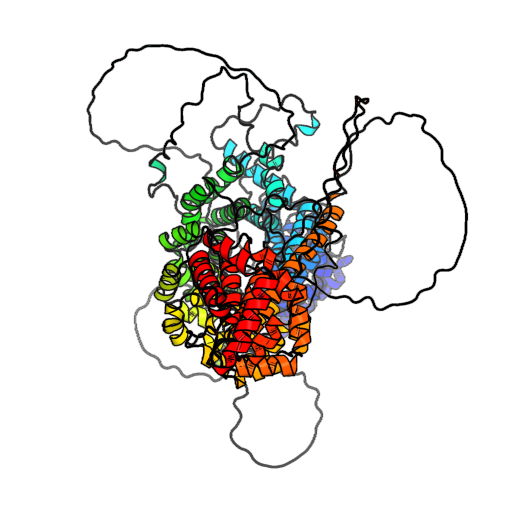27.878 1.302 -48.337 1.00 89.94 1015 SER A N 1
ATOM 7764 C CA . SER A 1 1015 ? 26.693 1.668 -47.549 1.00 89.94 1015 SER A CA 1
ATOM 7765 C C . SER A 1 1015 ? 27.075 2.398 -46.258 1.00 89.94 1015 SER A C 1
ATOM 7767 O O . SER A 1 1015 ? 26.451 3.397 -45.906 1.00 89.94 1015 SER A O 1
ATOM 7769 N N . CYS A 1 1016 ? 28.142 1.976 -45.577 1.00 92.94 1016 CYS A N 1
ATOM 7770 C CA . CYS A 1 1016 ? 28.665 2.650 -44.389 1.00 92.94 1016 CYS A CA 1
ATOM 7771 C C . CYS A 1 1016 ? 29.151 4.083 -44.691 1.00 92.94 1016 CYS A C 1
ATOM 7773 O O . CYS A 1 1016 ? 28.810 5.019 -43.965 1.00 92.94 1016 CYS A O 1
ATOM 7775 N N . LYS A 1 1017 ? 29.846 4.295 -45.821 1.00 93.56 1017 LYS A N 1
ATOM 7776 C CA . LYS A 1 1017 ? 30.217 5.639 -46.310 1.00 93.56 1017 LYS A CA 1
ATOM 7777 C C . LYS A 1 1017 ? 29.001 6.535 -46.529 1.00 93.56 1017 LYS A C 1
ATOM 7779 O O . LYS A 1 1017 ? 29.014 7.690 -46.107 1.00 93.56 1017 LYS A O 1
ATOM 7784 N N . LEU A 1 1018 ? 27.950 6.003 -47.156 1.00 94.06 1018 LEU A N 1
ATOM 7785 C CA . LEU A 1 1018 ? 26.703 6.735 -47.387 1.00 94.06 1018 LEU A CA 1
ATOM 7786 C C . LEU A 1 1018 ? 25.999 7.089 -46.069 1.00 94.06 1018 LEU A C 1
ATOM 7788 O O . LEU A 1 1018 ? 25.581 8.233 -45.898 1.00 94.06 1018 LEU A O 1
ATOM 7792 N N . ARG A 1 1019 ? 25.945 6.154 -45.107 1.00 95.50 1019 ARG A N 1
ATOM 7793 C CA . ARG A 1 1019 ? 25.403 6.405 -43.759 1.00 95.50 1019 ARG A CA 1
ATOM 7794 C C . ARG A 1 1019 ? 26.162 7.522 -43.038 1.00 95.50 1019 ARG A C 1
ATOM 7796 O O . ARG A 1 1019 ? 25.544 8.463 -42.544 1.00 95.50 1019 ARG A O 1
ATOM 7803 N N . ALA A 1 1020 ? 27.496 7.468 -43.024 1.00 95.56 1020 ALA A N 1
ATOM 7804 C CA . ALA A 1 1020 ? 28.329 8.495 -42.395 1.00 95.56 1020 ALA A CA 1
ATOM 7805 C C . ALA A 1 1020 ? 28.185 9.871 -43.073 1.00 95.56 1020 ALA A C 1
ATOM 7807 O O . ALA A 1 1020 ? 28.130 10.896 -42.387 1.00 95.56 1020 ALA A O 1
ATOM 7808 N N . ALA A 1 1021 ? 28.084 9.904 -44.407 1.00 95.88 1021 ALA A N 1
ATOM 7809 C CA . ALA A 1 1021 ? 27.848 11.132 -45.164 1.00 95.88 1021 ALA A CA 1
ATOM 7810 C C . ALA A 1 1021 ? 26.491 11.759 -44.823 1.00 95.88 1021 ALA A C 1
ATOM 7812 O O . ALA A 1 1021 ? 26.414 12.972 -44.629 1.00 95.88 1021 ALA A O 1
ATOM 7813 N N . GLU A 1 1022 ? 25.446 10.943 -44.674 1.00 96.94 1022 GLU A N 1
ATOM 7814 C CA . GLU A 1 1022 ? 24.117 11.418 -44.295 1.00 96.94 1022 GLU A CA 1
ATOM 7815 C C . GLU A 1 1022 ? 24.083 11.951 -42.855 1.00 96.94 1022 GLU A C 1
ATOM 7817 O O . GLU A 1 1022 ? 23.577 13.046 -42.615 1.00 96.94 1022 GLU A O 1
ATOM 7822 N N . LEU A 1 1023 ? 24.720 11.265 -41.899 1.00 97.06 1023 LEU A N 1
ATOM 7823 C CA . LEU A 1 1023 ? 24.862 11.767 -40.524 1.00 97.06 1023 LEU A CA 1
ATOM 7824 C C . LEU A 1 1023 ? 25.630 13.099 -40.466 1.00 97.06 1023 LEU A C 1
ATOM 7826 O O . LEU A 1 1023 ? 25.241 14.010 -39.730 1.00 97.06 1023 LEU A O 1
ATOM 7830 N N . LYS A 1 1024 ? 26.692 13.252 -41.273 1.00 96.62 1024 LYS A N 1
ATOM 7831 C CA . LYS A 1 1024 ? 27.424 14.525 -41.417 1.00 96.62 1024 LYS A CA 1
ATOM 7832 C C . LYS A 1 1024 ? 26.542 15.612 -42.033 1.00 96.62 1024 LYS A C 1
ATOM 7834 O O . LYS A 1 1024 ? 26.560 16.739 -41.547 1.00 96.62 1024 LYS A O 1
ATOM 7839 N N . ARG A 1 1025 ? 25.738 15.278 -43.051 1.00 97.06 1025 ARG A N 1
ATOM 7840 C CA . ARG A 1 1025 ? 24.779 16.198 -43.687 1.00 97.06 1025 ARG A CA 1
ATOM 7841 C C . ARG A 1 1025 ? 23.709 16.683 -42.706 1.00 97.06 1025 ARG A C 1
ATOM 7843 O O . ARG A 1 1025 ? 23.318 17.845 -42.770 1.00 97.06 1025 ARG A O 1
ATOM 7850 N N . LEU A 1 1026 ? 23.246 15.808 -41.814 1.00 96.06 1026 LEU A N 1
ATOM 7851 C CA . LEU A 1 1026 ? 22.249 16.127 -40.789 1.00 96.06 1026 LEU A CA 1
ATOM 7852 C C . LEU A 1 1026 ? 22.828 16.908 -39.597 1.00 96.06 1026 LEU A C 1
ATOM 7854 O O . LEU A 1 1026 ? 22.066 17.562 -38.896 1.00 96.06 1026 LEU A O 1
ATOM 7858 N N . GLY A 1 1027 ? 24.146 16.893 -39.381 1.00 96.44 1027 GLY A N 1
ATOM 7859 C CA . GLY A 1 1027 ? 24.811 17.686 -38.339 1.00 96.44 1027 GLY A CA 1
ATOM 7860 C C . GLY A 1 1027 ? 25.284 16.900 -37.107 1.00 96.44 1027 GLY A C 1
ATOM 7861 O O . GLY A 1 1027 ? 25.681 17.497 -36.106 1.00 96.44 1027 GLY A O 1
ATOM 7862 N N . PHE A 1 1028 ? 25.262 15.563 -37.152 1.00 97.19 1028 PHE A N 1
ATOM 7863 C CA . PHE A 1 1028 ? 25.675 14.717 -36.021 1.00 97.19 1028 PHE A CA 1
ATOM 7864 C C . PHE A 1 1028 ? 27.170 14.834 -35.708 1.00 97.19 1028 PHE A C 1
ATOM 7866 O O . PHE A 1 1028 ? 27.565 14.739 -34.549 1.00 97.19 1028 PHE A O 1
ATOM 7873 N N . MET A 1 1029 ? 28.003 15.079 -36.724 1.00 95.31 1029 MET A N 1
ATOM 7874 C CA . MET A 1 1029 ? 29.450 15.212 -36.539 1.00 95.31 1029 MET A CA 1
ATOM 7875 C C . MET A 1 1029 ? 29.789 16.401 -35.628 1.00 95.31 1029 MET A C 1
ATOM 7877 O O . MET A 1 1029 ? 30.544 16.241 -34.675 1.00 95.31 1029 MET A O 1
ATOM 7881 N N . GLN A 1 1030 ? 29.166 17.564 -35.849 1.00 95.75 1030 GLN A N 1
ATOM 7882 C CA . GLN A 1 1030 ? 29.371 18.749 -35.009 1.00 95.75 1030 GLN A CA 1
ATOM 7883 C C . GLN A 1 1030 ? 28.853 18.528 -33.583 1.00 95.75 1030 GLN A C 1
ATOM 7885 O O . GLN A 1 1030 ? 29.472 18.976 -32.619 1.00 95.75 1030 GLN A O 1
ATOM 7890 N N . LYS A 1 1031 ? 27.731 17.812 -33.430 1.00 96.94 1031 LYS A N 1
ATOM 7891 C CA . LYS A 1 1031 ? 27.190 17.474 -32.107 1.00 96.94 1031 LYS A CA 1
ATOM 7892 C C . LYS A 1 1031 ? 28.126 16.557 -31.318 1.00 96.94 1031 LYS A C 1
ATOM 7894 O O . LYS A 1 1031 ? 28.362 16.815 -30.140 1.00 96.94 1031 LYS A O 1
ATOM 7899 N N . LEU A 1 1032 ? 28.728 15.551 -31.957 1.00 96.44 1032 LEU A N 1
ATOM 7900 C CA . LEU A 1 1032 ? 29.743 14.716 -31.308 1.00 96.44 1032 LEU A CA 1
ATOM 7901 C C . LEU A 1 1032 ? 31.016 15.501 -30.952 1.00 96.44 1032 LEU A C 1
ATOM 7903 O O . LEU A 1 1032 ? 31.605 15.244 -29.905 1.00 96.44 1032 LEU A O 1
ATOM 7907 N N . GLU A 1 1033 ? 31.439 16.463 -31.780 1.00 96.19 1033 GLU A N 1
ATOM 7908 C CA . GLU A 1 1033 ? 32.572 17.351 -31.458 1.00 96.19 1033 GLU A CA 1
ATOM 7909 C C . GLU A 1 1033 ? 32.290 18.182 -30.202 1.00 96.19 1033 GLU A C 1
ATOM 7911 O O . GLU A 1 1033 ? 33.161 18.297 -29.340 1.00 96.19 1033 GLU A O 1
ATOM 7916 N N . GLY A 1 1034 ? 31.055 18.667 -30.034 1.00 94.00 1034 GLY A N 1
ATOM 7917 C CA . GLY A 1 1034 ? 30.612 19.309 -28.793 1.00 94.00 1034 GLY A CA 1
ATOM 7918 C C . GLY A 1 1034 ? 30.734 18.392 -27.570 1.00 94.00 1034 GLY A C 1
ATOM 7919 O O . GLY A 1 1034 ? 31.284 18.797 -26.543 1.00 94.00 1034 GLY A O 1
ATOM 7920 N N . LEU A 1 1035 ? 30.313 17.128 -27.697 1.00 95.50 1035 LEU A N 1
ATOM 7921 C CA . LEU A 1 1035 ? 30.387 16.133 -26.617 1.00 95.50 1035 LEU A CA 1
ATOM 7922 C C . LEU A 1 1035 ? 31.819 15.733 -26.218 1.00 95.50 1035 LEU A C 1
ATOM 7924 O O . LEU A 1 1035 ? 32.026 15.197 -25.129 1.00 95.50 1035 LEU A O 1
ATOM 7928 N N . MET A 1 1036 ? 32.845 16.024 -27.028 1.00 93.88 1036 MET A N 1
ATOM 7929 C CA . MET A 1 1036 ? 34.244 15.809 -26.616 1.00 93.88 1036 MET A CA 1
ATOM 7930 C C . MET A 1 1036 ? 34.636 16.643 -25.386 1.00 93.88 1036 MET A C 1
ATOM 7932 O O . MET A 1 1036 ? 35.612 16.323 -24.698 1.00 93.88 1036 MET A O 1
ATOM 7936 N N . HIS A 1 1037 ? 33.879 17.705 -25.113 1.00 92.69 1037 HIS A N 1
ATOM 7937 C CA . HIS A 1 1037 ? 34.078 18.622 -23.999 1.00 92.69 1037 HIS A CA 1
ATOM 7938 C C . HIS A 1 1037 ? 33.034 18.456 -22.887 1.00 92.69 1037 HIS A C 1
ATOM 7940 O O . HIS A 1 1037 ? 32.942 19.333 -22.030 1.00 92.69 1037 HIS A O 1
ATOM 7946 N N . ASP A 1 1038 ? 32.280 17.349 -22.873 1.00 95.94 1038 ASP A N 1
ATOM 7947 C CA . ASP A 1 1038 ? 31.254 17.081 -21.855 1.00 95.94 1038 ASP A CA 1
ATOM 7948 C C . ASP A 1 1038 ? 31.830 17.111 -20.425 1.00 95.94 1038 ASP A C 1
ATOM 7950 O O . ASP A 1 1038 ? 33.040 17.090 -20.222 1.00 95.94 1038 ASP A O 1
ATOM 7954 N N . LYS A 1 1039 ? 31.012 17.149 -19.380 1.00 93.62 1039 LYS A N 1
ATOM 7955 C CA . LYS A 1 1039 ? 31.532 16.947 -18.017 1.00 93.62 1039 LYS A CA 1
ATOM 7956 C C . LYS A 1 1039 ? 31.814 15.463 -17.761 1.00 93.62 1039 LYS A C 1
ATOM 7958 O O . LYS A 1 1039 ? 32.866 15.144 -17.203 1.00 93.62 1039 LYS A O 1
ATOM 7963 N N . GLU A 1 1040 ? 30.985 14.577 -18.306 1.00 95.69 1040 GLU A N 1
ATOM 7964 C CA . GLU A 1 1040 ? 31.039 13.142 -18.045 1.00 95.69 1040 GLU A CA 1
ATOM 7965 C C . GLU A 1 1040 ? 32.045 12.403 -18.926 1.00 95.69 1040 GLU A C 1
ATOM 7967 O O . GLU A 1 1040 ? 32.151 12.625 -20.135 1.00 95.69 1040 GLU A O 1
ATOM 7972 N N . LEU A 1 1041 ? 32.803 11.489 -18.317 1.00 94.88 1041 LEU A N 1
ATOM 7973 C CA . LEU A 1 1041 ? 33.864 10.755 -19.010 1.00 94.88 1041 LEU A CA 1
ATOM 7974 C C . LEU A 1 1041 ? 33.311 9.776 -20.054 1.00 94.88 1041 LEU A C 1
ATOM 7976 O O . LEU A 1 1041 ? 33.846 9.698 -21.157 1.00 94.88 1041 LEU A O 1
ATOM 7980 N N . ASP A 1 1042 ? 32.240 9.052 -19.728 1.00 95.19 1042 ASP A N 1
ATOM 7981 C CA . ASP A 1 1042 ? 31.659 8.045 -20.625 1.00 95.19 1042 ASP A CA 1
ATOM 7982 C C . ASP A 1 1042 ? 31.086 8.687 -21.903 1.00 95.19 1042 ASP A C 1
ATOM 7984 O O . ASP A 1 1042 ? 31.311 8.207 -23.018 1.00 95.19 1042 ASP A O 1
ATOM 7988 N N . VAL A 1 1043 ? 30.447 9.856 -21.758 1.00 96.38 1043 VAL A N 1
ATOM 7989 C CA . VAL A 1 1043 ? 29.978 10.678 -22.885 1.00 96.38 1043 VAL A CA 1
ATOM 7990 C C . VAL A 1 1043 ? 31.149 11.070 -23.791 1.00 96.38 1043 VAL A C 1
ATOM 7992 O O . VAL A 1 1043 ? 31.079 10.866 -25.005 1.00 96.38 1043 VAL A O 1
ATOM 7995 N N . LYS A 1 1044 ? 32.260 11.559 -23.218 1.00 96.62 1044 LYS A N 1
ATOM 7996 C CA . LYS A 1 1044 ? 33.464 11.934 -23.982 1.00 96.62 1044 LYS A CA 1
ATOM 7997 C C . LYS A 1 1044 ? 34.056 10.772 -24.765 1.00 96.62 1044 LYS A C 1
ATOM 7999 O O . LYS A 1 1044 ? 34.387 10.935 -25.938 1.00 96.62 1044 LYS A O 1
ATOM 8004 N N . GLU A 1 1045 ? 34.254 9.623 -24.122 1.00 96.62 1045 GLU A N 1
ATOM 8005 C CA . GLU A 1 1045 ? 34.931 8.482 -24.748 1.00 96.62 1045 GLU A CA 1
ATOM 8006 C C . GLU A 1 1045 ? 34.090 7.870 -25.876 1.00 96.62 1045 GLU A C 1
ATOM 8008 O O . GLU A 1 1045 ? 34.613 7.566 -26.956 1.00 96.62 1045 GLU A O 1
ATOM 8013 N N . ARG A 1 1046 ? 32.765 7.788 -25.700 1.00 96.19 1046 ARG A N 1
ATOM 8014 C CA . ARG A 1 1046 ? 31.862 7.393 -26.791 1.00 96.19 1046 ARG A CA 1
ATOM 8015 C C . ARG A 1 1046 ? 31.814 8.436 -27.903 1.00 96.19 1046 ARG A C 1
ATOM 8017 O O . ARG A 1 1046 ? 31.881 8.057 -29.070 1.00 96.19 1046 ARG A O 1
ATOM 8024 N N . ALA A 1 1047 ? 31.796 9.730 -27.586 1.00 96.75 1047 ALA A N 1
ATOM 8025 C CA . ALA A 1 1047 ? 31.838 10.779 -28.604 1.00 96.75 1047 ALA A CA 1
ATOM 8026 C C . ALA A 1 1047 ? 33.120 10.719 -29.454 1.00 96.75 1047 ALA A C 1
ATOM 8028 O O . ALA A 1 1047 ? 33.050 10.766 -30.684 1.00 96.75 1047 ALA A O 1
ATOM 8029 N N . LYS A 1 1048 ? 34.285 10.517 -28.820 1.00 96.19 1048 LYS A N 1
ATOM 8030 C CA . LYS A 1 1048 ? 35.564 10.286 -29.517 1.00 96.19 1048 LYS A CA 1
ATOM 8031 C C . LYS A 1 1048 ? 35.501 9.065 -30.431 1.00 96.19 1048 LYS A C 1
ATOM 8033 O O . LYS A 1 1048 ? 35.955 9.140 -31.570 1.00 96.19 1048 LYS A O 1
ATOM 8038 N N . THR A 1 1049 ? 34.928 7.964 -29.945 1.00 96.06 1049 THR A N 1
ATOM 8039 C CA . THR A 1 1049 ? 34.777 6.724 -30.721 1.00 96.06 1049 THR A CA 1
ATOM 8040 C C . THR A 1 1049 ? 33.898 6.945 -31.952 1.00 96.06 1049 THR A C 1
ATOM 8042 O O . THR A 1 1049 ? 34.307 6.604 -33.061 1.00 96.06 1049 THR A O 1
ATOM 8045 N N . GLY A 1 1050 ? 32.732 7.577 -31.780 1.00 95.69 1050 GLY A N 1
ATOM 8046 C CA . GLY A 1 1050 ? 31.825 7.909 -32.881 1.00 95.69 1050 GLY A CA 1
ATOM 8047 C C . GLY A 1 1050 ? 32.473 8.832 -33.915 1.00 95.69 1050 GLY A C 1
ATOM 8048 O O . GLY A 1 1050 ? 32.393 8.568 -35.112 1.00 95.69 1050 GLY A O 1
ATOM 8049 N N . LEU A 1 1051 ? 33.199 9.865 -33.474 1.00 95.50 1051 LEU A N 1
ATOM 8050 C CA . LEU A 1 1051 ? 33.922 10.767 -34.379 1.00 95.50 1051 LEU A CA 1
ATOM 8051 C C . LEU A 1 1051 ? 35.034 10.073 -35.146 1.00 95.50 1051 LEU A C 1
ATOM 8053 O O . LEU A 1 1051 ? 35.186 10.304 -36.345 1.00 95.50 1051 LEU A O 1
ATOM 8057 N N . TYR A 1 1052 ? 35.816 9.239 -34.463 1.00 95.06 1052 TYR A N 1
ATOM 8058 C CA . TYR A 1 1052 ? 36.873 8.466 -35.095 1.00 95.06 1052 TYR A CA 1
ATOM 8059 C C . TYR A 1 1052 ? 36.302 7.573 -36.203 1.00 95.06 1052 TYR A C 1
ATOM 8061 O O . TYR A 1 1052 ? 36.792 7.615 -37.331 1.00 95.06 1052 TYR A O 1
ATOM 8069 N N . GLN A 1 1053 ? 35.218 6.844 -35.916 1.00 93.81 1053 GLN A N 1
ATOM 8070 C CA . GLN A 1 1053 ? 34.543 6.001 -36.906 1.00 93.81 1053 GLN A CA 1
ATOM 8071 C C . GLN A 1 1053 ? 33.965 6.816 -38.068 1.00 93.81 1053 GLN A C 1
ATOM 8073 O O . GLN A 1 1053 ? 34.179 6.454 -39.225 1.00 93.81 1053 GLN A O 1
ATOM 8078 N N . MET A 1 1054 ? 33.296 7.943 -37.799 1.00 93.88 1054 MET A N 1
ATOM 8079 C CA . MET A 1 1054 ? 32.773 8.824 -38.851 1.00 93.88 1054 MET A CA 1
ATOM 8080 C C . MET A 1 1054 ? 33.883 9.331 -39.778 1.00 93.88 1054 MET A C 1
ATOM 8082 O O . MET A 1 1054 ? 33.737 9.258 -40.998 1.00 93.88 1054 MET A O 1
ATOM 8086 N N . ARG A 1 1055 ? 35.007 9.803 -39.220 1.00 93.62 1055 ARG A N 1
ATOM 8087 C CA . ARG A 1 1055 ? 36.166 10.279 -39.998 1.00 93.62 1055 ARG A CA 1
ATOM 8088 C C . ARG A 1 1055 ? 36.775 9.160 -40.837 1.00 93.62 1055 ARG A C 1
ATOM 8090 O O . ARG A 1 1055 ? 37.013 9.349 -42.028 1.00 93.62 1055 ARG A O 1
ATOM 8097 N N . GLN A 1 1056 ? 36.926 7.971 -40.251 1.00 90.69 1056 GLN A N 1
ATOM 8098 C CA . GLN A 1 1056 ? 37.414 6.788 -40.958 1.00 90.69 1056 GLN A CA 1
ATOM 8099 C C . GLN A 1 1056 ? 36.509 6.409 -42.138 1.00 90.69 1056 GLN A C 1
ATOM 8101 O O . GLN A 1 1056 ? 37.012 6.129 -43.225 1.00 90.69 1056 GLN A O 1
ATOM 8106 N N . CYS A 1 1057 ? 35.186 6.429 -41.949 1.00 89.94 1057 CYS A N 1
ATOM 8107 C CA . CYS A 1 1057 ? 34.234 6.143 -43.020 1.00 89.94 1057 CYS A CA 1
ATOM 8108 C C . CYS A 1 1057 ? 34.351 7.175 -44.146 1.00 89.94 1057 CYS A C 1
ATOM 8110 O O . CYS A 1 1057 ? 34.434 6.807 -45.312 1.00 89.94 1057 CYS A O 1
ATOM 8112 N N . LEU A 1 1058 ? 34.423 8.462 -43.809 1.00 90.38 1058 LEU A N 1
ATOM 8113 C CA . LEU A 1 1058 ? 34.461 9.556 -44.783 1.00 90.38 1058 LEU A CA 1
ATOM 8114 C C . LEU A 1 1058 ? 35.803 9.705 -45.518 1.00 90.38 1058 LEU A C 1
ATOM 8116 O O . LEU A 1 1058 ? 35.876 10.458 -46.485 1.00 90.38 1058 LEU A O 1
ATOM 8120 N N . GLY A 1 1059 ? 36.844 8.981 -45.098 1.00 80.69 1059 GLY A N 1
ATOM 8121 C CA . GLY A 1 1059 ? 38.192 9.128 -45.650 1.00 80.69 1059 GLY A CA 1
ATOM 8122 C C . GLY A 1 1059 ? 38.912 10.393 -45.172 1.00 80.69 1059 GLY A C 1
ATOM 8123 O O . GLY A 1 1059 ? 39.936 10.757 -45.746 1.00 80.69 1059 GLY A O 1
ATOM 8124 N N . ASP A 1 1060 ? 38.401 11.037 -44.118 1.00 74.75 1060 ASP A N 1
ATOM 8125 C CA . ASP A 1 1060 ? 39.051 12.152 -43.435 1.00 74.75 1060 ASP A CA 1
ATOM 8126 C C . ASP A 1 1060 ? 40.171 11.547 -42.557 1.00 74.75 1060 ASP A C 1
ATOM 8128 O O . ASP A 1 1060 ? 39.933 11.117 -41.427 1.00 74.75 1060 ASP A O 1
ATOM 8132 N N . THR A 1 1061 ? 41.395 11.409 -43.082 1.00 51.62 1061 THR A N 1
ATOM 8133 C CA . THR A 1 1061 ? 42.548 11.005 -42.254 1.00 51.62 1061 THR A CA 1
ATOM 8134 C C . THR A 1 1061 ? 42.839 12.089 -41.216 1.00 51.62 1061 THR A C 1
ATOM 8136 O O . THR A 1 1061 ? 42.829 13.266 -41.568 1.00 51.62 1061 THR A O 1
ATOM 8139 N N . ALA A 1 1062 ? 43.067 11.657 -39.969 1.00 45.16 1062 ALA A N 1
ATOM 8140 C CA . ALA A 1 1062 ? 43.234 12.479 -38.764 1.00 45.16 1062 ALA A CA 1
ATOM 8141 C C . ALA A 1 1062 ? 44.142 13.708 -38.913 1.00 45.16 1062 ALA A C 1
ATOM 8143 O O . ALA A 1 1062 ? 45.202 13.587 -39.571 1.00 45.16 1062 ALA A O 1
#

Sequence (1062 aa):
MTHSEEEAAAFGLLNTIRNSLQSAPEEALACLKQIKHSLIGHEQAKQLYVDNNIIQVLVRILELEHAPKELKLEAGTCIGSLSYGGESFASKLLQAGVLGPLISTLNLTTSPPKLVLSSLRTLNTLFDTCPSETSTPSNSIAGIITSELYSNRQALKYIQIILSQTSASPSTQQQIALAATLISKSCRHGGSGEKAAANMEKHQIMLVNDGILEALGRRLAGFIVRDRNGEGSRPATRSPKGLDDEDKENSVPIPAPVTAQLAPLMDAISVIIKNNPVVTRNDSYRQHEFLYAPWILSAFPASSQAPQSRPKAKPKSITSHPISPTMLTASAFPPLSASYCPAGGPRGAYAQSSASDTMDSALNTPAPGSDTEDSSRRRGKRSRKVDTMPLEDSPLVRWLINVVRQGDALTRLMAASLLINLCHRRTGPIVKSIECMVLPVLVRLLDDDAQSLAQAEHHKGGAAVGGQQLPQRVEWIIRERAPAVLADLINDSEQMQKAAVEAHAIKKLAGMLKRTFEVTPSGSTTKETNGVLGMKSLSMRSPDGDAEENARLAAEINSPYKVHRMKVRESTLRCISGLASLKDEYRKIVIDSGVLPYIVASLKPISEIKIQDPGPSSTPTTAAVAAKGDESPPPGPNIVKEGNPPRVLIAAAYAVKSLSRSVSLLRTSLIDNGVAAPVTALLKSDDVEVKNAATMALCNLLLEFSPMQHLVIESGALKILCEQAHSANAELKLNSIWALKHYIYNATPDVKASTLTELGSEWLVDLISWDDDLASNEVDEEYEDEDERMADEGDENVAYGPLFSGNTPQHHVEESGEDSDVNHMKDSIGQLSRRRDSRTPMTSSASFVEQEISTRAIRRARRQLLEVQEQGLQFLRNLICGANSPEMLDTLFSRVGQDRVYEILTRKTRPRPALSHHIRSGCSSRRPTTASSTESTPHHHVTRDPPTEILIPIIYILIHIAANHPRHRETLIQQTELLKNLLPLFEHEHEEVRVSLAWVVINLTWKDDGADEASCKLRAAELKRLGFMQKLEGLMHDKELDVKERAKTGLYQMRQCLGDTA

Radius of gyration: 36.77 Å; Cα contacts (8 Å, |Δi|>4): 1166; chains: 1; bounding box: 96×113×101 Å

Solvent-accessible surface area (backbone atoms only — not comparable to full-atom values): 62422 Å² total; per-residue (Å²): 128,57,75,67,54,52,51,53,50,54,51,51,44,52,50,49,31,69,68,18,61,87,81,37,54,68,61,23,39,54,42,49,54,54,51,40,62,51,37,59,86,34,67,69,48,42,51,54,43,50,78,69,49,43,60,56,54,38,41,51,46,54,60,43,86,85,53,55,72,66,49,35,33,53,34,43,47,43,53,35,47,43,29,70,67,33,52,72,41,37,48,55,44,54,77,60,53,39,60,64,42,45,49,60,39,44,34,72,89,82,32,56,71,70,38,30,44,37,35,44,50,31,55,47,41,42,49,66,40,42,76,89,53,87,52,63,54,76,77,27,69,47,32,47,52,33,50,54,46,72,71,35,68,64,46,48,50,31,47,31,51,51,50,58,58,85,61,70,47,62,69,52,28,48,40,31,35,41,48,26,42,43,50,31,52,44,47,66,53,52,59,83,60,61,71,25,51,53,54,28,49,54,46,33,52,50,38,51,76,64,41,38,53,57,32,48,42,37,52,55,18,1,44,53,36,36,57,49,60,46,70,76,48,79,76,89,80,75,76,78,90,88,70,60,79,80,61,60,76,73,44,55,46,67,58,48,49,90,64,52,62,64,35,36,43,36,38,23,50,31,57,54,36,44,66,47,74,77,83,40,89,61,87,40,66,56,40,55,51,55,67,67,25,66,47,47,52,46,41,46,78,80,73,96,68,75,89,75,76,82,78,91,72,82,89,71,85,80,71,81,77,77,80,70,78,84,72,77,48,88,80,72,54,66,65,55,71,34,72,78,68,69,75,79,78,86,90,74,85,89,82,90,88,80,89,78,88,85,88,86,87,83,89,85,86,87,88,91,86,89,85,88,82,90,83,88,88,86,90,78,86,83,76,88,72,83,86,73,79,59,71,82,70,35,66,64,57,56,51,36,55,49,40,34,52,54,35,33,63,61,37,16,52,22,32,44,44,31,48,46,52,71,53,63,96,58,83,60,75,55,48,57,50,41,57,72,54,44,48,61,48,49,48,46,55,60,39,72,70,54,45,60,43,53,54,70,75,55,82,81,69,77,88,59,90,80,84,64,61,68,49,58,57,54,43,48,54,42,57,32,39,39,35,41,48,49,23,72,59,21,48,98,29,71,70,46,32,50,55,40,52,77,65,43,36,61,62,43,42,38,54,55,45,56,55,56,71,58,84,75,81,82,71,84,72,78,90,78,81,88,82,93,80,89,78,95,76,92,76,84,84,64,93,65,53,65,62,55,50,50,50,50,50,59,58,53,75,74,30,72,66,52,55,50,35,49,42,31,39,22,17,30,32,40,23,51,17,35,49,17,55,82,46,64,70,45,31,48,54,46,51,76,60,67,36,56,70,59,43,55,61,32,38,41,58,62,45,81,44,76,78,71,74,87,74,81,82,78,86,90,87,84,88,88,88,89,82,91,78,95,72,78,83,71,86,72,82,80,65,56,74,50,66,30,39,61,66,29,29,28,21,22,24,42,29,47,30,25,42,41,74,32,69,71,38,34,68,39,64,42,54,78,66,52,48,58,60,50,42,58,58,32,60,72,46,90,49,65,60,35,22,32,29,21,36,54,25,43,37,47,40,29,32,80,88,27,75,43,26,62,62,43,56,75,73,54,45,64,63,57,35,37,57,36,39,70,41,80,50,56,54,39,16,38,37,22,38,44,28,49,30,32,58,34,41,84,48,55,67,67,59,38,53,50,48,46,58,70,52,32,57,68,56,53,49,54,56,60,54,67,74,70,78,86,66,67,86,80,74,78,88,81,79,75,90,76,72,83,83,76,87,84,70,95,71,97,73,85,88,82,68,73,56,78,84,91,78,82,86,75,90,76,91,76,91,79,84,89,81,90,82,89,82,89,80,89,83,82,92,79,87,81,91,77,82,86,76,93,75,82,78,96,73,66,64,65,65,52,49,54,53,50,52,53,56,50,41,51,55,48,33,51,54,51,51,51,53,38,26,28,36,49,40,41,28,54,31,30,54,32,40,65,96,57,17,60,65,39,44,51,51,48,32,74,72,65,35,57,67,56,54,52,49,47,56,30,61,64,45,41,70,38,82,49,83,78,80,81,74,81,76,77,86,74,90,79,86,89,81,84,90,81,91,82,84,87,77,79,83,80,78,58,61,41,75,53,59,65,71,52,49,49,35,51,49,50,37,48,32,41,44,22,64,39,57,70,71,48,30,56,59,53,69,68,40,54,68,45,56,58,45,50,60,69,44,62,72,44,90,54,63,70,50,32,34,46,53,29,46,32,51,36,34,46,40,54,62,89,52,85,81,38,48,64,59,24,28,51,43,34,52,49,40,48,72,75,44,52,56,62,50,32,59,56,31,58,70,48,93,51,66,69,37,20,54,42,14,49,50,26,48,50,44,38,29,60,50,68,66,52,76,131